Protein AF-A0A1D6H903-F1 (afdb_monomer)

Solvent-accessible surface area (backbone atoms only — not comparable to full-atom values): 55246 Å² total; per-residue (Å²): 105,81,60,30,60,73,78,36,44,65,61,42,47,53,50,53,50,48,54,50,52,51,49,49,50,50,35,60,70,56,47,46,54,25,38,54,53,48,36,77,71,33,98,50,56,51,72,50,63,71,70,52,58,58,50,54,54,52,49,51,42,50,50,53,41,28,56,75,68,73,44,83,80,56,69,61,48,76,82,79,85,82,47,70,55,97,61,16,44,46,77,50,74,51,47,50,64,65,44,71,44,46,73,53,42,29,80,47,35,39,83,40,73,41,82,44,71,41,41,42,70,55,36,53,51,49,58,76,38,42,67,63,25,54,50,41,45,37,46,66,77,62,66,38,63,72,90,41,47,76,43,58,64,68,52,48,54,61,39,45,56,34,42,50,55,45,34,78,51,28,72,45,72,42,33,30,38,33,38,35,46,30,34,56,63,42,62,59,22,48,28,51,29,67,56,51,43,50,86,19,60,43,53,70,67,60,50,66,73,36,95,71,65,46,94,85,62,65,41,67,48,78,45,57,23,35,42,32,40,33,29,36,61,46,42,51,67,55,51,52,52,52,49,56,54,48,58,73,39,75,36,79,50,99,58,100,83,53,76,40,53,41,81,77,50,55,73,70,56,45,49,53,51,51,51,52,54,48,42,57,45,15,39,71,78,64,74,38,45,56,50,76,74,45,75,45,82,43,78,45,39,34,39,31,77,53,87,52,54,63,38,52,50,53,46,54,46,50,54,55,24,51,52,25,50,49,52,23,55,53,28,50,50,50,28,53,52,23,56,75,68,67,42,65,70,53,32,50,52,26,49,54,51,28,51,48,25,47,29,48,22,51,47,31,51,56,50,51,66,24,54,66,58,25,25,70,37,88,53,24,49,61,52,29,65,63,58,49,11,31,42,24,38,50,40,32,51,52,50,50,54,52,47,58,51,39,50,30,66,33,44,54,31,36,34,55,47,55,31,37,35,29,36,33,56,62,70,55,60,52,76,50,71,43,42,31,82,84,71,54,71,50,76,47,45,45,75,38,37,56,52,31,41,51,41,45,74,75,61,48,24,68,50,38,45,44,79,75,35,84,86,81,65,39,68,48,72,44,72,34,66,59,61,39,57,44,73,50,68,72,31,33,34,41,40,26,37,31,49,91,52,87,97,49,60,46,60,72,37,40,39,32,24,35,77,91,66,49,80,70,46,78,37,77,50,64,64,82,45,99,38,53,48,39,46,61,27,53,52,49,62,57,44,62,63,30,63,75,42,60,85,46,73,68,43,14,45,44,54,31,25,53,56,54,47,55,59,47,49,43,54,74,58,60,44,72,95,46,57,73,67,61,48,49,55,35,63,25,31,35,40,66,37,88,51,28,62,73,80,52,65,87,63,85,34,39,53,54,38,22,47,53,51,47,24,73,72,77,33,63,83,73,43,64,54,61,56,43,75,30,48,24,35,50,38,45,50,58,76,95,58,60,68,35,80,24,30,41,45,52,75,44,79,70,32,44,68,69,61,32,52,50,52,48,31,74,76,44,66,59,70,97,79,75,50,71,74,72,41,46,29,55,66,59,53,48,52,55,49,48,54,48,44,37,21,63,44,38,48,11,34,41,70,69,74,41,72,67,57,45,73,93,53,77,76,57,75,66,54,62,54,53,43,50,67,70,66,54,86,80,72,81,74,56,71,71,82,73,52,75,80,77,83,79,78,92,76,87,89,90,83,82,87,86,88,86,84,91,90,84,85,82,87,88,87,86,91,85,84,85,88,88,83,89,85,92,86,90,82,88,86,87,85,88,80,90,80,90,83,88,85,85,88,83,90,84,89,84,85,87,81,92,82,89,82,90,77,89,89,78,88,84,78,86,89,73,91,76,76,78,79,58,46,68,90,82,36,49,63,63,30,48,50,54,47,48,53,52,49,49,52,52,49,48,51,52,48,48,53,52,45,45,47,42,61,65,39,101,48,73,64,58,69,54,53,58,69,64,72,78,70,78,63,95,76,53,81,77,56,55,61,59,52,51,55,57,51,51,42,62,74,75,41,73,77,47,74,77,44,81,42,80,50,98,50,86,55,33,31,38,36,35,29,35,31,94,90,43,81,42,83,42,81,41,79,52,83,86,84,83,87,79,96,68,90,69,77,74,41,93,92,49,74,70,79,95,74,94,76,90,70,89,84,86,133

InterPro domains:
  IPR012337 Ribonuclease H-like superfamily [SSF53098] (7-74)
  IPR023211 DNA polymerase, palm domain superfamily [G3DSA:3.90.1600.10] (156-520)
  IPR029703 DNA polymerase epsilon catalytic subunit [PTHR10670] (1-954)
  IPR036397 Ribonuclease H superfamily [G3DSA:3.30.420.10] (3-89)
  IPR042087 DNA polymerase family B, thumb domain [G3DSA:1.10.132.60] (524-709)
  IPR043502 DNA/RNA polymerase superfamily [SSF56672] (53-724)
  IPR055191 DNA polymerase epsilon ,catalytic subunit A, thumb domain [PF22634] (529-704)

Foldseek 3Di:
DVQCVPVPVVVVVVVVVVVVVCVVCCCVLFVPLQLVLLCVQQVDDSVCSVPDALLVSLLRNLVVLCVVVVHDFFFFDDDDLADDDPQFGFPDKFFDFFDWDFDAFFKAFQLAKDKFQFFLVLLVVCLVCLVLLLCCCCCPVVVHDPVQFDCSVVQSVLQNVLSVVCNVCVTDIFGWFWKKKFWDLQLLQLCLQLLFFLVQFDDPVRLVPDPQVDPPDLFKDKFKFKMKTKGFPDGNVSLVVLLVVQQPDFDDDPDDDDGDRLVPDDPVVNSVVSLVSQQVVSCVPPVHTIDPIDMDMDMTIGGLQPDSSLSVSLVVLVVQLVVLVVQLVVLVVQLVVCVVVVPPVSNVVSVVSNSSSVSNSVSSVSSSNCSLVNLCDRRRSSHDSNSNRRSNVVQNVLQVVLCVSCVNQFAFRIDDRRMTTTIGHPSHQAWDWTAGPVRDIDIDGSSFSSSFSVCLVPRKDQSNWDQPDPVVRDIDTGIDGDTGIDMDDRFGMKGAWAALDPPDGDTFAMWTHHPVRDTPDGTDDPLPDPWFAQLRNVLVVVLSSLCNDDSHSQRSLLSSLVSLVVSLCCLVVLNPVHDPVVSLNRQKTKDWAQDALVVCPPDQALQNLQLVLCCVQLNPVQRGDHGRIAIWAFFCPPPPDDSSLRTHGSLLVLFDPVSSQVSCCVSGVDDDDDDPSNGHPSVVVSVVSLSSCNGRRQLNCLSVVHHRSNVVRDGDPVSVVVSCVVVDPDDDDDVPNVDDDDDDDDDDDDDDDDDDDDDDDDDDDDDDDDDDDDDDDDDDDDDDDDDDDDDDDDDDDDDDDDDDDDDDDPPPDPPDPDDDPPDCVPDVPVNVVVVVVVVVVVVVSVVSSVNRVCSVPLDCVVVVVVVVPPDDDPPPVPVVVVVVVVVVQVVPFDWDFPDWADDPRPQWTWTFTDGPNDTDTDIDRHDDDDDDPDPDDADPVRHDDDDDDDDPDDD

Secondary structure (DSSP, 8-state):
-HHHHHH-HHHHHHHHHHHHHHHHHHIIIIIHHHHHHHHTTSSS-HHHHHHS-HHHHHHHHHHHHHHHTTPPPPPPP---TT-EETTEEEEEEEE----EEE---EEEETTS-EEEE--HHHHHHHHHTHHHHHHHIIIIIS---GGGBS-HHHHHHHHHHHHHHHHHS-EEEEPEEEEEEEETTHHHHHHHHTT--GGGEE-HHHHHTSTT--TT---EEEEEEEEEEEEEEEEHHHHHHHHHHHHT-EEE-SSSS-EEEGGGS-HHHHHHHHHHHHHHHHHHHHS-SB-PPEEEEEEEEEETTS--HHHHHHHHHHHHHHHHHHHHHHHHHHHHHHHHTT-HHHHHHHHHHHHHHHHHHHHHHHHHHHHHHHTTSTT-SS--HHHHHHHHHHHHHHHHHHHHHHHHHSEEEEEETTEEEEEEETTS--EEEEEBTTS-EEEEEHHHHHHHHHHHHHH-EEEEEEEEETTTTEEEEEEE----EEEEEEESEEEEPBPSSTT-B-TT-EEEE-TTS-EEEEES-GGGSSSEEHHHHHHHHHHHHHTT--SSHHHHHHHHHHHHHHHHHHHHTTTTTS-HHHHHHHH-EEEE-SS-HHHHTT---HHHHHHHHHHHHH-GGGGSSTT-EEEEEEB-PSTTS-GGGSEEEGGGTTS-HHHHHHHHHHHH---TT--HHHHB-HHHHHHHHHHHHIIIIIHHHHHTT---S-TTSPPPHHHHHHHHHHH-S-----GGGT-PPPP--------------------------------------------------------------------SSSS--------TTT-HHHHHHHHHHHHHHHHHHHHHHHHHHHTT-S-THHHHHTTTTT---S-THHHHHHHHHHHHHHHHS--EEEEEEEPSSTTEEEEEEEETTEEEEEEEE----------SPP-SSS--------PPP--

Mean predicted aligned error: 15.25 Å

Nearest PDB structures (foldseek):
  8b7e-assembly1_A  TM=9.643E-01  e=2.944E-86  Saccharomyces cerevisiae
  8b79-assembly1_A  TM=9.624E-01  e=5.002E-86  Saccharomyces cerevisiae
  8b79-assembly2_B  TM=9.614E-01  e=5.302E-85  Saccharomyces cerevisiae
  4m8o-assembly1_A  TM=9.606E-01  e=5.302E-85  Saccharomyces cerevisiae S288C
  6g0a-assembly1_A  TM=9.710E-01  e=1.052E-83  Saccharomyces cerevisiae S288C

Radius of gyration: 38.98 Å; Cα contacts (8 Å, |Δi|>4): 1258; chains: 1; bounding box: 129×89×117 Å

Sequence (955 aa):
MVRFAMEQPQTMASYSVSDAVATYYLYMTYVHPFIFSLATIIPMSPDEVLRKGSGTLCEMLLMVQAFKASVICPNKHQADLEKFYNNRLLESETYIGGHVECLETGVFRSDLPTKFQLEPLAYEQLIGNLDRDLHYVIAVEGKLDIDSVTNYDEVKDAIEQKLVALRDHPIREERPLIYHLDVAAMYPNIILTNRLQPPSIVTDVDCTACDFNRPGKNCLRKLEWVWRGETYMAKKNDYYHIKRQIESELIQSGGIASSKPFLDLSKPEHLLKLKDRLKKYCQKAHKRVVDKPITEVREAGICMRENSFYVDTVRSFRDRRYEYKGLNKTWKGKLAEAKASGNSMKIQEAQDMVVLYDSLQLAHKCILNSFYGYVMRKGARWYSMEMAGVVTYTGAKIIQNARLLVEKIGRPLELDTDGIWCVLPGSFPENFTFKTKAGKKLTISYPCVMLNADVARNNTNDQYQTLKDPVNKTYTTHSECSIEFEVDGPYKAMILPASKEEGILIKKRYAVFNEDGTLAELKGFEIKRRGELKLIKVFQAEVFDKFLHGSTLEECYSAVASVANRWLDLLDNQGIDIADSELLDFISESSTMSKSLVDYGEQKSCAVTTAKRLAEFLGDSMVKDKGLHCQYIVAREPQGTPVSERAVPVAIFETDPEIAKHYLRKWFRFSSDANIRSIVDWSYYKQRLSSAIQKIITIPAAMQKISNPVPRVLHPDWLHKKVREKDDRFRQRKLRDIFSPLAKEEGLHNLNRTGDMEDLLISNKDLRKNPSHGLDIDKENNPNGASVGSGLNISKKQQNCMTGLNVPCTSQIQNAASYETVDKGTDYQGWLDAKKRKWKYVREQKKRRRLGAAATFDDPNALLSARHANQLPVNSRNRSTFFQKQELALFRSHWQIIQLASSTVPGHFFAWVVAEGIMFKIPINVPRTFYLNSKAPVTEEFPGRRVKKILPHGL

Organism: Zea mays (NCBI:txid4577)

pLDDT: mean 80.82, std 20.5, range [21.44, 97.56]

Structure (mmCIF, N/CA/C/O backbone):
data_AF-A0A1D6H903-F1
#
_entry.id   AF-A0A1D6H903-F1
#
loop_
_atom_site.group_PDB
_atom_site.id
_atom_site.type_symbol
_atom_site.label_atom_id
_atom_site.label_alt_id
_atom_site.label_comp_id
_atom_site.label_asym_id
_atom_site.label_entity_id
_atom_site.label_seq_id
_atom_site.pdbx_PDB_ins_code
_atom_site.Cartn_x
_atom_site.Cartn_y
_atom_site.Cartn_z
_atom_site.occupancy
_atom_site.B_iso_or_equiv
_atom_site.auth_seq_id
_atom_site.auth_comp_id
_atom_site.auth_asym_id
_atom_site.auth_atom_id
_atom_site.pdbx_PDB_model_num
ATOM 1 N N . MET A 1 1 ? 34.378 -5.431 -11.554 1.00 57.25 1 MET A N 1
ATOM 2 C CA . MET A 1 1 ? 34.504 -6.880 -11.247 1.00 57.25 1 MET A CA 1
ATOM 3 C C . MET A 1 1 ? 35.614 -7.562 -12.046 1.00 57.25 1 MET A C 1
ATOM 5 O O . MET A 1 1 ? 36.686 -7.704 -11.484 1.00 57.25 1 MET A O 1
ATOM 9 N N . VAL A 1 2 ? 35.449 -7.931 -13.331 1.00 67.62 2 VAL A N 1
ATOM 10 C CA . VAL A 1 2 ? 36.489 -8.700 -14.075 1.00 67.62 2 VAL A CA 1
ATOM 11 C C . VAL A 1 2 ? 37.865 -8.008 -14.090 1.00 67.62 2 VAL A C 1
ATOM 13 O O . VAL A 1 2 ? 38.871 -8.674 -13.879 1.00 67.62 2 VAL A O 1
ATOM 16 N N . ARG A 1 3 ? 37.906 -6.674 -14.237 1.00 64.88 3 ARG A N 1
ATOM 17 C CA . ARG A 1 3 ? 39.120 -5.849 -14.071 1.00 64.88 3 ARG A CA 1
ATOM 18 C C . ARG A 1 3 ? 39.788 -6.040 -12.703 1.00 64.88 3 ARG A C 1
ATOM 20 O O . ARG A 1 3 ? 40.969 -6.357 -12.617 1.00 64.88 3 ARG A O 1
ATOM 27 N N . PHE A 1 4 ? 39.005 -5.927 -11.631 1.00 66.56 4 PHE A N 1
ATOM 28 C CA . PHE A 1 4 ? 39.496 -6.045 -10.255 1.00 66.56 4 PHE A CA 1
ATOM 29 C C . PHE A 1 4 ? 40.015 -7.451 -9.938 1.00 66.56 4 PHE A C 1
ATOM 31 O O . PHE A 1 4 ? 40.950 -7.570 -9.165 1.00 66.56 4 PHE A O 1
ATOM 38 N N . ALA A 1 5 ? 39.502 -8.512 -10.569 1.00 75.12 5 ALA A N 1
ATOM 39 C CA . ALA A 1 5 ? 40.054 -9.858 -10.386 1.00 75.12 5 ALA A CA 1
ATOM 40 C C . ALA A 1 5 ? 41.532 -9.987 -10.823 1.00 75.12 5 ALA A C 1
ATOM 42 O O . ALA A 1 5 ? 42.220 -10.882 -10.342 1.00 75.12 5 ALA A O 1
ATOM 43 N N . MET A 1 6 ? 42.014 -9.107 -11.711 1.00 69.31 6 MET A N 1
ATOM 44 C CA . MET A 1 6 ? 43.410 -9.067 -12.165 1.00 69.31 6 MET A CA 1
ATOM 45 C C . MET A 1 6 ? 44.214 -7.948 -11.486 1.00 69.31 6 MET A C 1
ATOM 47 O O . MET A 1 6 ? 45.332 -8.186 -11.043 1.00 69.31 6 MET A O 1
ATOM 51 N N . GLU A 1 7 ? 43.653 -6.740 -11.388 1.00 75.94 7 GLU A N 1
ATOM 52 C CA . GLU A 1 7 ? 44.369 -5.548 -10.897 1.00 75.94 7 GLU A CA 1
ATOM 53 C C . GLU A 1 7 ? 44.278 -5.353 -9.375 1.00 75.94 7 GLU A C 1
ATOM 55 O O . GLU A 1 7 ? 45.199 -4.827 -8.757 1.00 75.94 7 GLU A O 1
ATOM 60 N N . GLN A 1 8 ? 43.168 -5.767 -8.759 1.00 77.06 8 GLN A N 1
ATOM 61 C CA . GLN A 1 8 ? 42.886 -5.588 -7.331 1.00 77.06 8 GLN A CA 1
ATOM 62 C C . GLN A 1 8 ? 42.243 -6.855 -6.734 1.00 77.06 8 GLN A C 1
ATOM 64 O O . GLN A 1 8 ? 41.110 -6.807 -6.234 1.00 77.06 8 GLN A O 1
ATOM 69 N N . PRO A 1 9 ? 42.928 -8.017 -6.794 1.00 83.69 9 PRO A N 1
ATOM 70 C CA . PRO A 1 9 ? 42.341 -9.295 -6.398 1.00 83.69 9 PRO A CA 1
ATOM 71 C C . PRO A 1 9 ? 41.882 -9.291 -4.937 1.00 83.69 9 PRO A C 1
ATOM 73 O O . PRO A 1 9 ? 40.860 -9.896 -4.631 1.00 83.69 9 PRO A O 1
ATOM 76 N N . GLN A 1 10 ? 42.559 -8.542 -4.057 1.00 82.75 10 GLN A N 1
ATOM 77 C CA . GLN A 1 10 ? 42.140 -8.369 -2.666 1.00 82.75 10 GLN A CA 1
ATOM 78 C C . GLN A 1 10 ? 40.792 -7.638 -2.551 1.00 82.75 10 GLN A C 1
ATOM 80 O O . GLN A 1 10 ? 39.916 -8.111 -1.837 1.00 82.75 10 GLN A O 1
ATOM 85 N N . THR A 1 11 ? 40.579 -6.538 -3.282 1.00 81.25 11 THR A N 1
ATOM 86 C CA . THR A 1 11 ? 39.294 -5.812 -3.301 1.00 81.25 11 THR A CA 1
ATOM 87 C C . THR A 1 11 ? 38.172 -6.695 -3.851 1.00 81.25 11 THR A C 1
ATOM 89 O O . THR A 1 11 ? 37.077 -6.735 -3.292 1.00 81.25 11 THR A O 1
ATOM 92 N N . MET A 1 12 ? 38.449 -7.457 -4.917 1.00 85.50 12 MET A N 1
ATOM 93 C CA . MET A 1 12 ? 37.491 -8.406 -5.496 1.00 85.50 12 MET A CA 1
ATOM 94 C C . MET A 1 12 ? 37.167 -9.562 -4.531 1.00 85.50 12 MET A C 1
ATOM 96 O O . MET A 1 12 ? 36.010 -9.969 -4.434 1.00 85.50 12 MET A O 1
ATOM 100 N N . ALA A 1 13 ? 38.160 -10.068 -3.794 1.00 87.06 13 ALA A N 1
ATOM 101 C CA . ALA A 1 13 ? 37.972 -11.092 -2.770 1.00 87.06 13 ALA A CA 1
ATOM 102 C C . ALA A 1 13 ? 37.164 -10.557 -1.579 1.00 87.06 13 ALA A C 1
ATOM 104 O O . ALA A 1 13 ? 36.194 -11.197 -1.184 1.00 87.06 13 ALA A O 1
ATOM 105 N N . SER A 1 14 ? 37.481 -9.363 -1.067 1.00 89.44 14 SER A N 1
ATOM 106 C CA . SER A 1 14 ? 36.705 -8.695 -0.013 1.00 89.44 14 SER A CA 1
ATOM 107 C C . SER A 1 14 ? 35.250 -8.472 -0.431 1.00 89.44 14 SER A C 1
ATOM 109 O O . SER A 1 14 ? 34.347 -8.766 0.347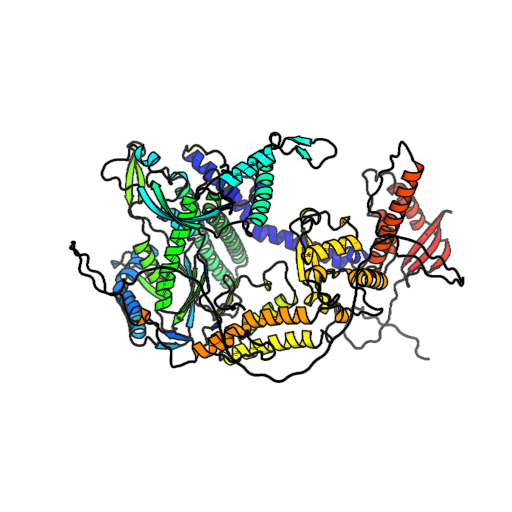 1.00 89.44 14 SER A O 1
ATOM 111 N N . TYR A 1 15 ? 35.003 -8.035 -1.672 1.00 89.25 15 TYR A N 1
ATOM 112 C CA . TYR A 1 15 ? 33.652 -7.941 -2.235 1.00 89.25 15 TYR A CA 1
ATOM 113 C C . TYR A 1 15 ? 32.955 -9.314 -2.270 1.00 89.25 15 TYR A C 1
ATOM 115 O O . TYR A 1 15 ? 31.835 -9.450 -1.788 1.00 89.25 15 TYR A O 1
ATOM 123 N N . SER A 1 16 ? 33.629 -10.355 -2.772 1.00 91.62 16 SER A N 1
ATOM 124 C CA . SER A 1 16 ? 33.060 -11.708 -2.856 1.00 91.62 16 SER A CA 1
ATOM 125 C C . SER A 1 16 ? 32.761 -12.323 -1.485 1.00 91.62 16 SER A C 1
ATOM 127 O O . SER A 1 16 ? 31.786 -13.061 -1.350 1.00 91.62 16 SER A O 1
ATOM 129 N N . VAL A 1 17 ? 33.591 -12.045 -0.475 1.00 93.81 17 VAL A N 1
ATOM 130 C CA . VAL A 1 17 ? 33.354 -12.460 0.914 1.00 93.81 17 VAL A CA 1
ATOM 131 C C . VAL A 1 17 ? 32.209 -11.649 1.515 1.00 93.81 17 VAL A C 1
ATOM 133 O O . VAL A 1 17 ? 31.359 -12.235 2.174 1.00 93.81 17 VAL A O 1
ATOM 136 N N . SER A 1 18 ? 32.127 -10.343 1.240 1.00 93.50 18 SER A N 1
ATOM 137 C CA . SER A 1 18 ? 31.009 -9.492 1.665 1.00 93.50 18 SER A CA 1
ATOM 138 C C . SER A 1 18 ? 29.669 -10.009 1.129 1.00 93.50 18 SER A C 1
ATOM 140 O O . SER A 1 18 ? 28.754 -10.235 1.916 1.00 93.50 18 SER A O 1
ATOM 142 N N . ASP A 1 19 ? 29.573 -10.317 -0.171 1.00 94.38 19 ASP A N 1
ATOM 143 C CA . ASP A 1 19 ? 28.368 -10.905 -0.778 1.00 94.38 19 ASP A CA 1
ATOM 144 C C . ASP A 1 19 ? 28.019 -12.273 -0.160 1.00 94.38 19 ASP A C 1
ATOM 146 O O . ASP A 1 19 ? 26.848 -12.551 0.112 1.00 94.38 19 ASP A O 1
ATOM 150 N N . ALA A 1 20 ? 29.014 -13.128 0.106 1.00 95.19 20 ALA A N 1
ATOM 151 C CA . ALA A 1 20 ? 28.799 -14.434 0.734 1.00 95.19 20 ALA A CA 1
ATOM 152 C C . ALA A 1 20 ? 28.312 -14.313 2.190 1.00 95.19 20 ALA A C 1
ATOM 154 O O . ALA A 1 20 ? 27.356 -14.983 2.581 1.00 95.19 20 ALA A O 1
ATOM 155 N N . VAL A 1 21 ? 28.925 -13.423 2.976 1.00 94.25 21 VAL A N 1
ATOM 156 C CA . VAL A 1 21 ? 28.561 -13.121 4.368 1.00 94.25 21 VAL A CA 1
ATOM 157 C C . VAL A 1 21 ? 27.171 -12.486 4.437 1.00 94.25 21 VAL A C 1
ATOM 159 O O . VAL A 1 21 ? 26.332 -12.934 5.219 1.00 94.25 21 VAL A O 1
ATOM 162 N N . ALA A 1 22 ? 26.885 -11.504 3.580 1.00 92.00 22 ALA A N 1
ATOM 163 C CA . ALA A 1 22 ? 25.572 -10.876 3.476 1.00 92.00 22 ALA A CA 1
ATOM 164 C C . ALA A 1 22 ? 24.493 -11.892 3.074 1.00 92.00 22 ALA A C 1
ATOM 166 O O . ALA A 1 22 ? 23.426 -11.914 3.681 1.00 92.00 22 ALA A O 1
ATOM 167 N N . THR A 1 23 ? 24.776 -12.778 2.113 1.00 94.50 23 THR A N 1
ATOM 168 C CA . THR A 1 23 ? 23.852 -13.849 1.702 1.00 94.50 23 THR A CA 1
ATOM 169 C C . THR A 1 23 ? 23.606 -14.848 2.833 1.00 94.50 23 THR A C 1
ATOM 171 O O . THR A 1 23 ? 22.457 -15.214 3.080 1.00 94.50 23 THR A O 1
ATOM 174 N N . TYR A 1 24 ? 24.657 -15.261 3.549 1.00 94.62 24 TYR A N 1
ATOM 175 C CA . TYR A 1 24 ? 24.553 -16.185 4.677 1.00 94.62 24 TYR A CA 1
ATOM 176 C C . TYR A 1 24 ? 23.712 -15.601 5.818 1.00 94.62 24 TYR A C 1
ATOM 178 O O . TYR A 1 24 ? 22.754 -16.240 6.247 1.00 94.62 24 TYR A O 1
ATOM 186 N N . TYR A 1 25 ? 23.997 -14.375 6.269 1.00 87.56 25 TYR A N 1
ATOM 187 C CA . TYR A 1 25 ? 23.221 -13.745 7.341 1.00 87.56 25 TYR A CA 1
ATOM 188 C C . TYR A 1 25 ? 21.809 -13.343 6.897 1.00 87.56 25 TYR A C 1
ATOM 190 O O . TYR A 1 25 ? 20.869 -13.504 7.669 1.00 87.56 25 TYR A O 1
ATOM 198 N N . LEU A 1 26 ? 21.602 -12.910 5.647 1.00 87.81 26 LEU A N 1
ATOM 199 C CA . LEU A 1 26 ? 20.255 -12.700 5.101 1.00 87.81 26 LEU A CA 1
ATOM 200 C C . LEU A 1 26 ? 19.435 -13.998 5.141 1.00 87.81 26 LEU A C 1
ATOM 202 O O . LEU A 1 26 ? 18.268 -13.983 5.539 1.00 87.81 26 LEU A O 1
ATOM 206 N N . TYR A 1 27 ? 20.048 -15.122 4.759 1.00 92.31 27 TYR A N 1
ATOM 207 C CA . TYR A 1 27 ? 19.410 -16.429 4.838 1.00 92.31 27 TYR A CA 1
ATOM 208 C C . TYR A 1 27 ? 19.132 -16.829 6.291 1.00 92.31 27 TYR A C 1
ATOM 210 O O . TYR A 1 27 ? 17.974 -17.050 6.628 1.00 92.31 27 TYR A O 1
ATOM 218 N N . MET A 1 28 ? 20.147 -16.875 7.157 1.00 88.06 28 MET A N 1
ATOM 219 C CA . MET A 1 28 ? 20.010 -17.365 8.534 1.00 88.06 28 MET A CA 1
ATOM 220 C C . MET A 1 28 ? 19.077 -16.503 9.393 1.00 88.06 28 MET A C 1
ATOM 222 O O . MET A 1 28 ? 18.286 -17.055 10.151 1.00 88.06 28 MET A O 1
ATOM 226 N N . THR A 1 29 ? 19.119 -15.174 9.254 1.00 80.81 29 THR A N 1
ATOM 227 C CA . THR A 1 29 ? 18.314 -14.259 10.079 1.00 80.81 29 THR A CA 1
ATOM 228 C C . THR A 1 29 ? 16.868 -14.136 9.598 1.00 80.81 29 THR A C 1
ATOM 230 O O . THR A 1 29 ? 15.970 -14.030 10.427 1.00 80.81 29 THR A O 1
ATOM 233 N N . TYR A 1 30 ? 16.616 -14.145 8.281 1.00 80.69 30 TYR A N 1
ATOM 234 C CA . TYR A 1 30 ? 15.281 -13.844 7.737 1.00 80.69 30 TYR A CA 1
ATOM 235 C C . TYR A 1 30 ? 14.631 -15.010 6.990 1.00 80.69 30 TYR A C 1
ATOM 237 O O . TYR A 1 30 ? 13.447 -15.274 7.182 1.00 80.69 30 TYR A O 1
ATOM 245 N N . VAL A 1 31 ? 15.360 -15.703 6.109 1.00 89.44 31 VAL A N 1
ATOM 246 C CA . VAL A 1 31 ? 14.757 -16.718 5.222 1.00 89.44 31 VAL A CA 1
ATOM 247 C C . VAL A 1 31 ? 14.595 -18.058 5.936 1.00 89.44 31 VAL A C 1
ATOM 249 O O . VAL A 1 31 ? 13.549 -18.690 5.824 1.00 89.44 31 VAL A O 1
ATOM 252 N N . HIS A 1 32 ? 15.611 -18.490 6.679 1.00 89.81 32 HIS A N 1
ATOM 253 C CA . HIS A 1 32 ? 15.660 -19.783 7.345 1.00 89.81 32 HIS A CA 1
ATOM 254 C C . HIS A 1 32 ? 14.530 -19.957 8.378 1.00 89.81 32 HIS A C 1
ATOM 256 O O . HIS A 1 32 ? 13.689 -20.835 8.156 1.00 89.81 32 HIS A O 1
ATOM 262 N N . PRO A 1 33 ? 14.403 -19.120 9.432 1.00 85.88 33 PRO A N 1
ATOM 263 C CA . PRO A 1 33 ? 13.324 -19.274 10.407 1.00 85.88 33 PRO A CA 1
ATOM 264 C C . PRO A 1 33 ? 11.943 -19.135 9.757 1.00 85.88 33 PRO A C 1
ATOM 266 O O . PRO A 1 33 ? 11.047 -19.916 10.067 1.00 85.88 33 PRO A O 1
ATOM 269 N N . PHE A 1 34 ? 11.767 -18.211 8.808 1.00 86.31 34 PHE A N 1
ATOM 270 C CA . PHE A 1 34 ? 10.494 -17.973 8.122 1.00 86.31 34 PHE A CA 1
ATOM 271 C C . PHE A 1 34 ? 10.036 -19.164 7.260 1.00 86.31 34 PHE A C 1
ATOM 273 O O . PHE A 1 34 ? 8.896 -19.615 7.382 1.00 86.31 34 PHE A O 1
ATOM 280 N N . ILE A 1 35 ? 10.912 -19.701 6.403 1.00 91.12 35 ILE A N 1
ATOM 281 C CA . ILE A 1 35 ? 10.563 -20.791 5.480 1.00 91.12 35 ILE A CA 1
ATOM 282 C C . ILE A 1 35 ? 10.382 -22.114 6.223 1.00 91.12 35 ILE A C 1
ATOM 284 O O . ILE A 1 35 ? 9.418 -22.827 5.941 1.00 91.12 35 ILE A O 1
ATOM 288 N N . PHE A 1 36 ? 11.244 -22.434 7.194 1.00 88.69 36 PHE A N 1
ATOM 289 C CA . PHE A 1 36 ? 11.063 -23.644 7.998 1.00 88.69 36 PHE A CA 1
ATOM 290 C C . PHE A 1 36 ? 9.808 -23.548 8.874 1.00 88.69 36 PHE A C 1
ATOM 292 O O . PHE A 1 36 ? 9.044 -24.508 8.913 1.00 88.69 36 PHE A O 1
ATOM 299 N N . SER A 1 37 ? 9.505 -22.378 9.456 1.00 84.88 37 SER A N 1
ATOM 300 C CA . SER A 1 37 ? 8.231 -22.146 10.158 1.00 84.88 37 SER A CA 1
ATOM 301 C C . SER A 1 37 ? 7.019 -22.406 9.261 1.00 84.88 37 SER A C 1
ATOM 303 O O . SER A 1 37 ? 6.103 -23.121 9.663 1.00 84.88 37 SER A O 1
ATOM 305 N N . LEU A 1 38 ? 7.014 -21.883 8.029 1.00 85.75 38 LEU A N 1
ATOM 306 C CA . LEU A 1 38 ? 5.939 -22.122 7.059 1.00 85.75 38 LEU A CA 1
ATOM 307 C C . LEU A 1 38 ? 5.822 -23.608 6.674 1.00 85.75 38 LEU A C 1
ATOM 309 O O . LEU A 1 38 ? 4.708 -24.130 6.588 1.00 85.75 38 LEU A O 1
ATOM 313 N N . ALA A 1 39 ? 6.950 -24.300 6.497 1.00 89.44 39 ALA A N 1
ATOM 314 C CA . ALA A 1 39 ? 6.991 -25.729 6.187 1.00 89.44 39 ALA A CA 1
ATOM 315 C C . ALA A 1 39 ? 6.506 -26.633 7.342 1.00 89.44 39 ALA A C 1
ATOM 317 O O . ALA A 1 39 ? 6.125 -27.770 7.087 1.00 89.44 39 ALA A O 1
ATOM 318 N N . THR A 1 40 ? 6.439 -26.150 8.594 1.00 85.69 40 THR A N 1
ATOM 319 C CA . THR A 1 40 ? 5.793 -26.917 9.685 1.00 85.69 40 THR A CA 1
ATOM 320 C C . THR A 1 40 ? 4.267 -27.020 9.536 1.00 85.69 40 THR A C 1
ATOM 322 O O . THR A 1 40 ? 3.650 -27.896 10.139 1.00 85.69 40 THR A O 1
ATOM 325 N N . ILE A 1 41 ? 3.646 -26.135 8.743 1.00 83.88 41 ILE A N 1
ATOM 326 C CA . ILE A 1 41 ? 2.181 -26.020 8.616 1.00 83.88 41 ILE A CA 1
ATOM 327 C C . ILE A 1 41 ? 1.705 -26.378 7.203 1.00 83.88 41 ILE A C 1
ATOM 329 O O . ILE A 1 41 ? 0.641 -26.973 7.031 1.00 83.88 41 ILE A O 1
ATOM 333 N N . ILE A 1 42 ? 2.478 -26.005 6.183 1.00 89.38 42 ILE A N 1
ATOM 334 C CA . ILE A 1 42 ? 2.177 -26.269 4.774 1.00 89.38 42 ILE A CA 1
ATOM 335 C C . ILE A 1 42 ? 2.761 -27.638 4.389 1.00 89.38 42 ILE A C 1
ATOM 337 O O . ILE A 1 42 ? 3.953 -27.849 4.598 1.00 89.38 42 ILE A O 1
ATOM 341 N N . PRO A 1 43 ? 1.986 -28.550 3.766 1.00 91.38 43 PRO A N 1
ATOM 342 C CA . PRO A 1 43 ? 2.437 -29.894 3.385 1.00 91.38 43 PRO A CA 1
ATOM 343 C C . PRO A 1 43 ? 3.303 -29.868 2.108 1.00 91.38 43 PRO A C 1
ATOM 345 O O . PRO A 1 43 ? 2.964 -30.478 1.095 1.00 91.38 43 PRO A O 1
ATOM 348 N N . MET A 1 44 ? 4.390 -29.099 2.117 1.00 92.69 44 MET A N 1
ATOM 349 C CA . MET A 1 44 ? 5.316 -28.940 0.993 1.00 92.69 44 MET A CA 1
ATOM 350 C C . MET A 1 44 ? 6.755 -28.869 1.501 1.00 92.69 44 MET A C 1
ATOM 352 O O . MET A 1 44 ? 7.009 -28.482 2.640 1.00 92.69 44 MET A O 1
ATOM 356 N N . SER A 1 45 ? 7.715 -29.199 0.638 1.00 94.88 45 SER A N 1
ATOM 357 C CA . SER A 1 45 ? 9.132 -29.029 0.974 1.00 94.88 45 SER A CA 1
ATOM 358 C C . SER A 1 45 ? 9.488 -27.539 1.178 1.00 94.88 45 SER A C 1
ATOM 360 O O . SER A 1 45 ? 8.905 -26.683 0.504 1.00 94.88 45 SER A O 1
ATOM 362 N N . PRO A 1 46 ? 10.475 -27.196 2.035 1.00 94.19 46 PRO A N 1
ATOM 363 C CA . PRO A 1 46 ? 10.958 -25.815 2.205 1.00 94.19 46 PRO A CA 1
ATOM 364 C C . PRO A 1 46 ? 11.323 -25.122 0.879 1.00 94.19 46 PRO A C 1
ATOM 366 O O . PRO A 1 46 ? 11.077 -23.932 0.689 1.00 94.19 46 PRO A O 1
ATOM 369 N N . ASP A 1 47 ? 11.860 -25.899 -0.063 1.00 94.06 47 ASP A N 1
ATOM 370 C CA . ASP A 1 47 ? 12.216 -25.489 -1.422 1.00 94.06 47 ASP A CA 1
ATOM 371 C C . ASP A 1 47 ? 10.999 -25.012 -2.241 1.00 94.06 47 ASP A C 1
ATOM 373 O O . ASP A 1 47 ? 11.046 -23.974 -2.909 1.00 94.06 47 ASP A O 1
ATOM 377 N N . GLU A 1 48 ? 9.871 -25.717 -2.138 1.00 93.81 48 GLU A N 1
ATOM 378 C CA . GLU A 1 48 ? 8.619 -25.300 -2.764 1.00 93.81 48 GLU A CA 1
ATOM 379 C C . GLU A 1 48 ? 7.947 -24.150 -2.012 1.00 93.81 48 GLU A C 1
ATOM 381 O O . GLU A 1 48 ? 7.480 -23.212 -2.658 1.00 93.81 48 GLU A O 1
ATOM 386 N N . VAL A 1 49 ? 7.943 -24.168 -0.676 1.00 92.75 49 VAL A N 1
ATOM 387 C CA . VAL A 1 49 ? 7.406 -23.069 0.149 1.00 92.75 49 VAL A CA 1
ATOM 388 C C . VAL A 1 49 ? 8.058 -21.730 -0.221 1.00 92.75 49 VAL A C 1
ATOM 390 O O . VAL A 1 49 ? 7.362 -20.723 -0.329 1.00 92.75 49 VAL A O 1
ATOM 393 N N . LEU A 1 50 ? 9.366 -21.724 -0.500 1.00 93.38 50 LEU A N 1
ATOM 394 C CA . LEU A 1 50 ? 10.107 -20.538 -0.938 1.00 93.38 50 LEU A CA 1
ATOM 395 C C . LEU A 1 50 ? 9.770 -20.085 -2.374 1.00 93.38 50 LEU A C 1
ATOM 397 O O . LEU A 1 50 ? 9.836 -18.890 -2.665 1.00 93.38 50 LEU A O 1
ATOM 401 N N . ARG A 1 51 ? 9.444 -21.006 -3.294 1.00 93.75 51 ARG A N 1
ATOM 402 C CA . ARG A 1 51 ? 9.263 -20.686 -4.729 1.00 93.75 51 ARG A CA 1
ATOM 403 C C . ARG A 1 51 ? 7.816 -20.533 -5.194 1.00 93.75 51 ARG A C 1
ATOM 405 O O . ARG A 1 51 ? 7.586 -19.882 -6.215 1.00 93.75 51 ARG A O 1
ATOM 412 N N . LYS A 1 52 ? 6.833 -21.144 -4.528 1.00 92.62 52 LYS A N 1
ATOM 413 C CA . LYS A 1 52 ? 5.418 -21.025 -4.926 1.00 92.62 52 LYS A CA 1
ATOM 414 C C . LYS A 1 52 ? 4.839 -19.710 -4.390 1.00 92.62 52 LYS A C 1
ATOM 416 O O . LYS A 1 52 ? 5.089 -19.317 -3.258 1.00 92.62 52 LYS A O 1
ATOM 421 N N . GLY A 1 53 ? 4.002 -19.040 -5.185 1.00 91.19 53 GLY A N 1
ATOM 422 C CA . GLY A 1 53 ? 3.279 -17.851 -4.716 1.00 91.19 53 GLY A CA 1
ATOM 423 C C . GLY A 1 53 ? 2.298 -18.189 -3.586 1.00 91.19 53 GLY A C 1
ATOM 424 O O . GLY A 1 53 ? 1.687 -19.260 -3.618 1.00 91.19 53 GLY A O 1
ATOM 425 N N . SER A 1 54 ? 2.101 -17.266 -2.638 1.00 90.12 54 SER A N 1
ATOM 426 C CA . SER A 1 54 ? 1.349 -17.481 -1.387 1.00 90.12 54 SER A CA 1
ATOM 427 C C . SER A 1 54 ? -0.056 -18.066 -1.573 1.00 90.12 54 SER A C 1
ATOM 429 O O . SER A 1 54 ? -0.439 -18.977 -0.849 1.00 90.12 54 SER A O 1
ATOM 431 N N . GLY A 1 55 ? -0.795 -17.657 -2.610 1.00 91.56 55 GLY A N 1
ATOM 432 C CA . GLY A 1 55 ? -2.102 -18.243 -2.943 1.00 91.56 55 GLY A CA 1
ATOM 433 C C . GLY A 1 55 ? -2.066 -19.733 -3.335 1.00 91.56 55 GLY A C 1
ATOM 434 O O . GLY A 1 55 ? -3.109 -20.373 -3.392 1.00 91.56 55 GLY A O 1
ATOM 435 N N . THR A 1 56 ? -0.895 -20.312 -3.613 1.00 93.38 56 THR A N 1
ATOM 436 C CA . THR A 1 56 ? -0.713 -21.772 -3.758 1.00 93.38 56 THR A CA 1
ATOM 437 C C . THR A 1 56 ? -0.495 -22.430 -2.398 1.00 93.38 56 THR A C 1
ATOM 439 O O . THR A 1 56 ? -1.005 -23.518 -2.165 1.00 93.38 56 THR A O 1
ATOM 442 N N . LEU A 1 57 ? 0.201 -21.753 -1.481 1.00 93.31 57 LEU A N 1
ATOM 443 C CA . LEU A 1 57 ? 0.380 -22.209 -0.102 1.00 93.31 57 LEU A CA 1
ATOM 444 C C . LEU A 1 57 ? -0.980 -22.258 0.622 1.00 93.31 57 LEU A C 1
ATOM 446 O O . LEU A 1 57 ? -1.311 -23.272 1.230 1.00 93.31 57 LEU A O 1
ATOM 450 N N . CYS A 1 58 ? -1.822 -21.229 0.443 1.00 93.19 58 CYS A N 1
ATOM 451 C CA . CYS A 1 58 ? -3.223 -21.233 0.886 1.00 93.19 58 CYS A CA 1
ATOM 452 C C . CYS A 1 58 ? -4.024 -22.402 0.288 1.00 93.19 58 CYS A C 1
ATOM 454 O O . CYS A 1 58 ? -4.770 -23.055 1.009 1.00 93.19 58 CYS A O 1
ATOM 456 N N . GLU A 1 59 ? -3.855 -22.703 -1.007 1.00 94.75 59 GLU A N 1
ATOM 457 C CA . GLU A 1 59 ? -4.535 -23.832 -1.662 1.00 94.75 59 GLU A CA 1
ATOM 458 C C . GLU A 1 59 ? -4.181 -25.174 -1.004 1.00 94.75 59 GLU A C 1
ATOM 460 O O . GLU A 1 59 ? -5.078 -25.971 -0.745 1.00 94.75 59 GLU A O 1
ATOM 465 N N . MET A 1 60 ? -2.900 -25.415 -0.700 1.00 94.56 60 MET A N 1
ATOM 466 C CA . MET A 1 60 ? -2.459 -26.662 -0.060 1.00 94.56 60 MET A CA 1
ATOM 467 C C . MET A 1 60 ? -2.958 -26.780 1.385 1.00 94.56 60 MET A C 1
ATOM 469 O O . MET A 1 60 ? -3.403 -27.850 1.794 1.00 94.56 60 MET A O 1
ATOM 473 N N . LEU A 1 61 ? -2.943 -25.678 2.143 1.00 93.00 61 LEU A N 1
ATOM 474 C CA . LEU A 1 61 ? -3.497 -25.629 3.501 1.00 93.00 61 LEU A CA 1
ATOM 475 C C . LEU A 1 61 ? -4.996 -25.949 3.506 1.00 93.00 61 LEU A C 1
ATOM 477 O O . LEU A 1 61 ? -5.441 -26.811 4.261 1.00 93.00 61 LEU A O 1
ATOM 481 N N . LEU A 1 62 ? -5.763 -25.311 2.620 1.00 95.00 62 LEU A N 1
ATOM 482 C CA . LEU A 1 62 ? -7.197 -25.563 2.478 1.00 95.00 62 LEU A CA 1
ATOM 483 C C . LEU A 1 62 ? -7.489 -26.992 2.000 1.00 95.00 62 LEU A C 1
ATOM 485 O O . LEU A 1 62 ? -8.471 -27.573 2.444 1.00 95.00 62 LEU A O 1
ATOM 489 N N . MET A 1 63 ? -6.632 -27.598 1.168 1.00 95.62 63 MET A N 1
ATOM 490 C CA . MET A 1 63 ? -6.755 -29.015 0.792 1.00 95.62 63 MET A CA 1
ATOM 491 C C . MET A 1 63 ? -6.564 -29.965 1.983 1.00 95.62 63 MET A C 1
ATOM 493 O O . MET A 1 63 ? -7.329 -30.918 2.110 1.00 95.62 63 MET A O 1
ATOM 497 N N . VAL A 1 64 ? -5.614 -29.699 2.889 1.00 94.81 64 VAL A N 1
ATOM 498 C CA . VAL A 1 64 ? -5.453 -30.496 4.124 1.00 94.81 64 VAL A CA 1
ATOM 499 C C . VAL A 1 64 ? -6.669 -30.359 5.036 1.00 94.81 64 VAL A C 1
ATOM 501 O O . VAL A 1 64 ? -7.121 -31.349 5.607 1.00 94.81 64 VAL A O 1
ATOM 504 N N . GLN A 1 65 ? -7.208 -29.149 5.179 1.00 94.56 65 GLN A N 1
ATOM 505 C CA . GLN A 1 65 ? -8.342 -28.901 6.072 1.00 94.56 65 GLN A CA 1
ATOM 506 C C . GLN A 1 65 ? -9.659 -29.426 5.485 1.00 94.56 65 GLN A C 1
ATOM 508 O O . GLN A 1 65 ? -10.442 -30.030 6.211 1.00 94.56 65 GLN A O 1
ATOM 513 N N . ALA A 1 66 ? -9.858 -29.320 4.167 1.00 95.69 66 ALA A N 1
ATOM 514 C CA . ALA A 1 66 ? -10.958 -29.978 3.464 1.00 95.69 66 ALA A CA 1
ATOM 515 C C . ALA A 1 66 ? -10.887 -31.507 3.615 1.00 95.69 66 ALA A C 1
ATOM 517 O O . ALA A 1 66 ? -11.887 -32.124 3.961 1.00 95.69 66 ALA A O 1
ATOM 518 N N . PHE A 1 67 ? -9.702 -32.112 3.451 1.00 95.44 67 PHE A N 1
ATOM 519 C CA . PHE A 1 67 ? -9.504 -33.550 3.669 1.00 95.44 67 PHE A CA 1
ATOM 520 C C . PHE A 1 67 ? -9.847 -33.974 5.107 1.00 95.44 67 PHE A C 1
ATOM 522 O O . PHE A 1 67 ? -10.587 -34.934 5.296 1.00 95.44 67 PHE A O 1
ATOM 529 N N . LYS A 1 68 ? -9.384 -33.228 6.121 1.00 93.94 68 LYS A N 1
ATOM 530 C CA . LYS A 1 68 ? -9.731 -33.476 7.535 1.00 93.94 68 LYS A CA 1
ATOM 531 C C . LYS A 1 68 ? -11.226 -33.322 7.828 1.00 93.94 68 LYS A C 1
ATOM 533 O O . LYS A 1 68 ? -11.752 -34.046 8.663 1.00 93.94 68 LYS A O 1
ATOM 538 N N . ALA A 1 69 ? -11.899 -32.396 7.148 1.00 93.00 69 ALA A N 1
ATOM 539 C CA . ALA A 1 69 ? -13.339 -32.172 7.255 1.00 93.00 69 ALA A CA 1
ATOM 540 C C . ALA A 1 69 ? -14.180 -33.112 6.361 1.00 93.00 69 ALA A C 1
ATOM 542 O O . ALA A 1 69 ? -15.394 -32.933 6.278 1.00 93.00 69 ALA A O 1
ATOM 543 N N . SER A 1 70 ? -13.555 -34.078 5.671 1.00 94.38 70 SER A N 1
ATOM 544 C CA . SER A 1 70 ? -14.186 -34.963 4.676 1.00 94.38 70 SER A CA 1
ATOM 545 C C . SER A 1 70 ? -14.917 -34.223 3.539 1.00 94.38 70 SER A C 1
ATOM 547 O O . SER A 1 70 ? -15.869 -34.736 2.952 1.00 94.38 70 SER A O 1
ATOM 549 N N . VAL A 1 71 ? -14.458 -33.014 3.199 1.00 95.12 71 VAL A N 1
ATOM 550 C CA . VAL A 1 71 ? -14.990 -32.175 2.117 1.00 95.12 71 VAL A CA 1
ATOM 551 C C . VAL A 1 71 ? -14.244 -32.466 0.814 1.00 95.12 71 VAL A C 1
ATOM 553 O O . VAL A 1 71 ? -13.015 -32.380 0.739 1.00 95.12 71 VAL A O 1
ATOM 556 N N . ILE A 1 72 ? -14.992 -32.766 -0.251 1.00 95.69 72 ILE A N 1
ATOM 557 C CA . ILE A 1 72 ? -14.430 -33.014 -1.584 1.00 95.69 72 ILE A CA 1
ATOM 558 C C . ILE A 1 72 ? -13.767 -31.733 -2.111 1.00 95.69 72 ILE A C 1
ATOM 560 O O . ILE A 1 72 ? -14.387 -30.675 -2.193 1.00 95.69 72 ILE A O 1
ATOM 564 N N . CYS A 1 73 ? -12.497 -31.831 -2.508 1.00 95.31 73 CYS A N 1
ATOM 565 C CA . CYS A 1 73 ? -11.764 -30.721 -3.116 1.00 95.31 73 CYS A CA 1
ATOM 566 C C . CYS A 1 73 ? -12.275 -30.444 -4.544 1.00 95.31 73 CYS A C 1
ATOM 568 O O . CYS A 1 73 ? -12.112 -31.314 -5.405 1.00 95.31 73 CYS A O 1
ATOM 570 N N . PRO A 1 74 ? -12.808 -29.244 -4.853 1.00 95.44 74 PRO A N 1
ATOM 571 C CA . PRO A 1 74 ? -13.297 -28.935 -6.194 1.00 95.44 74 PRO A CA 1
ATOM 572 C C . PRO A 1 74 ? -12.194 -28.976 -7.255 1.00 95.44 74 PRO A C 1
ATOM 574 O O . PRO A 1 74 ? -11.001 -28.801 -6.968 1.00 95.44 74 PRO A O 1
ATOM 577 N N . ASN A 1 75 ? -12.599 -29.145 -8.514 1.00 95.75 75 ASN A N 1
ATOM 578 C CA . ASN A 1 75 ? -11.716 -28.939 -9.659 1.00 95.75 75 ASN A CA 1
ATOM 579 C C . ASN A 1 75 ? -11.224 -27.483 -9.723 1.00 95.75 75 ASN A C 1
ATOM 581 O O . ASN A 1 75 ? -11.840 -26.568 -9.181 1.00 95.75 75 ASN A O 1
ATOM 585 N N . LYS A 1 76 ? -10.086 -27.256 -10.385 1.00 95.38 76 LYS A N 1
ATOM 586 C CA . LYS A 1 76 ? -9.548 -25.901 -10.565 1.00 95.38 76 LYS A CA 1
ATOM 587 C C . LYS A 1 76 ? -10.480 -25.084 -11.459 1.00 95.38 76 LYS A C 1
ATOM 589 O O . LYS A 1 76 ? -10.782 -25.514 -12.571 1.00 95.38 76 LYS A O 1
ATOM 594 N N . HIS A 1 77 ? -10.881 -23.906 -10.988 1.00 93.06 77 HIS A N 1
ATOM 595 C CA . HIS A 1 77 ? -11.768 -22.999 -11.706 1.00 93.06 77 HIS A CA 1
ATOM 596 C C . HIS A 1 77 ? -11.195 -22.625 -13.083 1.00 93.06 77 HIS A C 1
ATOM 598 O O . HIS A 1 77 ? -10.049 -22.173 -13.198 1.00 93.06 77 HIS A O 1
ATOM 604 N N . GLN A 1 78 ? -12.018 -22.792 -14.118 1.00 88.81 78 GLN A N 1
ATOM 605 C CA . GLN A 1 78 ? -11.750 -22.351 -15.485 1.00 88.81 78 GLN A CA 1
ATOM 606 C C . GLN A 1 78 ? -12.659 -21.156 -15.774 1.00 88.81 78 GLN A C 1
ATOM 608 O O . GLN A 1 78 ? -13.862 -21.242 -15.562 1.00 88.81 78 GLN A O 1
ATOM 613 N N . ALA A 1 79 ? -12.079 -20.044 -16.226 1.00 82.38 79 ALA A N 1
ATOM 614 C CA . ALA A 1 79 ? -12.835 -18.822 -16.476 1.00 82.38 79 ALA A CA 1
ATOM 615 C C . ALA A 1 79 ? -13.588 -18.894 -17.813 1.00 82.38 79 ALA A C 1
ATOM 617 O O . ALA A 1 79 ? -12.990 -19.237 -18.839 1.00 82.38 79 ALA A O 1
ATOM 618 N N . ASP A 1 80 ? -14.858 -18.488 -17.813 1.00 81.81 80 ASP A N 1
ATOM 619 C CA . ASP A 1 80 ? -15.671 -18.402 -19.026 1.00 81.81 80 ASP A CA 1
ATOM 620 C C . ASP A 1 80 ? -15.129 -17.338 -19.983 1.00 81.81 80 ASP A C 1
ATOM 622 O O . ASP A 1 80 ? -15.079 -16.142 -19.690 1.00 81.81 80 ASP A O 1
ATOM 626 N N . LEU A 1 81 ? -14.708 -17.785 -21.163 1.00 77.25 81 LEU A N 1
ATOM 627 C CA . LEU A 1 81 ? -13.991 -16.942 -22.117 1.00 77.25 81 LEU A CA 1
ATOM 628 C C . LEU A 1 81 ? -14.914 -16.045 -22.967 1.00 77.25 81 LEU A C 1
ATOM 630 O O . LEU A 1 81 ? -14.455 -15.028 -23.495 1.00 77.25 81 LEU A O 1
ATOM 634 N N . GLU A 1 82 ? -16.197 -16.408 -23.089 1.00 84.62 82 GLU A N 1
ATOM 635 C CA . GLU A 1 82 ? -17.212 -15.748 -23.930 1.00 84.62 82 GLU A CA 1
ATOM 636 C C . GLU A 1 82 ? -18.429 -15.261 -23.109 1.00 84.62 82 GLU A C 1
ATOM 638 O O . GLU A 1 82 ? -19.578 -15.449 -23.502 1.00 84.62 82 GLU A O 1
ATOM 643 N N . LYS A 1 83 ? -18.194 -14.632 -21.947 1.00 89.00 83 LYS A N 1
ATOM 644 C CA . LYS A 1 83 ? -19.265 -14.077 -21.098 1.00 89.00 83 LYS A CA 1
ATOM 645 C C . LYS A 1 83 ? -19.835 -12.773 -21.679 1.00 89.00 83 LYS A C 1
ATOM 647 O O . LYS A 1 83 ? -19.086 -11.870 -22.061 1.00 89.00 83 LYS A O 1
ATOM 652 N N . PHE A 1 84 ? -21.163 -12.653 -21.712 1.00 89.88 84 PHE A N 1
ATOM 653 C CA . PHE A 1 84 ? -21.874 -11.461 -22.190 1.00 89.88 84 PHE A CA 1
ATOM 654 C C . PHE A 1 84 ? -22.592 -10.736 -21.051 1.00 89.88 84 PHE A C 1
ATOM 656 O O . PHE A 1 84 ? -23.140 -11.367 -20.153 1.00 89.88 84 PHE A O 1
ATOM 663 N N . TYR A 1 85 ? -22.655 -9.410 -21.148 1.00 90.44 85 TYR A N 1
ATOM 664 C CA . TYR A 1 85 ? -23.454 -8.540 -20.287 1.00 90.44 85 TYR A CA 1
ATOM 665 C C . TYR A 1 85 ? -24.163 -7.499 -21.163 1.00 90.44 85 TYR A C 1
ATOM 667 O O . TYR A 1 85 ? -23.537 -6.912 -22.045 1.00 90.44 85 TYR A O 1
ATOM 675 N N . ASN A 1 86 ? -25.476 -7.317 -20.987 1.00 87.69 86 ASN A N 1
ATOM 676 C CA . ASN A 1 86 ? -26.318 -6.394 -21.769 1.00 87.69 86 ASN A CA 1
ATOM 677 C C . ASN A 1 86 ? -26.064 -6.440 -23.295 1.00 87.69 86 ASN A C 1
ATOM 679 O O . ASN A 1 86 ? -25.880 -5.417 -23.956 1.00 87.69 86 ASN A O 1
ATOM 683 N N . ASN A 1 87 ? -26.037 -7.655 -23.861 1.00 89.00 87 ASN A N 1
ATOM 684 C CA . ASN A 1 87 ? -25.761 -7.935 -25.280 1.00 89.00 87 ASN A CA 1
ATOM 685 C C . ASN A 1 87 ? -24.402 -7.424 -25.809 1.00 89.00 87 ASN A C 1
ATOM 687 O O . ASN A 1 87 ? -24.247 -7.196 -27.012 1.00 89.00 87 ASN A O 1
ATOM 691 N N . ARG A 1 88 ? -23.395 -7.303 -24.938 1.00 89.44 88 ARG A N 1
ATOM 692 C CA . ARG A 1 88 ? -21.996 -7.017 -25.292 1.00 89.44 88 ARG A CA 1
ATOM 693 C C . ARG A 1 88 ? -21.057 -8.027 -24.644 1.00 89.44 88 ARG A C 1
ATOM 695 O O . ARG A 1 88 ? -21.348 -8.546 -23.569 1.00 89.44 88 ARG A O 1
ATOM 702 N N . LEU A 1 89 ? -19.943 -8.326 -25.306 1.00 90.56 89 LEU A N 1
ATOM 703 C CA . LEU A 1 89 ? -18.922 -9.227 -24.769 1.00 90.56 89 LEU A CA 1
ATOM 704 C C . LEU A 1 89 ? -18.145 -8.521 -23.646 1.00 90.56 89 LEU A C 1
ATOM 706 O O . LEU A 1 89 ? -17.725 -7.373 -23.821 1.00 90.56 89 LEU A O 1
ATOM 710 N N . LEU A 1 90 ? -17.905 -9.213 -22.531 1.00 90.81 90 LEU A N 1
ATOM 711 C CA . LEU A 1 90 ? -17.004 -8.736 -21.481 1.00 90.81 90 LEU A CA 1
ATOM 712 C C . LEU A 1 90 ? -15.536 -8.871 -21.929 1.00 90.81 90 LEU A C 1
ATOM 714 O O . LEU A 1 90 ? -15.069 -9.924 -22.372 1.00 90.81 90 LEU A O 1
ATOM 718 N N . GLU A 1 91 ? -14.790 -7.775 -21.820 1.00 89.88 91 GLU A N 1
ATOM 719 C CA . GLU A 1 91 ? -13.329 -7.760 -21.931 1.00 89.88 91 GLU A CA 1
ATOM 720 C C . GLU A 1 91 ? -12.737 -8.428 -20.689 1.00 89.88 91 GLU A C 1
ATOM 722 O O . GLU A 1 91 ? -11.988 -9.409 -20.812 1.00 89.88 91 GLU A O 1
ATOM 727 N N . SER A 1 92 ? -13.197 -7.935 -19.535 1.00 89.88 92 SER A N 1
ATOM 728 C CA . SER A 1 92 ? -12.903 -8.369 -18.176 1.00 89.88 92 SER A CA 1
ATOM 729 C C . SER A 1 92 ? -14.076 -8.041 -17.237 1.00 89.88 92 SER A C 1
ATOM 731 O O . SER A 1 92 ? -14.901 -7.165 -17.503 1.00 89.88 92 SER A O 1
ATOM 733 N N . GLU A 1 93 ? -14.151 -8.765 -16.123 1.00 92.25 93 GLU A N 1
ATOM 734 C CA . GLU A 1 93 ? -15.045 -8.483 -14.998 1.00 92.25 93 GLU A CA 1
ATOM 735 C C . GLU A 1 93 ? -14.297 -8.673 -13.674 1.00 92.25 93 GLU A C 1
ATOM 737 O O . GLU A 1 93 ? -13.330 -9.434 -13.586 1.00 92.25 93 GLU A O 1
ATOM 742 N N . THR A 1 94 ? -14.723 -7.926 -12.663 1.00 94.44 94 THR A N 1
ATOM 743 C CA . THR A 1 94 ? -14.158 -7.874 -11.314 1.00 94.44 94 THR A CA 1
ATOM 744 C C . THR A 1 94 ? -15.212 -7.276 -10.372 1.00 94.44 94 THR A C 1
ATOM 746 O O . THR A 1 94 ? -16.348 -7.027 -10.763 1.00 94.44 94 THR A O 1
ATOM 749 N N . TYR A 1 95 ? -14.841 -7.010 -9.129 1.00 94.56 95 TYR A N 1
ATOM 750 C CA . TYR A 1 95 ? -15.574 -6.188 -8.165 1.00 94.56 95 TYR A CA 1
ATOM 751 C C . TYR A 1 95 ? -14.817 -4.873 -7.906 1.00 94.56 95 TYR A C 1
ATOM 753 O O . TYR A 1 95 ? -13.667 -4.709 -8.338 1.00 94.56 95 TYR A O 1
ATOM 761 N N . ILE A 1 96 ? -15.447 -3.924 -7.209 1.00 92.62 96 ILE A N 1
ATOM 762 C CA . ILE A 1 96 ? -14.761 -2.733 -6.687 1.00 92.62 96 ILE A CA 1
ATOM 763 C C . ILE A 1 96 ? -13.895 -3.139 -5.487 1.00 92.62 96 ILE A C 1
ATOM 765 O O . ILE A 1 96 ? -14.400 -3.632 -4.480 1.00 92.62 96 ILE A O 1
ATOM 769 N N . GLY A 1 97 ? -12.579 -2.952 -5.618 1.00 88.94 97 GLY A N 1
ATOM 770 C CA . GLY A 1 97 ? -11.602 -3.252 -4.568 1.00 88.94 97 GLY A CA 1
ATOM 771 C C . GLY A 1 97 ? -11.619 -2.256 -3.402 1.00 88.94 97 GLY A C 1
ATOM 772 O O . GLY A 1 97 ? -12.556 -1.481 -3.245 1.00 88.94 97 GLY A O 1
ATOM 773 N N . GLY A 1 98 ? -10.554 -2.270 -2.596 1.00 84.25 98 GLY A N 1
ATOM 774 C CA . GLY A 1 98 ? -10.413 -1.386 -1.436 1.00 84.25 98 GLY A CA 1
ATOM 775 C C . GLY A 1 98 ? -10.574 0.100 -1.773 1.00 84.25 98 GLY A C 1
ATOM 776 O O . GLY A 1 98 ? -10.058 0.577 -2.790 1.00 84.25 98 GLY A O 1
ATOM 777 N N . HIS A 1 99 ? -11.286 0.818 -0.904 1.00 87.50 99 HIS A N 1
ATOM 778 C CA . HIS A 1 99 ? -11.456 2.267 -0.994 1.00 87.50 99 HIS A CA 1
ATOM 779 C C . HIS A 1 99 ? -10.144 2.968 -0.634 1.00 87.50 99 HIS A C 1
ATOM 781 O O . HIS A 1 99 ? -9.425 2.528 0.259 1.00 87.50 99 HIS A O 1
ATOM 787 N N . VAL A 1 100 ? -9.795 4.027 -1.362 1.00 89.12 100 VAL A N 1
ATOM 788 C CA . VAL A 1 100 ? -8.565 4.796 -1.122 1.00 89.12 100 VAL A CA 1
ATOM 789 C C . VAL A 1 100 ? -8.839 6.245 -1.473 1.00 89.12 100 VAL A C 1
ATOM 791 O O . VAL A 1 100 ? -9.262 6.524 -2.599 1.00 89.12 100 VAL A O 1
ATOM 794 N N . GLU A 1 101 ? -8.558 7.173 -0.570 1.00 88.38 101 GLU A N 1
ATOM 795 C CA . GLU A 1 101 ? -8.753 8.611 -0.752 1.00 88.38 101 GLU A CA 1
ATOM 796 C C . GLU A 1 101 ? -7.578 9.384 -0.157 1.00 88.38 101 GLU A C 1
ATOM 798 O O . GLU A 1 101 ? -7.100 9.086 0.924 1.00 88.38 101 GLU A O 1
ATOM 803 N N . CYS A 1 102 ? -7.116 10.410 -0.863 1.00 88.69 102 CYS A N 1
ATOM 804 C CA . CYS A 1 102 ? -6.331 11.474 -0.252 1.00 88.69 102 CYS A CA 1
ATOM 805 C C . CYS A 1 102 ? -7.296 12.651 -0.122 1.00 88.69 102 CYS A C 1
ATOM 807 O O . CYS A 1 102 ? -8.056 12.907 -1.060 1.00 88.69 102 CYS A O 1
ATOM 809 N N . LEU A 1 103 ? -7.315 13.289 1.045 1.00 89.56 103 LEU A N 1
ATOM 810 C CA . LEU A 1 103 ? -8.287 14.318 1.418 1.00 89.56 103 LEU A CA 1
ATOM 811 C C . LEU A 1 103 ? -7.579 15.663 1.601 1.00 89.56 103 LEU A C 1
ATOM 813 O O . LEU A 1 103 ? -8.027 16.680 1.068 1.00 89.56 103 LEU A O 1
ATOM 817 N N . GLU A 1 104 ? -6.412 15.648 2.250 1.00 91.44 104 GLU A N 1
ATOM 818 C CA . GLU A 1 104 ? -5.559 16.820 2.426 1.00 91.44 104 GLU A CA 1
ATOM 819 C C . GLU A 1 104 ? -4.113 16.589 1.960 1.00 91.44 104 GLU A C 1
ATOM 821 O O . GLU A 1 104 ? -3.623 15.467 1.851 1.00 91.44 104 GLU A O 1
ATOM 826 N N . THR A 1 105 ? -3.419 17.691 1.669 1.00 92.69 105 THR A N 1
ATOM 827 C CA . THR A 1 105 ? -2.020 17.721 1.218 1.00 92.69 105 THR A CA 1
ATOM 828 C C . THR A 1 105 ? -1.296 18.841 1.944 1.00 92.69 105 THR A C 1
ATOM 830 O O . THR A 1 105 ? -1.838 19.947 2.023 1.00 92.69 105 THR A O 1
ATOM 833 N N . GLY A 1 106 ? -0.085 18.593 2.429 1.00 94.94 106 GLY A N 1
ATOM 834 C CA . GLY A 1 106 ? 0.607 19.531 3.305 1.00 94.94 106 GLY A CA 1
ATOM 835 C C . GLY A 1 106 ? 1.640 18.866 4.200 1.00 94.94 106 GLY A C 1
ATOM 836 O O . GLY A 1 106 ? 1.890 17.662 4.108 1.00 94.94 106 GLY A O 1
ATOM 837 N N . VAL A 1 107 ? 2.201 19.685 5.082 1.00 96.94 107 VAL A N 1
ATOM 838 C CA . VAL A 1 107 ? 3.024 19.286 6.222 1.00 96.94 107 VAL A CA 1
ATOM 839 C C . VAL A 1 107 ? 2.172 19.415 7.478 1.00 96.94 107 VAL A C 1
ATOM 841 O O . VAL A 1 107 ? 1.660 20.497 7.766 1.00 96.94 107 VAL A O 1
ATOM 844 N N . PHE A 1 108 ? 2.040 18.327 8.226 1.00 97.12 108 PHE A N 1
ATOM 845 C CA . PHE A 1 108 ? 1.407 18.294 9.541 1.00 97.12 108 PHE A CA 1
ATOM 846 C C . PHE A 1 108 ? 2.461 17.854 10.547 1.00 97.12 108 PHE A C 1
ATOM 848 O O . PHE A 1 108 ? 3.199 16.906 10.280 1.00 97.12 108 PHE A O 1
ATOM 855 N N . ARG A 1 109 ? 2.567 18.560 11.672 1.00 97.00 109 ARG A N 1
ATOM 856 C CA . ARG A 1 109 ? 3.599 18.341 12.689 1.00 97.00 109 ARG A CA 1
ATOM 857 C C . ARG A 1 109 ? 3.029 18.567 14.080 1.00 97.00 109 ARG A C 1
ATOM 859 O O . ARG A 1 109 ? 2.268 19.511 14.255 1.00 97.00 109 ARG A O 1
ATOM 866 N N . SER A 1 110 ? 3.431 17.752 15.051 1.00 96.06 110 SER A N 1
ATOM 867 C CA . SER A 1 110 ? 2.949 17.847 16.435 1.00 96.06 110 SER A CA 1
ATOM 868 C C . SER A 1 110 ? 3.402 19.119 17.163 1.00 96.06 110 SER A C 1
ATOM 870 O O . SER A 1 110 ? 2.790 19.512 18.151 1.00 96.06 110 SER A O 1
ATOM 872 N N . ASP A 1 111 ? 4.436 19.814 16.678 1.00 95.81 111 ASP A N 1
ATOM 873 C CA . ASP A 1 111 ? 4.906 21.082 17.243 1.00 95.81 111 ASP A CA 1
ATOM 874 C C . ASP A 1 111 ? 4.322 22.337 16.564 1.00 95.81 111 ASP A C 1
ATOM 876 O O . ASP A 1 111 ? 4.329 23.409 17.182 1.00 95.81 111 ASP A O 1
ATOM 880 N N . LEU A 1 112 ? 3.752 22.205 15.358 1.00 95.56 112 LEU A N 1
ATOM 881 C CA . LEU A 1 112 ? 3.150 23.304 14.592 1.00 95.56 112 LEU A CA 1
ATOM 882 C C . LEU A 1 112 ? 1.628 23.393 14.832 1.00 95.56 112 LEU A C 1
ATOM 884 O O . LEU A 1 112 ? 0.935 22.382 14.717 1.00 95.56 112 LEU A O 1
ATOM 888 N N . PRO A 1 113 ? 1.064 24.581 15.124 1.00 95.06 113 PRO A N 1
ATOM 889 C CA . PRO A 1 113 ? -0.373 24.727 15.334 1.00 95.06 113 PRO A CA 1
ATOM 890 C C . PRO A 1 113 ? -1.168 24.411 14.060 1.00 95.06 113 PRO A C 1
ATOM 892 O O . PRO A 1 113 ? -0.774 24.752 12.945 1.00 95.06 113 PRO A O 1
ATOM 895 N N . THR A 1 114 ? -2.312 23.755 14.232 1.00 94.44 114 THR A N 1
ATOM 896 C CA . THR A 1 114 ? -3.249 23.400 13.165 1.00 94.44 114 THR A CA 1
ATOM 897 C C . THR A 1 114 ? -4.638 23.929 13.506 1.00 94.44 114 THR A C 1
ATOM 899 O O . THR A 1 114 ? -5.110 23.812 14.636 1.00 94.44 114 THR A O 1
ATOM 902 N N . LYS A 1 115 ? -5.314 24.508 12.508 1.00 94.25 115 LYS A N 1
ATOM 903 C CA . LYS A 1 115 ? -6.700 24.978 12.630 1.00 94.25 115 LYS A CA 1
ATOM 904 C C . LYS A 1 115 ? -7.672 23.810 12.510 1.00 94.25 115 LYS A C 1
ATOM 906 O O . LYS A 1 115 ? -7.590 23.039 11.547 1.00 94.25 115 LYS A O 1
ATOM 911 N N . PHE A 1 116 ? -8.603 23.737 13.454 1.00 95.44 116 PHE A N 1
ATOM 912 C CA . PHE A 1 116 ? -9.688 22.766 13.520 1.00 95.44 116 PHE A CA 1
ATOM 913 C C . PHE A 1 116 ? -11.042 23.481 13.470 1.00 95.44 116 PHE A C 1
ATOM 915 O O . PHE A 1 116 ? -11.231 24.528 14.092 1.00 95.44 116 PHE A O 1
ATOM 922 N N . GLN A 1 117 ? -11.978 22.894 12.727 1.00 94.12 117 GLN A N 1
ATOM 923 C CA . GLN A 1 117 ? -13.382 23.287 12.689 1.00 94.12 117 GLN A CA 1
ATOM 924 C C . GLN A 1 117 ? -14.201 22.029 12.974 1.00 94.12 117 GLN A C 1
ATOM 926 O O . GLN A 1 117 ? -14.394 21.197 12.093 1.00 94.12 117 GLN A O 1
ATOM 931 N N . LEU A 1 118 ? -14.601 21.884 14.230 1.00 94.12 118 LEU A N 1
ATOM 932 C CA . LEU A 1 118 ? -15.248 20.702 14.784 1.00 94.12 118 LEU A CA 1
ATOM 933 C C . LEU A 1 118 ? -16.780 20.805 14.660 1.00 94.12 118 LEU A C 1
ATOM 935 O O . LEU A 1 118 ? -17.324 21.909 14.617 1.00 94.12 118 LEU A O 1
ATOM 939 N N . GLU A 1 119 ? -17.490 19.674 14.620 1.00 95.88 119 GLU A N 1
ATOM 940 C CA . GLU A 1 119 ? -18.963 19.625 14.604 1.00 95.88 119 GLU A CA 1
ATOM 941 C C . GLU A 1 119 ? -19.506 19.317 16.018 1.00 95.88 119 GLU A C 1
ATOM 943 O O . GLU A 1 119 ? -19.416 18.167 16.451 1.00 95.88 119 GLU A O 1
ATOM 948 N N . PRO A 1 120 ? -20.112 20.280 16.749 1.00 95.62 120 PRO A N 1
ATOM 949 C CA . PRO A 1 120 ? -20.568 20.063 18.130 1.00 95.62 120 PRO A CA 1
ATOM 950 C C . PRO A 1 120 ? -21.526 18.878 18.304 1.00 95.62 120 PRO A C 1
ATOM 952 O O . PRO A 1 120 ? -21.449 18.169 19.303 1.00 95.62 120 PRO A O 1
ATOM 955 N N . LEU A 1 121 ? -22.383 18.613 17.310 1.00 96.19 121 LEU A N 1
ATOM 956 C CA . LEU A 1 121 ? -23.319 17.483 17.326 1.00 96.19 121 LEU A CA 1
ATOM 957 C C . LEU A 1 121 ? -22.609 16.120 17.381 1.00 96.19 121 LEU A C 1
ATOM 959 O O . LEU A 1 121 ? -23.145 15.186 17.968 1.00 96.19 121 LEU A O 1
ATOM 963 N N . ALA A 1 122 ? -21.405 16.001 16.812 1.00 95.12 122 ALA A N 1
ATOM 964 C CA . ALA A 1 122 ? -20.615 14.775 16.899 1.00 95.12 122 ALA A CA 1
ATOM 965 C C . ALA A 1 122 ? -20.064 14.558 18.314 1.00 95.12 122 ALA A C 1
ATOM 967 O O . ALA A 1 122 ? -20.062 13.435 18.806 1.00 95.12 122 ALA A O 1
ATOM 968 N N . TYR A 1 123 ? -19.650 15.630 18.995 1.00 95.81 123 TYR A N 1
ATOM 969 C CA . TYR A 1 123 ? -19.198 15.550 20.385 1.00 95.81 123 TYR A CA 1
ATOM 970 C C . TYR A 1 123 ? -20.349 15.247 21.340 1.00 95.81 123 TYR A C 1
ATOM 972 O O . TYR A 1 123 ? -20.182 14.416 22.223 1.00 95.81 123 TYR A O 1
ATOM 980 N N . GLU A 1 124 ? -21.530 15.827 21.117 1.00 96.25 124 GLU A N 1
ATOM 981 C CA . GLU A 1 124 ? -22.741 15.478 21.870 1.00 96.25 124 GLU A CA 1
ATOM 982 C C . GLU A 1 124 ? -23.094 13.987 21.708 1.00 96.25 124 GLU A C 1
ATOM 984 O O . GLU A 1 124 ? -23.411 13.304 22.680 1.00 96.25 124 GLU A O 1
ATOM 989 N N . GLN A 1 125 ? -22.957 13.444 20.491 1.00 95.38 125 GLN A N 1
ATOM 990 C CA . GLN A 1 125 ? -23.120 12.010 20.231 1.00 95.38 125 GLN A CA 1
ATOM 991 C C . GLN A 1 125 ? -22.045 11.155 20.916 1.00 95.38 125 GLN A C 1
ATOM 993 O O . GLN A 1 125 ? -22.378 10.090 21.431 1.00 95.38 125 GLN A O 1
ATOM 998 N N . LEU A 1 126 ? -20.780 11.583 20.949 1.00 95.94 126 LEU A N 1
ATOM 999 C CA . LEU A 1 126 ? -19.713 10.865 21.661 1.00 95.94 126 LEU A CA 1
ATOM 1000 C C . LEU A 1 126 ? -19.930 10.869 23.181 1.00 95.94 126 LEU A C 1
ATOM 1002 O O . LEU A 1 126 ? -19.782 9.826 23.811 1.00 95.94 126 LEU A O 1
ATOM 1006 N N . ILE A 1 127 ? -20.349 12.000 23.758 1.00 96.88 127 ILE A N 1
ATOM 1007 C CA . ILE A 1 127 ? -20.700 12.119 25.182 1.00 96.88 127 ILE A CA 1
ATOM 1008 C C . ILE A 1 127 ? -21.881 11.191 25.509 1.00 96.88 127 ILE A C 1
ATOM 1010 O O . ILE A 1 127 ? -21.783 10.361 26.409 1.00 96.88 127 ILE A O 1
ATOM 1014 N N . GLY A 1 128 ? -22.961 11.236 24.720 1.00 96.38 128 GLY A N 1
ATOM 1015 C CA . GLY A 1 128 ? -24.129 10.367 24.913 1.00 96.38 128 GLY A CA 1
ATOM 1016 C C . GLY A 1 128 ? -23.868 8.868 24.689 1.00 96.38 128 GLY A C 1
ATOM 1017 O O . GLY A 1 128 ? -24.616 8.035 25.198 1.00 96.38 128 GLY A O 1
ATOM 1018 N N . ASN A 1 129 ? -22.814 8.501 23.951 1.00 95.81 129 ASN A N 1
ATOM 1019 C CA . ASN A 1 129 ? -22.369 7.112 23.783 1.00 95.81 129 ASN A CA 1
ATOM 1020 C C . ASN A 1 129 ? -21.276 6.697 24.790 1.00 95.81 129 ASN A C 1
ATOM 1022 O O . ASN A 1 129 ? -20.876 5.535 24.778 1.00 95.81 129 ASN A O 1
ATOM 1026 N N . LEU A 1 130 ? -20.793 7.580 25.671 1.00 95.56 130 LEU A N 1
ATOM 1027 C CA . LEU A 1 130 ? -19.583 7.316 26.456 1.00 95.56 130 LEU A CA 1
ATOM 1028 C C . LEU A 1 130 ? -19.697 6.058 27.337 1.00 95.56 130 LEU A C 1
ATOM 1030 O O . LEU A 1 130 ? -18.780 5.242 27.342 1.00 95.56 130 LEU A O 1
ATOM 1034 N N . ASP A 1 131 ? -20.837 5.823 27.996 1.00 95.12 131 ASP A N 1
ATOM 1035 C CA . ASP A 1 131 ? -21.047 4.585 28.767 1.00 95.12 131 ASP A CA 1
ATOM 1036 C C . ASP A 1 131 ? -21.090 3.327 27.887 1.00 95.12 131 ASP A C 1
ATOM 1038 O O . ASP A 1 131 ? -20.551 2.288 28.258 1.00 95.12 131 ASP A O 1
ATOM 1042 N N . ARG A 1 132 ? -21.698 3.401 26.695 1.00 94.44 132 ARG A N 1
ATOM 1043 C CA . ARG A 1 132 ? -21.712 2.294 25.717 1.00 94.44 132 ARG A CA 1
ATOM 1044 C C . ARG A 1 132 ? -20.280 1.923 25.323 1.00 94.44 132 ARG A C 1
ATOM 1046 O O . ARG A 1 132 ? -19.938 0.743 25.279 1.00 94.44 132 ARG A O 1
ATOM 1053 N N . ASP A 1 133 ? -19.462 2.936 25.066 1.00 95.31 133 ASP A N 1
ATOM 1054 C CA . ASP A 1 133 ? -18.094 2.805 24.574 1.00 95.31 133 ASP A CA 1
ATOM 1055 C C . ASP A 1 133 ? -17.155 2.265 25.661 1.00 95.31 133 ASP A C 1
ATOM 1057 O O . ASP A 1 133 ? -16.404 1.314 25.426 1.00 95.31 133 ASP A O 1
ATOM 1061 N N . LEU A 1 134 ? -17.245 2.808 26.880 1.00 95.38 134 LEU A N 1
ATOM 1062 C CA . LEU A 1 134 ? -16.439 2.362 28.016 1.00 95.38 134 LEU A CA 1
ATOM 1063 C C . LEU A 1 134 ? -16.841 0.959 28.500 1.00 95.38 134 LEU A C 1
ATOM 1065 O O . LEU A 1 134 ? -15.962 0.137 28.768 1.00 95.38 134 LEU A O 1
ATOM 1069 N N . HIS A 1 135 ? -18.136 0.624 28.538 1.00 94.38 135 HIS A N 1
ATOM 1070 C CA . HIS A 1 135 ? -18.570 -0.747 28.830 1.00 94.38 135 HIS A CA 1
ATOM 1071 C C . HIS A 1 135 ? -18.105 -1.745 27.760 1.00 94.38 135 HIS A C 1
ATOM 1073 O O . HIS A 1 135 ? -17.667 -2.842 28.113 1.00 94.38 135 HIS A O 1
ATOM 1079 N N . TYR A 1 136 ? -18.137 -1.373 26.472 1.00 93.00 136 TYR A N 1
ATOM 1080 C CA . TYR A 1 136 ? -17.651 -2.230 25.387 1.00 93.00 136 TYR A CA 1
ATOM 1081 C C . TYR A 1 136 ? -16.168 -2.592 25.566 1.00 93.00 136 TYR A C 1
ATOM 1083 O O . TYR A 1 136 ? -15.824 -3.776 25.574 1.00 93.00 136 TYR A O 1
ATOM 1091 N N . VAL A 1 137 ? -15.287 -1.606 25.787 1.00 92.62 137 VAL A N 1
ATOM 1092 C CA . VAL A 1 137 ? -13.847 -1.879 25.968 1.00 92.62 137 VAL A CA 1
ATOM 1093 C C . VAL A 1 137 ? -13.546 -2.658 27.254 1.00 92.62 137 VAL A C 1
ATOM 1095 O O . VAL A 1 137 ? -12.644 -3.493 27.259 1.00 92.62 137 VAL A O 1
ATOM 1098 N N . ILE A 1 138 ? -14.301 -2.461 28.340 1.00 92.69 138 ILE A N 1
ATOM 1099 C CA . ILE A 1 138 ? -14.108 -3.229 29.584 1.00 92.69 138 ILE A CA 1
ATOM 1100 C C . ILE A 1 138 ? -14.512 -4.700 29.382 1.00 92.69 138 ILE A C 1
ATOM 1102 O O . ILE A 1 138 ? -13.718 -5.603 29.672 1.00 92.69 138 ILE A O 1
ATOM 1106 N N . ALA A 1 139 ? -15.712 -4.941 28.844 1.00 91.50 139 ALA A N 1
ATOM 1107 C CA . ALA A 1 139 ? -16.288 -6.278 28.724 1.00 91.50 139 ALA A CA 1
ATOM 1108 C C . ALA A 1 139 ? -15.693 -7.103 27.568 1.00 91.50 139 ALA A C 1
ATOM 1110 O O . ALA A 1 139 ? -15.401 -8.287 27.747 1.00 91.50 139 ALA A O 1
ATOM 1111 N N . VAL A 1 140 ? -15.492 -6.499 26.390 1.00 87.81 140 VAL A N 1
ATOM 1112 C CA . VAL A 1 140 ? -15.098 -7.212 25.160 1.00 87.81 140 VAL A CA 1
ATOM 1113 C C . VAL A 1 140 ? -13.579 -7.245 24.989 1.00 87.81 140 VAL A C 1
ATOM 1115 O O . VAL A 1 140 ? -12.988 -8.328 24.963 1.00 87.81 140 VAL A O 1
ATOM 1118 N N . GLU A 1 141 ? -12.929 -6.079 24.929 1.00 83.00 141 GLU A N 1
ATOM 1119 C CA . GLU A 1 141 ? -11.474 -5.986 24.718 1.00 83.00 141 GLU A CA 1
ATOM 1120 C C . GLU A 1 141 ? -10.695 -6.376 25.987 1.00 83.00 141 GLU A C 1
ATOM 1122 O O . GLU A 1 141 ? -9.771 -7.194 25.955 1.00 83.00 141 GLU A O 1
ATOM 1127 N N . GLY A 1 142 ? -11.096 -5.826 27.137 1.00 83.38 142 GLY A N 1
ATOM 1128 C CA . GLY A 1 142 ? -10.475 -6.070 28.438 1.00 83.38 142 GLY A CA 1
ATOM 1129 C C . GLY A 1 142 ? -10.754 -7.457 29.017 1.00 83.38 142 GLY A C 1
ATOM 1130 O O . GLY A 1 142 ? -9.922 -7.980 29.776 1.00 83.38 142 GLY A O 1
ATOM 1131 N N . LYS A 1 143 ? -11.899 -8.050 28.644 1.00 87.81 143 LYS A N 1
ATOM 1132 C CA . LYS A 1 143 ? -12.459 -9.294 29.206 1.00 87.81 143 LYS A CA 1
ATOM 1133 C C . LYS A 1 143 ? -12.552 -9.231 30.729 1.00 87.81 143 LYS A C 1
ATOM 1135 O O . LYS A 1 143 ? -12.130 -10.149 31.436 1.00 87.81 143 LYS A O 1
ATOM 1140 N N . LEU A 1 144 ? -13.028 -8.091 31.218 1.00 87.75 144 LEU A N 1
ATOM 1141 C CA . LEU A 1 144 ? -13.230 -7.792 32.626 1.00 87.75 144 LEU A CA 1
ATOM 1142 C C . LEU A 1 144 ? -14.718 -7.637 32.907 1.00 87.75 144 LEU A C 1
ATOM 1144 O O . LEU A 1 144 ? -15.474 -7.136 32.080 1.00 87.75 144 LEU A O 1
ATOM 1148 N N . ASP A 1 145 ? -15.111 -8.035 34.108 1.00 88.19 145 ASP A N 1
ATOM 1149 C CA . ASP A 1 145 ? -16.413 -7.681 34.650 1.00 88.19 145 ASP A CA 1
ATOM 1150 C C . ASP A 1 145 ? -16.437 -6.185 35.007 1.00 88.19 145 ASP A C 1
ATOM 1152 O O . ASP A 1 145 ? -15.446 -5.661 35.532 1.00 88.19 145 ASP A O 1
ATOM 1156 N N . ILE A 1 146 ? -17.541 -5.495 34.721 1.00 87.06 146 ILE A N 1
ATOM 1157 C CA . ILE A 1 146 ? -17.660 -4.040 34.911 1.00 87.06 146 ILE A CA 1
ATOM 1158 C C . ILE A 1 146 ? -17.561 -3.713 36.406 1.00 87.06 146 ILE A C 1
ATOM 1160 O O . ILE A 1 146 ? -16.763 -2.859 36.798 1.00 87.06 146 ILE A O 1
ATOM 1164 N N . ASP A 1 147 ? -18.217 -4.513 37.249 1.00 88.94 147 ASP A N 1
ATOM 1165 C CA . ASP A 1 147 ? -18.179 -4.397 38.711 1.00 88.94 147 ASP A CA 1
ATOM 1166 C C . ASP A 1 147 ? -16.776 -4.645 39.302 1.00 88.94 147 ASP A C 1
ATOM 1168 O O . ASP A 1 147 ? -16.534 -4.394 40.487 1.00 88.94 147 ASP A O 1
ATOM 1172 N N . SER A 1 148 ? -15.815 -5.141 38.512 1.00 89.44 148 SER A N 1
ATOM 1173 C CA . SER A 1 148 ? -14.424 -5.318 38.943 1.00 89.44 148 SER A CA 1
ATOM 1174 C C . SER A 1 148 ? -13.577 -4.042 38.848 1.00 89.44 148 SER A C 1
ATOM 1176 O O . SER A 1 148 ? -12.496 -4.001 39.446 1.00 89.44 148 SER A O 1
ATOM 1178 N N . VAL A 1 149 ? -14.042 -3.011 38.134 1.00 91.06 149 VAL A N 1
ATOM 1179 C CA . VAL A 1 149 ? -13.339 -1.734 37.929 1.00 91.06 149 VAL A CA 1
ATOM 1180 C C . VAL A 1 149 ? -13.613 -0.783 39.097 1.00 91.06 149 VAL A C 1
ATOM 1182 O O . VAL A 1 149 ? -14.749 -0.624 39.526 1.00 91.06 149 VAL A O 1
ATOM 1185 N N . THR A 1 150 ? -12.570 -0.149 39.645 1.00 93.12 150 THR A N 1
ATOM 1186 C CA . THR A 1 150 ? -12.693 0.708 40.845 1.00 93.12 150 THR A CA 1
ATOM 1187 C C . THR A 1 150 ? -12.692 2.205 40.555 1.00 93.12 150 THR A C 1
ATOM 1189 O O . THR A 1 150 ? -12.948 2.986 41.461 1.00 93.12 150 THR A O 1
ATOM 1192 N N . ASN A 1 151 ? -12.329 2.616 39.339 1.00 94.88 151 ASN A N 1
ATOM 1193 C CA . ASN A 1 151 ? -12.201 4.021 38.943 1.00 94.88 151 ASN A CA 1
ATOM 1194 C C . ASN A 1 151 ? -12.921 4.315 37.618 1.00 94.88 151 ASN A C 1
ATOM 1196 O O . ASN A 1 151 ? -12.381 5.006 36.756 1.00 94.88 151 ASN A O 1
ATOM 1200 N N . TYR A 1 152 ? -14.107 3.730 37.437 1.00 94.81 152 TYR A N 1
ATOM 1201 C CA . TYR A 1 152 ? -14.904 3.916 36.227 1.00 94.81 152 TYR A CA 1
ATOM 1202 C C . TYR A 1 152 ? -15.285 5.391 36.043 1.00 94.81 152 TYR A C 1
ATOM 1204 O O . TYR A 1 152 ? -14.899 5.997 35.043 1.00 94.81 152 TYR A O 1
ATOM 1212 N N . ASP A 1 153 ? -15.923 5.982 37.057 1.00 95.06 153 ASP A N 1
ATOM 1213 C CA . ASP A 1 153 ? -16.398 7.369 37.022 1.00 95.06 153 ASP A CA 1
ATOM 1214 C C . ASP A 1 153 ? -15.239 8.372 36.876 1.00 95.06 153 ASP A C 1
ATOM 1216 O O . ASP A 1 153 ? -15.300 9.247 36.021 1.00 95.06 153 ASP A O 1
ATOM 1220 N N . GLU A 1 154 ? -14.110 8.172 37.582 1.00 95.31 154 GLU A N 1
ATOM 1221 C CA . GLU A 1 154 ? -12.896 9.006 37.425 1.00 95.31 154 GLU A CA 1
ATOM 1222 C C . GLU A 1 154 ? -12.425 9.100 35.960 1.00 95.31 154 GLU A C 1
ATOM 1224 O O . GLU A 1 154 ? -11.976 10.153 35.505 1.00 95.31 154 GLU A O 1
ATOM 1229 N N . VAL A 1 155 ? -12.465 7.980 35.228 1.00 95.44 155 VAL A N 1
ATOM 1230 C CA . VAL A 1 155 ? -12.019 7.914 33.828 1.00 95.44 155 VAL A CA 1
ATOM 1231 C C . VAL A 1 155 ? -13.083 8.477 32.892 1.00 95.44 155 VAL A C 1
ATOM 1233 O O . VAL A 1 155 ? -12.733 9.190 31.950 1.00 95.44 155 VAL A O 1
ATOM 1236 N N . LYS A 1 156 ? -14.361 8.189 33.158 1.00 96.00 156 LYS A N 1
ATOM 1237 C CA . LYS A 1 156 ? -15.497 8.727 32.409 1.00 96.00 156 LYS A CA 1
ATOM 1238 C C . LYS A 1 156 ? -15.517 10.253 32.471 1.00 96.00 156 LYS A C 1
ATOM 1240 O O . LYS A 1 156 ? -15.428 10.887 31.422 1.00 96.00 156 LYS A O 1
ATOM 1245 N N . ASP A 1 157 ? -15.512 10.830 33.671 1.00 96.75 157 ASP A N 1
ATOM 1246 C CA . ASP A 1 157 ? -15.537 12.278 33.895 1.00 96.75 157 ASP A CA 1
ATOM 1247 C C . ASP A 1 157 ? -14.346 12.973 33.215 1.00 96.75 157 ASP A C 1
ATOM 1249 O O . ASP A 1 157 ? -14.496 14.027 32.596 1.00 96.75 157 ASP A O 1
ATOM 1253 N N . ALA A 1 158 ? -13.153 12.368 33.266 1.00 96.75 158 ALA A N 1
ATOM 1254 C CA . ALA A 1 158 ? -11.953 12.911 32.630 1.00 96.75 158 ALA A CA 1
ATOM 1255 C C . ALA A 1 158 ? -12.003 12.890 31.086 1.00 96.75 158 ALA A C 1
ATOM 1257 O O . ALA A 1 158 ? -11.379 13.737 30.437 1.00 96.75 158 ALA A O 1
ATOM 1258 N N . ILE A 1 159 ? -12.727 11.939 30.485 1.00 96.81 159 ILE A N 1
ATOM 1259 C CA . ILE A 1 159 ? -13.006 11.918 29.041 1.00 96.81 159 ILE A CA 1
ATOM 1260 C C . ILE A 1 159 ? -14.103 12.937 28.711 1.00 96.81 159 ILE A C 1
ATOM 1262 O O . ILE A 1 159 ? -13.931 13.750 27.801 1.00 96.81 159 ILE A O 1
ATOM 1266 N N . GLU A 1 160 ? -15.196 12.938 29.475 1.00 96.75 160 GLU A N 1
ATOM 1267 C CA . GLU A 1 160 ? -16.353 13.810 29.273 1.00 96.75 160 GLU A CA 1
ATOM 1268 C C . GLU A 1 160 ? -15.970 15.292 29.342 1.00 96.75 160 GLU A C 1
ATOM 1270 O O . GLU A 1 160 ? -16.271 16.038 28.414 1.00 96.75 160 GLU A O 1
ATOM 1275 N N . GLN A 1 161 ? -15.201 15.713 30.353 1.00 97.12 161 GLN A N 1
ATOM 1276 C CA . GLN A 1 161 ? -14.709 17.093 30.482 1.00 97.12 161 GLN A CA 1
ATOM 1277 C C . GLN A 1 161 ? -13.930 17.564 29.243 1.00 97.12 161 GLN A C 1
ATOM 1279 O O . GLN A 1 161 ? -14.107 18.696 28.785 1.00 97.12 161 GLN A O 1
ATOM 1284 N N . LYS A 1 162 ? -13.091 16.696 28.660 1.00 96.81 162 LYS A N 1
ATOM 1285 C CA . LYS A 1 162 ? -12.357 17.001 27.422 1.00 96.81 162 LYS A CA 1
ATOM 1286 C C . LYS A 1 162 ? -13.296 17.113 26.216 1.00 96.81 162 LYS A C 1
ATOM 1288 O O . LYS A 1 162 ? -13.142 18.037 25.418 1.00 96.81 162 LYS A O 1
ATOM 1293 N N . LEU A 1 163 ? -14.269 16.209 26.083 1.00 96.88 163 LEU A N 1
ATOM 1294 C CA . LEU A 1 163 ? -15.251 16.232 24.990 1.00 96.88 163 LEU A CA 1
ATOM 1295 C C . LEU A 1 163 ? -16.186 17.446 25.073 1.00 96.88 163 LEU A C 1
ATOM 1297 O O . LEU A 1 163 ? -16.428 18.088 24.054 1.00 96.88 163 LEU A O 1
ATOM 1301 N N . VAL A 1 164 ? -16.640 17.815 26.273 1.00 97.12 164 VAL A N 1
ATOM 1302 C CA . VAL A 1 164 ? -17.417 19.035 26.544 1.00 97.12 164 VAL A CA 1
ATOM 1303 C C . VAL A 1 164 ? -16.611 20.275 26.157 1.00 97.12 164 VAL A C 1
ATOM 1305 O O . VAL A 1 164 ? -17.086 21.103 25.381 1.00 97.12 164 VAL A O 1
ATOM 1308 N N . ALA A 1 165 ? -15.345 20.363 26.578 1.00 95.81 165 ALA A N 1
ATOM 1309 C CA . ALA A 1 165 ? -14.472 21.466 26.183 1.00 95.81 165 ALA A CA 1
ATOM 1310 C C . ALA A 1 165 ? -14.279 21.556 24.655 1.00 95.81 165 ALA A C 1
ATOM 1312 O O . ALA A 1 165 ? -14.146 22.662 24.126 1.00 95.81 165 ALA A O 1
ATOM 1313 N N . LEU A 1 166 ? -14.262 20.422 23.940 1.00 95.38 166 LEU A N 1
ATOM 1314 C CA . LEU A 1 166 ? -14.197 20.345 22.471 1.00 95.38 166 LEU A CA 1
ATOM 1315 C C . LEU A 1 166 ? -15.501 20.777 21.788 1.00 95.38 166 LEU A C 1
ATOM 1317 O O . LEU A 1 166 ? -15.445 21.560 20.836 1.00 95.38 166 LEU A O 1
ATOM 1321 N N . ARG A 1 167 ? -16.652 20.336 22.308 1.00 96.00 167 ARG A N 1
ATOM 1322 C CA . ARG A 1 167 ? -17.997 20.721 21.856 1.00 96.00 167 ARG A CA 1
ATOM 1323 C C . ARG A 1 167 ? -18.237 22.225 21.975 1.00 96.00 167 ARG A C 1
ATOM 1325 O O . ARG A 1 167 ? -18.712 22.840 21.023 1.00 96.00 167 ARG A O 1
ATOM 1332 N N . ASP A 1 168 ? -17.904 22.798 23.131 1.00 95.88 168 ASP A N 1
ATOM 1333 C CA . ASP A 1 168 ? -18.258 24.176 23.491 1.00 95.88 168 ASP A CA 1
ATOM 1334 C C . ASP A 1 168 ? -17.369 25.214 22.781 1.00 95.88 168 ASP A C 1
ATOM 1336 O O . ASP A 1 168 ? -17.797 26.338 22.527 1.00 95.88 168 ASP A O 1
ATOM 1340 N N . HIS A 1 169 ? -16.147 24.826 22.390 1.00 93.81 169 HIS A N 1
ATOM 1341 C CA . HIS A 1 169 ? -15.209 25.675 21.644 1.00 93.81 169 HIS A CA 1
ATOM 1342 C C . HIS A 1 169 ? -14.762 24.987 20.332 1.00 93.81 169 HIS A C 1
ATOM 1344 O O . HIS A 1 169 ? -13.595 24.594 20.197 1.00 93.81 169 HIS A O 1
ATOM 1350 N N . PRO A 1 170 ? -15.665 24.805 19.349 1.00 91.88 170 PRO A N 1
ATOM 1351 C CA . PRO A 1 170 ? -15.436 23.925 18.199 1.00 91.88 170 PRO A CA 1
ATOM 1352 C C . PRO A 1 170 ? -14.482 24.498 17.140 1.00 91.88 170 PRO A C 1
ATOM 1354 O O . PRO A 1 170 ? -13.962 23.760 16.306 1.00 91.88 170 PRO A O 1
ATOM 1357 N N . ILE A 1 171 ? -14.237 25.810 17.148 1.00 95.12 171 ILE A N 1
ATOM 1358 C CA . ILE A 1 171 ? -13.254 26.462 16.275 1.00 95.12 171 ILE A CA 1
ATOM 1359 C C . ILE A 1 171 ? -12.029 26.775 17.128 1.00 95.12 171 ILE A C 1
ATOM 1361 O O . ILE A 1 171 ? -12.099 27.624 18.016 1.00 95.12 171 ILE A O 1
ATOM 1365 N N . ARG A 1 172 ? -10.914 26.085 16.868 1.00 92.81 172 ARG A N 1
ATOM 1366 C CA . ARG A 1 172 ? -9.669 26.226 17.641 1.00 92.81 172 ARG A CA 1
ATOM 1367 C C . ARG A 1 172 ? -8.423 26.092 16.777 1.00 92.81 172 ARG A C 1
ATOM 1369 O O . ARG A 1 172 ? -8.459 25.534 15.680 1.00 92.81 172 ARG A O 1
ATOM 1376 N N . GLU A 1 173 ? -7.313 26.591 17.299 1.00 94.69 173 GLU A N 1
ATOM 1377 C CA . GLU A 1 173 ? -5.984 26.461 16.712 1.00 94.69 173 GLU A CA 1
ATOM 1378 C C . GLU A 1 173 ? -5.026 25.979 17.801 1.00 94.69 173 GLU A C 1
ATOM 1380 O O . GLU A 1 173 ? -4.739 26.702 18.750 1.00 94.69 173 GLU A O 1
ATOM 1385 N N . GLU A 1 174 ? -4.578 24.730 17.692 1.00 95.44 174 GLU A N 1
ATOM 1386 C CA . GLU A 1 174 ? -3.675 24.105 18.661 1.00 95.44 174 GLU A CA 1
ATOM 1387 C C . GLU A 1 174 ? -2.777 23.062 17.985 1.00 95.44 174 GLU A C 1
ATOM 1389 O O . GLU A 1 174 ? -2.931 22.757 16.800 1.00 95.44 174 GLU A O 1
ATOM 1394 N N . ARG A 1 175 ? -1.800 22.534 18.724 1.00 96.00 175 ARG A N 1
ATOM 1395 C CA . ARG A 1 175 ? -0.898 21.487 18.229 1.00 96.00 175 ARG A CA 1
ATOM 1396 C C . ARG A 1 175 ? -1.674 20.187 17.955 1.00 96.00 175 ARG A C 1
ATOM 1398 O O . ARG A 1 175 ? -2.451 19.784 18.817 1.00 96.00 175 ARG A O 1
ATOM 1405 N N . PRO A 1 176 ? -1.506 19.543 16.787 1.00 96.50 176 PRO A N 1
ATOM 1406 C CA . PRO A 1 176 ? -2.241 18.339 16.423 1.00 96.50 176 PRO A CA 1
ATOM 1407 C C . PRO A 1 176 ? -1.603 17.061 16.983 1.00 96.50 176 PRO A C 1
ATOM 1409 O O . PRO A 1 176 ? -0.382 16.948 17.085 1.00 96.50 176 PRO A O 1
ATOM 1412 N N . LEU A 1 177 ? -2.436 16.048 17.210 1.00 96.69 177 LEU A N 1
ATOM 1413 C CA . LEU A 1 177 ? -2.026 14.659 17.415 1.00 96.69 177 LEU A CA 1
ATOM 1414 C C . LEU A 1 177 ? -2.156 13.917 16.084 1.00 96.69 177 LEU A C 1
ATOM 1416 O O . LEU A 1 177 ? -3.255 13.831 15.535 1.00 96.69 177 LEU A O 1
ATOM 1420 N N . ILE A 1 178 ? -1.045 13.414 15.541 1.00 97.56 178 ILE A N 1
ATOM 1421 C CA . ILE A 1 178 ? -1.028 12.680 14.267 1.00 97.56 178 ILE A CA 1
ATOM 1422 C C . ILE A 1 178 ? -1.204 11.189 14.560 1.00 97.56 178 ILE A C 1
ATOM 1424 O O . ILE A 1 178 ? -0.310 10.578 15.146 1.00 97.56 178 ILE A O 1
ATOM 1428 N N . TYR A 1 179 ? -2.314 10.603 14.116 1.00 96.50 179 TYR A N 1
ATOM 1429 C CA . TYR A 1 179 ? -2.654 9.197 14.346 1.00 96.50 179 TYR A CA 1
ATOM 1430 C C . TYR A 1 179 ? -2.906 8.430 13.049 1.00 96.50 179 TYR A C 1
ATOM 1432 O O . TYR A 1 179 ? -3.381 8.985 12.054 1.00 96.50 179 TYR A O 1
ATOM 1440 N N . HIS A 1 180 ? -2.628 7.129 13.106 1.00 96.25 180 HIS A N 1
ATOM 1441 C CA . HIS A 1 180 ? -3.063 6.135 12.137 1.00 96.25 180 HIS A CA 1
ATOM 1442 C C . HIS A 1 180 ? -4.034 5.168 12.824 1.00 96.25 180 HIS A C 1
ATOM 1444 O O . HIS A 1 180 ? -3.683 4.522 13.811 1.00 96.25 180 HIS A O 1
ATOM 1450 N N . LEU A 1 181 ? -5.267 5.109 12.325 1.00 95.25 181 LEU A N 1
ATOM 1451 C CA . LEU A 1 181 ? -6.343 4.262 12.839 1.00 95.25 181 LEU A CA 1
ATOM 1452 C C . LEU A 1 181 ? -6.566 3.136 11.822 1.00 95.25 181 LEU A C 1
ATOM 1454 O O . LEU A 1 181 ? -7.176 3.380 10.782 1.00 95.25 181 LEU A O 1
ATOM 1458 N N . ASP A 1 182 ? -6.038 1.937 12.090 1.00 94.94 182 ASP A N 1
ATOM 1459 C CA . ASP A 1 182 ? -5.973 0.797 11.152 1.00 94.94 182 ASP A CA 1
ATOM 1460 C C . ASP A 1 182 ? -6.821 -0.382 11.630 1.00 94.94 182 ASP A C 1
ATOM 1462 O O . ASP A 1 182 ? -6.751 -0.755 12.797 1.00 94.94 182 ASP A O 1
ATOM 1466 N N . VAL A 1 183 ? -7.595 -1.026 10.755 1.00 93.50 183 VAL A N 1
ATOM 1467 C CA . VAL A 1 183 ? -8.367 -2.215 11.147 1.00 93.50 183 VAL A CA 1
ATOM 1468 C C . VAL A 1 183 ? -7.473 -3.455 11.160 1.00 93.50 183 VAL A C 1
ATOM 1470 O O . VAL A 1 183 ? -7.094 -3.998 10.114 1.00 93.50 183 VAL A O 1
ATOM 1473 N N . ALA A 1 184 ? -7.218 -3.982 12.357 1.00 89.69 184 ALA A N 1
ATOM 1474 C CA . ALA A 1 184 ? -6.359 -5.133 12.584 1.00 89.69 184 ALA A CA 1
ATOM 1475 C C . ALA A 1 184 ? -6.795 -6.335 11.733 1.00 89.69 184 ALA A C 1
ATOM 1477 O O . ALA A 1 184 ? -7.818 -6.971 11.981 1.00 89.69 184 ALA A O 1
ATOM 1478 N N . ALA A 1 185 ? -5.997 -6.670 10.711 1.00 89.62 185 ALA A N 1
ATOM 1479 C CA . ALA A 1 185 ? -6.289 -7.760 9.774 1.00 89.62 185 ALA A CA 1
ATOM 1480 C C . ALA A 1 185 ? -7.713 -7.687 9.170 1.00 89.62 185 ALA A C 1
ATOM 1482 O O . ALA A 1 185 ? -8.422 -8.697 9.128 1.00 89.62 185 ALA A O 1
ATOM 1483 N N . MET A 1 186 ? -8.104 -6.499 8.689 1.00 93.25 186 MET A N 1
ATOM 1484 C CA . MET A 1 186 ? -9.441 -6.152 8.186 1.00 93.25 186 MET A CA 1
ATOM 1485 C C . MET A 1 186 ? -10.156 -7.272 7.411 1.00 93.25 186 MET A C 1
ATOM 1487 O O . MET A 1 186 ? -11.175 -7.789 7.864 1.00 93.25 186 MET A O 1
ATOM 1491 N N . TYR A 1 187 ? -9.637 -7.682 6.246 1.00 94.88 187 TYR A N 1
ATOM 1492 C CA . TYR A 1 187 ? -10.310 -8.667 5.388 1.00 94.88 187 TYR A CA 1
ATOM 1493 C C . TYR A 1 187 ? -10.480 -10.050 6.047 1.00 94.88 187 TYR A C 1
ATOM 1495 O O . TYR A 1 187 ? -11.596 -10.567 6.008 1.00 94.88 187 TYR A O 1
ATOM 1503 N N . PRO A 1 188 ? -9.455 -10.655 6.683 1.00 95.12 188 PRO A N 1
ATOM 1504 C CA . PRO A 1 188 ? -9.635 -11.824 7.543 1.00 95.12 188 PRO A CA 1
ATOM 1505 C C . PRO A 1 188 ? -10.744 -11.666 8.587 1.00 95.12 188 PRO A C 1
ATOM 1507 O O . PRO A 1 188 ? -11.580 -12.553 8.711 1.00 95.12 188 PRO A O 1
ATOM 1510 N N . ASN A 1 189 ? -10.806 -10.546 9.304 1.00 95.44 189 ASN A N 1
ATOM 1511 C CA . ASN A 1 189 ? -11.805 -10.354 10.355 1.00 95.44 189 ASN A CA 1
ATOM 1512 C C . ASN A 1 189 ? -13.225 -10.092 9.813 1.00 95.44 189 ASN A C 1
ATOM 1514 O O . ASN A 1 189 ? -14.194 -10.566 10.406 1.00 95.44 189 ASN A O 1
ATOM 1518 N N . ILE A 1 190 ? -13.366 -9.469 8.637 1.00 96.69 190 ILE A N 1
ATOM 1519 C CA . ILE A 1 190 ? -14.637 -9.395 7.891 1.00 96.69 190 ILE A CA 1
ATOM 1520 C C . ILE A 1 190 ? -15.086 -10.790 7.428 1.00 96.69 190 ILE A C 1
ATOM 1522 O O . ILE A 1 190 ? -16.267 -11.123 7.555 1.00 96.69 190 ILE A O 1
ATOM 1526 N N . ILE A 1 191 ? -14.148 -11.606 6.924 1.00 96.69 191 ILE A N 1
ATOM 1527 C CA . ILE A 1 191 ? -14.376 -13.005 6.530 1.00 96.69 191 ILE A CA 1
ATOM 1528 C C . ILE A 1 191 ? -14.885 -13.824 7.715 1.00 96.69 191 ILE A C 1
ATOM 1530 O O . ILE A 1 191 ? -15.870 -14.545 7.570 1.00 96.69 191 ILE A O 1
ATOM 1534 N N . LEU A 1 192 ? -14.242 -13.692 8.878 1.00 96.44 192 LEU A N 1
ATOM 1535 C CA . LEU A 1 192 ? -14.632 -14.402 10.091 1.00 96.44 192 LEU A CA 1
ATOM 1536 C C . LEU A 1 192 ? -16.002 -13.942 10.582 1.00 96.44 192 LEU A C 1
ATOM 1538 O O . LEU A 1 192 ? -16.902 -14.770 10.632 1.00 96.44 192 LEU A O 1
ATOM 1542 N N . THR A 1 193 ? -16.197 -12.641 10.809 1.00 96.94 193 THR A N 1
ATOM 1543 C CA . THR A 1 193 ? -17.460 -12.041 11.286 1.00 96.94 193 THR A CA 1
ATOM 1544 C C . THR A 1 193 ? -18.665 -12.446 10.429 1.00 96.94 193 THR A C 1
ATOM 1546 O O . THR A 1 193 ? -19.689 -12.903 10.936 1.00 96.94 193 THR A O 1
ATOM 1549 N N . ASN A 1 194 ? -18.546 -12.352 9.102 1.00 97.19 194 ASN A N 1
ATOM 1550 C CA . ASN A 1 194 ? -19.643 -12.656 8.177 1.00 97.19 194 ASN A CA 1
ATOM 1551 C C . ASN A 1 194 ? -19.629 -14.109 7.661 1.00 97.19 194 ASN A C 1
ATOM 1553 O O . ASN A 1 194 ? -20.364 -14.421 6.725 1.00 97.19 194 ASN A O 1
ATOM 1557 N N . ARG A 1 195 ? -18.807 -14.994 8.253 1.00 97.00 195 ARG A N 1
ATOM 1558 C CA . ARG A 1 195 ? -18.689 -16.428 7.914 1.00 97.00 195 ARG A CA 1
ATOM 1559 C C . ARG A 1 195 ? -18.485 -16.687 6.410 1.00 97.00 195 ARG A C 1
ATOM 1561 O O . ARG A 1 195 ? -19.052 -17.616 5.835 1.00 97.00 195 ARG A O 1
ATOM 1568 N N . LEU A 1 196 ? -17.695 -15.831 5.763 1.00 96.88 196 LEU A N 1
ATOM 1569 C CA . LEU A 1 196 ? -17.539 -15.799 4.311 1.00 96.88 196 LEU A CA 1
ATOM 1570 C C . LEU A 1 196 ? -16.587 -16.898 3.837 1.00 96.88 196 LEU A C 1
ATOM 1572 O O . LEU A 1 196 ? -15.423 -16.960 4.225 1.00 96.88 196 LEU A O 1
ATOM 1576 N N . GLN A 1 197 ? -17.071 -17.746 2.942 1.00 96.00 197 GLN A N 1
ATOM 1577 C CA . GLN A 1 197 ? -16.290 -18.790 2.287 1.00 96.00 197 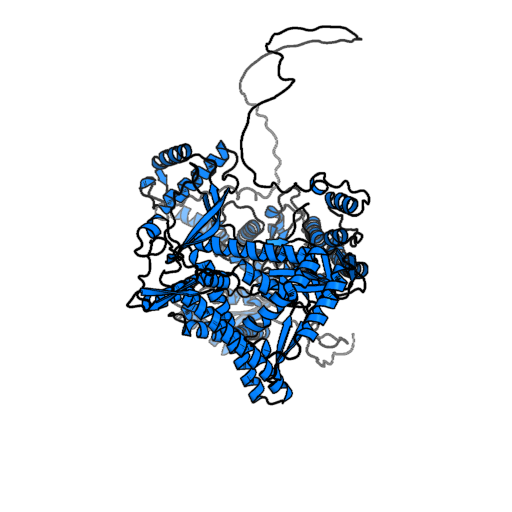GLN A CA 1
ATOM 1578 C C . GLN A 1 197 ? -16.960 -19.145 0.954 1.00 96.00 197 GLN A C 1
ATOM 1580 O O . GLN A 1 197 ? -18.187 -19.053 0.876 1.00 96.00 197 GLN A O 1
ATOM 1585 N N . PRO A 1 198 ? -16.222 -19.578 -0.086 1.00 96.12 198 PRO A N 1
ATOM 1586 C CA . PRO A 1 198 ? -16.817 -19.774 -1.409 1.00 96.12 198 PRO A CA 1
ATOM 1587 C C . PRO A 1 198 ? -17.996 -20.767 -1.440 1.00 96.12 198 PRO A C 1
ATOM 1589 O O . PRO A 1 198 ? -18.983 -20.438 -2.087 1.00 96.12 198 PRO A O 1
ATOM 1592 N N . PRO A 1 199 ? -17.990 -21.902 -0.700 1.00 95.00 199 PRO A N 1
ATOM 1593 C CA . PRO A 1 199 ? -19.155 -22.794 -0.630 1.00 95.00 199 PRO A CA 1
ATOM 1594 C C . PRO A 1 199 ? -20.381 -22.206 0.085 1.00 95.00 199 PRO A C 1
ATOM 1596 O O . PRO A 1 199 ? -21.487 -22.677 -0.135 1.00 95.00 199 PRO A O 1
ATOM 1599 N N . SER A 1 200 ? -20.212 -21.191 0.942 1.00 95.88 200 SER A N 1
ATOM 1600 C CA . SER A 1 200 ? -21.344 -20.546 1.624 1.00 95.88 200 SER A CA 1
ATOM 1601 C C . SER A 1 200 ? -22.099 -19.566 0.730 1.00 95.88 200 SER A C 1
ATOM 1603 O O . SER A 1 200 ? -23.192 -19.163 1.120 1.00 95.88 200 SER A O 1
ATOM 1605 N N . ILE A 1 201 ? -21.543 -19.156 -0.415 1.00 96.56 201 ILE A N 1
ATOM 1606 C CA . ILE A 1 201 ? -22.241 -18.293 -1.372 1.00 96.56 201 ILE A CA 1
ATOM 1607 C C . ILE A 1 201 ? -23.230 -19.164 -2.151 1.00 96.56 201 ILE A C 1
ATOM 1609 O O . ILE A 1 201 ? -22.838 -19.908 -3.046 1.00 96.56 201 ILE A O 1
ATOM 1613 N N . VAL A 1 202 ? -24.506 -19.084 -1.780 1.00 95.12 202 VAL A N 1
ATOM 1614 C CA . VAL A 1 202 ? -25.585 -19.921 -2.321 1.00 95.12 202 VAL A CA 1
ATOM 1615 C C . VAL A 1 202 ? -26.509 -19.109 -3.219 1.00 95.12 202 VAL A C 1
ATOM 1617 O O . VAL A 1 202 ? -26.802 -17.945 -2.935 1.00 95.12 202 VAL A O 1
ATOM 1620 N N . THR A 1 203 ? -27.000 -19.723 -4.294 1.00 93.44 203 THR A N 1
ATOM 1621 C CA . THR A 1 203 ? -28.085 -19.146 -5.096 1.00 93.44 203 THR A CA 1
ATOM 1622 C C . THR A 1 203 ? -29.440 -19.399 -4.432 1.00 93.44 203 THR A C 1
ATOM 1624 O O . THR A 1 203 ? -29.572 -20.254 -3.549 1.00 93.44 203 THR A O 1
ATOM 1627 N N . ASP A 1 204 ? -30.483 -18.695 -4.881 1.00 90.12 204 ASP A N 1
ATOM 1628 C CA . ASP A 1 204 ? -31.850 -18.976 -4.430 1.00 90.12 204 ASP A CA 1
ATOM 1629 C C . ASP A 1 204 ? -32.262 -20.426 -4.740 1.00 90.12 204 ASP A C 1
ATOM 1631 O O . ASP A 1 204 ? -32.942 -21.049 -3.929 1.00 90.12 204 ASP A O 1
ATOM 1635 N N . VAL A 1 205 ? -31.786 -21.006 -5.850 1.00 93.06 205 VAL A N 1
ATOM 1636 C CA . VAL A 1 205 ? -32.046 -22.411 -6.208 1.00 93.06 205 VAL A CA 1
ATOM 1637 C C . VAL A 1 205 ? -31.455 -23.349 -5.151 1.00 93.06 205 VAL A C 1
ATOM 1639 O O . VAL A 1 205 ? -32.192 -24.146 -4.569 1.00 93.06 205 VAL A O 1
ATOM 1642 N N . ASP A 1 206 ? -30.171 -23.191 -4.818 1.00 92.25 206 ASP A N 1
ATOM 1643 C CA . ASP A 1 206 ? -29.498 -24.007 -3.793 1.00 92.25 206 ASP A CA 1
ATOM 1644 C C . ASP A 1 206 ? -30.175 -23.850 -2.421 1.00 92.25 206 ASP A C 1
ATOM 1646 O O . ASP A 1 206 ? -30.387 -24.820 -1.691 1.00 92.25 206 ASP A O 1
ATOM 1650 N N . CYS A 1 207 ? -30.568 -22.619 -2.075 1.00 92.06 207 CYS A N 1
ATOM 1651 C CA . CYS A 1 207 ? -31.244 -22.337 -0.816 1.00 92.06 207 CYS A CA 1
ATOM 1652 C C . CYS A 1 207 ? -32.670 -22.909 -0.770 1.00 92.06 207 CYS A C 1
ATOM 1654 O O . CYS A 1 207 ? -33.114 -23.320 0.302 1.00 92.06 207 CYS A O 1
ATOM 1656 N N . THR A 1 208 ? -33.391 -22.966 -1.897 1.00 91.62 208 THR A N 1
ATOM 1657 C CA . THR A 1 208 ? -34.730 -23.582 -1.950 1.00 91.62 208 THR A CA 1
ATOM 1658 C C . THR A 1 208 ? -34.694 -25.101 -1.813 1.00 91.62 208 THR A C 1
ATOM 1660 O O . THR A 1 208 ? -35.579 -25.654 -1.163 1.00 91.62 208 THR A O 1
ATOM 1663 N N . ALA A 1 209 ? -33.656 -25.753 -2.347 1.00 93.75 209 ALA A N 1
ATOM 1664 C CA . ALA A 1 209 ? -33.450 -27.201 -2.276 1.00 93.75 209 ALA A CA 1
ATOM 1665 C C . ALA A 1 209 ? -32.935 -27.708 -0.909 1.00 93.75 209 ALA A C 1
ATOM 1667 O O . ALA A 1 209 ? -32.808 -28.912 -0.705 1.00 93.75 209 ALA A O 1
ATOM 1668 N N . CYS A 1 210 ? -32.612 -26.813 0.028 1.00 92.69 210 CYS A N 1
ATOM 1669 C CA . CYS A 1 210 ? -32.031 -27.166 1.321 1.00 92.69 210 CYS A CA 1
ATOM 1670 C C . CYS A 1 210 ? -33.087 -27.644 2.343 1.00 92.69 210 CYS A C 1
ATOM 1672 O O . CYS A 1 210 ? -34.056 -26.934 2.599 1.00 92.69 210 CYS A O 1
ATOM 1674 N N . ASP A 1 211 ? -32.842 -28.759 3.048 1.00 90.31 211 ASP A N 1
ATOM 1675 C CA . ASP A 1 211 ? -33.702 -29.301 4.132 1.00 90.31 211 ASP A CA 1
ATOM 1676 C C . ASP A 1 211 ? -34.044 -28.292 5.254 1.00 90.31 211 ASP A C 1
ATOM 1678 O O . ASP A 1 211 ? -35.026 -28.434 5.998 1.00 90.31 211 ASP A O 1
ATOM 1682 N N . PHE A 1 212 ? -33.192 -27.275 5.412 1.00 89.50 212 PHE A N 1
ATOM 1683 C CA . PHE A 1 212 ? -33.330 -26.199 6.391 1.00 89.50 212 PHE A CA 1
ATOM 1684 C C . PHE A 1 212 ? -34.158 -25.005 5.886 1.00 89.50 212 PHE A C 1
ATOM 1686 O O . PHE A 1 212 ? -34.370 -24.053 6.639 1.00 89.50 212 PHE A O 1
ATOM 1693 N N . ASN A 1 213 ? -34.657 -25.048 4.647 1.00 89.69 213 ASN A N 1
ATOM 1694 C CA . ASN A 1 213 ? -35.539 -24.049 4.048 1.00 89.69 213 ASN A CA 1
ATOM 1695 C C . ASN A 1 213 ? -36.970 -24.138 4.613 1.00 89.69 213 ASN A C 1
ATOM 1697 O O . ASN A 1 213 ? -37.920 -24.502 3.924 1.00 89.69 213 ASN A O 1
ATOM 1701 N N . ARG A 1 214 ? -37.116 -23.832 5.903 1.00 88.69 214 ARG A N 1
ATOM 1702 C CA . ARG A 1 214 ? -38.391 -23.855 6.633 1.00 88.69 214 ARG A CA 1
ATOM 1703 C C . ARG A 1 214 ? -38.879 -22.426 6.919 1.00 88.69 214 ARG A C 1
ATOM 1705 O O . ARG A 1 214 ? -38.054 -21.506 6.947 1.00 88.69 214 ARG A O 1
ATOM 1712 N N . PRO A 1 215 ? -40.186 -22.212 7.162 1.00 86.00 215 PRO A N 1
ATOM 1713 C CA . PRO A 1 215 ? -40.689 -20.934 7.665 1.00 86.00 215 PRO A CA 1
ATOM 1714 C C . PRO A 1 215 ? -39.904 -20.487 8.906 1.00 86.00 215 PRO A C 1
ATOM 1716 O O . PRO A 1 215 ? -39.610 -21.300 9.780 1.00 86.00 215 PRO A O 1
ATOM 1719 N N . GLY A 1 216 ? -39.518 -19.209 8.959 1.00 82.44 216 GLY A N 1
ATOM 1720 C CA . GLY A 1 216 ? -38.673 -18.675 10.034 1.00 82.44 216 GLY A CA 1
ATOM 1721 C C . GLY A 1 216 ? -37.169 -18.976 9.914 1.00 82.44 216 GLY A C 1
ATOM 1722 O O . GLY A 1 216 ? -36.443 -18.769 10.885 1.00 82.44 216 GLY A O 1
ATOM 1723 N N . LYS A 1 217 ? -36.661 -19.447 8.759 1.00 87.00 217 LYS A N 1
ATOM 1724 C CA . LYS A 1 217 ? -35.208 -19.615 8.557 1.00 87.00 217 LYS A CA 1
ATOM 1725 C C . LYS A 1 217 ? -34.458 -18.289 8.777 1.00 87.00 217 LYS A C 1
ATOM 1727 O O . LYS A 1 217 ? -34.736 -17.288 8.125 1.00 87.00 217 LYS A O 1
ATOM 1732 N N . ASN A 1 218 ? -33.456 -18.315 9.652 1.00 90.94 218 ASN A N 1
ATOM 1733 C CA . ASN A 1 218 ? -32.581 -17.181 9.982 1.00 90.94 218 ASN A CA 1
ATOM 1734 C C . ASN A 1 218 ? -31.121 -17.404 9.527 1.00 90.94 218 ASN A C 1
ATOM 1736 O O . ASN A 1 218 ? -30.216 -16.703 9.967 1.00 90.94 218 ASN A O 1
ATOM 1740 N N . CYS A 1 219 ? -30.874 -18.422 8.695 1.00 92.25 219 CYS A N 1
ATOM 1741 C CA . CYS A 1 219 ? -29.533 -18.887 8.327 1.00 92.25 219 CYS A CA 1
ATOM 1742 C C . CYS A 1 219 ? -29.014 -18.372 6.973 1.00 92.25 219 CYS A C 1
ATOM 1744 O O . CYS A 1 219 ? -27.917 -18.758 6.573 1.00 92.25 219 CYS A O 1
ATOM 1746 N N . LEU A 1 220 ? -29.793 -17.561 6.250 1.00 94.69 220 LEU A N 1
ATOM 1747 C CA . LEU A 1 220 ? -29.384 -16.937 4.989 1.00 94.69 220 LEU A CA 1
ATOM 1748 C C . LEU A 1 220 ? -29.131 -15.446 5.235 1.00 94.69 220 LEU A C 1
ATOM 1750 O O . LEU A 1 220 ? -30.072 -14.653 5.244 1.00 94.69 220 LEU A O 1
ATOM 1754 N N . ARG A 1 221 ? -27.864 -15.074 5.422 1.00 95.75 221 ARG A N 1
ATOM 1755 C CA . ARG A 1 221 ? -27.455 -13.669 5.529 1.00 95.75 221 ARG A CA 1
ATOM 1756 C C . ARG A 1 221 ? -27.330 -13.095 4.125 1.00 95.75 221 ARG A C 1
ATOM 1758 O O . ARG A 1 221 ? -26.651 -13.685 3.292 1.00 95.75 221 ARG A O 1
ATOM 1765 N N . LYS A 1 222 ? -27.963 -11.959 3.857 1.00 96.12 222 LYS A N 1
ATOM 1766 C CA . LYS A 1 222 ? -27.843 -11.236 2.584 1.00 96.12 222 LYS A CA 1
ATOM 1767 C C . LYS A 1 222 ? -26.826 -10.110 2.755 1.00 96.12 222 LYS A C 1
ATOM 1769 O O . LYS A 1 222 ? -26.938 -9.347 3.711 1.00 96.12 222 LYS A O 1
ATOM 1774 N N . LEU A 1 223 ? -25.828 -10.025 1.875 1.00 97.06 223 LEU A N 1
ATOM 1775 C CA . LEU A 1 223 ? -24.847 -8.934 1.870 1.00 97.06 223 LEU A CA 1
ATOM 1776 C C . LEU A 1 223 ? -24.651 -8.379 0.463 1.00 97.06 223 LEU A C 1
ATOM 1778 O O . LEU A 1 223 ? -24.605 -9.114 -0.522 1.00 97.06 223 LEU A O 1
ATOM 1782 N N . GLU A 1 224 ? -24.501 -7.064 0.389 1.00 97.12 224 GLU A N 1
ATOM 1783 C CA . GLU A 1 224 ? -24.234 -6.346 -0.850 1.00 97.12 224 GLU A CA 1
ATOM 1784 C C . GLU A 1 224 ? -22.756 -6.435 -1.260 1.00 97.12 224 GLU A C 1
ATOM 1786 O O . GLU A 1 224 ? -21.852 -6.548 -0.428 1.00 97.12 224 GLU A O 1
ATOM 1791 N N . TRP A 1 225 ? -22.507 -6.299 -2.557 1.00 97.06 225 TRP A N 1
ATOM 1792 C CA . TRP A 1 225 ? -21.196 -6.071 -3.155 1.00 97.06 225 TRP A CA 1
ATOM 1793 C C . TRP A 1 225 ? -21.345 -5.281 -4.455 1.00 97.06 225 TRP A C 1
ATOM 1795 O O . TRP A 1 225 ? -22.433 -5.211 -5.021 1.00 97.06 225 TRP A O 1
ATOM 1805 N N . VAL A 1 226 ? -20.260 -4.688 -4.963 1.00 96.75 226 VAL A N 1
ATOM 1806 C CA . VAL A 1 226 ? -20.310 -3.942 -6.233 1.00 96.75 226 VAL A CA 1
ATOM 1807 C C . VAL A 1 226 ? -19.500 -4.656 -7.304 1.00 96.75 226 VAL A C 1
ATOM 1809 O O . VAL A 1 226 ? -18.267 -4.683 -7.257 1.00 96.75 226 VAL A O 1
ATOM 1812 N N . TRP A 1 227 ? -20.200 -5.212 -8.290 1.00 96.69 227 TRP A N 1
ATOM 1813 C CA . TRP A 1 227 ? -19.606 -5.768 -9.501 1.00 96.69 227 TRP A CA 1
ATOM 1814 C C . TRP A 1 227 ? -19.136 -4.640 -10.424 1.00 96.69 227 TRP A C 1
ATOM 1816 O O . TRP A 1 227 ? -19.770 -3.588 -10.519 1.00 96.69 227 TRP A O 1
ATOM 1826 N N . ARG A 1 228 ? -18.027 -4.868 -11.129 1.00 95.12 228 ARG A N 1
ATOM 1827 C CA . ARG A 1 228 ? -17.459 -3.978 -12.143 1.00 95.12 228 ARG A CA 1
ATOM 1828 C C . ARG A 1 228 ? -17.136 -4.769 -13.410 1.00 95.12 228 ARG A C 1
ATOM 1830 O O . ARG A 1 228 ? -16.214 -5.584 -13.421 1.00 95.12 228 ARG A O 1
ATOM 1837 N N . GLY A 1 229 ? -17.838 -4.469 -14.498 1.00 93.50 229 GLY A N 1
ATOM 1838 C CA . GLY A 1 229 ? -17.596 -5.052 -15.818 1.00 93.50 229 GLY A CA 1
ATOM 1839 C C . GLY A 1 229 ? -17.053 -4.045 -16.824 1.00 93.50 229 GLY A C 1
ATOM 1840 O O . GLY A 1 229 ? -17.501 -2.900 -16.884 1.00 93.50 229 GLY A O 1
ATOM 1841 N N . GLU A 1 230 ? -16.127 -4.487 -17.670 1.00 93.31 230 GLU A N 1
ATOM 1842 C CA . GLU A 1 230 ? -15.632 -3.725 -18.816 1.00 93.31 230 GLU A CA 1
ATOM 1843 C C . GLU A 1 230 ? -16.049 -4.448 -20.101 1.00 93.31 230 GLU A C 1
ATOM 1845 O O . GLU A 1 230 ? -15.666 -5.592 -20.341 1.00 93.31 230 GLU A O 1
ATOM 1850 N N . THR A 1 231 ? -16.892 -3.809 -20.921 1.00 92.38 231 THR A N 1
ATOM 1851 C CA . THR A 1 231 ? -17.469 -4.418 -22.136 1.00 92.38 231 THR A CA 1
ATOM 1852 C C . THR A 1 231 ? -16.872 -3.823 -23.405 1.00 92.38 231 THR A C 1
ATOM 1854 O O . THR A 1 231 ? -16.562 -2.633 -23.471 1.00 92.38 231 THR A O 1
ATOM 1857 N N . TYR A 1 232 ? -16.736 -4.639 -24.449 1.00 91.56 232 TYR A N 1
ATOM 1858 C CA . TYR A 1 232 ? -16.415 -4.133 -25.784 1.00 91.56 232 TYR A CA 1
ATOM 1859 C C . TYR A 1 232 ? -17.545 -3.244 -26.319 1.00 91.56 232 TYR A C 1
ATOM 1861 O O . TYR A 1 232 ? -18.715 -3.472 -26.023 1.00 91.56 232 TYR A O 1
ATOM 1869 N N . MET A 1 233 ? -17.210 -2.250 -27.148 1.00 89.75 233 MET A N 1
ATOM 1870 C CA . MET A 1 233 ? -18.234 -1.396 -27.773 1.00 89.75 233 MET A CA 1
ATOM 1871 C C . MET A 1 233 ? -19.108 -2.133 -28.804 1.00 89.75 233 MET A C 1
ATOM 1873 O O . MET A 1 233 ? -20.273 -1.780 -28.976 1.00 89.75 233 MET A O 1
ATOM 1877 N N . ALA A 1 234 ? -18.557 -3.163 -29.450 1.00 89.25 234 ALA A N 1
ATOM 1878 C CA . ALA A 1 234 ? -19.262 -4.030 -30.389 1.00 89.25 234 ALA A CA 1
ATOM 1879 C C . ALA A 1 234 ? -20.435 -4.776 -29.726 1.00 89.25 234 ALA A C 1
ATOM 1881 O O . ALA A 1 234 ? -20.302 -5.333 -28.630 1.00 89.25 234 ALA A O 1
ATOM 1882 N N . LYS A 1 235 ? -21.578 -4.837 -30.415 1.00 90.75 235 LYS A N 1
ATOM 1883 C CA . LYS A 1 235 ? -22.753 -5.597 -29.973 1.00 90.75 235 LYS A CA 1
ATOM 1884 C C . LYS A 1 235 ? -22.558 -7.091 -30.251 1.00 90.75 235 LYS A C 1
ATOM 1886 O O . LYS A 1 235 ? -21.719 -7.500 -31.052 1.00 90.75 235 LYS A O 1
ATOM 1891 N N . LYS A 1 236 ? -23.401 -7.923 -29.635 1.00 90.56 236 LYS A N 1
ATOM 1892 C CA . LYS A 1 236 ? -23.452 -9.383 -29.838 1.00 90.56 236 LYS A CA 1
ATOM 1893 C C . LYS A 1 236 ? -23.509 -9.789 -31.324 1.00 90.56 236 LYS A C 1
ATOM 1895 O O . LYS A 1 236 ? -22.836 -10.739 -31.713 1.00 90.56 236 LYS A O 1
ATOM 1900 N N . ASN A 1 237 ? -24.226 -9.034 -32.160 1.00 90.75 237 ASN A N 1
ATOM 1901 C CA . ASN A 1 237 ? -24.311 -9.284 -33.605 1.00 90.75 237 ASN A CA 1
ATOM 1902 C C . ASN A 1 237 ? -22.980 -9.007 -34.328 1.00 90.75 237 ASN A C 1
ATOM 1904 O O . ASN A 1 237 ? -22.532 -9.849 -35.103 1.00 90.75 237 ASN A O 1
ATOM 1908 N N . ASP A 1 238 ? -22.323 -7.879 -34.034 1.00 89.81 238 ASP A N 1
ATOM 1909 C CA . ASP A 1 238 ? -21.008 -7.530 -34.597 1.00 89.81 238 ASP A CA 1
ATOM 1910 C C . ASP A 1 238 ? -19.962 -8.583 -34.212 1.00 89.81 238 ASP A C 1
ATOM 1912 O O . ASP A 1 238 ? -19.182 -9.045 -35.043 1.00 89.81 238 ASP A O 1
ATOM 1916 N N . TYR A 1 239 ? -19.993 -9.020 -32.949 1.00 90.12 239 TYR A N 1
ATOM 1917 C CA . TYR A 1 239 ? -19.140 -10.088 -32.444 1.00 90.12 239 TYR A CA 1
ATOM 1918 C C . TYR A 1 239 ? -19.330 -11.401 -33.223 1.00 90.12 239 TYR A C 1
ATOM 1920 O O . TYR A 1 239 ? -18.338 -11.979 -33.667 1.00 90.12 239 TYR A O 1
ATOM 1928 N N . TYR A 1 240 ? -20.569 -11.862 -33.445 1.00 90.25 240 TYR A N 1
ATOM 1929 C CA . TYR A 1 240 ? -20.804 -13.085 -34.224 1.00 90.25 240 TYR A CA 1
ATOM 1930 C C . TYR A 1 240 ? -20.448 -12.926 -35.705 1.00 90.25 240 TYR A C 1
ATOM 1932 O O . TYR A 1 240 ? -19.957 -13.879 -36.308 1.00 90.25 240 TYR A O 1
ATOM 1940 N N . HIS A 1 241 ? -20.638 -11.741 -36.291 1.00 90.25 241 HIS A N 1
ATOM 1941 C CA . HIS A 1 241 ? -20.184 -11.454 -37.651 1.00 90.25 241 HIS A CA 1
ATOM 1942 C C . HIS A 1 241 ? -18.655 -11.570 -37.762 1.00 90.25 241 HIS A C 1
ATOM 1944 O O . HIS A 1 241 ? -18.144 -12.242 -38.655 1.00 90.25 241 HIS A O 1
ATOM 1950 N N . ILE A 1 242 ? -17.916 -10.972 -36.822 1.00 88.88 242 ILE A N 1
ATOM 1951 C CA . ILE A 1 242 ? -16.450 -11.065 -36.760 1.00 88.88 242 ILE A CA 1
ATOM 1952 C C . ILE A 1 242 ? -16.004 -12.509 -36.501 1.00 88.88 242 ILE A C 1
ATOM 1954 O O . ILE A 1 242 ? -15.052 -12.966 -37.126 1.00 88.88 242 ILE A O 1
ATOM 1958 N N . LYS A 1 243 ? -16.700 -13.247 -35.627 1.00 88.00 243 LYS A N 1
ATOM 1959 C CA . LYS A 1 243 ? -16.416 -14.660 -35.348 1.00 88.00 243 LYS A CA 1
ATOM 1960 C C . LYS A 1 243 ? -16.534 -15.512 -36.618 1.00 88.00 243 LYS A C 1
ATOM 1962 O O . LYS A 1 243 ? -15.547 -16.136 -36.992 1.00 88.00 243 LYS A O 1
ATOM 1967 N N . ARG A 1 244 ? -17.650 -15.406 -37.353 1.00 87.56 244 ARG A N 1
ATOM 1968 C CA . ARG A 1 244 ? -17.843 -16.074 -38.657 1.00 87.56 244 ARG A CA 1
ATOM 1969 C C . ARG A 1 244 ? -16.802 -15.669 -39.702 1.00 87.56 244 ARG A C 1
ATOM 1971 O O . ARG A 1 244 ? -16.336 -16.514 -40.458 1.00 87.56 244 ARG A O 1
ATOM 1978 N N . GLN A 1 245 ? -16.420 -14.389 -39.744 1.00 86.06 245 GLN A N 1
ATOM 1979 C CA . GLN A 1 245 ? -15.374 -13.918 -40.653 1.00 86.06 245 GLN A CA 1
ATOM 1980 C C . GLN A 1 245 ? -14.045 -14.635 -40.375 1.00 86.06 245 GLN A C 1
ATOM 1982 O O . GLN A 1 245 ? -13.457 -15.193 -41.296 1.00 86.06 245 GLN A O 1
ATOM 1987 N N . ILE A 1 246 ? -13.595 -14.672 -39.117 1.00 83.94 246 ILE A N 1
ATOM 1988 C CA . ILE A 1 246 ? -12.328 -15.321 -38.746 1.00 83.94 246 ILE A CA 1
ATOM 1989 C C . ILE A 1 246 ? -12.411 -16.849 -38.891 1.00 83.94 246 ILE A C 1
ATOM 1991 O O . ILE A 1 246 ? -11.429 -17.467 -39.282 1.00 83.94 246 ILE A O 1
ATOM 1995 N N . GLU A 1 247 ? -13.571 -17.464 -38.647 1.00 82.75 247 GLU A N 1
ATOM 1996 C CA . GLU A 1 247 ? -13.791 -18.903 -38.873 1.00 82.75 247 GLU A CA 1
ATOM 1997 C C . GLU A 1 247 ? -13.545 -19.324 -40.334 1.00 82.75 247 GLU A C 1
ATOM 1999 O O . GLU A 1 247 ? -13.148 -20.463 -40.573 1.00 82.75 247 GLU A O 1
ATOM 2004 N N . SER A 1 248 ? -13.687 -18.398 -41.292 1.00 80.00 248 SER A N 1
ATOM 2005 C CA . SER A 1 248 ? -13.333 -18.604 -42.705 1.00 80.00 248 SER A CA 1
ATOM 2006 C C . SER A 1 248 ? -11.874 -18.266 -43.073 1.00 80.00 248 SER A C 1
ATOM 2008 O O . SER A 1 248 ? -11.443 -18.551 -44.190 1.00 80.00 248 SER A O 1
ATOM 2010 N N . GLU A 1 249 ? -11.093 -17.661 -42.168 1.00 80.94 249 GLU A N 1
ATOM 2011 C CA . GLU A 1 249 ? -9.705 -17.255 -42.433 1.00 80.94 249 GLU A CA 1
ATOM 2012 C C . GLU A 1 249 ? -8.718 -18.428 -42.235 1.00 80.94 249 GLU A C 1
ATOM 2014 O O . GLU A 1 249 ? -8.655 -19.065 -41.180 1.00 80.94 249 GLU A O 1
ATOM 2019 N N . LEU A 1 250 ? -7.879 -18.680 -43.248 1.00 73.12 250 LEU A N 1
ATOM 2020 C CA . LEU A 1 250 ? -6.726 -19.580 -43.144 1.00 73.12 250 LEU A CA 1
ATOM 2021 C C . LEU A 1 250 ? -5.564 -18.877 -42.436 1.00 73.12 250 LEU A C 1
ATOM 2023 O O . LEU A 1 250 ? -5.130 -17.795 -42.835 1.00 73.12 250 LEU A O 1
ATOM 2027 N N . ILE A 1 251 ? -5.031 -19.506 -41.391 1.00 66.06 251 ILE A N 1
ATOM 2028 C CA . ILE A 1 251 ? -4.025 -18.913 -40.519 1.00 66.06 251 ILE A CA 1
ATOM 2029 C C . ILE A 1 251 ? -2.649 -19.513 -40.784 1.00 66.06 251 ILE A C 1
ATOM 2031 O O . ILE A 1 251 ? -2.400 -20.699 -40.571 1.00 66.06 251 ILE A O 1
ATOM 2035 N N . GLN A 1 252 ? -1.711 -18.642 -41.151 1.00 61.19 252 GLN A N 1
ATOM 2036 C CA . GLN A 1 252 ? -0.289 -18.955 -41.101 1.00 61.19 252 GLN A CA 1
ATOM 2037 C C . GLN A 1 252 ? 0.162 -18.994 -39.633 1.00 61.19 252 GLN A C 1
ATOM 2039 O O . GLN A 1 252 ? 0.178 -17.970 -38.943 1.00 61.19 252 GLN A O 1
ATOM 2044 N N . SER A 1 253 ? 0.516 -20.183 -39.145 1.00 52.53 253 SER A N 1
ATOM 2045 C CA . SER A 1 253 ? 1.265 -20.326 -37.895 1.00 52.53 253 SER A CA 1
ATOM 2046 C C . SER A 1 253 ? 2.723 -19.927 -38.117 1.00 52.53 253 SER A C 1
ATOM 2048 O O . SER A 1 253 ? 3.275 -20.153 -39.190 1.00 52.53 253 SER A O 1
ATOM 2050 N N . GLY A 1 254 ? 3.359 -19.332 -37.104 1.00 51.91 254 GLY A N 1
ATOM 2051 C CA . GLY A 1 254 ? 4.750 -18.875 -37.174 1.00 51.91 254 GLY A CA 1
ATOM 2052 C C . GLY A 1 254 ? 5.752 -20.032 -37.254 1.00 51.91 254 GLY A C 1
ATOM 2053 O O . GLY A 1 254 ? 6.320 -20.428 -36.243 1.00 51.91 254 GLY A O 1
ATOM 2054 N N . GLY A 1 255 ? 5.957 -20.566 -38.457 1.00 46.44 255 GLY A N 1
ATOM 2055 C CA . GLY A 1 255 ? 6.838 -21.690 -38.766 1.00 46.44 255 GLY A CA 1
ATOM 2056 C C . GLY A 1 255 ? 6.680 -22.093 -40.236 1.00 46.44 255 GLY A C 1
ATOM 2057 O O . GLY A 1 255 ? 5.610 -21.921 -40.810 1.00 46.44 255 GLY A O 1
ATOM 2058 N N . ILE A 1 256 ? 7.747 -22.598 -40.860 1.00 51.78 256 ILE A N 1
ATOM 2059 C CA . ILE A 1 256 ? 7.905 -22.619 -42.331 1.00 51.78 256 ILE A CA 1
ATOM 2060 C C . ILE A 1 256 ? 6.849 -23.441 -43.107 1.00 51.78 256 ILE A C 1
ATOM 2062 O O . ILE A 1 256 ? 6.676 -23.188 -44.296 1.00 51.78 256 ILE A O 1
ATOM 2066 N N . ALA A 1 257 ? 6.098 -24.358 -42.481 1.00 52.47 257 ALA A N 1
ATOM 2067 C CA . ALA A 1 257 ? 5.003 -25.065 -43.158 1.00 52.47 257 ALA A CA 1
ATOM 2068 C C . ALA A 1 257 ? 3.901 -25.600 -42.215 1.00 52.47 257 ALA A C 1
ATOM 2070 O O . ALA A 1 257 ? 3.961 -26.741 -41.770 1.00 52.47 257 ALA A O 1
ATOM 2071 N N . SER A 1 258 ? 2.853 -24.804 -41.972 1.00 52.97 258 SER A N 1
ATOM 2072 C CA . SER A 1 258 ? 1.453 -25.281 -41.992 1.00 52.97 258 SER A CA 1
ATOM 2073 C C . SER A 1 258 ? 0.499 -24.084 -41.937 1.00 52.97 258 SER A C 1
ATOM 2075 O O . SER A 1 258 ? 0.457 -23.380 -40.922 1.00 52.97 258 SER A O 1
ATOM 2077 N N . SER A 1 259 ? -0.296 -23.868 -42.987 1.00 59.81 259 SER A N 1
ATOM 2078 C CA . SER A 1 259 ? -1.507 -23.055 -42.855 1.00 59.81 259 SER A CA 1
ATOM 2079 C C . SER A 1 259 ? -2.563 -23.917 -42.171 1.00 59.81 259 SER A C 1
ATOM 2081 O O . SER A 1 259 ? -2.838 -25.016 -42.652 1.00 59.81 259 SER A O 1
ATOM 2083 N N . LYS A 1 260 ? -3.112 -23.462 -41.045 1.00 66.00 260 LYS A N 1
ATOM 2084 C CA . LYS A 1 260 ? -4.190 -24.160 -40.336 1.00 66.00 260 LYS A CA 1
ATOM 2085 C C . LYS A 1 260 ? -5.492 -23.363 -40.456 1.00 66.00 260 LYS A C 1
ATOM 2087 O O . LYS A 1 260 ? -5.449 -22.138 -40.303 1.00 66.00 260 LYS A O 1
ATOM 2092 N N . PRO A 1 261 ? -6.641 -24.011 -40.708 1.00 71.50 261 PRO A N 1
ATOM 2093 C CA . PRO A 1 261 ? -7.952 -23.409 -40.480 1.00 71.50 261 PRO A CA 1
ATOM 2094 C C . PRO A 1 261 ? -8.037 -22.800 -39.078 1.00 71.50 261 PRO A C 1
ATOM 2096 O O . PRO A 1 261 ? -7.474 -23.352 -38.131 1.00 71.50 261 PRO A O 1
ATOM 2099 N N . PHE A 1 262 ? -8.768 -21.693 -38.914 1.00 69.44 262 PHE A N 1
ATOM 2100 C CA . PHE A 1 262 ? -9.005 -21.123 -37.582 1.00 69.44 262 PHE A CA 1
ATOM 2101 C C . PHE A 1 262 ? -9.613 -22.139 -36.607 1.00 69.44 262 PHE A C 1
ATOM 2103 O O . PHE A 1 262 ? -9.279 -22.101 -35.430 1.00 69.44 262 PHE A O 1
ATOM 2110 N N . LEU A 1 263 ? -10.445 -23.060 -37.109 1.00 74.31 263 LEU A N 1
ATOM 2111 C CA . LEU A 1 263 ? -11.089 -24.128 -36.338 1.00 74.31 263 LEU A CA 1
ATOM 2112 C C . LEU A 1 263 ? -10.107 -25.134 -35.704 1.00 74.31 263 LEU A C 1
ATOM 2114 O O . LEU A 1 263 ? -10.440 -25.719 -34.678 1.00 74.31 263 LEU A O 1
ATOM 2118 N N . ASP A 1 264 ? -8.909 -25.300 -36.277 1.00 75.69 264 ASP A N 1
ATOM 2119 C CA . ASP A 1 264 ? -7.892 -26.270 -35.832 1.00 75.69 264 ASP A CA 1
ATOM 2120 C C . ASP A 1 264 ? -6.922 -25.689 -34.782 1.00 75.69 264 ASP A C 1
ATOM 2122 O O . ASP A 1 264 ? -5.936 -26.331 -34.396 1.00 75.69 264 ASP A O 1
ATOM 2126 N N . LEU A 1 265 ? -7.144 -24.445 -34.350 1.00 74.56 265 LEU A N 1
ATOM 2127 C CA . LEU A 1 265 ? -6.360 -23.808 -33.296 1.00 74.56 265 LEU A CA 1
ATOM 2128 C C . LEU A 1 265 ? -6.834 -24.265 -31.907 1.00 74.56 265 LEU A C 1
ATOM 2130 O O . LEU A 1 265 ? -7.899 -24.849 -31.724 1.00 74.56 265 LEU A O 1
ATOM 2134 N N . SER A 1 266 ? -6.047 -23.983 -30.869 1.00 77.25 266 SER A N 1
ATOM 2135 C CA . SER A 1 266 ? -6.519 -24.225 -29.504 1.00 77.25 266 SER A CA 1
ATOM 2136 C C . SER A 1 266 ? -7.535 -23.152 -29.079 1.00 77.25 266 SER A C 1
ATOM 2138 O O . SER A 1 266 ? -7.367 -21.970 -29.384 1.00 77.25 266 SER A O 1
ATOM 2140 N N . LYS A 1 267 ? -8.570 -23.518 -28.304 1.00 75.62 267 LYS A N 1
ATOM 2141 C CA . LYS A 1 267 ? -9.572 -22.571 -27.753 1.00 75.62 267 LYS A CA 1
ATOM 2142 C C . LYS A 1 267 ? -8.994 -21.231 -27.221 1.00 75.62 267 LYS A C 1
ATOM 2144 O O . LYS A 1 267 ? -9.589 -20.193 -27.516 1.00 75.62 267 LYS A O 1
ATOM 2149 N N . PRO A 1 268 ? -7.865 -21.177 -26.475 1.00 75.19 268 PRO A N 1
ATOM 2150 C CA . PRO A 1 268 ? -7.274 -19.896 -26.071 1.00 75.19 268 PRO A CA 1
ATOM 2151 C C . PRO A 1 268 ? -6.678 -19.079 -27.235 1.00 75.19 268 PRO A C 1
ATOM 2153 O O . PRO A 1 268 ? -6.759 -17.851 -27.207 1.00 75.19 268 PRO A O 1
ATOM 2156 N N . GLU A 1 269 ? -6.118 -19.713 -28.269 1.00 78.06 269 GLU A N 1
ATOM 2157 C CA . GLU A 1 269 ? -5.609 -19.030 -29.470 1.00 78.06 269 GLU A CA 1
ATOM 2158 C C . GLU A 1 269 ? -6.742 -18.491 -30.352 1.00 78.06 269 GLU A C 1
ATOM 2160 O O . GLU A 1 269 ? -6.635 -17.356 -30.828 1.00 78.06 269 GLU A O 1
ATOM 2165 N N . HIS A 1 270 ? -7.846 -19.245 -30.499 1.00 77.31 270 HIS A N 1
ATOM 2166 C CA . HIS A 1 270 ? -9.083 -18.743 -31.118 1.00 77.31 270 HIS A CA 1
ATOM 2167 C C . HIS A 1 270 ? -9.484 -17.418 -30.466 1.00 77.31 270 HIS A C 1
ATOM 2169 O O . HIS A 1 270 ? -9.656 -16.399 -31.138 1.00 77.31 270 HIS A O 1
ATOM 2175 N N . LEU A 1 271 ? -9.601 -17.430 -29.133 1.00 74.94 271 LEU A N 1
ATOM 2176 C CA . LEU A 1 271 ? -10.081 -16.288 -28.370 1.00 74.94 271 LEU A CA 1
ATOM 2177 C C . LEU A 1 271 ? -9.120 -15.097 -28.433 1.00 74.94 271 LEU A C 1
ATOM 2179 O O . LEU A 1 271 ? -9.573 -13.956 -28.511 1.00 74.94 271 LEU A O 1
ATOM 2183 N N . LEU A 1 272 ? -7.805 -15.336 -28.409 1.00 80.69 272 LEU A N 1
ATOM 2184 C CA . LEU A 1 272 ? -6.806 -14.271 -28.499 1.00 80.69 272 LEU A CA 1
ATOM 2185 C C . LEU A 1 272 ? -6.918 -13.525 -29.836 1.00 80.69 272 LEU A C 1
ATOM 2187 O O . LEU A 1 272 ? -6.958 -12.294 -29.850 1.00 80.69 272 LEU A O 1
ATOM 2191 N N . LYS A 1 273 ? -7.027 -14.265 -30.948 1.00 82.00 273 LYS A N 1
ATOM 2192 C CA . LYS A 1 273 ? -7.195 -13.687 -32.290 1.00 82.00 273 LYS A CA 1
ATOM 2193 C C . LYS A 1 273 ? -8.550 -13.008 -32.461 1.00 82.00 273 LYS A C 1
ATOM 2195 O O . LYS A 1 273 ? -8.608 -11.896 -32.983 1.00 82.00 273 LYS A O 1
ATOM 2200 N N . LEU A 1 274 ? -9.619 -13.625 -31.958 1.00 84.31 274 LEU A N 1
ATOM 2201 C CA . LEU A 1 274 ? -10.961 -13.047 -31.959 1.00 84.31 274 LEU A CA 1
ATOM 2202 C C . LEU A 1 274 ? -11.001 -11.728 -31.173 1.00 84.31 274 LEU A C 1
ATOM 2204 O O . LEU A 1 274 ? -11.503 -10.731 -31.690 1.00 84.31 274 LEU A O 1
ATOM 2208 N N . LYS A 1 275 ? -10.398 -11.678 -29.975 1.00 85.56 275 LYS A N 1
ATOM 2209 C CA . LYS A 1 275 ? -10.266 -10.442 -29.186 1.00 85.56 275 LYS A CA 1
ATOM 2210 C C . LYS A 1 275 ? -9.417 -9.391 -29.913 1.00 85.56 275 LYS A C 1
ATOM 2212 O O . LYS A 1 275 ? -9.815 -8.234 -29.925 1.00 85.56 275 LYS A O 1
ATOM 2217 N N . ASP A 1 276 ? -8.306 -9.740 -30.564 1.00 86.62 276 ASP A N 1
ATOM 2218 C CA . ASP A 1 276 ? -7.502 -8.771 -31.335 1.00 86.62 276 ASP A CA 1
ATOM 2219 C C . ASP A 1 276 ? -8.258 -8.190 -32.551 1.00 86.62 276 ASP A C 1
ATOM 2221 O O . ASP A 1 276 ? -8.282 -6.971 -32.757 1.00 86.62 276 ASP A O 1
ATOM 2225 N N . ARG A 1 277 ? -8.966 -9.031 -33.317 1.00 87.81 277 ARG A N 1
ATOM 2226 C CA . ARG A 1 277 ? -9.817 -8.586 -34.436 1.00 87.81 277 ARG A CA 1
ATOM 2227 C C . ARG A 1 277 ? -10.965 -7.698 -33.948 1.00 87.81 277 ARG A C 1
ATOM 2229 O O . ARG A 1 277 ? -11.221 -6.659 -34.555 1.00 87.81 277 ARG A O 1
ATOM 2236 N N . LEU A 1 278 ? -11.598 -8.059 -32.829 1.00 88.44 278 LEU A N 1
ATOM 2237 C CA . LEU A 1 278 ? -12.650 -7.274 -32.179 1.00 88.44 278 LEU A CA 1
ATOM 2238 C C . LEU A 1 278 ? -12.123 -5.913 -31.694 1.00 88.44 278 LEU A C 1
ATOM 2240 O O . LEU A 1 278 ? -12.763 -4.894 -31.939 1.00 88.44 278 LEU A O 1
ATOM 2244 N N . LYS A 1 279 ? -10.920 -5.862 -31.098 1.00 89.25 279 LYS A N 1
ATOM 2245 C CA . LYS A 1 279 ? -10.248 -4.605 -30.711 1.00 89.25 279 LYS A CA 1
ATOM 2246 C C . LYS A 1 279 ? -10.051 -3.684 -31.920 1.00 89.25 279 LYS A C 1
ATOM 2248 O O . LYS A 1 279 ? -10.420 -2.510 -31.855 1.00 89.25 279 LYS A O 1
ATOM 2253 N N . LYS A 1 280 ? -9.553 -4.225 -33.038 1.00 89.06 280 LYS A N 1
ATOM 2254 C CA . LYS A 1 280 ? -9.372 -3.495 -34.309 1.00 89.06 280 LYS A CA 1
ATOM 2255 C C . LYS A 1 280 ? -10.700 -3.033 -34.923 1.00 89.06 280 LYS A C 1
ATOM 2257 O O . LYS A 1 280 ? -10.762 -1.928 -35.458 1.00 89.06 280 LYS A O 1
ATOM 2262 N N . TYR A 1 281 ? -11.761 -3.837 -34.831 1.00 90.94 281 TYR A N 1
ATOM 2263 C CA . TYR A 1 281 ? -13.102 -3.439 -35.269 1.00 90.94 281 TYR A CA 1
ATOM 2264 C C . TYR A 1 281 ? -13.650 -2.284 -34.424 1.00 90.94 281 TYR A C 1
ATOM 2266 O O . TYR A 1 281 ? -13.995 -1.248 -34.983 1.00 90.94 281 TYR A O 1
ATOM 2274 N N . CYS A 1 282 ? -13.646 -2.402 -33.091 1.00 89.25 282 CYS A N 1
ATOM 2275 C CA . CYS A 1 282 ? -14.128 -1.349 -32.194 1.00 89.25 282 CYS A CA 1
ATOM 2276 C C . CYS A 1 282 ? -13.380 -0.017 -32.402 1.00 89.25 282 CYS A C 1
ATOM 2278 O O . CYS A 1 282 ? -14.006 1.041 -32.431 1.00 89.25 282 CYS A O 1
ATOM 2280 N N . GLN A 1 283 ? -12.060 -0.054 -32.632 1.00 88.94 283 GLN A N 1
ATOM 2281 C CA . GLN A 1 283 ? -11.281 1.141 -32.991 1.00 88.94 283 GLN A CA 1
ATOM 2282 C C . GLN A 1 283 ? -11.775 1.806 -34.281 1.00 88.94 283 GLN A C 1
ATOM 2284 O O . GLN A 1 283 ? -11.916 3.026 -34.312 1.00 88.94 283 GLN A O 1
ATOM 2289 N N . LYS A 1 284 ? -12.064 1.026 -35.330 1.00 90.38 284 LYS A N 1
ATOM 2290 C CA . LYS A 1 284 ? -12.537 1.557 -36.619 1.00 90.38 284 LYS A CA 1
ATOM 2291 C C . LYS A 1 284 ? -13.993 2.033 -36.567 1.00 90.38 284 LYS A C 1
ATOM 2293 O O . LYS A 1 284 ? -14.282 3.125 -37.038 1.00 90.38 284 LYS A O 1
ATOM 2298 N N . ALA A 1 285 ? -14.893 1.236 -35.990 1.00 90.12 285 ALA A N 1
ATOM 2299 C CA . ALA A 1 285 ? -16.334 1.496 -35.975 1.00 90.12 285 ALA A CA 1
ATOM 2300 C C . ALA A 1 285 ? -16.772 2.492 -34.884 1.00 90.12 285 ALA A C 1
ATOM 2302 O O . ALA A 1 285 ? -17.677 3.292 -35.108 1.00 90.12 285 ALA A O 1
ATOM 2303 N N . HIS A 1 286 ? -16.137 2.468 -33.706 1.00 85.00 286 HIS A N 1
ATOM 2304 C CA . HIS A 1 286 ? -16.584 3.224 -32.526 1.00 85.00 286 HIS A CA 1
ATOM 2305 C C . HIS A 1 286 ? -15.534 4.194 -31.958 1.00 85.00 286 HIS A C 1
ATOM 2307 O O . HIS A 1 286 ? -15.794 4.849 -30.947 1.00 85.00 286 HIS A O 1
ATOM 2313 N N . LYS A 1 287 ? -14.342 4.293 -32.570 1.00 86.38 287 LYS A N 1
ATOM 2314 C CA . LYS A 1 287 ? -13.179 5.097 -32.119 1.00 86.38 287 LYS A CA 1
ATOM 2315 C C . LYS A 1 287 ? -12.607 4.718 -30.738 1.00 86.38 287 LYS A C 1
ATOM 2317 O O . LYS A 1 287 ? -11.558 5.227 -30.354 1.00 86.38 287 LYS A O 1
ATOM 2322 N N . ARG A 1 288 ? -13.252 3.814 -29.995 1.00 85.06 288 ARG A N 1
ATOM 2323 C CA . ARG A 1 288 ? -12.847 3.300 -28.677 1.00 85.06 288 ARG A CA 1
ATOM 2324 C C . ARG A 1 288 ? -13.044 1.784 -28.638 1.00 85.06 288 ARG A C 1
ATOM 2326 O O . ARG A 1 288 ? -13.945 1.252 -29.275 1.00 85.06 288 ARG A O 1
ATOM 2333 N N . VAL A 1 289 ? -12.172 1.087 -27.912 1.00 86.94 289 VAL A N 1
ATOM 2334 C CA . VAL A 1 289 ? -12.153 -0.388 -27.842 1.00 86.94 289 VAL A CA 1
ATOM 2335 C C . VAL A 1 289 ? -13.211 -0.926 -26.874 1.00 86.94 289 VAL A C 1
ATOM 2337 O O . VAL A 1 289 ? -13.998 -1.811 -27.217 1.00 86.94 289 VAL A O 1
ATOM 2340 N N . VAL A 1 290 ? -13.174 -0.383 -25.661 1.00 89.50 290 VAL A N 1
ATOM 2341 C CA . VAL A 1 290 ? -13.961 -0.762 -24.486 1.00 89.50 290 VAL A CA 1
ATOM 2342 C C . VAL A 1 290 ? -14.842 0.437 -24.137 1.00 89.50 290 VAL A C 1
ATOM 2344 O O . VAL A 1 290 ? -14.430 1.584 -24.347 1.00 89.50 290 VAL A O 1
ATOM 2347 N N . ASP A 1 291 ? -16.055 0.186 -23.655 1.00 85.44 291 ASP A N 1
ATOM 2348 C CA . ASP A 1 291 ? -16.907 1.240 -23.101 1.00 85.44 291 ASP A CA 1
ATOM 2349 C C . ASP A 1 291 ? -16.411 1.680 -21.707 1.00 85.44 291 ASP A C 1
ATOM 2351 O O . ASP A 1 291 ? -15.442 1.136 -21.173 1.00 85.44 291 ASP A O 1
ATOM 2355 N N . LYS A 1 292 ? -17.054 2.680 -21.097 1.00 85.31 292 LYS A N 1
ATOM 2356 C CA . LYS A 1 292 ? -16.783 3.018 -19.691 1.00 85.31 292 LYS A CA 1
ATOM 2357 C C . LYS A 1 292 ? -17.074 1.799 -18.790 1.00 85.31 292 LYS A C 1
ATOM 2359 O O . LYS A 1 292 ? -18.046 1.090 -19.060 1.00 85.31 292 LYS A O 1
ATOM 2364 N N . PRO A 1 293 ? -16.289 1.564 -17.718 1.00 88.88 293 PRO A N 1
ATOM 2365 C CA . PRO A 1 293 ? -16.583 0.504 -16.759 1.00 88.88 293 PRO A CA 1
ATOM 2366 C C . PRO A 1 293 ? -17.988 0.674 -16.178 1.00 88.88 293 PRO A C 1
ATOM 2368 O O . PRO A 1 293 ? -18.353 1.768 -15.747 1.00 88.88 293 PRO A O 1
ATOM 2371 N N . ILE A 1 294 ? -18.763 -0.406 -16.174 1.00 92.38 294 ILE A N 1
ATOM 2372 C CA . ILE A 1 294 ? -20.107 -0.455 -15.597 1.00 92.38 294 ILE A CA 1
ATOM 2373 C C . ILE A 1 294 ? -19.969 -0.968 -14.169 1.00 92.38 294 ILE A C 1
ATOM 2375 O O . ILE A 1 294 ? -19.323 -1.992 -13.956 1.00 92.38 294 ILE A O 1
ATOM 2379 N N . THR A 1 295 ? -20.579 -0.277 -13.209 1.00 94.06 295 THR A N 1
ATOM 2380 C CA . THR A 1 295 ? -20.627 -0.682 -11.799 1.00 94.06 295 THR A CA 1
ATOM 2381 C C . THR A 1 295 ? -22.065 -0.946 -11.381 1.00 94.06 295 THR A C 1
ATOM 2383 O O . THR A 1 295 ? -22.927 -0.102 -11.617 1.00 94.06 295 THR A O 1
ATOM 2386 N N . GLU A 1 296 ? -22.317 -2.090 -10.755 1.00 94.75 296 GLU A N 1
ATOM 2387 C CA . GLU A 1 296 ? -23.653 -2.548 -10.362 1.00 94.75 296 GLU A CA 1
ATOM 2388 C C . GLU A 1 296 ? -23.602 -3.096 -8.932 1.00 94.75 296 GLU A C 1
ATOM 2390 O O . GLU A 1 296 ? -22.758 -3.944 -8.630 1.00 94.75 296 GLU A O 1
ATOM 2395 N N . VAL A 1 297 ? -24.485 -2.610 -8.053 1.00 96.38 297 VAL A N 1
ATOM 2396 C CA . VAL A 1 297 ? -24.666 -3.196 -6.717 1.00 96.38 297 VAL A CA 1
ATOM 2397 C C . VAL A 1 297 ? -25.433 -4.504 -6.883 1.00 96.38 297 VAL A C 1
ATOM 2399 O O . VAL A 1 297 ? -26.481 -4.536 -7.522 1.00 96.38 297 VAL A O 1
ATOM 2402 N N . ARG A 1 298 ? -24.893 -5.584 -6.328 1.00 95.81 298 ARG A N 1
ATOM 2403 C CA . ARG A 1 298 ? -25.476 -6.924 -6.337 1.00 95.81 298 ARG A CA 1
ATOM 2404 C C . ARG A 1 298 ? -25.548 -7.456 -4.918 1.00 95.81 298 ARG A C 1
ATOM 2406 O O . ARG A 1 298 ? -24.774 -7.057 -4.054 1.00 95.81 298 ARG A O 1
ATOM 2413 N N . GLU A 1 299 ? -26.456 -8.389 -4.699 1.00 96.62 299 GLU A N 1
ATOM 2414 C CA . GLU A 1 299 ? -26.594 -9.098 -3.433 1.00 96.62 299 GLU A CA 1
ATOM 2415 C C . GLU A 1 299 ? -25.972 -10.497 -3.548 1.00 96.62 299 GLU A C 1
ATOM 2417 O O . GLU A 1 299 ? -25.973 -11.105 -4.621 1.00 96.62 299 GLU A O 1
ATOM 2422 N N . ALA A 1 300 ? -25.422 -11.005 -2.450 1.00 96.62 300 ALA A N 1
ATOM 2423 C CA . ALA A 1 300 ? -25.001 -12.388 -2.289 1.00 96.62 300 ALA A CA 1
ATOM 2424 C C . ALA A 1 300 ? -25.720 -12.996 -1.077 1.00 96.62 300 ALA A C 1
ATOM 2426 O O . ALA A 1 300 ? -25.803 -12.365 -0.020 1.00 96.62 300 ALA A O 1
ATOM 2427 N N . GLY A 1 301 ? -26.218 -14.226 -1.224 1.00 96.31 301 GLY A N 1
ATOM 2428 C CA . GLY A 1 301 ? -26.765 -15.020 -0.127 1.00 96.31 301 GLY A CA 1
ATOM 2429 C C . GLY A 1 301 ? -25.675 -15.876 0.513 1.00 96.31 301 GLY A C 1
ATOM 2430 O O . GLY A 1 301 ? -25.059 -16.696 -0.164 1.00 96.31 301 GLY A O 1
ATOM 2431 N N . ILE A 1 302 ? -25.429 -15.698 1.811 1.00 97.31 302 ILE A N 1
ATOM 2432 C CA . ILE A 1 302 ? -24.416 -16.434 2.572 1.00 97.31 302 ILE A CA 1
ATOM 2433 C C . ILE A 1 302 ? -25.097 -17.392 3.551 1.00 97.31 302 ILE A C 1
ATOM 2435 O O . ILE A 1 302 ? -25.779 -16.978 4.492 1.00 97.31 302 ILE A O 1
ATOM 2439 N N . CYS A 1 303 ? -24.883 -18.690 3.345 1.00 96.75 303 CYS A N 1
ATOM 2440 C CA . CYS A 1 303 ? -25.370 -19.748 4.218 1.00 96.75 303 CYS A CA 1
ATOM 2441 C C . CYS A 1 303 ? -24.546 -19.830 5.514 1.00 96.75 303 CYS A C 1
ATOM 2443 O O . CYS A 1 303 ? -23.369 -20.211 5.507 1.00 96.75 303 CYS A O 1
ATOM 2445 N N . MET A 1 304 ? -25.199 -19.549 6.644 1.00 96.25 304 MET A N 1
ATOM 2446 C CA . MET A 1 304 ? -24.622 -19.643 7.990 1.00 96.25 304 MET A CA 1
ATOM 2447 C C . MET A 1 304 ? -24.498 -21.086 8.513 1.00 96.25 304 MET A C 1
ATOM 2449 O O . MET A 1 304 ? -23.879 -21.296 9.551 1.00 96.25 304 MET A O 1
ATOM 2453 N N . ARG A 1 305 ? -25.064 -22.086 7.818 1.00 94.94 305 ARG A N 1
ATOM 2454 C CA . ARG A 1 305 ? -25.051 -23.509 8.230 1.00 94.94 305 ARG A CA 1
ATOM 2455 C C . ARG A 1 305 ? -24.050 -24.397 7.490 1.00 94.94 305 ARG A C 1
ATOM 2457 O O . ARG A 1 305 ? -23.803 -25.513 7.943 1.00 94.94 305 ARG A O 1
ATOM 2464 N N . GLU A 1 306 ? -23.474 -23.909 6.394 1.00 94.94 306 GLU A N 1
ATOM 2465 C CA . GLU A 1 306 ? -22.498 -24.634 5.567 1.00 94.94 306 GLU A CA 1
ATOM 2466 C C . GLU A 1 306 ? -21.261 -25.074 6.376 1.00 94.94 306 GLU A C 1
ATOM 2468 O O . GLU A 1 306 ? -20.901 -24.414 7.353 1.00 94.94 306 GLU A O 1
ATOM 2473 N N . ASN A 1 307 ? -20.578 -26.150 5.979 1.00 94.62 307 ASN A N 1
ATOM 2474 C CA . ASN A 1 307 ? -19.370 -26.649 6.641 1.00 94.62 307 ASN A CA 1
ATOM 2475 C C . ASN A 1 307 ? -18.286 -25.555 6.723 1.00 94.62 307 ASN A C 1
ATOM 2477 O O . ASN A 1 307 ? -17.842 -25.036 5.701 1.00 94.62 307 ASN A O 1
ATOM 2481 N N . SER A 1 308 ? -17.856 -25.195 7.934 1.00 94.75 308 SER A N 1
ATOM 2482 C CA . SER A 1 308 ? -17.005 -24.030 8.208 1.00 94.75 308 SER A CA 1
ATOM 2483 C C . SER A 1 308 ? -15.502 -24.234 7.985 1.00 94.75 308 SER A C 1
ATOM 2485 O O . SER A 1 308 ? -14.736 -23.336 8.330 1.00 94.75 308 SER A O 1
ATOM 2487 N N . PHE A 1 309 ? -15.047 -25.346 7.384 1.00 95.38 309 PHE A N 1
ATOM 2488 C CA . PHE A 1 309 ? -13.614 -25.678 7.269 1.00 95.38 309 PHE A CA 1
ATOM 2489 C C . PHE A 1 309 ? -12.731 -24.523 6.749 1.00 95.38 309 PHE A C 1
ATOM 2491 O O . PHE A 1 309 ? -11.594 -24.369 7.198 1.00 95.38 309 PHE A O 1
ATOM 2498 N N . TYR A 1 310 ? -13.230 -23.689 5.828 1.00 96.19 310 TYR A N 1
ATOM 2499 C CA . TYR A 1 310 ? -12.496 -22.533 5.306 1.00 96.19 310 TYR A CA 1
ATOM 2500 C C . TYR A 1 310 ? -12.387 -21.422 6.361 1.00 96.19 310 TYR A C 1
ATOM 2502 O O . TYR A 1 310 ? -11.286 -20.957 6.658 1.00 96.19 310 TYR A O 1
ATOM 2510 N N . VAL A 1 311 ? -13.516 -21.020 6.954 1.00 95.56 311 VAL A N 1
ATOM 2511 C CA . VAL A 1 311 ? -13.588 -19.988 8.006 1.00 95.56 311 VAL A CA 1
ATOM 2512 C C . VAL A 1 311 ? -12.774 -20.405 9.235 1.00 95.56 311 VAL A C 1
ATOM 2514 O O . VAL A 1 311 ? -11.981 -19.615 9.739 1.00 95.56 311 VAL A O 1
ATOM 2517 N N . ASP A 1 312 ? -12.870 -21.666 9.658 1.00 94.94 312 ASP A N 1
ATOM 2518 C CA . ASP A 1 312 ? -12.107 -22.206 10.789 1.00 94.94 312 ASP A CA 1
ATOM 2519 C C . ASP A 1 312 ? -10.600 -22.276 10.499 1.00 94.94 312 ASP A C 1
ATOM 2521 O O . ASP A 1 312 ? -9.783 -22.043 11.392 1.00 94.94 312 ASP A O 1
ATOM 2525 N N . THR A 1 313 ? -10.207 -22.497 9.237 1.00 94.69 313 THR A N 1
ATOM 2526 C CA . THR A 1 313 ? -8.802 -22.371 8.817 1.00 94.69 313 THR A CA 1
ATOM 2527 C C . THR A 1 313 ? -8.311 -20.930 8.969 1.00 94.69 313 THR A C 1
ATOM 2529 O O . THR A 1 313 ? -7.235 -20.711 9.527 1.00 94.69 313 THR A O 1
ATOM 2532 N N . VAL A 1 314 ? -9.091 -19.937 8.523 1.00 95.06 314 VAL A N 1
ATOM 2533 C CA . VAL A 1 314 ? -8.747 -18.509 8.679 1.00 95.06 314 VAL A CA 1
ATOM 2534 C C . VAL A 1 314 ? -8.663 -18.128 10.163 1.00 95.06 314 VAL A C 1
ATOM 2536 O O . VAL A 1 314 ? -7.702 -17.467 10.561 1.00 95.06 314 VAL A O 1
ATOM 2539 N N . ARG A 1 315 ? -9.610 -18.600 10.988 1.00 94.44 315 ARG A N 1
ATOM 2540 C CA . ARG A 1 315 ? -9.671 -18.365 12.442 1.00 94.44 315 ARG A CA 1
ATOM 2541 C C . ARG A 1 315 ? -8.419 -18.917 13.120 1.00 94.44 315 ARG A C 1
ATOM 2543 O O . ARG A 1 315 ? -7.674 -18.163 13.737 1.00 94.44 315 ARG A O 1
ATOM 2550 N N . SER A 1 316 ? -8.104 -20.191 12.879 1.00 92.44 316 SER A N 1
ATOM 2551 C CA . SER A 1 316 ? -6.908 -20.850 13.417 1.00 92.44 316 SER A CA 1
ATOM 2552 C C . SER A 1 316 ? -5.604 -20.130 13.036 1.00 92.44 316 SER A C 1
ATOM 2554 O O . SER A 1 316 ? -4.718 -19.974 13.878 1.00 92.44 316 SER A O 1
ATOM 2556 N N . PHE A 1 317 ? -5.485 -19.634 11.797 1.00 91.06 317 PHE A N 1
ATOM 2557 C CA . PHE A 1 317 ? -4.314 -18.864 11.358 1.00 91.06 317 PHE A CA 1
ATOM 2558 C C . PHE A 1 317 ? -4.225 -17.466 11.987 1.00 91.06 317 PHE A C 1
ATOM 2560 O O . PHE A 1 317 ? -3.116 -17.013 12.283 1.00 91.06 317 PHE A O 1
ATOM 2567 N N . ARG A 1 318 ? -5.356 -16.778 12.196 1.00 91.88 318 ARG A N 1
ATOM 2568 C CA . ARG A 1 318 ? -5.404 -15.488 12.905 1.00 91.88 318 ARG A CA 1
ATOM 2569 C C . ARG A 1 318 ? -5.009 -15.662 14.368 1.00 91.88 318 ARG A C 1
ATOM 2571 O O . ARG A 1 318 ? -4.122 -14.960 14.841 1.00 91.88 318 ARG A O 1
ATOM 2578 N N . ASP A 1 319 ? -5.623 -16.613 15.059 1.00 91.06 319 ASP A N 1
ATOM 2579 C CA . ASP A 1 319 ? -5.456 -16.775 16.504 1.00 91.06 319 ASP A CA 1
ATOM 2580 C C . ASP A 1 319 ? -4.017 -17.204 16.837 1.00 91.06 319 ASP A C 1
ATOM 2582 O O . ASP A 1 319 ? -3.370 -16.613 17.702 1.00 91.06 319 ASP A O 1
ATOM 2586 N N . ARG A 1 320 ? -3.439 -18.113 16.038 1.00 89.75 320 ARG A N 1
ATOM 2587 C CA . ARG A 1 320 ? -2.017 -18.480 16.124 1.00 89.75 320 ARG A CA 1
ATOM 2588 C C . ARG A 1 320 ? -1.072 -17.315 15.789 1.00 89.75 320 ARG A C 1
ATOM 2590 O O . ARG A 1 320 ? -0.015 -17.176 16.400 1.00 89.75 320 ARG A O 1
ATOM 2597 N N . ARG A 1 321 ? -1.439 -16.423 14.857 1.00 91.50 321 ARG A N 1
ATOM 2598 C CA . ARG A 1 321 ? -0.681 -15.176 14.622 1.00 91.50 321 ARG A CA 1
ATOM 2599 C C . ARG A 1 321 ? -0.698 -14.278 15.859 1.00 91.50 321 ARG A C 1
ATOM 2601 O O . ARG A 1 321 ? 0.322 -13.659 16.155 1.00 91.50 321 ARG A O 1
ATOM 2608 N N . TYR A 1 322 ? -1.835 -14.171 16.545 1.00 89.44 322 TYR A N 1
ATOM 2609 C CA . TYR A 1 322 ? -1.981 -13.337 17.740 1.00 89.44 322 TYR A CA 1
ATOM 2610 C C . TYR A 1 322 ? -1.180 -13.900 18.920 1.00 89.44 322 TYR A C 1
ATOM 2612 O O . TYR A 1 322 ? -0.498 -13.131 19.595 1.00 89.44 322 TYR A O 1
ATOM 2620 N N . GLU A 1 323 ? -1.149 -15.224 19.090 1.00 91.50 323 GLU A N 1
ATOM 2621 C CA . GLU A 1 323 ? -0.251 -15.914 20.027 1.00 91.50 323 GLU A CA 1
ATOM 2622 C C . GLU A 1 323 ? 1.219 -15.521 19.783 1.00 91.50 323 GLU A C 1
ATOM 2624 O O . GLU A 1 323 ? 1.895 -15.029 20.689 1.00 91.50 323 GLU A O 1
ATOM 2629 N N . TYR A 1 324 ? 1.702 -15.614 18.537 1.00 90.94 324 TYR A N 1
ATOM 2630 C CA . TYR A 1 324 ? 3.073 -15.215 18.195 1.00 90.94 324 TYR A CA 1
ATOM 2631 C C . TYR A 1 324 ? 3.322 -13.695 18.287 1.00 90.94 324 TYR A C 1
ATOM 2633 O O . TYR A 1 324 ? 4.412 -13.296 18.697 1.00 90.94 324 TYR A O 1
ATOM 2641 N N . LYS A 1 325 ? 2.334 -12.830 17.984 1.00 90.31 325 LYS A N 1
ATOM 2642 C CA . LYS A 1 325 ? 2.405 -11.364 18.215 1.00 90.31 325 LYS A CA 1
ATOM 2643 C C . LYS A 1 325 ? 2.569 -11.065 19.715 1.00 90.31 325 LYS A C 1
ATOM 2645 O O . LYS A 1 325 ? 3.398 -10.233 20.084 1.00 90.31 325 LYS A O 1
ATOM 2650 N N . GLY A 1 326 ? 1.833 -11.777 20.572 1.00 90.88 326 GLY A N 1
ATOM 2651 C CA . GLY A 1 326 ? 1.932 -11.690 22.030 1.00 90.88 326 GLY A CA 1
ATOM 2652 C C . GLY A 1 326 ? 3.292 -12.151 22.554 1.00 90.88 326 GLY A C 1
ATOM 2653 O O . GLY A 1 326 ? 3.977 -11.387 23.232 1.00 90.88 326 GLY A O 1
ATOM 2654 N N . LEU A 1 327 ? 3.731 -13.354 22.168 1.00 92.50 327 LEU A N 1
ATOM 2655 C CA . LEU A 1 327 ? 5.031 -13.906 22.565 1.00 92.50 327 LEU A CA 1
ATOM 2656 C C . LEU A 1 327 ? 6.195 -13.002 22.125 1.00 92.50 327 LEU A C 1
ATOM 2658 O O . LEU A 1 327 ? 7.073 -12.712 22.932 1.00 92.50 327 LEU A O 1
ATOM 2662 N N . ASN A 1 328 ? 6.170 -12.470 20.900 1.00 91.88 328 ASN A N 1
ATOM 2663 C CA . ASN A 1 328 ? 7.137 -11.479 20.411 1.00 91.88 328 ASN A CA 1
ATOM 2664 C C . ASN A 1 328 ? 7.215 -10.242 21.327 1.00 91.88 328 ASN A C 1
ATOM 2666 O O . ASN A 1 328 ? 8.310 -9.842 21.725 1.00 91.88 328 ASN A O 1
ATOM 2670 N N . LYS A 1 329 ? 6.066 -9.678 21.732 1.00 90.75 329 LYS A N 1
ATOM 2671 C CA . LYS A 1 329 ? 6.004 -8.541 22.669 1.00 90.75 329 LYS A CA 1
ATOM 2672 C C . LYS A 1 329 ? 6.604 -8.899 24.036 1.00 90.75 329 LYS A C 1
ATOM 2674 O O . LYS A 1 329 ? 7.420 -8.138 24.552 1.00 90.75 329 LYS A O 1
ATOM 2679 N N . THR A 1 330 ? 6.269 -10.066 24.591 1.00 92.31 330 THR A N 1
ATOM 2680 C CA . THR A 1 330 ? 6.839 -10.556 25.860 1.00 92.31 330 THR A CA 1
ATOM 2681 C C . THR A 1 330 ? 8.355 -10.750 25.774 1.00 92.31 330 THR A C 1
ATOM 2683 O O . THR A 1 330 ? 9.081 -10.321 26.669 1.00 92.31 330 THR A O 1
ATOM 2686 N N . TRP A 1 331 ? 8.859 -11.354 24.696 1.00 92.69 331 TRP A N 1
ATOM 2687 C CA . TRP A 1 331 ? 10.292 -11.599 24.518 1.00 92.69 331 TRP A CA 1
ATOM 2688 C C . TRP A 1 331 ? 11.089 -10.324 24.208 1.00 92.69 331 TRP A C 1
ATOM 2690 O O . TRP A 1 331 ? 12.226 -10.214 24.658 1.00 92.69 331 TRP A O 1
ATOM 2700 N N . LYS A 1 332 ? 10.489 -9.308 23.570 1.00 91.06 332 LYS A N 1
ATOM 2701 C CA . LYS A 1 332 ? 11.079 -7.957 23.477 1.00 91.06 332 LYS A CA 1
ATOM 2702 C C . LYS A 1 332 ? 11.238 -7.298 24.852 1.00 91.06 332 LYS A C 1
ATOM 2704 O O . LYS A 1 332 ? 12.277 -6.692 25.099 1.00 91.06 332 LYS A O 1
ATOM 2709 N N . GLY A 1 333 ? 10.263 -7.466 25.751 1.00 91.12 333 GLY A N 1
ATOM 2710 C CA . GLY A 1 333 ? 10.377 -7.044 27.154 1.00 91.12 333 GLY A CA 1
ATOM 2711 C C . GLY A 1 333 ? 11.538 -7.742 27.868 1.00 91.12 333 GLY A C 1
ATOM 2712 O O . GLY A 1 333 ? 12.460 -7.081 28.342 1.00 91.12 333 GLY A O 1
ATOM 2713 N N . LYS A 1 334 ? 11.573 -9.081 27.816 1.00 91.94 334 LYS A N 1
ATOM 2714 C CA . LYS A 1 334 ? 12.677 -9.887 28.370 1.00 91.94 334 LYS A CA 1
ATOM 2715 C C . LYS A 1 334 ? 14.047 -9.528 27.787 1.00 91.94 334 LYS A C 1
ATOM 2717 O O . LYS A 1 334 ? 15.039 -9.578 28.503 1.00 91.94 334 LYS A O 1
ATOM 2722 N N . LEU A 1 335 ? 14.130 -9.153 26.508 1.00 90.88 335 LEU A N 1
ATOM 2723 C CA . LEU A 1 335 ? 15.377 -8.702 25.883 1.00 90.88 335 LEU A CA 1
ATOM 2724 C C . LEU A 1 335 ? 15.842 -7.348 26.442 1.00 90.88 335 LEU A C 1
ATOM 2726 O O . LEU A 1 335 ? 17.043 -7.148 26.619 1.00 90.88 335 LEU A O 1
ATOM 2730 N N . ALA A 1 336 ? 14.922 -6.426 26.742 1.00 90.19 336 ALA A N 1
ATOM 2731 C CA . ALA A 1 336 ? 15.253 -5.166 27.409 1.00 90.19 336 ALA A CA 1
ATOM 2732 C C . ALA A 1 336 ? 15.744 -5.406 28.850 1.00 90.19 336 ALA A C 1
ATOM 2734 O O . ALA A 1 336 ? 16.788 -4.881 29.233 1.00 90.19 336 ALA A O 1
ATOM 2735 N N . GLU A 1 337 ? 15.063 -6.273 29.606 1.00 90.69 337 GLU A N 1
ATOM 2736 C CA . GLU A 1 337 ? 15.483 -6.714 30.947 1.00 90.69 337 GLU A CA 1
ATOM 2737 C C . GLU A 1 337 ? 16.858 -7.407 30.922 1.00 90.69 337 GLU A C 1
ATOM 2739 O O . GLU A 1 337 ? 17.743 -7.087 31.716 1.00 90.69 337 GLU A O 1
ATOM 2744 N N . ALA A 1 338 ? 17.084 -8.318 29.968 1.00 90.19 338 ALA A N 1
ATOM 2745 C CA . ALA A 1 338 ? 18.353 -9.021 29.802 1.00 90.19 338 ALA A CA 1
ATOM 2746 C C . ALA A 1 338 ? 19.502 -8.052 29.492 1.00 90.19 338 ALA A C 1
ATOM 2748 O O . ALA A 1 338 ? 20.561 -8.153 30.115 1.00 90.19 338 ALA A O 1
ATOM 2749 N N . LYS A 1 339 ? 19.277 -7.073 28.601 1.00 89.62 339 LYS A N 1
ATOM 2750 C CA . LYS A 1 339 ? 20.238 -5.998 28.305 1.00 89.62 339 LYS A CA 1
ATOM 2751 C C . LYS A 1 339 ? 20.544 -5.146 29.537 1.00 89.62 339 LYS A C 1
ATOM 2753 O O . LYS A 1 339 ? 21.715 -4.886 29.791 1.00 89.62 339 LYS A O 1
ATOM 2758 N N . ALA A 1 340 ? 19.533 -4.777 30.326 1.00 90.00 340 ALA A N 1
ATOM 2759 C CA . ALA A 1 340 ? 19.728 -4.047 31.581 1.00 90.00 340 ALA A CA 1
ATOM 2760 C C . ALA A 1 340 ? 20.523 -4.863 32.623 1.00 90.00 340 ALA A C 1
ATOM 2762 O O . ALA A 1 340 ? 21.326 -4.301 33.360 1.00 90.00 340 ALA A O 1
ATOM 2763 N N . SER A 1 341 ? 20.355 -6.191 32.647 1.00 86.12 341 SER A N 1
ATOM 2764 C CA . SER A 1 341 ? 21.105 -7.099 33.533 1.00 86.12 341 SER A CA 1
ATOM 2765 C C . SER A 1 341 ? 22.536 -7.429 33.074 1.00 86.12 341 SER A C 1
ATOM 2767 O O . SER A 1 341 ? 23.272 -8.084 33.810 1.00 86.12 341 SER A O 1
ATOM 2769 N N . GLY A 1 342 ? 22.928 -7.048 31.851 1.00 87.06 342 GLY A N 1
ATOM 2770 C CA . GLY A 1 342 ? 24.264 -7.298 31.291 1.00 87.06 342 GLY A CA 1
ATOM 2771 C C . GLY A 1 342 ? 24.623 -8.766 30.995 1.00 87.06 342 GLY A C 1
ATOM 2772 O O . GLY A 1 342 ? 25.764 -9.054 30.635 1.00 87.06 342 GLY A O 1
ATOM 2773 N N . ASN A 1 343 ? 23.694 -9.719 31.129 1.00 87.44 343 ASN A N 1
ATOM 2774 C CA . ASN A 1 343 ? 23.993 -11.146 30.963 1.00 87.44 343 ASN A CA 1
ATOM 2775 C C . ASN A 1 343 ? 23.996 -11.568 29.480 1.00 87.44 343 ASN A C 1
ATOM 2777 O O . ASN A 1 343 ? 22.938 -11.779 28.888 1.00 87.44 343 ASN A O 1
ATOM 2781 N N . SER A 1 344 ? 25.191 -11.754 28.907 1.00 85.25 344 SER A N 1
ATOM 2782 C CA . SER A 1 344 ? 25.396 -12.108 27.490 1.00 85.25 344 SER A CA 1
ATOM 2783 C C . SER A 1 344 ? 24.574 -13.319 27.017 1.00 85.25 344 SER A C 1
ATOM 2785 O O . SER A 1 344 ? 23.917 -13.246 25.979 1.00 85.25 344 SER A O 1
ATOM 2787 N N . MET A 1 345 ? 24.518 -14.402 27.806 1.00 86.88 345 MET A N 1
ATOM 2788 C CA . MET A 1 345 ? 23.773 -15.617 27.440 1.00 86.88 345 MET A CA 1
ATOM 2789 C C . MET A 1 345 ? 22.266 -15.354 27.340 1.00 86.88 345 MET A C 1
ATOM 2791 O O . MET A 1 345 ? 21.631 -15.752 26.365 1.00 86.88 345 MET A O 1
ATOM 2795 N N . LYS A 1 346 ? 21.698 -14.628 28.314 1.00 87.50 346 LYS A N 1
ATOM 2796 C CA . LYS A 1 346 ? 20.272 -14.255 28.304 1.00 87.50 346 LYS A CA 1
ATOM 2797 C C . LYS A 1 346 ? 19.938 -13.241 27.212 1.00 87.50 346 LYS A C 1
ATOM 2799 O O . LYS A 1 346 ? 18.829 -13.264 26.687 1.00 87.50 346 LYS A O 1
ATOM 2804 N N . ILE A 1 347 ? 20.873 -12.350 26.872 1.00 89.81 347 ILE A N 1
ATOM 2805 C CA . ILE A 1 347 ? 20.712 -11.406 25.759 1.00 89.81 347 ILE A CA 1
ATOM 2806 C C . ILE A 1 347 ? 20.619 -12.174 24.439 1.00 89.81 347 ILE A C 1
ATOM 2808 O O . ILE A 1 347 ? 19.704 -11.904 23.664 1.00 89.81 347 ILE A O 1
ATOM 2812 N N . GLN A 1 348 ? 21.509 -13.146 24.205 1.00 89.00 348 GLN A N 1
ATOM 2813 C CA . GLN A 1 348 ? 21.479 -13.965 22.993 1.00 89.00 348 GLN A CA 1
ATOM 2814 C C . GLN A 1 348 ? 20.199 -14.811 22.909 1.00 89.00 348 GLN A C 1
ATOM 2816 O O . GLN A 1 348 ? 19.485 -14.717 21.916 1.00 89.00 348 GLN A O 1
ATOM 2821 N N . GLU A 1 349 ? 19.846 -15.542 23.973 1.00 89.56 349 GLU A N 1
ATOM 2822 C CA . GLU A 1 349 ? 18.606 -16.332 24.036 1.00 89.56 349 GLU A CA 1
ATOM 2823 C C . GLU A 1 349 ? 17.367 -15.468 23.744 1.00 89.56 349 GLU A C 1
ATOM 2825 O O . GLU A 1 349 ? 16.558 -15.791 22.873 1.00 89.56 349 GLU A O 1
ATOM 2830 N N . ALA A 1 350 ? 17.223 -14.326 24.426 1.00 90.94 350 ALA A N 1
ATOM 2831 C CA . ALA A 1 350 ? 16.080 -13.446 24.216 1.00 90.94 350 ALA A CA 1
ATOM 2832 C C . ALA A 1 350 ? 16.065 -12.826 22.807 1.00 90.94 350 ALA A C 1
ATOM 2834 O 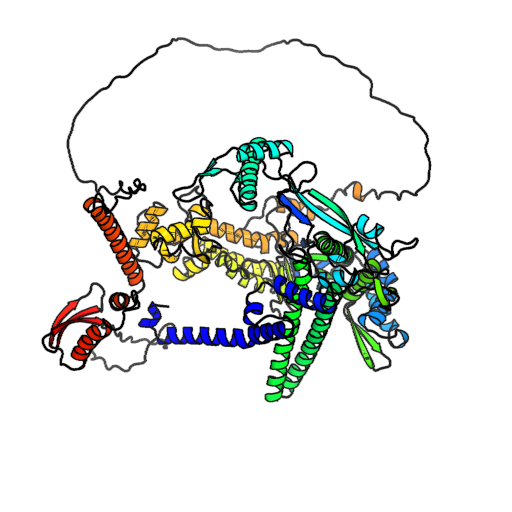O . ALA A 1 350 ? 14.989 -12.616 22.248 1.00 90.94 350 ALA A O 1
ATOM 2835 N N . GLN A 1 351 ? 17.231 -12.557 22.213 1.00 89.00 351 GLN A N 1
ATOM 2836 C CA . GLN A 1 351 ? 17.342 -12.051 20.846 1.00 89.00 351 GLN A CA 1
ATOM 2837 C C . GLN A 1 351 ? 16.918 -13.106 19.814 1.00 89.00 351 GLN A C 1
ATOM 2839 O O . GLN A 1 351 ? 16.115 -12.791 18.933 1.00 89.00 351 GLN A O 1
ATOM 2844 N N . ASP A 1 352 ? 17.373 -14.351 19.961 1.00 86.31 352 ASP A N 1
ATOM 2845 C CA . ASP A 1 352 ? 17.001 -15.464 19.081 1.00 86.31 352 ASP A CA 1
ATOM 2846 C C . ASP A 1 352 ? 15.490 -15.754 19.161 1.00 86.31 352 ASP A C 1
ATOM 2848 O O . ASP A 1 352 ? 14.820 -15.892 18.133 1.00 86.31 352 ASP A O 1
ATOM 2852 N N . MET A 1 353 ? 14.907 -15.732 20.368 1.00 89.06 353 MET A N 1
ATOM 2853 C CA . MET A 1 353 ? 13.458 -15.897 20.553 1.00 89.06 353 MET A CA 1
ATOM 2854 C C . MET A 1 353 ? 12.640 -14.736 19.962 1.00 89.06 353 MET A C 1
ATOM 2856 O O . MET A 1 353 ? 11.562 -14.971 19.410 1.00 89.06 353 MET A O 1
ATOM 2860 N N . VAL A 1 354 ? 13.135 -13.491 20.016 1.00 90.38 354 VAL A N 1
ATOM 2861 C CA . VAL A 1 354 ? 12.493 -12.352 19.330 1.00 90.38 354 VAL A CA 1
ATOM 2862 C C . VAL A 1 354 ? 12.497 -12.557 17.812 1.00 90.38 354 VAL A C 1
ATOM 2864 O O . VAL A 1 354 ? 11.451 -12.380 17.187 1.00 90.38 354 VAL A O 1
ATOM 2867 N N . VAL A 1 355 ? 13.622 -12.975 17.218 1.00 86.75 355 VAL A N 1
ATOM 2868 C CA . VAL A 1 355 ? 13.721 -13.254 15.770 1.00 86.75 355 VAL A CA 1
ATOM 2869 C C . VAL A 1 355 ? 12.792 -14.402 15.356 1.00 86.75 355 VAL A C 1
ATOM 2871 O O . VAL A 1 355 ? 12.107 -14.302 14.332 1.00 86.75 355 VAL A O 1
ATOM 2874 N N . LEU A 1 356 ? 12.705 -15.464 16.164 1.00 85.62 356 LEU A N 1
ATOM 2875 C CA . LEU A 1 356 ? 11.819 -16.602 15.917 1.00 85.62 356 LEU A CA 1
ATOM 2876 C C . LEU A 1 356 ? 10.338 -16.193 15.926 1.00 85.62 356 LEU A C 1
ATOM 2878 O O . LEU A 1 356 ? 9.625 -16.459 14.955 1.00 85.62 356 LEU A O 1
ATOM 2882 N N . TYR A 1 357 ? 9.863 -15.519 16.979 1.00 89.81 357 TYR A N 1
ATOM 2883 C CA . TYR A 1 357 ? 8.453 -15.121 17.060 1.00 89.81 357 TYR A CA 1
ATOM 2884 C C . TYR A 1 357 ? 8.080 -14.010 16.073 1.00 89.81 357 TYR A C 1
ATOM 2886 O O . TYR A 1 357 ? 6.931 -13.961 15.631 1.00 89.81 357 TYR A O 1
ATOM 2894 N N . ASP A 1 358 ? 9.020 -13.147 15.672 1.00 88.06 358 ASP A N 1
ATOM 2895 C CA . ASP A 1 358 ? 8.788 -12.201 14.575 1.00 88.06 358 ASP A CA 1
ATOM 2896 C C . ASP A 1 358 ? 8.650 -12.916 13.228 1.00 88.06 358 ASP A C 1
ATOM 2898 O O . ASP A 1 358 ? 7.679 -12.695 12.504 1.00 88.06 358 ASP A O 1
ATOM 2902 N N . SER A 1 359 ? 9.533 -13.875 12.944 1.00 86.31 359 SER A N 1
ATOM 2903 C CA . SER A 1 359 ? 9.438 -14.718 11.747 1.00 86.31 359 SER A CA 1
ATOM 2904 C C . SER A 1 359 ? 8.111 -15.487 11.695 1.00 86.31 359 SER A C 1
ATOM 2906 O O . SER A 1 359 ? 7.443 -15.498 10.659 1.00 86.31 359 SER A O 1
ATOM 2908 N N . LEU A 1 360 ? 7.683 -16.072 12.820 1.00 86.12 360 LEU A N 1
ATOM 2909 C CA . LEU A 1 360 ? 6.424 -16.813 12.943 1.00 86.12 360 LEU A CA 1
ATOM 2910 C C . LEU A 1 360 ? 5.185 -15.926 12.738 1.00 86.12 360 LEU A C 1
ATOM 2912 O O . LEU A 1 360 ? 4.295 -16.304 11.968 1.00 86.12 360 LEU A O 1
ATOM 2916 N N . GLN A 1 361 ? 5.106 -14.745 13.366 1.00 89.31 361 GLN A N 1
ATOM 2917 C CA . GLN A 1 361 ? 3.949 -13.855 13.179 1.00 89.31 361 GLN A CA 1
ATOM 2918 C C . GLN A 1 361 ? 3.900 -13.268 11.757 1.00 89.31 361 GLN A C 1
ATOM 2920 O O . GLN A 1 361 ? 2.814 -13.186 11.175 1.00 89.31 361 GLN A O 1
ATOM 2925 N N . LEU A 1 362 ? 5.054 -12.952 11.148 1.00 86.62 362 LEU A N 1
ATOM 2926 C CA . LEU A 1 362 ? 5.136 -12.476 9.761 1.00 86.62 362 LEU A CA 1
ATOM 2927 C C . LEU A 1 362 ? 4.746 -13.566 8.753 1.00 86.62 362 LEU A C 1
ATOM 2929 O O . LEU A 1 362 ? 4.026 -13.280 7.792 1.00 86.62 362 LEU A O 1
ATOM 2933 N N . ALA A 1 363 ? 5.159 -14.815 8.986 1.00 84.75 363 ALA A N 1
ATOM 2934 C CA . ALA A 1 363 ? 4.747 -15.971 8.190 1.00 84.75 363 ALA A CA 1
ATOM 2935 C C . ALA A 1 363 ? 3.219 -16.115 8.177 1.00 84.75 363 ALA A C 1
ATOM 2937 O O . ALA A 1 363 ? 2.605 -16.194 7.108 1.00 84.75 363 ALA A O 1
ATOM 2938 N N . HIS A 1 364 ? 2.589 -16.037 9.353 1.00 88.25 364 HIS A N 1
ATOM 2939 C CA . HIS A 1 364 ? 1.134 -16.077 9.453 1.00 88.25 364 HIS A CA 1
ATOM 2940 C C . HIS A 1 364 ? 0.482 -14.835 8.834 1.00 88.25 364 HIS A C 1
ATOM 2942 O O . HIS A 1 364 ? -0.498 -14.996 8.118 1.00 88.25 364 HIS A O 1
ATOM 2948 N N . LYS A 1 365 ? 1.031 -13.619 9.001 1.00 89.31 365 LYS A N 1
ATOM 2949 C CA . LYS A 1 365 ? 0.527 -12.393 8.340 1.00 89.31 365 LYS A CA 1
ATOM 2950 C C . LYS A 1 365 ? 0.488 -12.544 6.812 1.00 89.31 365 LYS A C 1
ATOM 2952 O O . LYS A 1 365 ? -0.502 -12.172 6.185 1.00 89.31 365 LYS A O 1
ATOM 2957 N N . CYS A 1 366 ? 1.532 -13.125 6.215 1.00 85.75 366 CYS A N 1
ATOM 2958 C CA . CYS A 1 366 ? 1.625 -13.344 4.769 1.00 85.75 366 CYS A CA 1
ATOM 2959 C C . CYS A 1 366 ? 0.532 -14.295 4.244 1.00 85.75 366 CYS A C 1
ATOM 2961 O O . CYS A 1 366 ? -0.157 -13.980 3.268 1.00 85.75 366 CYS A O 1
ATOM 2963 N N . ILE A 1 367 ? 0.332 -15.437 4.912 1.00 88.38 367 ILE A N 1
ATOM 2964 C CA . ILE A 1 367 ? -0.707 -16.415 4.549 1.00 88.38 367 ILE A CA 1
ATOM 2965 C C . ILE A 1 367 ? -2.111 -15.870 4.846 1.00 88.38 367 ILE A C 1
ATOM 2967 O O . ILE A 1 367 ? -3.003 -15.995 4.008 1.00 88.38 367 ILE A O 1
ATOM 2971 N N . LEU A 1 368 ? -2.296 -15.199 5.986 1.00 90.25 368 LEU A N 1
ATOM 2972 C CA . LEU A 1 368 ? -3.576 -14.645 6.424 1.00 90.25 368 LEU A CA 1
ATOM 2973 C C . LEU A 1 368 ? -4.122 -13.623 5.412 1.00 90.25 368 LEU A C 1
ATOM 2975 O O . LEU A 1 368 ? -5.252 -13.754 4.944 1.00 90.25 368 LEU A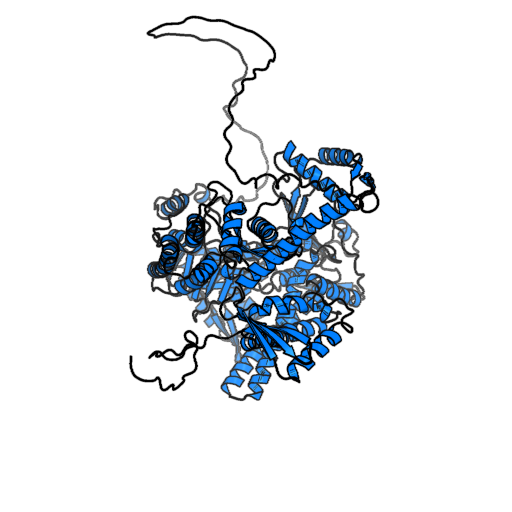 O 1
ATOM 2979 N N . ASN A 1 369 ? -3.281 -12.680 4.976 1.00 85.44 369 ASN A N 1
ATOM 2980 C CA . ASN A 1 369 ? -3.631 -11.705 3.937 1.00 85.44 369 ASN A CA 1
ATOM 2981 C C . ASN A 1 369 ? -3.850 -12.357 2.554 1.00 85.44 369 ASN A C 1
ATOM 2983 O O . ASN A 1 369 ? -4.486 -11.769 1.678 1.00 85.44 369 ASN A O 1
ATOM 2987 N N . SER A 1 370 ? -3.347 -13.578 2.347 1.00 91.00 370 SER A N 1
ATOM 2988 C CA . SER A 1 370 ? -3.471 -14.310 1.085 1.00 91.00 370 SER A CA 1
ATOM 2989 C C . SER A 1 370 ? -4.772 -15.117 0.957 1.00 91.00 370 SER A C 1
ATOM 2991 O O . SER A 1 370 ? -5.135 -15.433 -0.174 1.00 91.00 370 SER A O 1
ATOM 2993 N N . PHE A 1 371 ? -5.519 -15.402 2.037 1.00 93.19 371 PHE A N 1
ATOM 2994 C CA . PHE A 1 371 ? -6.819 -16.098 1.936 1.00 93.19 371 PHE A CA 1
ATOM 2995 C C . PHE A 1 371 ? -7.851 -15.304 1.125 1.00 93.19 371 PHE A C 1
ATOM 2997 O O . PHE A 1 371 ? -8.504 -15.862 0.248 1.00 93.19 371 PHE A O 1
ATOM 3004 N N . TYR A 1 372 ? -7.967 -13.994 1.355 1.00 91.88 372 TYR A N 1
ATOM 3005 C CA . TYR A 1 372 ? -8.830 -13.131 0.539 1.00 91.88 372 TYR A CA 1
ATOM 3006 C C . TYR A 1 372 ? -8.354 -13.085 -0.927 1.00 91.88 372 TYR A C 1
ATOM 3008 O O . TYR A 1 372 ? -9.143 -13.272 -1.848 1.00 91.88 372 TYR A O 1
ATOM 3016 N N . GLY A 1 373 ? -7.047 -12.922 -1.169 1.00 92.00 373 GLY A N 1
ATOM 3017 C CA . GLY A 1 373 ? -6.503 -12.917 -2.534 1.00 92.00 373 GLY A CA 1
ATOM 3018 C C . GLY A 1 373 ? -6.633 -14.264 -3.265 1.00 92.00 373 GLY A C 1
ATOM 3019 O O . GLY A 1 373 ? -6.651 -14.306 -4.496 1.00 92.00 373 GLY A O 1
ATOM 3020 N N . TYR A 1 374 ? -6.734 -15.371 -2.524 1.00 95.88 374 TYR A N 1
ATOM 3021 C CA . TYR A 1 374 ? -6.846 -16.718 -3.074 1.00 95.88 374 TYR A CA 1
ATOM 3022 C C . TYR A 1 374 ? -8.186 -16.969 -3.775 1.00 95.88 374 TYR A C 1
ATOM 3024 O O . TYR A 1 374 ? -8.175 -17.554 -4.858 1.00 95.88 374 TYR A O 1
ATOM 3032 N N . VAL A 1 375 ? -9.316 -16.491 -3.237 1.00 95.38 375 VAL A N 1
ATOM 3033 C CA . VAL A 1 375 ? -10.644 -16.782 -3.826 1.00 95.38 375 VAL A CA 1
ATOM 3034 C C . VAL A 1 375 ? -10.868 -16.123 -5.192 1.00 95.38 375 VAL A C 1
ATOM 3036 O O . VAL A 1 375 ? -11.779 -16.506 -5.916 1.00 95.38 375 VAL A O 1
ATOM 3039 N N . MET A 1 376 ? -9.986 -15.199 -5.589 1.00 94.12 376 MET A N 1
ATOM 3040 C CA . MET A 1 376 ? -9.944 -14.575 -6.918 1.00 94.12 376 MET A CA 1
ATOM 3041 C C . MET A 1 376 ? -8.773 -15.041 -7.796 1.00 94.12 376 MET A C 1
ATOM 3043 O O . MET A 1 376 ? -8.600 -14.572 -8.927 1.00 94.12 376 MET A O 1
ATOM 3047 N N . ARG A 1 377 ? -7.946 -15.976 -7.316 1.00 94.00 377 ARG A N 1
ATOM 3048 C CA . ARG A 1 377 ? -6.808 -16.506 -8.073 1.00 94.00 377 ARG A CA 1
ATOM 3049 C C . ARG A 1 377 ? -7.299 -17.391 -9.222 1.00 94.00 377 ARG A C 1
ATOM 3051 O O . ARG A 1 377 ? -8.043 -18.348 -9.027 1.00 94.00 377 ARG A O 1
ATOM 3058 N N . LYS A 1 378 ? -6.799 -17.128 -10.434 1.00 90.06 378 LYS A N 1
ATOM 3059 C CA . LYS A 1 378 ? -7.049 -17.973 -11.617 1.00 90.06 378 LYS A CA 1
ATOM 3060 C C . LYS A 1 378 ? -6.620 -19.419 -11.334 1.00 90.06 378 LYS A C 1
ATOM 3062 O O . LYS A 1 378 ? -5.468 -19.650 -10.965 1.00 90.06 378 LYS A O 1
ATOM 3067 N N . GLY A 1 379 ? -7.530 -20.379 -11.508 1.00 91.81 379 GLY A N 1
ATOM 3068 C CA . GLY A 1 379 ? -7.278 -21.792 -11.207 1.00 91.81 379 GLY A CA 1
ATOM 3069 C C . GLY A 1 379 ? -7.285 -22.163 -9.715 1.00 91.81 379 GLY A C 1
ATOM 3070 O O . GLY A 1 379 ? -6.777 -23.235 -9.368 1.00 91.81 379 GLY A O 1
ATOM 3071 N N . ALA A 1 380 ? -7.830 -21.309 -8.837 1.00 95.69 380 ALA A N 1
ATOM 3072 C CA . ALA A 1 380 ? -8.206 -21.694 -7.475 1.00 95.69 380 ALA A CA 1
ATOM 3073 C C . ALA A 1 380 ? -9.274 -22.805 -7.494 1.00 95.69 380 ALA A C 1
ATOM 3075 O O . ALA A 1 380 ? -10.021 -22.937 -8.462 1.00 95.69 380 ALA A O 1
ATOM 3076 N N . ARG A 1 381 ? -9.335 -23.617 -6.433 1.00 96.19 381 ARG A N 1
ATOM 3077 C CA . ARG A 1 381 ? -10.376 -24.647 -6.253 1.00 96.19 381 ARG A CA 1
ATOM 3078 C C . ARG A 1 381 ? -11.630 -24.051 -5.617 1.00 96.19 381 ARG A C 1
ATOM 3080 O O . ARG A 1 381 ? -12.732 -24.317 -6.070 1.00 96.19 381 ARG A O 1
ATOM 3087 N N . TRP A 1 382 ? -11.445 -23.193 -4.616 1.00 96.62 382 TRP A N 1
ATOM 3088 C CA . TRP A 1 382 ? -12.518 -22.422 -3.989 1.00 96.62 382 TRP A CA 1
ATOM 3089 C C . TRP A 1 382 ? -12.460 -20.985 -4.518 1.00 96.62 382 TRP A C 1
ATOM 3091 O O . TRP A 1 382 ? -11.859 -20.109 -3.902 1.00 96.62 382 TRP A O 1
ATOM 3101 N N . TYR A 1 383 ? -13.004 -20.784 -5.720 1.00 96.50 383 TYR A N 1
ATOM 3102 C CA . TYR A 1 383 ? -13.106 -19.478 -6.375 1.00 96.50 383 TYR A CA 1
ATOM 3103 C C . TYR A 1 383 ? -14.486 -18.860 -6.110 1.00 96.50 383 TYR A C 1
ATOM 3105 O O . TYR A 1 383 ? -15.487 -19.556 -6.251 1.00 96.50 383 TYR A O 1
ATOM 3113 N N . SER A 1 384 ? -14.548 -17.573 -5.759 1.00 96.38 384 SER A N 1
ATOM 3114 C CA . SER A 1 384 ? -15.790 -16.783 -5.739 1.00 96.38 384 SER A CA 1
ATOM 3115 C C . SER A 1 384 ? -15.467 -15.295 -5.874 1.00 96.38 384 SER A C 1
ATOM 3117 O O . SER A 1 384 ? -14.645 -14.752 -5.129 1.00 96.38 384 SER A O 1
ATOM 3119 N N . MET A 1 385 ? -16.136 -14.637 -6.823 1.00 95.69 385 MET A N 1
ATOM 3120 C CA . MET A 1 385 ? -16.033 -13.190 -7.033 1.00 95.69 385 MET A CA 1
ATOM 3121 C C . MET A 1 385 ? -16.924 -12.424 -6.053 1.00 95.69 385 MET A C 1
ATOM 3123 O O . MET A 1 385 ? -16.551 -11.357 -5.571 1.00 95.69 385 MET A O 1
ATOM 3127 N N . GLU A 1 386 ? -18.071 -13.011 -5.735 1.00 96.44 386 GLU A N 1
ATOM 3128 C CA . GLU A 1 386 ? -19.095 -12.532 -4.816 1.00 96.44 386 GLU A CA 1
ATOM 3129 C C . GLU A 1 386 ? -18.496 -12.379 -3.416 1.00 96.44 386 GLU A C 1
ATOM 3131 O O . GLU A 1 386 ? -18.536 -11.295 -2.842 1.00 96.44 386 GLU A O 1
ATOM 3136 N N . MET A 1 387 ? -17.837 -13.428 -2.904 1.00 96.50 387 MET A N 1
ATOM 3137 C CA . MET A 1 387 ? -17.142 -13.387 -1.617 1.00 96.50 387 MET A CA 1
ATOM 3138 C C . MET A 1 387 ? -16.107 -12.257 -1.571 1.00 96.50 387 MET A C 1
ATOM 3140 O O . MET A 1 387 ? -16.062 -11.502 -0.601 1.00 96.50 387 MET A O 1
ATOM 3144 N N . ALA A 1 388 ? -15.272 -12.133 -2.605 1.00 96.19 388 ALA A N 1
ATOM 3145 C CA . ALA A 1 388 ? -14.238 -11.105 -2.648 1.00 96.19 388 ALA A CA 1
ATOM 3146 C C . ALA A 1 388 ? -14.836 -9.688 -2.692 1.00 96.19 388 ALA A C 1
ATOM 3148 O O . ALA A 1 388 ? -14.354 -8.803 -1.985 1.00 96.19 388 ALA A O 1
ATOM 3149 N N . GLY A 1 389 ? -15.913 -9.498 -3.460 1.00 96.50 389 GLY A N 1
ATOM 3150 C CA . GLY A 1 389 ? -16.653 -8.242 -3.538 1.00 96.50 389 GLY A CA 1
ATOM 3151 C C . GLY A 1 389 ? -17.363 -7.867 -2.237 1.00 96.50 389 GLY A C 1
ATOM 3152 O O . GLY A 1 389 ? -17.331 -6.700 -1.854 1.00 96.50 389 GLY A O 1
ATOM 3153 N N . VAL A 1 390 ? -17.965 -8.830 -1.529 1.00 97.06 390 VAL A N 1
ATOM 3154 C CA . VAL A 1 390 ? -18.600 -8.598 -0.218 1.00 97.06 390 VAL A CA 1
ATOM 3155 C C . VAL A 1 390 ? -17.554 -8.170 0.811 1.00 97.06 390 VAL A C 1
ATOM 3157 O O . VAL A 1 390 ? -17.788 -7.223 1.564 1.00 97.06 390 VAL A O 1
ATOM 3160 N N . VAL A 1 391 ? -16.381 -8.820 0.823 1.00 96.25 391 VAL A N 1
ATOM 3161 C CA . VAL A 1 391 ? -15.267 -8.467 1.720 1.00 96.25 391 VAL A CA 1
ATOM 3162 C C . VAL A 1 391 ? -14.808 -7.026 1.494 1.00 96.25 391 VAL A C 1
ATOM 3164 O O . VAL A 1 391 ? -14.734 -6.260 2.457 1.00 96.25 391 VAL A O 1
ATOM 3167 N N . THR A 1 392 ? -14.533 -6.620 0.249 1.00 95.69 392 THR A N 1
ATOM 3168 C CA . THR A 1 392 ? -14.055 -5.252 -0.012 1.00 95.69 392 THR A CA 1
ATOM 3169 C C . THR A 1 392 ? -15.135 -4.197 0.134 1.00 95.69 392 THR A C 1
ATOM 3171 O O . THR A 1 392 ? -14.824 -3.103 0.594 1.00 95.69 392 THR A O 1
ATOM 3174 N N . TYR A 1 393 ? -16.390 -4.495 -0.208 1.00 96.19 393 TYR A N 1
ATOM 3175 C CA . TYR A 1 393 ? -17.479 -3.532 -0.058 1.00 96.19 393 TYR A CA 1
ATOM 3176 C C . TYR A 1 393 ? -17.847 -3.303 1.413 1.00 96.19 393 TYR A C 1
ATOM 3178 O O . TYR A 1 393 ? -18.057 -2.165 1.827 1.00 96.19 393 TYR A O 1
ATOM 3186 N N . THR A 1 394 ? -17.829 -4.362 2.229 1.00 96.00 394 THR A N 1
ATOM 3187 C CA . THR A 1 394 ? -18.005 -4.255 3.686 1.00 96.00 394 THR A CA 1
ATOM 3188 C C . THR A 1 394 ? -16.847 -3.472 4.312 1.00 96.00 394 THR A C 1
ATOM 3190 O O . THR A 1 394 ? -17.091 -2.559 5.097 1.00 96.00 394 THR A O 1
ATOM 3193 N N . GLY A 1 395 ? -15.599 -3.748 3.909 1.00 95.56 395 GLY A N 1
ATOM 3194 C CA . GLY A 1 395 ? -14.429 -2.974 4.341 1.00 95.56 395 GLY A CA 1
ATOM 3195 C C . GLY A 1 395 ? -14.515 -1.496 3.946 1.00 95.56 395 GLY A C 1
ATOM 3196 O O . GLY A 1 395 ? -14.294 -0.620 4.778 1.00 95.56 395 GLY A O 1
ATOM 3197 N N . ALA A 1 396 ? -14.933 -1.212 2.708 1.00 94.62 396 ALA A N 1
ATOM 3198 C CA . ALA A 1 396 ? -15.159 0.147 2.225 1.00 94.62 396 ALA A CA 1
ATOM 3199 C C . ALA A 1 396 ? -16.228 0.889 3.048 1.00 94.62 396 ALA A C 1
ATOM 3201 O O . ALA A 1 396 ? -16.002 2.041 3.407 1.00 94.62 396 ALA A O 1
ATOM 3202 N N . LYS A 1 397 ? -17.348 0.240 3.403 1.00 94.88 397 LYS A N 1
ATOM 3203 C CA . LYS A 1 397 ? -18.369 0.832 4.287 1.00 94.88 397 LYS A CA 1
ATOM 3204 C C . LYS A 1 397 ? -17.820 1.133 5.687 1.00 94.88 397 LYS A C 1
ATOM 3206 O O . LYS A 1 397 ? -18.035 2.232 6.185 1.00 94.88 397 LYS A O 1
ATOM 3211 N N . ILE A 1 398 ? -17.078 0.203 6.296 1.00 95.75 398 ILE A N 1
ATOM 3212 C CA . ILE A 1 398 ? -16.469 0.391 7.628 1.00 95.75 398 ILE A CA 1
ATOM 3213 C C . ILE A 1 398 ? -15.536 1.609 7.632 1.00 95.75 398 ILE A C 1
ATOM 3215 O O . ILE A 1 398 ? -15.700 2.512 8.453 1.00 95.75 398 ILE A O 1
ATOM 3219 N N . ILE A 1 399 ? -14.599 1.677 6.681 1.00 95.19 399 ILE A N 1
ATOM 3220 C CA . ILE A 1 399 ? -13.611 2.760 6.644 1.00 95.19 399 ILE A CA 1
ATOM 3221 C C . ILE A 1 399 ? -14.239 4.106 6.239 1.00 95.19 399 ILE A C 1
ATOM 3223 O O . ILE A 1 399 ? -13.815 5.152 6.722 1.00 95.19 399 ILE A O 1
ATOM 3227 N N . GLN A 1 400 ? -15.297 4.108 5.417 1.00 94.00 400 GLN A N 1
ATOM 3228 C CA . GLN A 1 400 ? -16.066 5.320 5.099 1.00 94.00 400 GLN A CA 1
ATOM 3229 C C . GLN A 1 400 ? -16.851 5.847 6.308 1.00 94.00 400 GLN A C 1
ATOM 3231 O O . GLN A 1 400 ? -16.862 7.059 6.522 1.00 94.00 400 GLN A O 1
ATOM 3236 N N . ASN A 1 401 ? -17.450 4.968 7.118 1.00 94.19 401 ASN A N 1
ATOM 3237 C CA . ASN A 1 401 ? -18.135 5.353 8.355 1.00 94.19 401 ASN A CA 1
ATOM 3238 C C . ASN A 1 401 ? -17.148 5.942 9.376 1.00 94.19 401 ASN A C 1
ATOM 3240 O O . ASN A 1 401 ? -17.387 7.028 9.901 1.00 94.19 401 ASN A O 1
ATOM 3244 N N . ALA A 1 402 ? -15.997 5.291 9.583 1.00 95.50 402 ALA A N 1
ATOM 3245 C CA . ALA A 1 402 ? -14.935 5.818 10.440 1.00 95.50 402 ALA A CA 1
ATOM 3246 C C . ALA A 1 402 ? -14.417 7.183 9.940 1.00 95.50 402 ALA A C 1
ATOM 3248 O O . ALA A 1 402 ? -14.304 8.127 10.719 1.00 95.50 402 ALA A O 1
ATOM 3249 N N . ARG A 1 403 ? -14.196 7.339 8.624 1.00 95.06 403 ARG A N 1
ATOM 3250 C CA . ARG A 1 403 ? -13.808 8.619 8.000 1.00 95.06 403 ARG A CA 1
ATOM 3251 C C . ARG A 1 403 ? -14.843 9.719 8.243 1.00 95.06 403 ARG A C 1
ATOM 3253 O O . ARG A 1 403 ? -14.455 10.851 8.508 1.00 95.06 403 ARG A O 1
ATOM 3260 N N . LEU A 1 404 ? -16.137 9.399 8.152 1.00 95.00 404 LEU A N 1
ATOM 3261 C CA . LEU A 1 404 ? -17.231 10.344 8.407 1.00 95.00 404 LEU A CA 1
ATOM 3262 C C . LEU A 1 404 ? -17.265 10.822 9.864 1.00 95.00 404 LEU A C 1
ATOM 3264 O O . LEU A 1 404 ? -17.575 11.986 10.087 1.00 95.00 404 LEU A O 1
ATOM 3268 N N . LEU A 1 405 ? -16.924 9.974 10.840 1.00 95.50 405 LEU A N 1
ATOM 3269 C CA . LEU A 1 405 ? -16.767 10.414 12.230 1.00 95.50 405 LEU A CA 1
ATOM 3270 C C . LEU A 1 405 ? -15.505 11.277 12.395 1.00 95.50 405 LEU A C 1
ATOM 3272 O O . LEU A 1 405 ? -15.586 12.389 12.912 1.00 95.50 405 LEU A O 1
ATOM 3276 N N . VAL A 1 406 ? -14.355 10.813 11.893 1.00 96.00 406 VAL A N 1
ATOM 3277 C CA . VAL A 1 406 ? -13.057 11.512 11.993 1.00 96.00 406 VAL A CA 1
ATOM 3278 C C . VAL A 1 406 ? -13.078 12.897 11.323 1.00 96.00 406 VAL A C 1
ATOM 3280 O O . VAL A 1 406 ? -12.444 13.824 11.820 1.00 96.00 406 VAL A O 1
ATOM 3283 N N . GLU A 1 407 ? -13.840 13.078 10.240 1.00 95.69 407 GLU A N 1
ATOM 3284 C CA . GLU A 1 407 ? -14.064 14.374 9.572 1.00 95.69 407 GLU A CA 1
ATOM 3285 C C . GLU A 1 407 ? -14.809 15.400 10.442 1.00 95.69 407 GLU A C 1
ATOM 3287 O O . GLU A 1 407 ? -14.652 16.601 10.235 1.00 95.69 407 GLU A O 1
ATOM 3292 N N . LYS A 1 408 ? -15.585 14.949 11.434 1.00 95.69 408 LYS A N 1
ATOM 3293 C CA . LYS A 1 408 ? -16.360 15.813 12.339 1.00 95.69 408 LYS A CA 1
ATOM 3294 C C . LYS A 1 408 ? -15.607 16.214 13.608 1.00 95.69 408 LYS A C 1
ATOM 3296 O O . LYS A 1 408 ? -15.895 17.260 14.190 1.00 95.69 408 LYS A O 1
ATOM 3301 N N . ILE A 1 409 ? -14.664 15.376 14.040 1.00 95.44 409 ILE A N 1
ATOM 3302 C CA . ILE A 1 409 ? -13.923 15.506 15.311 1.00 95.44 409 ILE A CA 1
ATOM 3303 C C . ILE A 1 409 ? -12.434 15.849 15.124 1.00 95.44 409 ILE A C 1
ATOM 3305 O O . ILE A 1 409 ? -11.670 15.935 16.084 1.00 95.44 409 ILE A O 1
ATOM 3309 N N . GLY A 1 410 ? -11.996 16.016 13.880 1.00 95.38 410 GLY A N 1
ATOM 3310 C CA . GLY A 1 410 ? -10.600 16.211 13.517 1.00 95.38 410 GLY A CA 1
ATOM 3311 C C . GLY A 1 410 ? -10.465 16.479 12.025 1.00 95.38 410 GLY A C 1
ATOM 3312 O O . GLY A 1 410 ? -11.357 17.056 11.406 1.00 95.38 410 GLY A O 1
ATOM 3313 N N . ARG A 1 411 ? -9.329 16.098 11.433 1.00 95.69 411 ARG A N 1
ATOM 3314 C CA . ARG A 1 411 ? -9.095 16.231 9.987 1.00 95.69 411 ARG A CA 1
ATOM 3315 C C . ARG A 1 411 ? -8.452 14.955 9.434 1.00 95.69 411 ARG A C 1
ATOM 3317 O O . ARG A 1 411 ? -7.277 14.704 9.715 1.00 95.69 411 ARG A O 1
ATOM 3324 N N . PRO A 1 412 ? -9.182 14.135 8.659 1.00 96.31 412 PRO A N 1
ATOM 3325 C CA . PRO A 1 412 ? -8.601 13.002 7.951 1.00 96.31 412 PRO A CA 1
ATOM 3326 C C . PRO A 1 412 ? -7.746 13.505 6.777 1.00 96.31 412 PRO A C 1
ATOM 3328 O O . PRO A 1 412 ? -8.164 14.369 6.008 1.00 96.31 412 PRO A O 1
ATOM 3331 N N . LEU A 1 413 ? -6.535 12.968 6.649 1.00 95.25 413 LEU A N 1
ATOM 3332 C CA . LEU A 1 413 ? -5.525 13.389 5.674 1.00 95.25 413 LEU A CA 1
ATOM 3333 C C . LEU A 1 413 ? -5.472 12.429 4.480 1.00 95.25 413 LEU A C 1
ATOM 3335 O O . LEU A 1 413 ? -5.531 12.849 3.319 1.00 95.25 413 LEU A O 1
ATOM 3339 N N . GLU A 1 414 ? -5.399 11.132 4.774 1.00 94.88 414 GLU A N 1
ATOM 3340 C CA . GLU A 1 414 ? -5.333 10.039 3.804 1.00 94.88 414 GLU A CA 1
ATOM 3341 C C . GLU A 1 414 ? -6.082 8.826 4.361 1.00 94.88 414 GLU A C 1
ATOM 3343 O O . GLU A 1 414 ? -6.120 8.601 5.569 1.00 94.88 414 GLU A O 1
ATOM 3348 N N . LEU A 1 415 ? -6.727 8.082 3.476 1.00 93.38 415 LEU A N 1
ATOM 3349 C CA . LEU A 1 415 ? -7.469 6.868 3.761 1.00 93.38 415 LEU A CA 1
ATOM 3350 C C . LEU A 1 415 ? -6.946 5.815 2.800 1.00 93.38 415 LEU A C 1
ATOM 3352 O O . LEU A 1 415 ? -7.121 5.941 1.582 1.00 93.38 415 LEU A O 1
ATOM 3356 N N . ASP A 1 416 ? -6.354 4.764 3.350 1.00 88.38 416 ASP A N 1
ATOM 3357 C CA . ASP A 1 416 ? -5.770 3.678 2.586 1.00 88.38 416 ASP A CA 1
ATOM 3358 C C . ASP A 1 416 ? -6.421 2.360 3.003 1.00 88.38 416 ASP A C 1
ATOM 3360 O O . ASP A 1 416 ? -6.076 1.831 4.040 1.00 88.38 416 ASP A O 1
ATOM 3364 N N . THR A 1 417 ? -7.329 1.808 2.185 1.00 86.12 417 THR A N 1
ATOM 3365 C CA . THR A 1 417 ? -7.920 0.448 2.289 1.00 86.12 417 THR A CA 1
ATOM 3366 C C . THR A 1 417 ? -8.513 0.034 3.649 1.00 86.12 417 THR A C 1
ATOM 3368 O O . THR A 1 417 ? -9.730 -0.110 3.750 1.00 86.12 417 THR A O 1
ATOM 3371 N N . ASP A 1 418 ? -7.653 -0.226 4.629 1.00 89.81 418 ASP A N 1
ATOM 3372 C CA . ASP A 1 418 ? -7.881 -0.697 5.989 1.00 89.81 418 ASP A CA 1
ATOM 3373 C C . ASP A 1 418 ? -7.642 0.370 7.081 1.00 89.81 418 ASP A C 1
ATOM 3375 O O . ASP A 1 418 ? -8.151 0.185 8.187 1.00 89.81 418 ASP A O 1
ATOM 3379 N N . GLY A 1 419 ? -6.991 1.503 6.773 1.00 93.81 419 GLY A N 1
ATOM 3380 C CA . GLY A 1 419 ? -6.646 2.540 7.756 1.00 93.81 419 GLY A CA 1
ATOM 3381 C C . GLY A 1 419 ? -6.889 3.997 7.336 1.00 93.81 419 GLY A C 1
ATOM 3382 O O . GLY A 1 419 ? -7.018 4.332 6.153 1.00 93.81 419 GLY A O 1
ATOM 3383 N N . ILE A 1 420 ? -6.966 4.883 8.336 1.00 95.88 420 ILE A N 1
ATOM 3384 C CA . ILE A 1 420 ? -7.117 6.340 8.192 1.00 95.88 420 ILE A CA 1
ATOM 3385 C C . ILE A 1 420 ? -5.949 7.043 8.886 1.00 95.88 420 ILE A C 1
ATOM 3387 O O . ILE A 1 420 ? -5.744 6.894 10.089 1.00 95.88 420 ILE A O 1
ATOM 3391 N N . TRP A 1 421 ? -5.235 7.879 8.137 1.00 97.12 421 TRP A N 1
ATOM 3392 C CA . TRP A 1 421 ? -4.331 8.891 8.674 1.00 97.12 421 TRP A CA 1
ATOM 3393 C C . TRP A 1 421 ? -5.116 10.157 8.995 1.00 97.12 421 TRP A C 1
ATOM 3395 O O . TRP A 1 421 ? -5.760 10.731 8.112 1.00 97.12 421 TRP A O 1
ATOM 3405 N N . CYS A 1 422 ? -5.042 10.636 10.232 1.00 96.81 422 CYS A N 1
ATOM 3406 C CA . CYS A 1 422 ? -5.746 11.840 10.663 1.00 96.81 422 CYS A CA 1
ATOM 3407 C C . CYS A 1 422 ? -4.934 12.684 11.643 1.00 96.81 422 CYS A C 1
ATOM 3409 O O . CYS A 1 422 ? -4.062 12.181 12.352 1.00 96.81 422 CYS A O 1
ATOM 3411 N N . VAL A 1 423 ? -5.287 13.967 11.724 1.00 96.94 423 VAL A N 1
ATOM 3412 C CA . VAL A 1 423 ? -4.934 14.812 12.866 1.00 96.94 423 VAL A CA 1
ATOM 3413 C C . VAL A 1 423 ? -6.146 15.056 13.750 1.00 96.94 423 VAL A C 1
ATOM 3415 O O . VAL A 1 423 ? -7.206 15.463 13.267 1.00 96.94 423 VAL A O 1
ATOM 3418 N N . LEU A 1 424 ? -5.970 14.826 15.047 1.00 96.75 424 LEU A N 1
ATOM 3419 C CA . LEU A 1 424 ? -6.919 15.194 16.095 1.00 96.75 424 LEU A CA 1
ATOM 3420 C C . LEU A 1 424 ? -6.398 16.430 16.855 1.00 96.75 424 LEU A C 1
ATOM 3422 O O . LEU A 1 424 ? -5.192 16.697 16.822 1.00 96.75 424 LEU A O 1
ATOM 3426 N N . PRO A 1 425 ? -7.268 17.206 17.521 1.00 96.88 425 PRO A N 1
ATOM 3427 C CA . PRO A 1 425 ? -6.838 18.326 18.358 1.00 96.88 425 PRO A CA 1
ATOM 3428 C C . PRO A 1 425 ? -5.964 17.851 19.536 1.00 96.88 425 PRO A C 1
ATOM 3430 O O . PRO A 1 425 ? -6.235 16.802 20.115 1.00 96.88 425 PRO A O 1
ATOM 3433 N N . GLY A 1 426 ? -4.940 18.616 19.929 1.00 95.25 426 GLY A N 1
ATOM 3434 C CA . GLY A 1 426 ? -4.054 18.306 21.068 1.00 95.25 426 GLY A CA 1
ATOM 3435 C C . GLY A 1 426 ? -4.762 18.133 22.415 1.00 95.25 426 GLY A C 1
ATOM 3436 O O . GLY A 1 426 ? -4.248 17.477 23.316 1.00 95.25 426 GLY A O 1
ATOM 3437 N N . SER A 1 427 ? -5.963 18.693 22.546 1.00 95.31 427 SER A N 1
ATOM 3438 C CA . SER A 1 427 ? -6.834 18.554 23.717 1.00 95.31 427 SER A CA 1
ATOM 3439 C C . SER A 1 427 ? -7.725 17.298 23.711 1.00 95.31 427 SER A C 1
ATOM 3441 O O . SER A 1 427 ? -8.432 17.055 24.693 1.00 95.31 427 SER A O 1
ATOM 3443 N N . PHE A 1 428 ? -7.700 16.483 22.647 1.00 96.50 428 PHE A N 1
ATOM 3444 C CA . PHE A 1 428 ? -8.543 15.288 22.506 1.00 96.50 428 PHE A CA 1
ATOM 3445 C C . PHE A 1 428 ? -8.286 14.245 23.624 1.00 96.50 428 PHE A C 1
ATOM 3447 O O . PHE A 1 428 ? -7.187 14.179 24.193 1.00 96.50 428 PHE A O 1
ATOM 3454 N N . PRO A 1 429 ? -9.287 13.432 24.021 1.00 95.62 429 PRO A N 1
ATOM 3455 C CA . PRO A 1 429 ? -9.048 12.310 24.925 1.00 95.62 429 PRO A CA 1
ATOM 3456 C C . PRO A 1 429 ? -8.165 11.250 24.247 1.00 95.62 429 PRO A C 1
ATOM 3458 O O . PRO A 1 429 ? -8.554 10.670 23.240 1.00 95.62 429 PRO A O 1
ATOM 3461 N N . GLU A 1 430 ? -6.982 10.985 24.803 1.00 92.69 430 GLU A N 1
ATOM 3462 C CA . GLU A 1 430 ? -6.048 9.966 24.304 1.00 92.69 430 GLU A CA 1
ATOM 3463 C C . GLU A 1 430 ? -6.130 8.684 25.150 1.00 92.69 430 GLU A C 1
ATOM 3465 O O . GLU A 1 430 ? -7.072 7.902 25.023 1.00 92.69 430 GLU A O 1
ATOM 3470 N N . ASN A 1 431 ? -5.144 8.462 26.025 1.00 95.00 431 ASN A N 1
ATOM 3471 C CA . ASN A 1 431 ? -4.943 7.208 26.736 1.00 95.00 431 ASN A CA 1
ATOM 3472 C C . ASN A 1 431 ? -5.368 7.320 28.203 1.00 95.00 431 ASN A C 1
ATOM 3474 O O . ASN A 1 431 ? -4.920 8.210 28.926 1.00 95.00 431 ASN A O 1
ATOM 3478 N N . PHE A 1 432 ? -6.181 6.369 28.656 1.00 95.12 432 PHE A N 1
ATOM 3479 C CA . PHE A 1 432 ? -6.688 6.286 30.029 1.00 95.12 432 PHE A CA 1
ATOM 3480 C C . PHE A 1 432 ? -6.407 4.899 30.606 1.00 95.12 432 PHE A C 1
ATOM 3482 O O . PHE A 1 432 ? -6.050 3.974 29.878 1.00 95.12 432 PHE A O 1
ATOM 3489 N N . THR A 1 433 ? -6.494 4.724 31.927 1.00 95.12 433 THR A N 1
ATOM 3490 C CA . THR A 1 433 ? -6.234 3.421 32.561 1.00 95.12 433 THR A CA 1
ATOM 3491 C C . THR A 1 433 ? -7.236 3.110 33.663 1.00 95.12 433 THR A C 1
ATOM 3493 O O . THR A 1 433 ? -7.267 3.767 34.706 1.00 95.12 433 THR A O 1
ATOM 3496 N N . PHE A 1 434 ? -7.994 2.038 33.449 1.00 93.75 434 PHE A N 1
ATOM 3497 C CA . PHE A 1 434 ? -8.839 1.425 34.460 1.00 93.75 434 PHE A CA 1
ATOM 3498 C C . PHE A 1 434 ? -8.008 0.552 35.406 1.00 93.75 434 PHE A C 1
ATOM 3500 O O . PHE A 1 434 ? -7.100 -0.182 34.996 1.00 93.75 434 PHE A O 1
ATOM 3507 N N . LYS A 1 435 ? -8.342 0.628 36.691 1.00 92.69 435 LYS A N 1
ATOM 3508 C CA . LYS A 1 435 ? -7.793 -0.156 37.797 1.00 92.69 435 LYS A CA 1
ATOM 3509 C C . LYS A 1 435 ? -8.852 -1.182 38.198 1.00 92.69 435 LYS A C 1
ATOM 3511 O O . LYS A 1 435 ? -10.012 -0.828 38.394 1.00 92.69 435 LYS A O 1
ATOM 3516 N N . THR A 1 436 ? -8.459 -2.445 38.330 1.00 89.88 436 THR A N 1
ATOM 3517 C CA . THR A 1 436 ? -9.353 -3.500 38.836 1.00 89.88 436 THR A CA 1
ATOM 3518 C C . THR A 1 436 ? -9.111 -3.783 40.314 1.00 89.88 436 THR A C 1
ATOM 3520 O O . THR A 1 436 ? -7.992 -3.614 40.806 1.00 89.88 436 THR A O 1
ATOM 3523 N N . LYS A 1 437 ? -10.123 -4.329 40.999 1.00 88.00 437 LYS A N 1
ATOM 3524 C CA . LYS A 1 437 ? -10.019 -4.873 42.369 1.00 88.00 437 LYS A CA 1
ATOM 3525 C C . LYS A 1 437 ? -8.885 -5.905 42.517 1.00 88.00 437 LYS A C 1
ATOM 3527 O O . LYS A 1 437 ? -8.301 -6.025 43.586 1.00 88.00 437 LYS A O 1
ATOM 3532 N N . ALA A 1 438 ? -8.533 -6.607 41.435 1.00 81.31 438 ALA A N 1
ATOM 3533 C CA . ALA A 1 438 ? -7.438 -7.580 41.377 1.00 81.31 438 ALA A CA 1
ATOM 3534 C C . ALA A 1 438 ? -6.049 -6.968 41.067 1.00 81.31 438 ALA A C 1
ATOM 3536 O O . ALA A 1 438 ? -5.095 -7.701 40.813 1.00 81.31 438 ALA A O 1
ATOM 3537 N N . GLY A 1 439 ? -5.916 -5.638 41.007 1.00 80.62 439 GLY A N 1
ATOM 3538 C CA . GLY A 1 439 ? -4.652 -4.942 40.724 1.00 80.62 439 GLY A CA 1
ATOM 3539 C C . GLY A 1 439 ? -4.203 -4.955 39.253 1.00 80.62 439 GLY A C 1
ATOM 3540 O O . GLY A 1 439 ? -3.271 -4.232 38.892 1.00 80.62 439 GLY A O 1
ATOM 3541 N N . LYS A 1 440 ? -4.878 -5.709 38.373 1.00 83.12 440 LYS A N 1
ATOM 3542 C CA . LYS A 1 440 ? -4.670 -5.650 36.917 1.00 83.12 440 LYS A CA 1
ATOM 3543 C C . LYS A 1 440 ? -5.092 -4.268 36.403 1.00 83.12 440 LYS A C 1
ATOM 3545 O O . LYS A 1 440 ? -6.155 -3.765 36.772 1.00 83.12 440 LYS A O 1
ATOM 3550 N N . LYS A 1 441 ? -4.267 -3.676 35.538 1.00 90.00 441 LYS A N 1
ATOM 3551 C CA . LYS A 1 441 ? -4.541 -2.407 34.849 1.00 90.00 441 LYS A CA 1
ATOM 3552 C C . LYS A 1 441 ? -4.979 -2.684 33.411 1.00 90.00 441 LYS A C 1
ATOM 3554 O O . LYS A 1 441 ? -4.359 -3.511 32.743 1.00 90.00 441 LYS A O 1
ATOM 3559 N N . LEU A 1 442 ? -6.013 -1.989 32.944 1.00 89.56 442 LEU A N 1
ATOM 3560 C CA . LEU A 1 442 ? -6.443 -1.972 31.544 1.00 89.56 442 LEU A CA 1
ATOM 3561 C C . LEU A 1 442 ? -6.224 -0.560 30.999 1.00 89.56 442 LEU A C 1
ATOM 3563 O O . LEU A 1 442 ? -6.930 0.366 31.390 1.00 89.56 442 LEU A O 1
ATOM 3567 N N . THR A 1 443 ? -5.231 -0.395 30.129 1.00 92.31 443 THR A N 1
ATOM 3568 C CA . THR A 1 443 ? -4.988 0.868 29.422 1.00 92.31 443 THR A CA 1
ATOM 3569 C C . THR A 1 443 ? -5.778 0.871 28.121 1.00 92.31 443 THR A C 1
ATOM 3571 O O . THR A 1 443 ? -5.662 -0.071 27.341 1.00 92.31 443 THR A O 1
ATOM 3574 N N . ILE A 1 444 ? -6.563 1.923 27.907 1.00 93.50 444 ILE A N 1
ATOM 3575 C CA . ILE A 1 444 ? -7.402 2.129 26.723 1.00 93.50 444 ILE A CA 1
ATOM 3576 C C . ILE A 1 444 ? -6.921 3.356 25.949 1.00 93.50 444 ILE A C 1
ATOM 3578 O O . ILE A 1 444 ? -6.319 4.254 26.541 1.00 93.50 444 ILE A O 1
ATOM 3582 N N . SER A 1 445 ? -7.236 3.421 24.656 1.00 95.06 445 SER A N 1
ATOM 3583 C CA . SER A 1 445 ? -7.058 4.621 23.835 1.00 95.06 445 SER A CA 1
ATOM 3584 C C . SER A 1 445 ? -8.411 5.041 23.273 1.00 95.06 445 SER A C 1
ATOM 3586 O O . SER A 1 445 ? -9.003 4.312 22.477 1.00 95.06 445 SER A O 1
ATOM 3588 N N . TYR A 1 446 ? -8.934 6.186 23.707 1.00 95.75 446 TYR A N 1
ATOM 3589 C CA . TYR A 1 446 ? -10.300 6.607 23.390 1.00 95.75 446 TYR A CA 1
ATOM 3590 C C . TYR A 1 446 ? -10.605 6.731 21.876 1.00 95.75 446 TYR A C 1
ATOM 3592 O O . TYR A 1 446 ? -11.674 6.265 21.474 1.00 95.75 446 TYR A O 1
ATOM 3600 N N . PRO A 1 447 ? -9.687 7.213 21.002 1.00 94.81 447 PRO A N 1
ATOM 3601 C CA . PRO A 1 447 ? -9.914 7.224 19.552 1.00 94.81 447 PRO A CA 1
ATOM 3602 C C . PRO A 1 447 ? -10.146 5.827 18.951 1.00 94.81 447 PRO A C 1
ATOM 3604 O O . PRO A 1 447 ? -10.827 5.688 17.940 1.00 94.81 447 PRO A O 1
ATOM 3607 N N . CYS A 1 448 ? -9.580 4.792 19.575 1.00 94.44 448 CYS A N 1
ATOM 3608 C CA . CYS A 1 448 ? -9.765 3.397 19.185 1.00 94.44 448 CYS A CA 1
ATOM 3609 C C . CYS A 1 448 ? -11.113 2.862 19.698 1.00 94.44 448 CYS A C 1
ATOM 3611 O O . CYS A 1 448 ? -11.899 2.302 18.937 1.00 94.44 448 CYS A O 1
ATOM 3613 N N . VAL A 1 449 ? -11.415 3.117 20.976 1.00 94.94 449 VAL A N 1
ATOM 3614 C CA . VAL A 1 449 ? -12.628 2.632 21.657 1.00 94.94 449 VAL A CA 1
ATOM 3615 C C . VAL A 1 449 ? -13.912 3.141 20.994 1.00 94.94 449 VAL A C 1
ATOM 3617 O O . VAL A 1 449 ? -14.806 2.338 20.726 1.00 94.94 449 VAL A O 1
ATOM 3620 N N . MET A 1 450 ? -13.995 4.439 20.669 1.00 94.56 450 MET A N 1
ATOM 3621 C CA . MET A 1 450 ? -15.189 5.017 20.026 1.00 94.56 450 MET A CA 1
ATOM 3622 C C . MET A 1 450 ? -15.490 4.356 18.666 1.00 94.56 450 MET A C 1
ATOM 3624 O O . MET A 1 450 ? -16.644 4.078 18.338 1.00 94.56 450 MET A O 1
ATOM 3628 N N . LEU A 1 451 ? -14.444 4.033 17.890 1.00 95.94 451 LEU A N 1
ATOM 3629 C CA . LEU A 1 451 ? -14.581 3.361 16.598 1.00 95.94 451 LEU A CA 1
ATOM 3630 C C . LEU A 1 451 ? -14.932 1.880 16.759 1.00 95.94 451 LEU A C 1
ATOM 3632 O O . LEU A 1 451 ? -15.774 1.379 16.018 1.00 95.94 451 LEU A O 1
ATOM 3636 N N . ASN A 1 452 ? -14.336 1.182 17.727 1.00 96.06 452 ASN A N 1
ATOM 3637 C CA . ASN A 1 452 ? -14.615 -0.234 17.970 1.00 96.06 452 ASN A CA 1
ATOM 3638 C C . ASN A 1 452 ? -16.058 -0.466 18.431 1.00 96.06 452 ASN A C 1
ATOM 3640 O O . ASN A 1 452 ? -16.715 -1.379 17.929 1.00 96.06 452 ASN A O 1
ATOM 3644 N N . ALA A 1 453 ? -16.588 0.396 19.301 1.00 94.81 453 ALA A N 1
ATOM 3645 C CA . ALA A 1 453 ? -17.982 0.333 19.731 1.00 94.81 453 ALA A CA 1
ATOM 3646 C C . ALA A 1 453 ? -18.968 0.594 18.571 1.00 94.81 453 ALA A C 1
ATOM 3648 O O . ALA A 1 453 ? -19.955 -0.134 18.421 1.00 94.81 453 ALA A O 1
ATOM 3649 N N . ASP A 1 454 ? -18.686 1.572 17.701 1.00 94.38 454 ASP A N 1
ATOM 3650 C CA . ASP A 1 454 ? -19.499 1.828 16.504 1.00 94.38 454 ASP A CA 1
ATOM 3651 C C . ASP A 1 454 ? -19.392 0.699 15.461 1.00 94.38 454 ASP A C 1
ATOM 3653 O O . ASP A 1 454 ? -20.403 0.327 14.860 1.00 94.38 454 ASP A O 1
ATOM 3657 N N . VAL A 1 455 ? -18.212 0.106 15.250 1.00 95.19 455 VAL A N 1
ATOM 3658 C CA . VAL A 1 455 ? -18.050 -1.067 14.371 1.00 95.19 455 VAL A CA 1
ATOM 3659 C C . VAL A 1 455 ? -18.812 -2.264 14.928 1.00 95.19 455 VAL A C 1
ATOM 3661 O O . VAL A 1 455 ? -19.574 -2.891 14.194 1.00 95.19 455 VAL A O 1
ATOM 3664 N N . ALA A 1 456 ? -18.687 -2.564 16.222 1.00 94.19 456 ALA A N 1
ATOM 3665 C CA . ALA A 1 456 ? -19.438 -3.645 16.849 1.00 94.19 456 ALA A CA 1
ATOM 3666 C C . ALA A 1 456 ? -20.951 -3.445 16.674 1.00 94.19 456 ALA A C 1
ATOM 3668 O O . ALA A 1 456 ? -21.643 -4.357 16.217 1.00 94.19 456 ALA A O 1
ATOM 3669 N N . ARG A 1 457 ? -21.464 -2.236 16.927 1.00 93.44 457 ARG A N 1
ATOM 3670 C CA . ARG A 1 457 ? -22.890 -1.918 16.761 1.00 93.44 457 ARG A CA 1
ATOM 3671 C C . ARG A 1 457 ? -23.392 -2.080 15.322 1.00 93.44 457 ARG A C 1
ATOM 3673 O O . ARG A 1 457 ? -24.521 -2.521 15.128 1.00 93.44 457 ARG A O 1
ATOM 3680 N N . ASN A 1 458 ? -22.585 -1.714 14.326 1.00 93.94 458 ASN A N 1
ATOM 3681 C CA . ASN A 1 458 ? -23.013 -1.661 12.924 1.00 93.94 458 ASN A CA 1
ATOM 3682 C C . ASN A 1 458 ? -22.656 -2.911 12.097 1.00 93.94 458 ASN A C 1
ATOM 3684 O O . ASN A 1 458 ? -23.222 -3.110 11.020 1.00 93.94 458 ASN A O 1
ATOM 3688 N N . ASN A 1 459 ? -21.709 -3.740 12.552 1.00 95.75 459 ASN A N 1
ATOM 3689 C CA . ASN A 1 459 ? -21.139 -4.835 11.758 1.00 95.75 459 ASN A CA 1
ATOM 3690 C C . ASN A 1 459 ? -21.197 -6.222 12.419 1.00 95.75 459 ASN A C 1
ATOM 3692 O O . ASN A 1 459 ? -20.814 -7.196 11.762 1.00 95.75 459 ASN A O 1
ATOM 3696 N N . THR A 1 460 ? -21.709 -6.341 13.650 1.00 96.19 460 THR A N 1
ATOM 3697 C CA . THR A 1 460 ? -21.955 -7.644 14.292 1.00 96.19 460 THR A CA 1
ATOM 3698 C C . THR A 1 460 ? -22.876 -8.531 13.447 1.00 96.19 460 THR A C 1
ATOM 3700 O O . THR A 1 460 ? -23.773 -8.074 12.731 1.00 96.19 460 THR A O 1
ATOM 3703 N N . ASN A 1 461 ? -22.621 -9.837 13.490 1.00 96.94 461 ASN A N 1
ATOM 3704 C CA . ASN A 1 461 ? -23.422 -10.848 12.821 1.00 96.94 461 ASN A CA 1
ATOM 3705 C C . ASN A 1 461 ? -24.206 -11.688 13.838 1.00 96.94 461 ASN A C 1
ATOM 3707 O O . ASN A 1 461 ? -23.748 -12.750 14.251 1.00 96.94 461 ASN A O 1
ATOM 3711 N N . ASP A 1 462 ? -25.419 -11.252 14.179 1.00 96.31 462 ASP A N 1
ATOM 3712 C CA . ASP A 1 462 ? -26.344 -11.970 15.080 1.00 96.31 462 ASP A CA 1
ATOM 3713 C C . ASP A 1 462 ? -26.974 -13.232 14.460 1.00 96.31 462 ASP A C 1
ATOM 3715 O O . ASP A 1 462 ? -27.761 -13.932 15.094 1.00 96.31 462 ASP A O 1
ATOM 3719 N N . GLN A 1 463 ? -26.658 -13.530 13.195 1.00 95.88 463 GLN A N 1
ATOM 3720 C CA . GLN A 1 463 ? -27.129 -14.719 12.479 1.00 95.88 463 GLN A CA 1
ATOM 3721 C C . GLN A 1 463 ? -26.087 -15.849 12.477 1.00 95.88 463 GLN A C 1
ATOM 3723 O O . GLN A 1 463 ? -26.304 -16.874 11.822 1.00 95.88 463 GLN A O 1
ATOM 3728 N N . TYR A 1 464 ? -24.955 -15.686 13.176 1.00 97.06 464 TYR A N 1
ATOM 3729 C CA . TYR A 1 464 ? -23.855 -16.643 13.128 1.00 97.06 464 TYR A CA 1
ATOM 3730 C C . TYR A 1 464 ? -24.268 -17.992 13.715 1.00 97.06 464 TYR A C 1
ATOM 3732 O O . TYR A 1 464 ? -24.643 -18.093 14.882 1.00 97.06 464 TYR A O 1
ATOM 3740 N N . GLN A 1 465 ? -24.184 -19.053 12.907 1.00 95.44 465 GLN A N 1
ATOM 3741 C CA . GLN A 1 465 ? -24.586 -20.397 13.315 1.00 95.44 465 GLN A CA 1
ATOM 3742 C C . GLN A 1 465 ? -23.408 -21.374 13.331 1.00 95.44 465 GLN A C 1
ATOM 3744 O O . GLN A 1 465 ? -22.605 -21.469 12.397 1.00 95.44 465 GLN A O 1
ATOM 3749 N N . THR A 1 466 ? -23.327 -22.125 14.427 1.00 93.81 466 THR A N 1
ATOM 3750 C CA . THR A 1 466 ? -22.358 -23.200 14.662 1.00 93.81 466 THR A CA 1
ATOM 3751 C C . THR A 1 466 ? -23.086 -24.508 14.926 1.00 93.81 466 THR A C 1
ATOM 3753 O O . THR A 1 466 ? -24.130 -24.533 15.575 1.00 93.81 466 THR A O 1
ATOM 3756 N N . LEU A 1 467 ? -22.544 -25.600 14.390 1.00 93.25 467 LEU A N 1
ATOM 3757 C CA . LEU A 1 467 ? -23.066 -26.948 14.584 1.00 93.25 467 LEU A CA 1
ATOM 3758 C C . LEU A 1 467 ? -22.684 -27.425 15.993 1.00 93.25 467 LEU A C 1
ATOM 3760 O O . LEU A 1 467 ? -21.501 -27.601 16.275 1.00 93.25 467 LEU A O 1
ATOM 3764 N N . LYS A 1 468 ? -23.673 -27.608 16.874 1.00 91.94 468 LYS A N 1
ATOM 3765 C CA . LYS A 1 468 ? -23.464 -28.068 18.258 1.00 91.94 468 LYS A CA 1
ATOM 3766 C C . LYS A 1 468 ? -23.548 -29.588 18.373 1.00 91.94 468 LYS A C 1
ATOM 3768 O O . LYS A 1 468 ? -22.760 -30.187 19.096 1.00 91.94 468 LYS A O 1
ATOM 3773 N N . ASP A 1 469 ? -24.486 -30.202 17.655 1.00 90.19 469 ASP A N 1
ATOM 3774 C CA . ASP A 1 469 ? -24.647 -31.656 17.590 1.00 90.19 469 ASP A CA 1
ATOM 3775 C C . ASP A 1 469 ? -24.555 -32.121 16.127 1.00 90.19 469 ASP A C 1
ATOM 3777 O O . ASP A 1 469 ? -25.491 -31.875 15.356 1.00 90.19 469 ASP A O 1
ATOM 3781 N N . PRO A 1 470 ? -23.454 -32.783 15.724 1.00 88.50 470 PRO A N 1
ATOM 3782 C CA . PRO A 1 470 ? -23.299 -33.325 14.376 1.00 88.50 470 PRO A CA 1
ATOM 3783 C C . PRO A 1 470 ? -24.269 -34.461 14.028 1.00 88.50 470 PRO A C 1
ATOM 3785 O O . PRO A 1 470 ? -24.568 -34.645 12.850 1.00 88.50 470 PRO A O 1
ATOM 3788 N N . VAL A 1 471 ? -24.763 -35.215 15.017 1.00 89.75 471 VAL A N 1
ATOM 3789 C CA . VAL A 1 471 ? -25.651 -36.371 14.808 1.00 89.75 471 VAL A CA 1
ATOM 3790 C C . VAL A 1 471 ? -27.071 -35.886 14.540 1.00 89.75 471 VAL A C 1
ATOM 3792 O O . VAL A 1 471 ? -27.650 -36.197 13.501 1.00 89.75 471 VAL A O 1
ATOM 3795 N N . ASN A 1 472 ? -27.604 -35.047 15.431 1.00 88.44 472 ASN A N 1
ATOM 3796 C CA . ASN A 1 472 ? -28.947 -34.473 15.291 1.00 88.44 472 ASN A CA 1
ATOM 3797 C C . ASN A 1 472 ? -28.988 -33.216 14.396 1.00 88.44 472 ASN A C 1
ATOM 3799 O O . ASN A 1 472 ? -30.044 -32.605 14.230 1.00 88.44 472 ASN A O 1
ATOM 3803 N N . LYS A 1 473 ? -27.842 -32.809 13.829 1.00 89.56 473 LYS A N 1
ATOM 3804 C CA . LYS A 1 473 ? -27.655 -31.599 13.005 1.00 89.56 473 LYS A CA 1
ATOM 3805 C C . LYS A 1 473 ? -28.209 -30.322 13.661 1.00 89.56 473 LYS A C 1
ATOM 3807 O O . LYS A 1 473 ? -28.820 -29.486 12.991 1.00 89.56 473 LYS A O 1
ATOM 3812 N N . THR A 1 474 ? -28.018 -30.163 14.975 1.00 91.12 474 THR A N 1
ATOM 3813 C CA . THR A 1 474 ? -28.526 -28.988 15.707 1.00 91.12 474 THR A CA 1
ATOM 3814 C C . THR A 1 474 ? -27.525 -27.836 15.673 1.00 91.12 474 THR A C 1
ATOM 3816 O O . THR A 1 474 ? -26.323 -28.024 15.878 1.00 91.12 474 THR A O 1
ATOM 3819 N N . TYR A 1 475 ? -28.029 -26.628 15.417 1.00 93.25 475 TYR A N 1
ATOM 3820 C CA . TYR A 1 475 ? -27.226 -25.412 15.306 1.00 93.25 475 TYR A CA 1
ATOM 3821 C C . TYR A 1 475 ? -27.568 -24.426 16.423 1.00 93.25 475 TYR A C 1
ATOM 3823 O O . TYR A 1 475 ? -28.741 -24.192 16.713 1.00 93.25 475 TYR A O 1
ATOM 3831 N N . THR A 1 476 ? -26.547 -23.798 17.000 1.00 94.56 476 THR A N 1
ATOM 3832 C CA . THR A 1 476 ? -26.683 -22.666 17.925 1.00 94.56 476 THR A CA 1
ATOM 3833 C C . THR A 1 476 ? -26.415 -21.356 17.201 1.00 94.56 476 THR A C 1
ATOM 3835 O O . THR A 1 476 ? -25.410 -21.240 16.500 1.00 94.56 476 THR A O 1
ATOM 3838 N N . THR A 1 477 ? -27.299 -20.372 17.387 1.00 95.38 477 THR A N 1
ATOM 3839 C CA . THR A 1 477 ? -27.101 -19.001 16.889 1.00 95.38 477 THR A CA 1
ATOM 3840 C C . THR A 1 477 ? -26.437 -18.159 17.977 1.00 95.38 477 THR A C 1
ATOM 3842 O O . THR A 1 477 ? -26.808 -18.286 19.142 1.00 95.38 477 THR A O 1
ATOM 3845 N N . HIS A 1 478 ? -25.465 -17.329 17.610 1.00 95.31 478 HIS A N 1
ATOM 3846 C CA . HIS A 1 478 ? -24.828 -16.338 18.481 1.00 95.31 478 HIS A CA 1
ATOM 3847 C C . HIS A 1 478 ? -24.385 -15.123 17.658 1.00 95.31 478 HIS A C 1
ATOM 3849 O O . HIS A 1 478 ? -24.372 -15.170 16.428 1.00 95.31 478 HIS A O 1
ATOM 3855 N N . SER A 1 479 ? -24.020 -14.047 18.348 1.00 95.06 479 SER A N 1
ATOM 3856 C CA . SER A 1 479 ? -23.434 -12.853 17.746 1.00 95.06 479 SER A CA 1
ATOM 3857 C C . SER A 1 479 ? -21.918 -13.016 17.624 1.00 95.06 479 SER A C 1
ATOM 3859 O O . SER A 1 479 ? -21.247 -13.300 18.613 1.00 95.06 479 SER A O 1
ATOM 3861 N N . GLU A 1 480 ? -21.378 -12.830 16.420 1.00 94.69 480 GLU A N 1
ATOM 3862 C CA . GLU A 1 480 ? -19.932 -12.786 16.153 1.00 94.69 480 GLU A CA 1
ATOM 3863 C C . GLU A 1 480 ? -19.576 -11.398 15.603 1.00 94.69 480 GLU A C 1
ATOM 3865 O O . GLU A 1 480 ? -20.187 -10.929 14.638 1.00 94.69 480 GLU A O 1
ATOM 3870 N N . CYS A 1 481 ? -18.560 -10.760 16.182 1.00 93.88 481 CYS A N 1
ATOM 3871 C CA . CYS A 1 481 ? -17.822 -9.656 15.578 1.00 93.88 481 CYS A CA 1
ATOM 3872 C C . CYS A 1 481 ? -16.362 -9.765 16.009 1.00 93.88 481 CYS A C 1
ATOM 3874 O O . CYS A 1 481 ? -16.076 -10.016 17.177 1.00 93.88 481 CYS A O 1
ATOM 3876 N N . SER A 1 482 ? -15.436 -9.597 15.071 1.00 91.56 482 SER A N 1
ATOM 3877 C CA . SER A 1 482 ? -14.000 -9.598 15.371 1.00 91.56 482 SER A CA 1
ATOM 3878 C C . SER A 1 482 ? -13.245 -8.501 14.625 1.00 91.56 482 SER A C 1
ATOM 3880 O O . SER A 1 482 ? -12.069 -8.667 14.306 1.00 91.56 482 SER A O 1
ATOM 3882 N N . ILE A 1 483 ? -13.952 -7.438 14.239 1.00 95.06 483 ILE A N 1
ATOM 3883 C CA . ILE A 1 483 ? -13.419 -6.308 13.481 1.00 95.06 483 ILE A CA 1
ATOM 3884 C C . ILE A 1 483 ? -13.099 -5.208 14.489 1.00 95.06 483 ILE A C 1
ATOM 3886 O O . ILE A 1 483 ? -14.005 -4.605 15.051 1.00 95.06 483 ILE A O 1
ATOM 3890 N N . GLU A 1 484 ? -11.811 -4.971 14.704 1.00 93.06 484 GLU A N 1
ATOM 3891 C CA . GLU A 1 484 ? -11.292 -4.018 15.684 1.00 93.06 484 GLU A CA 1
ATOM 3892 C C . GLU A 1 484 ? -10.247 -3.135 14.993 1.00 93.06 484 GLU A C 1
ATOM 3894 O O . GLU A 1 484 ? -9.411 -3.623 14.223 1.00 93.06 484 GLU A O 1
ATOM 3899 N N . PHE A 1 485 ? -10.304 -1.835 15.256 1.00 95.06 485 PHE A N 1
ATOM 3900 C CA . PHE A 1 485 ? -9.211 -0.911 15.008 1.00 95.06 485 PHE A CA 1
ATOM 3901 C C . PHE A 1 485 ? -8.072 -1.162 16.012 1.00 95.06 485 PHE A C 1
ATOM 3903 O O . PHE A 1 485 ? -8.291 -1.519 17.169 1.00 95.06 485 PHE A O 1
ATOM 3910 N N . GLU A 1 486 ? -6.844 -0.958 15.548 1.00 91.81 486 GLU A N 1
ATOM 3911 C CA . GLU A 1 486 ? -5.652 -0.670 16.339 1.00 91.81 486 GLU A CA 1
ATOM 3912 C C . GLU A 1 486 ? -5.267 0.801 16.060 1.00 91.81 486 GLU A C 1
ATOM 3914 O O . GLU A 1 486 ? -5.503 1.326 14.966 1.00 91.81 486 GLU A O 1
ATOM 3919 N N . VAL A 1 487 ? -4.684 1.484 17.049 1.00 92.38 487 VAL A N 1
ATOM 3920 C CA . VAL A 1 487 ? -4.171 2.855 16.904 1.00 92.38 487 VAL A CA 1
ATOM 3921 C C . VAL A 1 487 ? -2.646 2.856 16.959 1.00 92.38 487 VAL A C 1
ATOM 3923 O O . VAL A 1 487 ? -2.051 2.378 17.924 1.00 92.38 487 VAL A O 1
ATOM 3926 N N . ASP A 1 488 ? -2.028 3.430 15.930 1.00 91.00 488 ASP A N 1
ATOM 3927 C CA . ASP A 1 488 ? -0.592 3.680 15.843 1.00 91.00 488 ASP A CA 1
ATOM 3928 C C . ASP A 1 488 ? -0.326 5.197 15.927 1.00 91.00 488 ASP A C 1
ATOM 3930 O O . ASP A 1 488 ? -0.933 5.999 15.208 1.00 91.00 488 ASP A O 1
ATOM 3934 N N . GLY A 1 489 ? 0.590 5.597 16.813 1.00 88.06 489 GLY A N 1
ATOM 3935 C CA . GLY A 1 489 ? 0.951 6.994 17.083 1.00 88.06 489 GLY A CA 1
ATOM 3936 C C . GLY A 1 489 ? 0.987 7.329 18.587 1.00 88.06 489 GLY A C 1
ATOM 3937 O O . GLY A 1 489 ? 0.918 6.415 19.414 1.00 88.06 489 GLY A O 1
ATOM 3938 N N . PRO A 1 490 ? 1.074 8.620 18.962 1.00 93.88 490 PRO A N 1
ATOM 3939 C CA . PRO A 1 490 ? 1.132 9.777 18.068 1.00 93.88 490 PRO A CA 1
ATOM 3940 C C . PRO A 1 490 ? 2.458 9.871 17.292 1.00 93.88 490 PRO A C 1
ATOM 3942 O O . PRO A 1 490 ? 3.500 9.386 17.729 1.00 93.88 490 PRO A O 1
ATOM 3945 N N . TYR A 1 491 ? 2.417 10.496 16.114 1.00 97.12 491 TYR A N 1
ATOM 3946 C CA . TYR A 1 491 ? 3.587 10.750 15.267 1.00 97.12 491 TYR A CA 1
ATOM 3947 C C . TYR A 1 491 ? 4.031 12.218 15.307 1.00 97.12 491 TYR A C 1
ATOM 3949 O O . TYR A 1 491 ? 3.233 13.128 15.532 1.00 97.12 491 TYR A O 1
ATOM 3957 N N . LYS A 1 492 ? 5.313 12.461 15.006 1.00 96.69 492 LYS A N 1
ATOM 3958 C CA . LYS A 1 492 ? 5.908 13.807 14.976 1.00 96.69 492 LYS A CA 1
ATOM 3959 C C . LYS A 1 492 ? 5.500 14.612 13.759 1.00 96.69 492 LYS A C 1
ATOM 3961 O O . LYS A 1 492 ? 5.234 15.805 13.870 1.00 96.69 492 LYS A O 1
ATOM 3966 N N . ALA A 1 493 ? 5.537 13.981 12.589 1.00 97.19 493 ALA A N 1
ATOM 3967 C CA . ALA A 1 493 ? 5.305 14.653 11.320 1.00 97.19 493 ALA A CA 1
ATOM 3968 C C . ALA A 1 493 ? 4.695 13.712 10.283 1.00 97.19 493 ALA A C 1
ATOM 3970 O O . ALA A 1 493 ? 5.084 12.546 10.195 1.00 97.19 493 ALA A O 1
ATOM 3971 N N . MET A 1 494 ? 3.812 14.254 9.446 1.00 97.50 494 MET A N 1
ATOM 3972 C CA . MET A 1 494 ? 3.305 13.618 8.236 1.00 97.50 494 MET A CA 1
ATOM 3973 C C . MET A 1 494 ? 3.338 14.612 7.069 1.00 97.50 494 MET A C 1
ATOM 3975 O O . MET A 1 494 ? 2.873 15.746 7.188 1.00 97.50 494 MET A O 1
ATOM 3979 N N . ILE A 1 495 ? 3.893 14.184 5.933 1.00 97.06 495 ILE A N 1
ATOM 3980 C CA . ILE A 1 495 ? 4.023 14.993 4.716 1.00 97.06 495 ILE A CA 1
ATOM 3981 C C . ILE A 1 495 ? 3.295 14.296 3.564 1.00 97.06 495 ILE A C 1
ATOM 3983 O O . ILE A 1 495 ? 3.641 13.169 3.194 1.00 97.06 495 ILE A O 1
ATOM 3987 N N . LEU A 1 496 ? 2.316 14.989 2.973 1.00 96.06 496 LEU A N 1
ATOM 3988 C CA . LEU A 1 496 ? 1.475 14.497 1.877 1.00 96.06 496 LEU A CA 1
ATOM 3989 C C . LEU A 1 496 ? 1.636 15.373 0.616 1.00 96.06 496 LEU A C 1
ATOM 3991 O O . LEU A 1 496 ? 1.383 16.581 0.678 1.00 96.06 496 LEU A O 1
ATOM 3995 N N . PRO A 1 497 ? 2.021 14.802 -0.543 1.00 94.94 497 PRO A N 1
ATOM 3996 C CA . PRO A 1 497 ? 2.237 15.540 -1.779 1.00 94.94 497 PRO A CA 1
ATOM 3997 C C . PRO A 1 497 ? 0.926 15.801 -2.536 1.00 94.94 497 PRO A C 1
ATOM 3999 O O . PRO A 1 497 ? 0.012 14.977 -2.554 1.00 94.94 497 PRO A O 1
ATOM 4002 N N . ALA A 1 498 ? 0.871 16.910 -3.267 1.00 92.38 498 ALA A N 1
ATOM 4003 C CA . ALA A 1 498 ? -0.262 17.280 -4.111 1.00 92.38 498 ALA A CA 1
ATOM 4004 C C . ALA A 1 498 ? -0.068 16.884 -5.586 1.00 92.38 498 ALA A C 1
ATOM 4006 O O . ALA A 1 498 ? 1.055 16.696 -6.061 1.00 92.38 498 ALA A O 1
ATOM 4007 N N . SER A 1 499 ? -1.171 16.778 -6.336 1.00 91.31 499 SER A N 1
ATOM 4008 C CA . SER A 1 499 ? -1.125 16.608 -7.795 1.00 91.31 499 SER A CA 1
ATOM 4009 C C . SER A 1 499 ? -0.799 17.918 -8.511 1.00 91.31 499 SER A C 1
ATOM 4011 O O . SER A 1 499 ? -1.021 19.007 -7.989 1.00 91.31 499 SER A O 1
ATOM 4013 N N . LYS A 1 500 ? -0.320 17.800 -9.753 1.00 90.31 500 LYS A N 1
ATOM 4014 C CA . LYS A 1 500 ? -0.208 18.925 -10.693 1.00 90.31 500 LYS A CA 1
ATOM 4015 C C . LYS A 1 500 ? -1.531 19.254 -11.393 1.00 90.31 500 LYS A C 1
ATOM 4017 O O . LYS A 1 500 ? -1.650 20.333 -11.967 1.00 90.31 500 LYS A O 1
ATOM 4022 N N . GLU A 1 501 ? -2.487 18.331 -11.370 1.00 87.88 501 GLU A N 1
ATOM 4023 C CA . GLU A 1 501 ? -3.795 18.447 -12.022 1.00 87.88 501 GLU A CA 1
ATOM 4024 C C . GLU A 1 501 ? -4.867 18.854 -11.003 1.00 87.88 501 GLU A C 1
ATOM 4026 O O . GLU A 1 501 ? -4.898 18.334 -9.885 1.00 87.88 501 GLU A O 1
ATOM 4031 N N . GLU A 1 502 ? -5.741 19.788 -11.383 1.00 83.50 502 GLU A N 1
ATOM 4032 C CA . GLU A 1 502 ? -6.804 20.296 -10.513 1.00 83.50 502 GLU A CA 1
ATOM 4033 C C . GLU A 1 502 ? -7.798 19.188 -10.134 1.00 83.50 502 GLU A C 1
ATOM 4035 O O . GLU A 1 502 ? -8.186 18.364 -10.958 1.00 83.50 502 GLU A O 1
ATOM 4040 N N . GLY A 1 503 ? -8.215 19.158 -8.865 1.00 75.00 503 GLY A N 1
ATOM 4041 C CA . GLY A 1 503 ? -9.195 18.189 -8.358 1.00 75.00 503 GLY A CA 1
ATOM 4042 C C . GLY A 1 503 ? -8.680 16.750 -8.212 1.00 75.00 503 GLY A C 1
ATOM 4043 O O . GLY A 1 503 ? -9.385 15.918 -7.648 1.00 75.00 503 GLY A O 1
ATOM 4044 N N . ILE A 1 504 ? -7.456 16.451 -8.655 1.00 83.38 504 ILE A N 1
ATOM 4045 C CA . ILE A 1 504 ? -6.817 15.145 -8.475 1.00 83.38 504 ILE A CA 1
ATOM 4046 C C . ILE A 1 504 ? -5.900 15.198 -7.251 1.00 83.38 504 ILE A C 1
ATOM 4048 O O . ILE A 1 504 ? -5.116 16.128 -7.082 1.00 83.38 504 ILE A O 1
ATOM 4052 N N . LEU A 1 505 ? -5.965 14.172 -6.403 1.00 83.81 505 LEU A N 1
ATOM 4053 C CA . LEU A 1 505 ? -5.106 14.018 -5.228 1.00 83.81 505 LEU A CA 1
ATOM 4054 C C . LEU A 1 505 ? -4.283 12.728 -5.341 1.00 83.81 505 LEU A C 1
ATOM 4056 O O . LEU A 1 505 ? -4.737 11.735 -5.919 1.00 83.81 505 LEU A O 1
ATOM 4060 N N . ILE A 1 506 ? -3.038 12.752 -4.852 1.00 85.94 506 ILE A N 1
ATOM 4061 C CA . ILE A 1 506 ? -2.099 11.637 -5.029 1.00 85.94 506 ILE A CA 1
ATOM 4062 C C . ILE A 1 506 ? -2.262 10.635 -3.884 1.00 85.94 506 ILE A C 1
ATOM 4064 O O . ILE A 1 506 ? -1.704 10.797 -2.807 1.00 85.94 506 ILE A O 1
ATOM 4068 N N . LYS A 1 507 ? -2.987 9.555 -4.168 1.00 89.44 507 LYS A N 1
ATOM 4069 C CA . LYS A 1 507 ? -3.204 8.420 -3.259 1.00 89.44 507 LYS A CA 1
ATOM 4070 C C . LYS A 1 507 ? -1.915 7.615 -3.022 1.00 89.44 507 LYS A C 1
ATOM 4072 O O . LYS A 1 507 ? -1.081 7.517 -3.933 1.00 89.44 507 LYS A O 1
ATOM 4077 N N . LYS A 1 508 ? -1.779 6.981 -1.849 1.00 89.44 508 LYS A N 1
ATOM 4078 C CA . LYS A 1 508 ? -0.669 6.078 -1.476 1.00 89.44 508 LYS A CA 1
ATOM 4079 C C . LYS A 1 508 ? 0.731 6.702 -1.571 1.00 89.44 508 LYS A C 1
ATOM 4081 O O . LYS A 1 508 ? 1.702 6.026 -1.936 1.00 89.44 508 LYS A O 1
ATOM 4086 N N . ARG A 1 509 ? 0.854 8.004 -1.290 1.00 93.06 509 ARG A N 1
ATOM 4087 C CA . ARG A 1 509 ? 2.145 8.699 -1.170 1.00 93.06 509 ARG A CA 1
ATOM 4088 C C . ARG A 1 509 ? 2.158 9.586 0.059 1.00 93.06 509 ARG A C 1
ATOM 4090 O O . ARG A 1 509 ? 1.465 10.591 0.088 1.00 93.06 509 ARG A O 1
ATOM 4097 N N . TYR A 1 510 ? 2.987 9.236 1.028 1.00 94.75 510 TYR A N 1
ATOM 4098 C CA . TYR A 1 510 ? 3.178 10.007 2.248 1.00 94.75 510 TYR A CA 1
ATOM 4099 C C . TYR A 1 510 ? 4.502 9.611 2.917 1.00 94.75 510 TYR A C 1
ATOM 4101 O O . TYR A 1 510 ? 5.058 8.538 2.637 1.00 94.75 510 TYR A O 1
ATOM 4109 N N . ALA A 1 511 ? 5.027 10.508 3.748 1.00 96.31 511 ALA A N 1
ATOM 4110 C CA . ALA A 1 511 ? 6.187 10.292 4.608 1.00 96.31 511 ALA A CA 1
ATOM 4111 C C . ALA A 1 511 ? 5.784 10.595 6.055 1.00 96.31 511 ALA A C 1
ATOM 4113 O O . ALA A 1 511 ? 5.174 11.636 6.295 1.00 96.31 511 ALA A O 1
ATOM 4114 N N . VAL A 1 512 ? 6.102 9.697 6.988 1.00 96.75 512 VAL A N 1
ATOM 4115 C CA . VAL A 1 512 ? 5.722 9.783 8.408 1.00 96.75 512 VAL A CA 1
ATOM 4116 C C . VAL A 1 512 ? 6.963 9.613 9.277 1.00 96.75 512 VAL A C 1
ATOM 4118 O O . VAL A 1 512 ? 7.803 8.753 8.999 1.00 96.75 512 VAL A O 1
ATOM 4121 N N . PHE A 1 513 ? 7.063 10.414 10.336 1.00 96.62 513 PHE A N 1
ATOM 4122 C CA . PHE A 1 513 ? 8.191 10.433 11.266 1.00 96.62 513 PHE A CA 1
ATOM 4123 C C . PHE A 1 513 ? 7.755 10.167 12.709 1.00 96.62 513 PHE A C 1
ATOM 4125 O O . PHE A 1 513 ? 6.756 10.711 13.181 1.00 96.62 513 PHE A O 1
ATOM 4132 N N . ASN A 1 514 ? 8.550 9.363 13.413 1.00 94.62 514 ASN A N 1
ATOM 4133 C CA . ASN A 1 514 ? 8.433 9.111 14.849 1.00 94.62 514 ASN A CA 1
ATOM 4134 C C . ASN A 1 514 ? 8.852 10.350 15.668 1.00 94.62 514 ASN A C 1
ATOM 4136 O O . ASN A 1 514 ? 9.503 11.261 15.148 1.00 94.62 514 ASN A O 1
ATOM 4140 N N . GLU A 1 515 ? 8.525 10.378 16.964 1.00 91.00 515 GLU A N 1
ATOM 4141 C CA . GLU A 1 515 ? 8.900 11.467 17.889 1.00 91.00 515 GLU A CA 1
ATOM 4142 C C . GLU A 1 515 ? 10.415 11.722 17.972 1.00 91.00 515 GLU A C 1
ATOM 4144 O O . GLU A 1 515 ? 10.860 12.877 17.989 1.00 91.00 515 GLU A O 1
ATOM 4149 N N . ASP A 1 516 ? 11.218 10.656 17.899 1.00 90.75 516 ASP A N 1
ATOM 4150 C CA . ASP A 1 516 ? 12.685 10.713 17.847 1.00 90.75 516 ASP A CA 1
ATOM 4151 C C . ASP A 1 516 ? 13.242 11.317 16.537 1.00 90.75 516 ASP A C 1
ATOM 4153 O O . ASP A 1 516 ? 14.439 11.570 16.427 1.00 90.75 516 ASP A O 1
ATOM 4157 N N . GLY A 1 517 ? 12.382 11.598 15.551 1.00 90.00 517 GLY A N 1
ATOM 4158 C CA . GLY A 1 517 ? 12.756 12.103 14.230 1.00 90.00 517 GLY A CA 1
ATOM 4159 C C . GLY A 1 517 ? 13.161 11.018 13.230 1.00 90.00 517 GLY A C 1
ATOM 4160 O O . GLY A 1 517 ? 13.510 11.348 12.097 1.00 90.00 517 GLY A O 1
ATOM 4161 N N . THR A 1 518 ? 13.096 9.734 13.590 1.00 92.88 518 THR A N 1
ATOM 4162 C CA . THR A 1 518 ? 13.332 8.644 12.636 1.00 92.88 518 THR A CA 1
ATOM 4163 C C . THR A 1 518 ? 12.169 8.504 11.654 1.00 92.88 518 THR A C 1
ATOM 4165 O O . THR A 1 518 ? 11.003 8.747 11.973 1.00 92.88 518 THR A O 1
ATOM 4168 N N . LEU A 1 519 ? 12.488 8.107 10.421 1.00 92.75 519 LEU A N 1
ATOM 4169 C CA . LEU A 1 519 ? 11.500 7.864 9.373 1.00 92.75 519 LEU A CA 1
ATOM 4170 C C . LEU A 1 519 ? 10.720 6.576 9.682 1.00 92.75 519 LEU A C 1
ATOM 4172 O O . LEU A 1 519 ? 11.228 5.475 9.464 1.00 92.75 519 LEU A O 1
ATOM 4176 N N . ALA A 1 520 ? 9.483 6.728 10.151 1.00 92.06 520 ALA A N 1
ATOM 4177 C CA . ALA A 1 520 ? 8.589 5.632 10.506 1.00 92.06 520 ALA A CA 1
ATOM 4178 C C . ALA A 1 520 ? 8.092 4.891 9.259 1.00 92.06 520 ALA A C 1
ATOM 4180 O O . ALA A 1 520 ? 8.231 3.674 9.135 1.00 92.06 520 ALA A O 1
ATOM 4181 N N . GLU A 1 521 ? 7.542 5.639 8.297 1.00 90.94 521 GLU A N 1
ATOM 4182 C CA . GLU A 1 521 ? 6.977 5.070 7.081 1.00 90.94 521 GLU A CA 1
ATOM 4183 C C . GLU A 1 521 ? 7.161 5.991 5.865 1.00 90.94 521 GLU A C 1
ATOM 4185 O O . GLU A 1 521 ? 7.108 7.215 5.958 1.00 90.94 521 GLU A O 1
ATOM 4190 N N . LEU A 1 522 ? 7.390 5.390 4.691 1.00 93.19 522 LEU A N 1
ATOM 4191 C CA . LEU A 1 522 ? 7.559 6.107 3.427 1.00 93.19 522 LEU A CA 1
ATOM 4192 C C . LEU A 1 522 ? 6.949 5.312 2.269 1.00 93.19 522 LEU A C 1
ATOM 4194 O O . LEU A 1 522 ? 7.496 4.281 1.859 1.00 93.19 522 LEU A O 1
ATOM 4198 N N . LYS A 1 523 ? 5.826 5.796 1.728 1.00 91.25 523 LYS A N 1
ATOM 4199 C CA . LYS A 1 523 ? 5.029 5.098 0.704 1.00 91.25 523 LYS A CA 1
ATOM 4200 C C . LYS A 1 523 ? 5.076 5.786 -0.659 1.00 91.25 523 LYS A C 1
ATOM 4202 O O . LYS A 1 523 ? 5.120 7.006 -0.769 1.00 91.25 523 LYS A O 1
ATOM 4207 N N . GLY A 1 524 ? 5.078 4.975 -1.720 1.00 88.44 524 GLY A N 1
ATOM 4208 C CA . GLY A 1 524 ? 4.839 5.366 -3.120 1.00 88.44 524 GLY A CA 1
ATOM 4209 C C . GLY A 1 524 ? 5.859 6.286 -3.820 1.00 88.44 524 GLY A C 1
ATOM 4210 O O . GLY A 1 524 ? 5.860 6.329 -5.059 1.00 88.44 524 GLY A O 1
ATOM 4211 N N . PHE A 1 525 ? 6.731 6.973 -3.078 1.00 92.44 525 PHE A N 1
ATOM 4212 C CA . PHE A 1 525 ? 7.790 7.850 -3.589 1.00 92.44 525 PHE A CA 1
ATOM 4213 C C . PHE A 1 525 ? 8.893 7.117 -4.367 1.00 92.44 525 PHE A C 1
ATOM 4215 O O . PHE A 1 525 ? 9.169 5.932 -4.171 1.00 92.44 525 PHE A O 1
ATOM 4222 N N . GLU A 1 526 ? 9.526 7.858 -5.272 1.00 91.38 526 GLU A N 1
ATOM 4223 C CA . GLU A 1 526 ? 10.522 7.401 -6.237 1.00 91.38 526 GLU A CA 1
ATOM 4224 C C . GLU A 1 526 ? 11.785 6.822 -5.564 1.00 91.38 526 GLU A C 1
ATOM 4226 O O . GLU A 1 526 ? 12.321 5.819 -6.038 1.00 91.38 526 GLU A O 1
ATOM 4231 N N . ILE A 1 527 ? 12.200 7.354 -4.409 1.00 90.50 527 ILE A N 1
ATOM 4232 C CA . ILE A 1 527 ? 13.302 6.838 -3.571 1.00 90.50 527 ILE A CA 1
ATOM 4233 C C . ILE A 1 527 ? 13.192 5.338 -3.226 1.00 90.50 527 ILE A C 1
ATOM 4235 O O . ILE A 1 527 ? 14.201 4.635 -3.270 1.00 90.50 527 ILE A O 1
ATOM 4239 N N . LYS A 1 528 ? 11.989 4.804 -2.962 1.00 87.31 528 LYS A N 1
ATOM 4240 C CA . LYS A 1 528 ? 11.776 3.371 -2.649 1.00 87.31 528 LYS A CA 1
ATOM 4241 C C . LYS A 1 528 ? 11.679 2.472 -3.895 1.00 87.31 528 LYS A C 1
ATOM 4243 O O . LYS A 1 528 ? 11.587 1.252 -3.761 1.00 87.31 528 LYS A O 1
ATOM 4248 N N . ARG A 1 529 ? 11.670 3.027 -5.114 1.00 85.50 529 ARG A N 1
ATOM 4249 C CA . ARG A 1 529 ? 11.481 2.259 -6.361 1.00 85.50 529 ARG A CA 1
ATOM 4250 C C . ARG A 1 529 ? 12.805 1.702 -6.887 1.00 85.50 529 ARG A C 1
ATOM 4252 O O . ARG A 1 529 ? 13.845 2.343 -6.788 1.00 85.50 529 ARG A O 1
ATOM 4259 N N . ARG A 1 530 ? 12.771 0.529 -7.530 1.00 76.69 530 ARG A N 1
ATOM 4260 C CA . ARG A 1 530 ? 13.966 -0.125 -8.119 1.00 76.69 530 ARG A CA 1
ATOM 4261 C C . ARG A 1 530 ? 14.483 0.518 -9.424 1.00 76.69 530 ARG A C 1
ATOM 4263 O O . ARG A 1 530 ? 15.504 0.076 -9.930 1.00 76.69 530 ARG A O 1
ATOM 4270 N N . GLY A 1 531 ? 13.793 1.530 -9.956 1.00 82.25 531 GLY A N 1
ATOM 4271 C CA . GLY A 1 531 ? 14.178 2.304 -11.148 1.00 82.25 531 GLY A CA 1
ATOM 4272 C C . GLY A 1 531 ? 14.117 3.812 -10.882 1.00 82.25 531 GLY A C 1
ATOM 4273 O O . GLY A 1 531 ? 14.394 4.222 -9.758 1.00 82.25 531 GLY A O 1
ATOM 4274 N N . GLU A 1 532 ? 13.658 4.606 -11.853 1.00 88.50 532 GLU A N 1
ATOM 4275 C CA . GLU A 1 532 ? 13.526 6.081 -11.798 1.00 88.50 532 GLU A CA 1
ATOM 4276 C C . GLU A 1 532 ? 14.872 6.837 -11.907 1.00 88.50 532 GLU A C 1
ATOM 4278 O O . GLU A 1 532 ? 15.956 6.245 -11.932 1.00 88.50 532 GLU A O 1
ATOM 4283 N N . LEU A 1 533 ? 14.773 8.167 -12.010 1.00 92.75 533 LEU A N 1
ATOM 4284 C CA . LEU A 1 533 ? 15.876 9.130 -12.085 1.00 92.75 533 LEU A CA 1
ATOM 4285 C C . LEU A 1 533 ? 16.568 9.303 -10.720 1.00 92.75 533 LEU A C 1
ATOM 4287 O O . LEU A 1 533 ? 15.920 9.696 -9.745 1.00 92.75 533 LEU A O 1
ATOM 4291 N N . LYS A 1 534 ? 17.884 9.055 -10.656 1.00 91.31 534 LYS A N 1
ATOM 4292 C CA . LYS A 1 534 ? 18.681 9.110 -9.416 1.00 91.31 534 LYS A CA 1
ATOM 4293 C C . LYS A 1 534 ? 18.622 10.484 -8.735 1.00 91.31 534 LYS A C 1
ATOM 4295 O O . LYS A 1 534 ? 18.389 10.516 -7.529 1.00 91.31 534 LYS A O 1
ATOM 4300 N N . LEU A 1 535 ? 18.712 11.583 -9.490 1.00 93.88 535 LEU A N 1
ATOM 4301 C CA . LEU A 1 535 ? 18.558 12.967 -9.010 1.00 93.88 535 LEU A CA 1
ATOM 4302 C C . LEU A 1 535 ? 17.342 13.136 -8.082 1.00 93.88 535 LEU A C 1
ATOM 4304 O O . LEU A 1 535 ? 17.459 13.653 -6.976 1.00 93.88 535 LEU A O 1
ATOM 4308 N N . ILE A 1 536 ? 16.173 12.637 -8.503 1.00 94.94 536 ILE A N 1
ATOM 4309 C CA . ILE A 1 536 ? 14.919 12.764 -7.743 1.00 94.94 536 ILE A CA 1
ATOM 4310 C C . ILE A 1 536 ? 14.958 11.932 -6.460 1.00 94.94 536 ILE A C 1
ATOM 4312 O O . ILE A 1 536 ? 14.377 12.338 -5.459 1.00 94.94 536 ILE A O 1
ATOM 4316 N N . LYS A 1 537 ? 15.650 10.787 -6.463 1.00 93.75 537 LYS A N 1
ATOM 4317 C CA . LYS A 1 537 ? 15.805 9.941 -5.272 1.00 93.75 537 LYS A CA 1
ATOM 4318 C C . LYS A 1 537 ? 16.682 10.599 -4.212 1.00 93.75 537 LYS A C 1
ATOM 4320 O O . LYS A 1 537 ? 16.345 10.513 -3.038 1.00 93.75 537 LYS A O 1
ATOM 4325 N N . VAL A 1 538 ? 17.784 11.231 -4.624 1.00 93.19 538 VAL A N 1
ATOM 4326 C CA . VAL A 1 538 ? 18.700 11.929 -3.706 1.00 93.19 538 VAL A CA 1
ATOM 4327 C C . VAL A 1 538 ? 18.039 13.203 -3.179 1.00 93.19 538 VAL A C 1
ATOM 4329 O O . VAL A 1 538 ? 17.955 13.373 -1.967 1.00 93.19 538 VAL A O 1
ATOM 4332 N N . PHE A 1 539 ? 17.421 14.002 -4.058 1.00 95.50 539 PHE A N 1
ATOM 4333 C CA . PHE A 1 539 ? 16.574 15.130 -3.656 1.00 95.50 539 PHE A CA 1
ATOM 4334 C C . PHE A 1 539 ? 15.490 14.711 -2.647 1.00 95.50 539 PHE A C 1
ATOM 4336 O O . PHE A 1 539 ? 15.320 15.370 -1.628 1.00 95.50 539 PHE A O 1
ATOM 4343 N N . GLN A 1 540 ? 14.788 13.593 -2.878 1.00 94.75 540 GLN A N 1
ATOM 4344 C CA . GLN A 1 540 ? 13.797 13.074 -1.928 1.00 94.75 540 GLN A CA 1
ATOM 4345 C C . GLN A 1 540 ? 14.413 12.662 -0.586 1.00 94.75 540 GLN A C 1
ATOM 4347 O O . GLN A 1 540 ? 13.837 12.970 0.453 1.00 94.75 540 GLN A O 1
ATOM 4352 N N . ALA A 1 541 ? 15.565 11.987 -0.589 1.00 92.69 541 ALA A N 1
ATOM 4353 C CA . ALA A 1 541 ? 16.237 11.569 0.641 1.00 92.69 541 ALA A CA 1
ATOM 4354 C C . ALA A 1 541 ? 16.591 12.770 1.533 1.00 92.69 541 ALA A C 1
ATOM 4356 O O . ALA A 1 541 ? 16.346 12.736 2.735 1.00 92.69 541 ALA A O 1
ATOM 4357 N N . GLU A 1 542 ? 17.110 13.841 0.933 1.00 94.00 542 GLU A N 1
ATOM 4358 C CA . GLU A 1 542 ? 17.488 15.060 1.650 1.00 94.00 542 GLU A CA 1
ATOM 4359 C C . GLU A 1 542 ? 16.283 15.920 2.049 1.00 94.00 542 GLU A C 1
ATOM 4361 O O . GLU A 1 542 ? 16.250 16.463 3.151 1.00 94.00 542 GLU A O 1
ATOM 4366 N N . VAL A 1 543 ? 15.281 16.063 1.171 1.00 95.44 543 VAL A N 1
ATOM 4367 C CA . VAL A 1 543 ? 14.149 16.966 1.426 1.00 95.44 543 VAL A CA 1
ATOM 4368 C C . VAL A 1 543 ? 13.256 16.463 2.559 1.00 95.44 543 VAL A C 1
ATOM 4370 O O . VAL A 1 543 ? 12.735 17.280 3.314 1.00 95.44 543 VAL A O 1
ATOM 4373 N N . PHE A 1 544 ? 13.100 15.140 2.715 1.00 94.75 544 PHE A N 1
ATOM 4374 C CA . PHE A 1 544 ? 12.249 14.574 3.764 1.00 94.75 544 PHE A CA 1
ATOM 4375 C C . PHE A 1 544 ? 12.792 14.835 5.173 1.00 94.75 544 PHE A C 1
ATOM 4377 O O . PHE A 1 544 ? 12.010 15.221 6.036 1.00 94.75 544 PHE A O 1
ATOM 4384 N N . ASP A 1 545 ? 14.109 14.729 5.384 1.00 90.56 545 ASP A N 1
ATOM 4385 C CA . ASP A 1 545 ? 14.763 15.157 6.633 1.00 90.56 545 ASP A CA 1
ATOM 4386 C C . ASP A 1 545 ? 14.501 16.644 6.923 1.00 90.56 545 ASP A C 1
ATOM 4388 O O . ASP A 1 545 ? 14.213 17.033 8.056 1.00 90.56 545 ASP A O 1
ATOM 4392 N N . LYS A 1 546 ? 14.535 17.497 5.886 1.00 94.94 546 LYS A N 1
ATOM 4393 C CA . LYS A 1 546 ? 14.410 18.946 6.084 1.00 94.94 546 LYS A CA 1
ATOM 4394 C C . LYS A 1 546 ? 13.029 19.454 6.485 1.00 94.94 546 LYS A C 1
ATOM 4396 O O . LYS A 1 546 ? 12.966 20.537 7.062 1.00 94.94 546 LYS A O 1
ATOM 4401 N N . PHE A 1 547 ? 11.967 18.667 6.318 1.00 95.75 547 PHE A N 1
ATOM 4402 C CA . PHE A 1 547 ? 10.644 19.004 6.862 1.00 95.75 547 PHE A CA 1
ATOM 4403 C C . PHE A 1 547 ? 10.577 18.986 8.403 1.00 95.75 547 PHE A C 1
ATOM 4405 O O . PHE A 1 547 ? 9.602 19.480 8.973 1.00 95.75 547 PHE A O 1
ATOM 4412 N N . LEU A 1 548 ? 11.591 18.448 9.095 1.00 95.06 548 LEU A N 1
ATOM 4413 C CA . LEU A 1 548 ? 11.666 18.449 10.561 1.00 95.06 548 LEU A CA 1
ATOM 4414 C C . LEU A 1 548 ? 12.287 19.729 11.161 1.00 95.06 548 LEU A C 1
ATOM 4416 O O . LEU A 1 548 ? 12.261 19.880 12.380 1.00 95.06 548 LEU A O 1
ATOM 4420 N N . HIS A 1 549 ? 12.823 20.650 10.347 1.00 95.12 549 HIS A N 1
ATOM 4421 C CA . HIS A 1 549 ? 13.388 21.930 10.822 1.00 95.12 549 HIS A CA 1
ATOM 4422 C C . HIS A 1 549 ? 12.368 23.075 10.764 1.00 95.12 549 HIS A C 1
ATOM 4424 O O . HIS A 1 549 ? 11.314 22.956 10.141 1.00 95.12 549 HIS A O 1
ATOM 4430 N N . GLY A 1 550 ? 12.697 24.200 11.403 1.00 93.62 550 GLY A N 1
ATOM 4431 C CA . GLY A 1 550 ? 11.819 25.367 11.526 1.00 93.62 550 GLY A CA 1
ATOM 4432 C C . GLY A 1 550 ? 10.838 25.249 12.695 1.00 93.62 550 GLY A C 1
ATOM 4433 O O . GLY A 1 550 ? 10.386 24.154 13.026 1.00 93.62 550 GLY A O 1
ATOM 4434 N N . SER A 1 551 ? 10.539 26.386 13.320 1.00 93.81 551 SER A N 1
ATOM 4435 C CA . SER A 1 551 ? 9.588 26.547 14.429 1.00 93.81 551 SER A CA 1
ATOM 4436 C C . SER A 1 551 ? 8.190 26.977 13.965 1.00 93.81 551 SER A C 1
ATOM 4438 O O . SER A 1 551 ? 7.211 26.799 14.688 1.00 93.81 551 SER A O 1
ATOM 4440 N N . THR A 1 552 ? 8.094 27.496 12.739 1.00 95.50 552 THR A N 1
ATOM 4441 C CA . THR A 1 552 ? 6.851 27.849 12.041 1.00 95.50 552 THR A CA 1
ATOM 4442 C C . THR A 1 552 ? 6.707 27.050 10.742 1.00 95.50 552 THR A C 1
ATOM 4444 O O . THR A 1 552 ? 7.660 26.425 10.258 1.00 95.50 552 THR A O 1
ATOM 4447 N N . LEU A 1 553 ? 5.509 27.060 10.148 1.00 94.69 553 LEU A N 1
ATOM 4448 C CA . LEU A 1 553 ? 5.262 26.379 8.874 1.00 94.69 553 LEU A CA 1
ATOM 4449 C C . LEU A 1 553 ? 6.018 27.071 7.723 1.00 94.69 553 LEU A C 1
ATOM 4451 O O . LEU A 1 553 ? 6.554 26.405 6.838 1.00 94.69 553 LEU A O 1
ATOM 4455 N N . GLU A 1 554 ? 6.126 28.396 7.783 1.00 95.19 554 GLU A N 1
ATOM 4456 C CA . GLU A 1 554 ? 6.914 29.250 6.897 1.00 95.19 554 GLU A CA 1
ATOM 4457 C C . GLU A 1 554 ? 8.409 28.897 6.952 1.00 95.19 554 GLU A C 1
ATOM 4459 O O . GLU A 1 554 ? 9.035 28.689 5.911 1.00 95.19 554 GLU A O 1
ATOM 4464 N N . GLU A 1 555 ? 8.985 28.775 8.154 1.00 96.31 555 GLU A N 1
ATOM 4465 C CA . GLU A 1 555 ? 10.388 28.379 8.345 1.00 96.31 555 GLU A CA 1
ATOM 4466 C C . GLU A 1 555 ? 10.660 26.957 7.843 1.00 96.31 555 GLU A C 1
ATOM 4468 O O . GLU A 1 555 ? 11.680 26.720 7.193 1.00 96.31 555 GLU A O 1
ATOM 4473 N N . CYS A 1 556 ? 9.737 26.024 8.089 1.00 96.88 556 CYS A N 1
ATOM 4474 C CA . CYS A 1 556 ? 9.812 24.654 7.582 1.00 96.88 556 CYS A CA 1
ATOM 4475 C C . CYS A 1 556 ? 9.865 24.627 6.043 1.00 96.88 556 CYS A C 1
ATOM 4477 O O . CYS A 1 556 ? 10.786 24.052 5.453 1.00 96.88 556 CYS A O 1
ATOM 4479 N N . TYR A 1 557 ? 8.938 25.323 5.372 1.00 97.31 557 TYR A N 1
ATOM 4480 C CA . TYR A 1 557 ? 8.951 25.430 3.910 1.00 97.31 557 TYR A CA 1
ATOM 4481 C C . TYR A 1 557 ? 10.173 26.193 3.374 1.00 97.31 557 TYR A C 1
ATOM 4483 O O . TYR A 1 557 ? 10.661 25.851 2.297 1.00 97.31 557 TYR A O 1
ATOM 4491 N N . SER A 1 558 ? 10.710 27.167 4.116 1.00 96.44 558 SER A N 1
ATOM 4492 C CA . SER A 1 558 ? 11.947 27.884 3.769 1.00 96.44 558 SER A CA 1
ATOM 4493 C C . SER A 1 558 ? 13.187 26.975 3.829 1.00 96.44 558 SER A C 1
ATOM 4495 O O . SER A 1 558 ? 13.966 26.913 2.872 1.00 96.44 558 SER A O 1
ATOM 4497 N N . ALA A 1 559 ? 13.336 26.178 4.893 1.00 96.62 559 ALA A N 1
ATOM 4498 C CA . ALA A 1 559 ? 14.420 25.200 5.029 1.00 96.62 559 ALA A CA 1
ATOM 4499 C C . ALA A 1 559 ? 14.396 24.153 3.899 1.00 96.62 559 ALA A C 1
ATOM 4501 O O . ALA A 1 559 ? 15.426 23.828 3.302 1.00 96.62 559 ALA A O 1
ATOM 4502 N N . VAL A 1 560 ? 13.201 23.678 3.548 1.00 96.69 560 VAL A N 1
ATOM 4503 C CA . VAL A 1 560 ? 12.959 22.761 2.425 1.00 96.69 560 VAL A CA 1
ATOM 4504 C C . VAL A 1 560 ? 13.216 23.425 1.062 1.00 96.69 560 VAL A C 1
ATOM 4506 O O . VAL A 1 560 ? 13.788 22.806 0.160 1.00 96.69 560 VAL A O 1
ATOM 4509 N N . ALA A 1 561 ? 12.862 24.701 0.903 1.00 96.12 561 ALA A N 1
ATOM 4510 C CA . ALA A 1 561 ? 13.136 25.467 -0.309 1.00 96.12 561 ALA A CA 1
ATOM 4511 C C . ALA A 1 561 ? 14.627 25.745 -0.532 1.00 96.12 561 ALA A C 1
ATOM 4513 O O . ALA A 1 561 ? 15.062 25.787 -1.682 1.00 96.12 561 ALA A O 1
ATOM 4514 N N . SER A 1 562 ? 15.430 25.877 0.528 1.00 96.56 562 SER A N 1
ATOM 4515 C CA . SER A 1 562 ? 16.893 25.968 0.418 1.00 96.56 562 SER A CA 1
ATOM 4516 C C . SER A 1 562 ? 17.483 24.736 -0.289 1.00 96.56 562 SER A C 1
ATOM 4518 O O . SER A 1 562 ? 18.236 24.869 -1.257 1.00 96.56 562 SER A O 1
ATOM 4520 N N . VAL A 1 563 ? 17.040 23.527 0.089 1.00 96.50 563 VAL A N 1
ATOM 4521 C CA . VAL A 1 563 ? 17.416 22.277 -0.603 1.00 96.50 563 VAL A CA 1
ATOM 4522 C C . VAL A 1 563 ? 16.967 22.298 -2.064 1.00 96.50 563 VAL A C 1
ATOM 4524 O O . VAL A 1 563 ? 17.756 21.996 -2.957 1.00 96.50 563 VAL A O 1
ATOM 4527 N N . ALA A 1 564 ? 15.714 22.682 -2.325 1.00 96.56 564 ALA A N 1
ATOM 4528 C CA . ALA A 1 564 ? 15.177 22.743 -3.682 1.00 96.56 564 ALA A CA 1
ATOM 4529 C C . ALA A 1 564 ? 15.947 23.724 -4.583 1.00 96.56 564 ALA A C 1
ATOM 4531 O O . ALA A 1 564 ? 16.225 23.394 -5.735 1.00 96.56 564 ALA A O 1
ATOM 4532 N N . ASN A 1 565 ? 16.333 24.893 -4.062 1.00 96.12 565 ASN A N 1
ATOM 4533 C CA . ASN A 1 565 ? 17.148 25.867 -4.785 1.00 96.12 565 ASN A CA 1
ATOM 4534 C C . ASN A 1 565 ? 18.544 25.318 -5.093 1.00 96.12 565 ASN A C 1
ATOM 4536 O O . ASN A 1 565 ? 18.916 25.331 -6.261 1.00 96.12 565 ASN A O 1
ATOM 4540 N N . ARG A 1 566 ? 19.249 24.713 -4.124 1.00 95.00 566 ARG A N 1
ATOM 4541 C CA . ARG A 1 566 ? 20.571 24.101 -4.366 1.00 95.00 566 ARG A CA 1
ATOM 4542 C C . ARG A 1 566 ? 20.540 23.036 -5.473 1.00 95.00 566 ARG A C 1
ATOM 4544 O O . ARG A 1 566 ? 21.442 22.982 -6.306 1.00 95.00 566 ARG A O 1
ATOM 4551 N N . TRP A 1 567 ? 19.498 22.202 -5.523 1.00 95.25 567 TRP A N 1
ATOM 4552 C CA . TRP A 1 567 ? 19.336 21.219 -6.605 1.00 95.25 567 TRP A CA 1
ATOM 4553 C C . TRP A 1 567 ? 18.937 21.845 -7.951 1.00 95.25 567 TRP A C 1
ATOM 4555 O O . TRP A 1 567 ? 19.263 21.284 -8.997 1.00 95.25 567 TRP A O 1
ATOM 4565 N N . LEU A 1 568 ? 18.260 22.998 -7.954 1.00 95.38 568 LEU A N 1
ATOM 4566 C CA . LEU A 1 568 ? 18.021 23.778 -9.173 1.00 95.38 568 LEU A CA 1
ATOM 4567 C C . LEU A 1 568 ? 19.300 24.475 -9.659 1.00 95.38 568 LEU A C 1
ATOM 4569 O O . LEU A 1 568 ? 19.520 24.516 -10.865 1.00 95.38 568 LEU A O 1
ATOM 4573 N N . ASP A 1 569 ? 20.158 24.956 -8.756 1.00 94.25 569 ASP A N 1
ATOM 4574 C CA . ASP A 1 569 ? 21.450 25.578 -9.082 1.00 94.25 569 ASP A CA 1
ATOM 4575 C C . ASP A 1 569 ? 22.392 24.586 -9.765 1.00 94.25 569 ASP A C 1
ATOM 4577 O O . ASP A 1 569 ? 22.988 24.912 -10.786 1.00 94.25 569 ASP A O 1
ATOM 4581 N N . LEU A 1 570 ? 22.435 23.337 -9.290 1.00 92.31 570 LEU A N 1
ATOM 4582 C CA . LEU A 1 570 ? 23.164 22.245 -9.942 1.00 92.31 570 LEU A CA 1
ATOM 4583 C C . LEU A 1 570 ? 22.741 22.059 -11.410 1.00 92.31 570 LEU A C 1
ATOM 4585 O O . LEU A 1 570 ? 23.594 21.869 -12.278 1.00 92.31 570 LEU A O 1
ATOM 4589 N N . LEU A 1 571 ? 21.437 22.121 -11.705 1.00 93.25 571 LEU A N 1
ATOM 4590 C CA . LEU A 1 571 ? 20.921 21.974 -13.071 1.00 93.25 571 LEU A CA 1
ATOM 4591 C C . LEU A 1 571 ? 21.108 23.238 -13.921 1.00 93.25 571 LEU A C 1
ATOM 4593 O O . LEU A 1 571 ? 21.387 23.122 -15.114 1.00 93.25 571 LEU A O 1
ATOM 4597 N N . ASP A 1 572 ? 20.965 24.423 -13.327 1.00 92.06 572 ASP A N 1
ATOM 4598 C CA . ASP A 1 572 ? 21.118 25.707 -14.020 1.00 92.06 572 ASP A CA 1
ATOM 4599 C C . ASP A 1 572 ? 22.591 25.990 -14.363 1.00 92.06 572 ASP A C 1
ATOM 4601 O O . ASP A 1 572 ? 22.884 26.426 -15.478 1.00 92.06 572 ASP A O 1
ATOM 4605 N N . ASN A 1 573 ? 23.520 25.605 -13.482 1.00 92.44 573 ASN A N 1
ATOM 4606 C CA . ASN A 1 573 ? 24.969 25.616 -13.715 1.00 92.44 573 ASN A CA 1
ATOM 4607 C C . ASN A 1 573 ? 25.464 24.397 -14.524 1.00 92.44 573 ASN A C 1
ATOM 4609 O O . ASN A 1 573 ? 26.670 24.211 -14.683 1.00 92.44 573 ASN A O 1
ATOM 4613 N N . GLN A 1 574 ? 24.561 23.539 -15.019 1.00 91.25 574 GLN A N 1
ATOM 4614 C CA . GLN A 1 574 ? 24.875 22.353 -15.834 1.00 91.25 574 GLN A CA 1
ATOM 4615 C C . GLN A 1 574 ? 25.902 21.395 -15.189 1.00 91.25 574 GLN A C 1
ATOM 4617 O O . GLN A 1 574 ? 26.692 20.748 -15.882 1.00 91.25 574 GLN A O 1
ATOM 4622 N N . GLY A 1 575 ? 25.912 21.304 -13.855 1.00 87.75 575 GLY A N 1
ATOM 4623 C CA . GLY A 1 575 ? 26.847 20.470 -13.096 1.00 87.75 575 GLY A CA 1
ATOM 4624 C C . GLY A 1 575 ? 28.319 20.790 -13.373 1.00 87.75 575 GLY A C 1
ATOM 4625 O O . GLY A 1 575 ? 29.114 19.866 -13.550 1.00 87.75 575 GLY A O 1
ATOM 4626 N N . ILE A 1 576 ? 28.682 22.072 -13.501 1.00 88.69 576 ILE A N 1
ATOM 4627 C CA . ILE A 1 576 ? 30.073 22.493 -13.741 1.00 88.69 576 ILE A CA 1
ATOM 4628 C C . ILE A 1 576 ? 31.005 22.150 -12.566 1.00 88.69 576 ILE A C 1
ATOM 4630 O O . ILE A 1 576 ? 32.131 21.722 -12.795 1.00 88.69 576 ILE A O 1
ATOM 4634 N N . ASP A 1 577 ? 30.502 22.240 -11.332 1.00 85.44 577 ASP A N 1
ATOM 4635 C CA . ASP A 1 577 ? 31.253 21.990 -10.091 1.00 85.44 577 ASP A CA 1
ATOM 4636 C C . ASP A 1 577 ? 31.330 20.498 -9.696 1.00 85.44 577 ASP A C 1
ATOM 4638 O O . ASP A 1 577 ? 31.795 20.162 -8.610 1.00 85.44 577 ASP A O 1
ATOM 4642 N N . ILE A 1 578 ? 30.837 19.593 -10.552 1.00 88.31 578 ILE A N 1
ATOM 4643 C CA . ILE A 1 578 ? 30.691 18.152 -10.280 1.00 88.31 578 ILE A CA 1
ATOM 4644 C C . ILE A 1 578 ? 31.458 17.349 -11.332 1.00 88.31 578 ILE A C 1
ATOM 4646 O O . ILE A 1 578 ? 31.407 17.665 -12.521 1.00 88.31 578 ILE A O 1
ATOM 4650 N N . ALA A 1 579 ? 32.142 16.282 -10.910 1.00 88.81 579 ALA A N 1
ATOM 4651 C CA . ALA A 1 579 ? 32.872 15.394 -11.811 1.00 88.81 579 ALA A CA 1
ATOM 4652 C C . ALA A 1 579 ? 31.933 14.648 -12.780 1.00 88.81 579 ALA A C 1
ATOM 4654 O O . ALA A 1 579 ? 30.826 14.254 -12.421 1.00 88.81 579 ALA A O 1
ATOM 4655 N N . ASP A 1 580 ? 32.387 14.399 -14.011 1.00 86.69 580 ASP A N 1
ATOM 4656 C CA . ASP A 1 580 ? 31.549 13.834 -15.082 1.00 86.69 580 ASP A CA 1
ATOM 4657 C C . ASP A 1 580 ? 30.941 12.459 -14.739 1.00 86.69 580 ASP A C 1
ATOM 4659 O O . ASP A 1 580 ? 29.819 12.168 -15.152 1.00 86.69 580 ASP A O 1
ATOM 4663 N N . SER A 1 581 ? 31.643 11.635 -13.955 1.00 85.75 581 SER A N 1
ATOM 4664 C CA . SER A 1 581 ? 31.146 10.349 -13.445 1.00 85.75 581 SER A CA 1
ATOM 4665 C C . SER A 1 581 ? 29.984 10.519 -12.461 1.00 85.75 581 SER A C 1
ATOM 4667 O O . SER A 1 581 ? 28.934 9.903 -12.627 1.00 85.75 581 SER A O 1
ATOM 4669 N N . GLU A 1 582 ? 30.142 11.395 -11.470 1.00 87.81 582 GLU A N 1
ATOM 4670 C CA . GLU A 1 582 ? 29.114 11.698 -10.469 1.00 87.81 582 GLU A CA 1
ATOM 4671 C C . GLU A 1 582 ? 27.898 12.394 -11.107 1.00 87.81 582 GLU A C 1
ATOM 4673 O O . GLU A 1 582 ? 26.744 12.075 -10.803 1.00 87.81 582 GLU A O 1
ATOM 4678 N N . LEU A 1 583 ? 28.142 13.289 -12.070 1.00 89.62 583 LEU A N 1
ATOM 4679 C CA . LEU A 1 583 ? 27.090 13.922 -12.856 1.00 89.62 583 LEU A CA 1
ATOM 4680 C C . LEU A 1 583 ? 26.269 12.883 -13.635 1.00 89.62 583 LEU A C 1
ATOM 4682 O O . LEU A 1 583 ? 25.037 12.933 -13.588 1.00 89.62 583 LEU A O 1
ATOM 4686 N N . LEU A 1 584 ? 26.929 11.943 -14.329 1.00 89.50 584 LEU A N 1
ATOM 4687 C CA . LEU A 1 584 ? 26.262 10.845 -15.038 1.00 89.50 584 LEU A CA 1
ATOM 4688 C C . LEU A 1 584 ? 25.404 10.003 -14.089 1.00 89.50 584 LEU A C 1
ATOM 4690 O O . LEU A 1 584 ? 24.259 9.698 -14.431 1.00 89.50 584 LEU A O 1
ATOM 4694 N N . ASP A 1 585 ? 25.904 9.686 -12.894 1.00 88.56 585 ASP A N 1
ATOM 4695 C CA . ASP A 1 585 ? 25.139 8.952 -11.887 1.00 88.56 585 ASP A CA 1
ATOM 4696 C C . ASP A 1 585 ? 23.868 9.705 -11.477 1.00 88.56 585 ASP A C 1
ATOM 4698 O O . ASP A 1 585 ? 22.781 9.116 -11.527 1.00 88.56 585 ASP A O 1
ATOM 4702 N N . PHE A 1 586 ? 23.951 11.002 -11.151 1.00 90.12 586 PHE A N 1
ATOM 4703 C CA . PHE A 1 586 ? 22.776 11.803 -10.781 1.00 90.12 586 PHE A CA 1
ATOM 4704 C C . PHE A 1 586 ? 21.738 11.908 -11.908 1.00 90.12 586 PHE A C 1
ATOM 4706 O O . PHE A 1 586 ? 20.544 11.714 -11.655 1.00 90.12 586 PHE A O 1
ATOM 4713 N N . ILE A 1 587 ? 22.154 12.199 -13.144 1.00 92.88 587 ILE A N 1
ATOM 4714 C CA . ILE A 1 587 ? 21.220 12.394 -14.271 1.00 92.88 587 ILE A CA 1
ATOM 4715 C C . ILE A 1 587 ? 20.771 11.078 -14.927 1.00 92.88 587 ILE A C 1
ATOM 4717 O O . ILE A 1 587 ? 19.903 11.090 -15.807 1.00 92.88 587 ILE A O 1
ATOM 4721 N N . SER A 1 588 ? 21.319 9.933 -14.511 1.00 92.19 588 SER A N 1
ATOM 4722 C CA . SER A 1 588 ? 20.895 8.636 -15.031 1.00 92.19 588 SER A CA 1
ATOM 4723 C C . SER A 1 588 ? 19.492 8.239 -14.551 1.00 92.19 588 SER A C 1
ATOM 4725 O O . SER A 1 588 ? 19.126 8.332 -13.373 1.00 92.19 588 SER A O 1
ATOM 4727 N N . GLU A 1 589 ? 18.682 7.766 -15.497 1.00 92.56 589 GLU A N 1
ATOM 4728 C CA . GLU A 1 589 ? 17.398 7.121 -15.248 1.00 92.56 589 GLU A CA 1
ATOM 4729 C C . GLU A 1 589 ? 17.549 5.613 -15.473 1.00 92.56 589 GLU A C 1
ATOM 4731 O O . GLU A 1 589 ? 18.115 5.158 -16.471 1.00 92.56 589 GLU A O 1
ATOM 4736 N N . SER A 1 590 ? 17.062 4.829 -14.511 1.00 88.25 590 SER A N 1
ATOM 4737 C CA . SER A 1 590 ? 17.214 3.373 -14.488 1.00 88.25 590 SER A CA 1
ATOM 4738 C C . SER A 1 590 ? 15.869 2.673 -14.699 1.00 88.25 590 SER A C 1
ATOM 4740 O O . SER A 1 590 ? 14.856 3.014 -14.082 1.00 88.25 590 SER A O 1
ATOM 4742 N N . SER A 1 591 ? 15.834 1.685 -15.595 1.00 87.56 591 SER A N 1
ATOM 4743 C CA . SER A 1 591 ? 14.625 0.915 -15.907 1.00 87.56 591 SER A CA 1
ATOM 4744 C C . SER A 1 591 ? 14.964 -0.536 -16.242 1.00 87.56 591 SER A C 1
ATOM 4746 O O . SER A 1 591 ? 15.808 -0.798 -17.093 1.00 87.56 591 SER A O 1
ATOM 4748 N N . THR A 1 592 ? 14.291 -1.491 -15.601 1.00 87.56 592 THR A N 1
ATOM 4749 C CA . THR A 1 592 ? 14.478 -2.926 -15.869 1.00 87.56 592 THR A CA 1
ATOM 4750 C C . THR A 1 592 ? 13.366 -3.443 -16.780 1.00 87.56 592 THR A C 1
ATOM 4752 O O . THR A 1 592 ? 12.185 -3.332 -16.450 1.00 87.56 592 THR A O 1
ATOM 4755 N N . MET A 1 593 ? 13.730 -4.039 -17.917 1.00 85.44 593 MET A N 1
ATOM 4756 C CA . MET A 1 593 ? 12.773 -4.616 -18.868 1.00 85.44 593 MET A CA 1
ATOM 4757 C C . MET A 1 593 ? 12.230 -5.959 -18.363 1.00 85.44 593 MET A C 1
ATOM 4759 O O . MET A 1 593 ? 12.992 -6.888 -18.108 1.00 85.44 593 MET A O 1
ATOM 4763 N N . SER A 1 594 ? 10.905 -6.102 -18.256 1.00 84.00 594 SER A N 1
ATOM 4764 C CA . SER A 1 594 ? 10.270 -7.327 -17.732 1.00 84.00 594 SER A CA 1
ATOM 4765 C C . SER A 1 594 ? 10.158 -8.466 -18.755 1.00 84.00 594 SER A C 1
ATOM 4767 O O . SER A 1 594 ? 9.897 -9.612 -18.387 1.00 84.00 594 SER A O 1
ATOM 4769 N N . LYS A 1 595 ? 10.367 -8.167 -20.040 1.00 85.88 595 LYS A N 1
ATOM 4770 C CA . LYS A 1 595 ? 10.364 -9.120 -21.160 1.00 85.88 595 LYS A CA 1
ATOM 4771 C C . LYS A 1 595 ? 11.618 -8.940 -22.027 1.00 85.88 595 LYS A C 1
ATOM 4773 O O . LYS A 1 595 ? 12.374 -7.995 -21.810 1.00 85.88 595 LYS A O 1
ATOM 4778 N N . SER A 1 596 ? 11.841 -9.835 -22.991 1.00 85.94 596 SER A N 1
ATOM 4779 C CA . SER A 1 596 ? 12.954 -9.703 -23.942 1.00 85.94 596 SER A CA 1
ATOM 4780 C C . SER A 1 596 ? 12.674 -8.566 -24.926 1.00 85.94 596 SER A C 1
ATOM 4782 O O . SER A 1 596 ? 11.516 -8.195 -25.124 1.00 85.94 596 SER A O 1
ATOM 4784 N N . LEU A 1 597 ? 13.701 -8.026 -25.588 1.00 85.00 597 LEU A N 1
ATOM 4785 C CA . LEU A 1 597 ? 13.507 -6.940 -26.558 1.00 85.00 597 LEU A CA 1
ATOM 4786 C C . LEU A 1 597 ? 12.559 -7.333 -27.711 1.00 85.00 597 LEU A C 1
ATOM 4788 O O . LEU A 1 597 ? 11.810 -6.492 -28.205 1.00 85.00 597 LEU A O 1
ATOM 4792 N N . VAL A 1 598 ? 12.551 -8.614 -28.095 1.00 83.25 598 VAL A N 1
ATOM 4793 C CA . VAL A 1 598 ? 11.665 -9.161 -29.137 1.00 83.25 598 VAL A CA 1
ATOM 4794 C C . VAL A 1 598 ? 10.197 -9.121 -28.694 1.00 83.25 598 VAL A C 1
ATOM 4796 O O . VAL A 1 598 ? 9.339 -8.708 -29.469 1.00 83.25 598 VAL A O 1
ATOM 4799 N N . ASP A 1 599 ? 9.912 -9.452 -27.429 1.00 82.25 599 ASP A N 1
ATOM 4800 C CA . ASP A 1 599 ? 8.550 -9.470 -26.864 1.00 82.25 599 ASP A CA 1
ATOM 4801 C C . ASP A 1 599 ? 7.886 -8.075 -26.795 1.00 82.25 599 ASP A C 1
ATOM 4803 O O . ASP A 1 599 ? 6.668 -7.980 -26.617 1.00 82.25 599 ASP A O 1
ATOM 4807 N N . TYR A 1 600 ? 8.669 -6.989 -26.876 1.00 79.88 600 TYR A N 1
ATOM 4808 C CA . TYR A 1 600 ? 8.167 -5.605 -26.901 1.00 79.88 600 TYR A CA 1
ATOM 4809 C C . TYR A 1 600 ? 7.825 -5.106 -28.318 1.00 79.88 600 TYR A C 1
ATOM 4811 O O . TYR A 1 600 ? 7.059 -4.148 -28.451 1.00 79.88 600 TYR A O 1
ATOM 4819 N N . GLY A 1 601 ? 8.367 -5.730 -29.370 1.00 78.75 601 GLY A N 1
ATOM 4820 C CA . GLY A 1 601 ? 8.095 -5.388 -30.770 1.00 78.75 601 GLY A CA 1
ATOM 4821 C C . GLY A 1 601 ? 8.284 -3.899 -31.108 1.00 78.75 601 GLY A C 1
ATOM 4822 O O . GLY A 1 601 ? 9.377 -3.334 -30.989 1.00 78.75 601 GLY A O 1
ATOM 4823 N N . GLU A 1 602 ? 7.200 -3.261 -31.555 1.00 78.69 602 GLU A N 1
ATOM 4824 C CA . GLU A 1 602 ? 7.172 -1.857 -31.992 1.00 78.69 602 GLU A CA 1
ATOM 4825 C C . GLU A 1 602 ? 6.934 -0.841 -30.859 1.00 78.69 602 GLU A C 1
ATOM 4827 O O . GLU A 1 602 ? 6.919 0.365 -31.113 1.00 78.69 602 GLU A O 1
ATOM 4832 N N . GLN A 1 603 ? 6.765 -1.279 -29.604 1.00 82.56 603 GLN A N 1
ATOM 4833 C CA . GLN A 1 603 ? 6.503 -0.357 -28.493 1.00 82.56 603 GLN A CA 1
ATOM 4834 C C . GLN A 1 603 ? 7.652 0.648 -28.309 1.00 82.56 603 GLN A C 1
ATOM 4836 O O . GLN A 1 603 ? 8.805 0.272 -28.094 1.00 82.56 603 GLN A O 1
ATOM 4841 N N . LYS A 1 604 ? 7.331 1.946 -28.359 1.00 86.94 604 LYS A N 1
ATOM 4842 C CA . LYS A 1 604 ? 8.292 3.036 -28.148 1.00 86.94 604 LYS A CA 1
ATOM 4843 C C . LYS A 1 604 ? 8.371 3.403 -26.665 1.00 86.94 604 LYS A C 1
ATOM 4845 O O . LYS A 1 604 ? 7.407 3.902 -26.093 1.00 86.94 604 LYS A O 1
ATOM 4850 N N . SER A 1 605 ? 9.532 3.202 -26.049 1.00 90.25 605 SER A N 1
ATOM 4851 C CA . SER A 1 605 ? 9.848 3.669 -24.693 1.00 90.25 605 SER A CA 1
ATOM 4852 C C . SER A 1 605 ? 11.350 3.915 -24.561 1.00 90.25 605 SER A C 1
ATOM 4854 O O . SER A 1 605 ? 12.130 3.345 -25.325 1.00 90.25 605 SER A O 1
ATOM 4856 N N . CYS A 1 606 ? 11.769 4.727 -23.585 1.00 90.50 606 CYS A N 1
ATOM 4857 C CA . CYS A 1 606 ? 13.190 4.995 -23.348 1.00 90.50 606 CYS A CA 1
ATOM 4858 C C . CYS A 1 606 ? 13.980 3.694 -23.129 1.00 90.50 606 CYS A C 1
ATOM 4860 O O . CYS A 1 606 ? 15.016 3.501 -23.750 1.00 90.50 606 CYS A O 1
ATOM 4862 N N . ALA A 1 607 ? 13.448 2.756 -22.333 1.00 90.00 607 ALA A N 1
ATOM 4863 C CA . ALA A 1 607 ? 14.079 1.457 -22.093 1.00 90.00 607 ALA A CA 1
ATOM 4864 C C . ALA A 1 607 ? 14.228 0.620 -23.379 1.00 90.00 607 ALA A C 1
ATOM 4866 O O . ALA A 1 607 ? 15.297 0.071 -23.625 1.00 90.00 607 ALA A O 1
ATOM 4867 N N . VAL A 1 608 ? 13.202 0.570 -24.242 1.00 90.56 608 VAL A N 1
ATOM 4868 C CA . VAL A 1 608 ? 13.279 -0.160 -25.524 1.00 90.56 608 VAL A CA 1
ATOM 4869 C C . VAL A 1 608 ? 14.298 0.481 -26.471 1.00 90.56 608 VAL A C 1
ATOM 4871 O O . VAL A 1 608 ? 15.055 -0.236 -27.123 1.00 90.56 608 VAL A O 1
ATOM 4874 N N . THR A 1 609 ? 14.367 1.813 -26.536 1.00 91.38 609 THR A N 1
ATOM 4875 C CA . THR A 1 609 ? 15.372 2.522 -27.345 1.00 91.38 609 THR A CA 1
ATOM 4876 C C . THR A 1 609 ? 16.784 2.305 -26.806 1.00 91.38 609 THR A C 1
ATOM 4878 O O . THR A 1 609 ? 17.684 1.992 -27.582 1.00 91.38 609 THR A O 1
ATOM 4881 N N . THR A 1 610 ? 16.980 2.387 -25.488 1.00 92.25 610 THR A N 1
ATOM 4882 C CA . THR A 1 610 ? 18.255 2.089 -24.821 1.00 92.25 610 THR A CA 1
ATOM 4883 C C . THR A 1 610 ? 18.693 0.652 -25.090 1.00 92.25 610 THR A C 1
ATOM 4885 O O . THR A 1 610 ? 19.835 0.436 -25.479 1.00 92.25 610 THR A O 1
ATOM 4888 N N . ALA A 1 611 ? 17.789 -0.327 -24.997 1.00 90.62 611 ALA A N 1
ATOM 4889 C CA . ALA A 1 611 ? 18.075 -1.717 -25.343 1.00 90.62 611 ALA A CA 1
ATOM 4890 C C . ALA A 1 611 ? 18.450 -1.893 -26.825 1.00 90.62 611 ALA A C 1
ATOM 4892 O O . ALA A 1 611 ? 19.441 -2.554 -27.124 1.00 90.62 611 ALA A O 1
ATOM 4893 N N . LYS A 1 612 ? 17.726 -1.256 -27.760 1.00 90.31 612 LYS A N 1
ATOM 4894 C CA . LYS A 1 612 ? 18.084 -1.252 -29.193 1.00 90.31 612 LYS A CA 1
ATOM 4895 C C . LYS A 1 612 ? 19.478 -0.651 -29.415 1.00 90.31 612 LYS A C 1
ATOM 4897 O O . LYS A 1 612 ? 20.298 -1.262 -30.091 1.00 90.31 612 LYS A O 1
ATOM 4902 N N . ARG A 1 613 ? 19.789 0.488 -28.786 1.00 90.88 613 ARG A N 1
ATOM 4903 C CA . ARG A 1 613 ? 21.112 1.134 -28.857 1.00 90.88 613 ARG A CA 1
ATOM 4904 C C . ARG A 1 613 ? 22.222 0.270 -28.243 1.00 90.88 613 ARG A C 1
ATOM 4906 O O . ARG A 1 613 ? 23.274 0.138 -28.860 1.00 90.88 613 ARG A O 1
ATOM 4913 N N . LEU A 1 614 ? 21.981 -0.391 -27.107 1.00 88.75 614 LEU A N 1
ATOM 4914 C CA . LEU A 1 614 ? 22.908 -1.366 -26.511 1.00 88.75 614 LEU A CA 1
ATOM 4915 C C . LEU A 1 614 ? 23.124 -2.590 -27.417 1.00 88.75 614 LEU A C 1
ATOM 4917 O O . LEU A 1 614 ? 24.252 -3.067 -27.521 1.00 88.75 614 LEU A O 1
ATOM 4921 N N . ALA A 1 615 ? 22.090 -3.076 -28.111 1.00 87.56 615 ALA A N 1
ATOM 4922 C CA . ALA A 1 615 ? 22.221 -4.154 -29.093 1.00 87.56 615 ALA A CA 1
ATOM 4923 C C . ALA A 1 615 ? 23.064 -3.734 -30.307 1.00 87.56 615 ALA A C 1
ATOM 4925 O O . ALA A 1 615 ? 23.922 -4.497 -30.736 1.00 87.56 615 ALA A O 1
ATOM 4926 N N . GLU A 1 616 ? 22.893 -2.515 -30.827 1.00 85.38 616 GLU A N 1
ATOM 4927 C CA . GLU A 1 616 ? 23.735 -1.999 -31.917 1.00 85.38 616 GLU A CA 1
ATOM 4928 C C . GLU A 1 616 ? 25.206 -1.830 -31.505 1.00 85.38 616 GLU A C 1
ATOM 4930 O O . GLU A 1 616 ? 26.109 -2.149 -32.278 1.00 85.38 616 GLU A O 1
ATOM 4935 N N . PHE A 1 617 ? 25.432 -1.305 -30.299 1.00 81.81 617 PHE A N 1
ATOM 4936 C CA . PHE A 1 617 ? 26.743 -0.919 -29.778 1.00 81.81 617 PHE A CA 1
ATOM 4937 C C . PHE A 1 617 ? 27.547 -2.113 -29.243 1.00 81.81 617 PHE A C 1
ATOM 4939 O O . PHE A 1 617 ? 28.681 -2.338 -29.670 1.00 81.81 617 PHE A O 1
ATOM 4946 N N . LEU A 1 618 ? 26.954 -2.907 -28.344 1.00 80.19 618 LEU A N 1
ATOM 4947 C CA . LEU A 1 618 ? 27.594 -4.069 -27.719 1.00 80.19 618 LEU A CA 1
ATOM 4948 C C . LEU A 1 618 ? 27.295 -5.380 -28.458 1.00 80.19 618 LEU A C 1
ATOM 4950 O O . LEU A 1 618 ? 28.041 -6.347 -28.296 1.00 80.19 618 LEU A O 1
ATOM 4954 N N . GLY A 1 619 ? 26.255 -5.443 -29.292 1.00 78.56 619 GLY A N 1
ATOM 4955 C CA . GLY A 1 619 ? 25.842 -6.615 -30.075 1.00 78.56 619 GLY A CA 1
ATOM 4956 C C . GLY A 1 619 ? 24.672 -7.398 -29.461 1.00 78.56 619 GLY A C 1
ATOM 4957 O O . GLY A 1 619 ? 24.583 -7.551 -28.242 1.00 78.56 619 GLY A O 1
ATOM 4958 N N . ASP A 1 620 ? 23.841 -7.994 -30.325 1.00 78.38 620 ASP A N 1
ATOM 4959 C CA . ASP A 1 620 ? 22.554 -8.662 -30.026 1.00 78.38 620 ASP A CA 1
ATOM 4960 C C . ASP A 1 620 ? 22.545 -9.679 -28.873 1.00 78.38 620 ASP A C 1
ATOM 4962 O O . ASP A 1 620 ? 21.483 -10.022 -28.360 1.00 78.38 620 ASP A O 1
ATOM 4966 N N . SER A 1 621 ? 23.701 -10.204 -28.451 1.00 76.38 621 SER A N 1
ATOM 4967 C CA . SER A 1 621 ? 23.775 -11.125 -27.310 1.00 76.38 621 SER A CA 1
ATOM 4968 C C . SER A 1 621 ? 23.333 -10.492 -25.988 1.00 76.38 621 SER A C 1
ATOM 4970 O O . SER A 1 621 ? 22.909 -11.231 -25.113 1.00 76.38 621 SER A O 1
ATOM 4972 N N . MET A 1 622 ? 23.417 -9.164 -25.842 1.00 74.12 622 MET A N 1
ATOM 4973 C CA . MET A 1 622 ? 23.051 -8.457 -24.603 1.00 74.12 622 MET A CA 1
ATOM 4974 C C . MET A 1 622 ? 21.537 -8.354 -24.362 1.00 74.12 622 MET A C 1
ATOM 4976 O O . MET A 1 622 ? 21.122 -8.091 -23.241 1.00 74.12 622 MET A O 1
ATOM 4980 N N . VAL A 1 623 ? 20.708 -8.523 -25.400 1.00 78.81 623 VAL A N 1
ATOM 4981 C CA . VAL A 1 623 ? 19.263 -8.204 -25.360 1.00 78.81 623 VAL A CA 1
ATOM 4982 C C . VAL A 1 623 ? 18.347 -9.421 -25.532 1.00 78.81 623 VAL A C 1
ATOM 4984 O O . VAL A 1 623 ? 17.138 -9.272 -25.725 1.00 78.81 623 VAL A O 1
ATOM 4987 N N . LYS A 1 624 ? 18.924 -10.628 -25.496 1.00 77.00 624 LYS A N 1
ATOM 4988 C CA . LYS A 1 624 ? 18.183 -11.891 -25.637 1.00 77.00 624 LYS A CA 1
ATOM 4989 C C . LYS A 1 624 ? 17.379 -12.233 -24.391 1.00 77.00 624 LYS A C 1
ATOM 4991 O O . LYS A 1 624 ? 16.241 -12.685 -24.501 1.00 77.00 624 LYS A O 1
ATOM 4996 N N . ASP A 1 625 ? 17.979 -12.011 -23.229 1.00 79.19 625 ASP A N 1
ATOM 4997 C CA . ASP A 1 625 ? 17.421 -12.434 -21.954 1.00 79.19 625 ASP A CA 1
ATOM 4998 C C . ASP A 1 625 ? 16.447 -11.392 -21.386 1.00 79.19 625 ASP A C 1
ATOM 5000 O O . ASP A 1 625 ? 16.478 -10.203 -21.716 1.00 79.19 625 ASP A O 1
ATOM 5004 N N . LYS A 1 626 ? 15.532 -11.859 -20.535 1.00 83.75 626 LYS A N 1
ATOM 5005 C CA . LYS A 1 626 ? 14.574 -11.006 -19.817 1.00 83.75 626 LYS A CA 1
ATOM 5006 C C . LYS A 1 626 ? 15.269 -10.377 -18.607 1.00 83.75 626 LYS A C 1
ATOM 5008 O O . LYS A 1 626 ? 16.170 -10.984 -18.038 1.00 83.75 626 LYS A O 1
ATOM 5013 N N . GLY A 1 627 ? 14.825 -9.197 -18.175 1.00 82.62 627 GLY A N 1
ATOM 5014 C CA . GLY A 1 627 ? 15.414 -8.515 -17.016 1.00 82.62 627 GLY A CA 1
ATOM 5015 C C . GLY A 1 627 ? 16.572 -7.570 -17.345 1.00 82.62 627 GLY A C 1
ATOM 5016 O O . GLY A 1 627 ? 17.271 -7.156 -16.424 1.00 82.62 627 GLY A O 1
ATOM 5017 N N . LEU A 1 628 ? 16.779 -7.205 -18.618 1.00 85.62 628 LEU A N 1
ATOM 5018 C CA . LEU A 1 628 ? 17.815 -6.245 -19.011 1.00 85.62 628 LEU A CA 1
ATOM 5019 C C . LEU A 1 628 ? 17.671 -4.927 -18.237 1.00 85.62 628 LEU A C 1
ATOM 5021 O O . LEU A 1 628 ? 16.628 -4.266 -18.296 1.00 85.62 628 LEU A O 1
ATOM 5025 N N . HIS A 1 629 ? 18.742 -4.531 -17.551 1.00 86.31 629 HIS A N 1
ATOM 5026 C CA . HIS A 1 629 ? 18.841 -3.236 -16.894 1.00 86.31 629 HIS A CA 1
ATOM 5027 C C . HIS A 1 629 ? 19.258 -2.168 -17.911 1.00 86.31 629 HIS A C 1
ATOM 5029 O O . HIS A 1 629 ? 20.351 -2.214 -18.471 1.00 86.31 629 HIS A O 1
ATOM 5035 N N . CYS A 1 630 ? 18.369 -1.214 -18.168 1.00 88.75 630 CYS A N 1
ATOM 5036 C CA . CYS A 1 630 ? 18.596 -0.089 -19.063 1.00 88.75 630 CYS A CA 1
ATOM 5037 C C . CYS A 1 630 ? 18.839 1.172 -18.229 1.00 88.75 630 CYS A C 1
ATOM 5039 O O . CYS A 1 630 ? 17.885 1.776 -17.735 1.00 88.75 630 CYS A O 1
ATOM 5041 N N . GLN A 1 631 ? 20.105 1.570 -18.101 1.00 92.44 631 GLN A N 1
ATOM 5042 C CA . GLN A 1 631 ? 20.510 2.858 -17.537 1.00 92.44 631 GLN A CA 1
ATOM 5043 C C . GLN A 1 631 ? 20.797 3.835 -18.683 1.00 92.44 631 GLN A C 1
ATOM 5045 O O . GLN A 1 631 ? 21.561 3.519 -19.603 1.00 92.44 631 GLN A O 1
ATOM 5050 N N . TYR A 1 632 ? 20.147 4.997 -18.669 1.00 93.25 632 TYR A N 1
ATOM 5051 C CA . TYR A 1 632 ? 20.231 5.964 -19.762 1.00 93.25 632 TYR A CA 1
ATOM 5052 C C . TYR A 1 632 ? 20.133 7.415 -19.292 1.00 93.25 632 TYR A C 1
ATOM 5054 O O . TYR A 1 632 ? 19.622 7.702 -18.211 1.00 93.25 632 TYR A O 1
ATOM 5062 N N . ILE A 1 633 ? 20.581 8.326 -20.154 1.00 94.62 633 ILE A N 1
ATOM 5063 C CA . ILE A 1 633 ? 20.334 9.769 -20.059 1.00 94.62 633 ILE A CA 1
ATOM 5064 C C . ILE A 1 633 ? 19.468 10.235 -21.233 1.00 94.62 633 ILE A C 1
ATOM 5066 O O . ILE A 1 633 ? 19.350 9.529 -22.235 1.00 94.62 633 ILE A O 1
ATOM 5070 N N . VAL A 1 634 ? 18.863 11.417 -21.145 1.00 93.75 634 VAL A N 1
ATOM 5071 C CA . VAL A 1 634 ? 18.102 12.018 -22.254 1.00 93.75 634 VAL A CA 1
ATOM 5072 C C . VAL A 1 634 ? 18.955 13.076 -22.952 1.00 93.75 634 VAL A C 1
ATOM 5074 O O . VAL A 1 634 ? 19.365 14.054 -22.328 1.00 93.75 634 VAL A O 1
ATOM 5077 N N . ALA A 1 635 ? 19.219 12.880 -24.247 1.00 92.12 635 ALA A N 1
ATOM 5078 C CA . ALA A 1 635 ? 19.935 13.847 -25.076 1.00 92.12 635 ALA A CA 1
ATOM 5079 C C . ALA A 1 635 ? 19.021 14.985 -25.554 1.00 92.12 635 ALA A C 1
ATOM 5081 O O . ALA A 1 635 ? 17.841 14.759 -25.816 1.00 92.12 635 ALA A O 1
ATOM 5082 N N . ARG A 1 636 ? 19.560 16.195 -25.725 1.00 89.75 636 ARG A N 1
ATOM 5083 C CA . ARG A 1 636 ? 18.852 17.367 -26.267 1.00 89.75 636 ARG A CA 1
ATOM 5084 C C . ARG A 1 636 ? 18.443 17.174 -27.728 1.00 89.75 636 ARG A C 1
ATOM 5086 O O . ARG A 1 636 ? 17.307 17.466 -28.09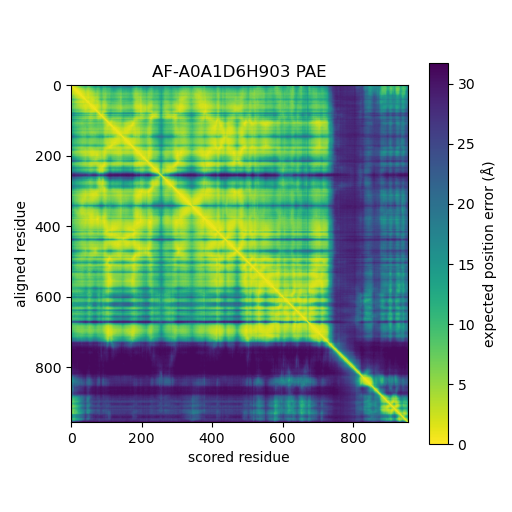2 1.00 89.75 636 ARG A O 1
ATOM 5093 N N . GLU A 1 637 ? 19.362 16.673 -28.548 1.00 84.81 637 GLU A N 1
ATOM 5094 C CA . GLU A 1 637 ? 19.139 16.456 -29.979 1.00 84.81 637 GLU A CA 1
ATOM 5095 C C . GLU A 1 637 ? 18.625 15.039 -30.294 1.00 84.81 637 GLU A C 1
ATOM 5097 O O . GLU A 1 637 ? 18.905 14.103 -29.541 1.00 84.81 637 GLU A O 1
ATOM 5102 N N . PRO A 1 638 ? 17.919 14.841 -31.427 1.00 85.56 638 PRO A N 1
ATOM 5103 C CA . PRO A 1 638 ? 17.365 15.879 -32.300 1.00 85.56 638 PRO A CA 1
ATOM 5104 C C . PRO A 1 638 ? 16.147 16.575 -31.670 1.00 85.56 638 PRO A C 1
ATOM 5106 O O . PRO A 1 638 ? 15.199 15.913 -31.227 1.00 85.56 638 PRO A O 1
ATOM 5109 N N . GLN A 1 639 ? 16.155 17.909 -31.656 1.00 81.12 639 GLN A N 1
ATOM 5110 C CA . GLN A 1 639 ? 15.038 18.719 -31.157 1.00 81.12 639 GLN A CA 1
ATOM 5111 C C . GLN A 1 639 ? 13.708 18.372 -31.855 1.00 81.12 639 GLN A C 1
ATOM 5113 O O . GLN A 1 639 ? 13.667 17.958 -33.013 1.00 81.12 639 GLN A O 1
ATOM 5118 N N . GLY A 1 640 ? 12.600 18.503 -31.120 1.00 81.19 640 GLY A N 1
ATOM 5119 C CA . GLY A 1 640 ? 11.254 18.148 -31.591 1.00 81.19 640 GLY A CA 1
ATOM 5120 C C . GLY A 1 640 ? 10.918 16.649 -31.569 1.00 81.19 640 GLY A C 1
ATOM 5121 O O . GLY A 1 640 ? 9.747 16.301 -31.705 1.00 81.19 640 GLY A O 1
ATOM 5122 N N . THR A 1 641 ? 11.886 15.749 -31.347 1.00 87.69 641 THR A N 1
ATOM 5123 C CA . THR A 1 641 ? 11.597 14.304 -31.247 1.00 87.69 641 THR A CA 1
ATOM 5124 C C . THR A 1 641 ? 11.150 13.863 -29.843 1.00 87.69 641 THR A C 1
ATOM 5126 O O . THR A 1 641 ? 11.564 14.456 -28.833 1.00 87.69 641 THR A O 1
ATOM 5129 N N . PRO A 1 642 ? 10.311 12.808 -29.736 1.00 90.06 642 PRO A N 1
ATOM 5130 C CA . PRO A 1 642 ? 9.856 12.284 -28.451 1.00 90.06 642 PRO A CA 1
ATOM 5131 C C . PRO A 1 642 ? 11.014 11.850 -27.545 1.00 90.06 642 PRO A C 1
ATOM 5133 O O . PRO A 1 642 ? 11.982 11.244 -28.001 1.00 90.06 642 PRO A O 1
ATOM 5136 N N . VAL A 1 643 ? 10.872 12.066 -26.232 1.00 90.88 643 VAL A N 1
ATOM 5137 C CA . VAL A 1 643 ? 11.875 11.689 -25.208 1.00 90.88 643 VAL A CA 1
ATOM 5138 C C . VAL A 1 643 ? 12.318 10.222 -25.334 1.00 90.88 643 VAL A C 1
ATOM 5140 O O . VAL A 1 643 ? 13.495 9.909 -25.166 1.00 90.88 643 VAL A O 1
ATOM 5143 N N . SER A 1 644 ? 11.400 9.323 -25.708 1.00 90.62 644 SER A N 1
ATOM 5144 C CA . SER A 1 644 ? 11.680 7.898 -25.918 1.00 90.62 644 SER A CA 1
ATOM 5145 C C . SER A 1 644 ? 12.710 7.612 -27.012 1.00 90.62 644 SER A C 1
ATOM 5147 O O . SER A 1 644 ? 13.374 6.583 -26.942 1.00 90.62 644 SER A O 1
ATOM 5149 N N . GLU A 1 645 ? 12.885 8.495 -27.995 1.00 88.94 645 GLU A N 1
ATOM 5150 C CA . GLU A 1 645 ? 13.859 8.345 -29.087 1.00 88.94 645 GLU A CA 1
ATOM 5151 C C . GLU A 1 645 ? 15.204 9.025 -28.757 1.00 88.94 645 GLU A C 1
ATOM 5153 O O . GLU A 1 645 ? 16.237 8.702 -29.354 1.00 88.94 645 GLU A O 1
ATOM 5158 N N . ARG A 1 646 ? 15.235 9.876 -27.721 1.00 90.94 646 ARG A N 1
ATOM 5159 C CA . ARG A 1 646 ? 16.413 10.632 -27.254 1.00 90.94 646 ARG A CA 1
ATOM 5160 C C . ARG A 1 646 ? 17.214 9.960 -26.123 1.00 90.94 646 ARG A C 1
ATOM 5162 O O . ARG A 1 646 ? 18.194 10.522 -25.646 1.00 90.94 646 ARG A O 1
ATOM 5169 N N . ALA A 1 647 ? 16.846 8.743 -25.715 1.00 93.31 647 ALA A N 1
ATOM 5170 C CA . ALA A 1 647 ? 17.505 8.003 -24.629 1.00 93.31 647 ALA A CA 1
ATOM 5171 C C . ALA A 1 647 ? 18.887 7.419 -25.020 1.00 93.31 647 ALA A C 1
ATOM 5173 O O . ALA A 1 647 ? 18.971 6.532 -25.875 1.00 93.31 647 ALA A O 1
ATOM 5174 N N . VAL A 1 648 ? 19.972 7.892 -24.398 1.00 92.12 648 VAL A N 1
ATOM 5175 C CA . VAL A 1 648 ? 21.362 7.440 -24.616 1.00 92.12 648 VAL A CA 1
ATOM 5176 C C . VAL A 1 648 ? 21.779 6.450 -23.523 1.00 92.12 648 VAL A C 1
ATOM 5178 O O . VAL A 1 648 ? 21.694 6.818 -22.354 1.00 92.12 648 VAL A O 1
ATOM 5181 N N . PRO A 1 649 ? 22.265 5.234 -23.839 1.00 92.31 649 PRO A N 1
ATOM 5182 C CA . PRO A 1 649 ? 22.799 4.326 -22.821 1.00 92.31 649 PRO A CA 1
ATOM 5183 C C . PRO A 1 649 ? 24.039 4.919 -22.134 1.00 92.31 649 PRO A C 1
ATOM 5185 O O . PRO A 1 649 ? 24.955 5.342 -22.834 1.00 92.31 649 PRO A O 1
ATOM 5188 N N . VAL A 1 650 ? 24.110 4.898 -20.795 1.00 90.62 650 VAL A N 1
ATOM 5189 C CA . VAL A 1 650 ? 25.256 5.471 -20.042 1.00 90.62 650 VAL A CA 1
ATOM 5190 C C . VAL A 1 650 ? 26.584 4.806 -20.420 1.00 90.62 650 VAL A C 1
ATOM 5192 O O . VAL A 1 650 ? 27.579 5.497 -20.620 1.00 90.62 650 VAL A O 1
ATOM 5195 N N . ALA A 1 651 ? 26.566 3.493 -20.666 1.00 87.44 651 ALA A N 1
ATOM 5196 C CA . ALA A 1 651 ? 27.726 2.692 -21.068 1.00 87.44 651 ALA A CA 1
ATOM 5197 C C . ALA A 1 651 ? 28.457 3.168 -22.346 1.00 87.44 651 ALA A C 1
ATOM 5199 O O . ALA A 1 651 ? 29.519 2.640 -22.660 1.00 87.44 651 ALA A O 1
ATOM 5200 N N . ILE A 1 652 ? 27.920 4.130 -23.115 1.00 87.88 652 ILE A N 1
ATOM 5201 C CA . ILE A 1 652 ? 28.672 4.734 -24.229 1.00 87.88 652 ILE A CA 1
ATOM 5202 C C . ILE A 1 652 ? 29.793 5.661 -23.734 1.00 87.88 652 ILE A C 1
ATOM 5204 O O . ILE A 1 652 ? 30.845 5.726 -24.366 1.00 87.88 652 ILE A O 1
ATOM 5208 N N . PHE A 1 653 ? 29.590 6.343 -22.601 1.00 85.38 653 PHE A N 1
ATOM 5209 C CA . PHE A 1 653 ? 30.542 7.301 -22.024 1.00 85.38 653 PHE A CA 1
ATOM 5210 C C . PHE A 1 653 ? 31.707 6.618 -21.291 1.00 85.38 653 PHE A C 1
ATOM 5212 O O . PHE A 1 653 ? 32.738 7.240 -21.070 1.00 85.38 653 PHE A O 1
ATOM 5219 N N . GLU A 1 654 ? 31.568 5.327 -20.984 1.00 82.56 654 GLU A N 1
ATOM 5220 C CA . GLU A 1 654 ? 32.597 4.475 -20.369 1.00 82.56 654 GLU A CA 1
ATOM 5221 C C . GLU A 1 654 ? 33.550 3.828 -21.399 1.00 82.56 654 GLU A C 1
ATOM 5223 O O . GLU A 1 654 ? 34.382 2.998 -21.037 1.00 82.56 654 GLU A O 1
ATOM 5228 N N . THR A 1 655 ? 33.422 4.150 -22.694 1.00 80.06 655 THR A N 1
ATOM 5229 C CA . THR A 1 655 ? 34.214 3.523 -23.773 1.00 80.06 655 THR A CA 1
ATOM 5230 C C . THR A 1 655 ? 35.067 4.506 -24.564 1.00 80.06 655 THR A C 1
ATOM 5232 O O . THR A 1 655 ? 34.873 5.715 -24.469 1.00 80.06 655 THR A O 1
ATOM 5235 N N . ASP A 1 656 ? 36.006 3.966 -25.358 1.00 79.06 656 ASP A N 1
ATOM 5236 C CA . ASP A 1 656 ? 36.924 4.719 -26.225 1.00 79.06 656 ASP A CA 1
ATOM 5237 C C . ASP A 1 656 ? 36.250 5.954 -26.858 1.00 79.06 656 ASP A C 1
ATOM 5239 O O . ASP A 1 656 ? 35.249 5.795 -27.576 1.00 79.06 656 ASP A O 1
ATOM 5243 N N . PRO A 1 657 ? 36.810 7.170 -26.691 1.00 78.06 657 PRO A N 1
ATOM 5244 C CA . PRO A 1 657 ? 36.205 8.403 -27.193 1.00 78.06 657 PRO A CA 1
ATOM 5245 C C . PRO A 1 657 ? 35.870 8.376 -28.690 1.00 78.06 657 PRO A C 1
ATOM 5247 O O . PRO A 1 657 ? 34.880 8.970 -29.110 1.00 78.06 657 PRO A O 1
ATOM 5250 N N . GLU A 1 658 ? 36.642 7.658 -29.511 1.00 80.25 658 GLU A N 1
ATOM 5251 C CA . GLU A 1 658 ? 36.351 7.482 -30.941 1.00 80.25 658 GLU A CA 1
ATOM 5252 C C . GLU A 1 658 ? 35.096 6.632 -31.197 1.00 80.25 658 GLU A C 1
ATOM 5254 O O . GLU A 1 658 ? 34.287 6.957 -32.072 1.00 80.25 658 GLU A O 1
ATOM 5259 N N . ILE A 1 659 ? 34.900 5.563 -30.417 1.00 79.94 659 ILE A N 1
ATOM 5260 C CA . ILE A 1 659 ? 33.726 4.684 -30.504 1.00 79.94 659 ILE A CA 1
ATOM 5261 C C . ILE A 1 659 ? 32.488 5.441 -30.014 1.00 79.94 659 ILE A C 1
ATOM 5263 O O . ILE A 1 659 ? 31.455 5.427 -30.691 1.00 79.94 659 ILE A O 1
ATOM 5267 N N . ALA A 1 660 ? 32.614 6.163 -28.897 1.00 81.75 660 ALA A N 1
ATOM 5268 C CA . ALA A 1 660 ? 31.567 7.035 -28.382 1.00 81.75 660 ALA A CA 1
ATOM 5269 C C . ALA A 1 660 ? 31.166 8.096 -29.423 1.00 81.75 660 ALA A C 1
ATOM 5271 O O . ALA A 1 660 ? 29.997 8.164 -29.813 1.00 81.75 660 ALA A O 1
ATOM 5272 N N . LYS A 1 661 ? 32.134 8.851 -29.974 1.00 82.38 661 LYS A N 1
ATOM 5273 C CA . LYS A 1 661 ? 31.894 9.840 -31.043 1.00 82.38 661 LYS A CA 1
ATOM 5274 C C . LYS A 1 661 ? 31.226 9.209 -32.275 1.00 82.38 661 LYS A C 1
ATOM 5276 O O . LYS A 1 661 ? 30.324 9.825 -32.842 1.00 82.38 661 LYS A O 1
ATOM 5281 N N . HIS A 1 662 ? 31.594 7.990 -32.682 1.00 84.25 662 HIS A N 1
ATOM 5282 C CA . HIS A 1 662 ? 30.962 7.303 -33.818 1.00 84.25 662 HIS A CA 1
ATOM 5283 C C . HIS A 1 662 ? 29.466 7.020 -33.590 1.00 84.25 662 HIS A C 1
ATOM 5285 O O . HIS A 1 662 ? 28.637 7.398 -34.424 1.00 84.25 662 HIS A O 1
ATOM 5291 N N . TYR A 1 663 ? 29.096 6.388 -32.471 1.00 85.31 663 TYR A N 1
ATOM 5292 C CA . TYR A 1 663 ? 27.691 6.052 -32.201 1.00 85.31 663 TYR A CA 1
ATOM 5293 C C . TYR A 1 663 ? 26.845 7.280 -31.842 1.00 85.31 663 TYR A C 1
ATOM 5295 O O . TYR A 1 663 ? 25.708 7.377 -32.301 1.00 85.31 663 TYR A O 1
ATOM 5303 N N . LEU A 1 664 ? 27.397 8.263 -31.123 1.00 85.25 664 LEU A N 1
ATOM 5304 C CA . LEU A 1 664 ? 26.708 9.529 -30.848 1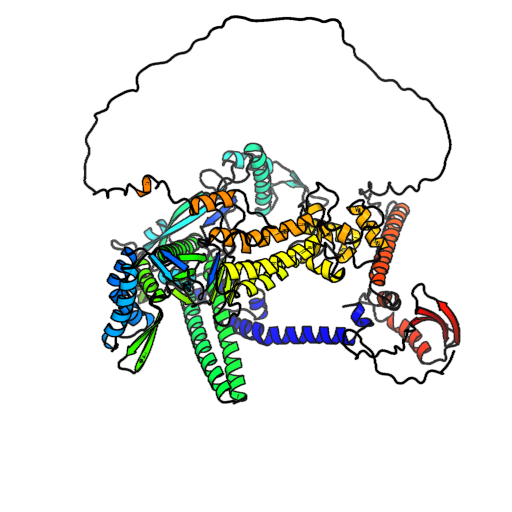.00 85.25 664 LEU A CA 1
ATOM 5305 C C . LEU A 1 664 ? 26.406 10.298 -32.147 1.00 85.25 664 LEU A C 1
ATOM 5307 O O . LEU A 1 664 ? 25.282 10.769 -32.329 1.00 85.25 664 LEU A O 1
ATOM 5311 N N . ARG A 1 665 ? 27.341 10.340 -33.110 1.00 83.88 665 ARG A N 1
ATOM 5312 C CA . ARG A 1 665 ? 27.076 10.877 -34.460 1.00 83.88 665 ARG A CA 1
ATOM 5313 C C . ARG A 1 665 ? 26.014 10.068 -35.208 1.00 83.88 665 ARG A C 1
ATOM 5315 O O . ARG A 1 665 ? 25.130 10.666 -35.816 1.00 83.88 665 ARG A O 1
ATOM 5322 N N . LYS A 1 666 ? 26.054 8.730 -35.139 1.00 85.69 666 LYS A N 1
ATOM 5323 C CA . LYS A 1 666 ? 25.050 7.851 -35.771 1.00 85.69 666 LYS A CA 1
ATOM 5324 C C . LYS A 1 666 ? 23.637 8.107 -35.229 1.00 85.69 666 LYS A C 1
ATOM 5326 O O . LYS A 1 666 ? 22.687 8.128 -36.007 1.00 85.69 666 LYS A O 1
ATOM 5331 N N . TRP A 1 667 ? 23.492 8.274 -33.915 1.00 86.12 667 TRP A N 1
ATOM 5332 C CA . TRP A 1 667 ? 22.190 8.420 -33.260 1.00 86.12 667 TRP A CA 1
ATOM 5333 C C . TRP A 1 667 ? 21.636 9.850 -33.284 1.00 86.12 667 TRP A C 1
ATOM 5335 O O . TRP A 1 667 ? 20.416 9.997 -33.318 1.00 86.12 667 TRP A O 1
ATOM 5345 N N . PHE A 1 668 ? 22.498 10.876 -33.270 1.00 79.31 668 PHE A N 1
ATOM 5346 C CA . PHE A 1 668 ? 22.096 12.267 -33.001 1.00 79.31 668 PHE A CA 1
ATOM 5347 C C . PHE A 1 668 ? 22.692 13.322 -33.949 1.00 79.31 668 PHE A C 1
ATOM 5349 O O . PHE A 1 668 ? 22.345 14.492 -33.841 1.00 79.31 668 PHE A O 1
ATOM 5356 N N . ARG A 1 669 ? 23.562 12.936 -34.897 1.00 69.69 669 ARG A N 1
ATOM 5357 C CA . ARG A 1 669 ? 24.187 13.829 -35.900 1.00 69.69 669 ARG A CA 1
ATOM 5358 C C . ARG A 1 669 ? 24.975 15.029 -35.326 1.00 69.69 669 ARG A C 1
ATOM 5360 O O . ARG A 1 669 ? 25.101 16.050 -35.995 1.00 69.69 669 ARG A O 1
ATOM 5367 N N . PHE A 1 670 ? 25.538 14.902 -34.121 1.00 66.50 670 PHE A N 1
ATOM 5368 C CA . PHE A 1 670 ? 26.358 15.948 -33.488 1.00 66.50 670 PHE A CA 1
ATOM 5369 C C . PHE A 1 670 ? 27.613 16.339 -34.298 1.00 66.50 670 PHE A C 1
ATOM 5371 O O . PHE A 1 670 ? 28.230 15.500 -34.961 1.00 66.50 670 PHE A O 1
ATOM 5378 N N . SER A 1 671 ? 28.031 17.604 -34.167 1.00 57.25 671 SER A N 1
ATOM 5379 C CA . SER A 1 671 ? 29.339 18.105 -34.613 1.00 57.25 671 SER A CA 1
ATOM 5380 C C . SER A 1 671 ? 30.484 17.625 -33.695 1.00 57.25 671 SER A C 1
ATOM 5382 O O . SER A 1 671 ? 30.283 16.830 -32.776 1.00 57.25 671 SER A O 1
ATOM 5384 N N . SER A 1 672 ? 31.726 18.004 -34.010 1.00 53.94 672 SER A N 1
ATOM 5385 C CA . SER A 1 672 ? 32.925 17.220 -33.668 1.00 53.94 672 SER A CA 1
ATOM 5386 C C . SER A 1 672 ? 33.253 17.020 -32.181 1.00 53.94 672 SER A C 1
ATOM 5388 O O . SER A 1 672 ? 33.864 15.991 -31.859 1.00 53.94 672 SER A O 1
ATOM 5390 N N . ASP A 1 673 ? 32.835 17.938 -31.303 1.00 58.34 673 ASP A N 1
ATOM 5391 C CA . ASP A 1 673 ? 33.377 18.098 -29.941 1.00 58.34 673 ASP A CA 1
ATOM 5392 C C . ASP A 1 673 ? 32.297 18.181 -28.849 1.00 58.34 673 ASP A C 1
ATOM 5394 O O . ASP A 1 673 ? 32.329 19.019 -27.950 1.00 58.34 673 ASP A O 1
ATOM 5398 N N . ALA A 1 674 ? 31.322 17.274 -28.918 1.00 60.59 674 ALA A N 1
ATOM 5399 C CA . ALA A 1 674 ? 30.273 17.154 -27.911 1.00 60.59 674 ALA A CA 1
ATOM 5400 C C . ALA A 1 674 ? 30.795 16.561 -26.579 1.00 60.59 674 ALA A C 1
ATOM 5402 O O . ALA A 1 674 ? 31.048 15.360 -26.480 1.00 60.59 674 ALA A O 1
ATOM 5403 N N . ASN A 1 675 ? 30.911 17.401 -25.545 1.00 76.69 675 ASN A N 1
ATOM 5404 C CA . ASN A 1 675 ? 31.061 16.995 -24.137 1.00 76.69 675 ASN A CA 1
ATOM 5405 C C . ASN A 1 675 ? 29.702 16.476 -23.595 1.00 76.69 675 ASN A C 1
ATOM 5407 O O . ASN A 1 675 ? 28.654 16.909 -24.080 1.00 76.69 675 ASN A O 1
ATOM 5411 N N . ILE A 1 676 ? 29.688 15.604 -22.578 1.00 83.94 676 ILE A N 1
ATOM 5412 C CA . ILE A 1 676 ? 28.480 15.097 -21.890 1.00 83.94 676 ILE A CA 1
ATOM 5413 C C . ILE A 1 676 ? 27.487 16.233 -21.595 1.00 83.94 676 ILE A C 1
ATOM 5415 O O . ILE A 1 676 ? 26.324 16.145 -21.991 1.00 83.94 676 ILE A O 1
ATOM 5419 N N . ARG A 1 677 ? 27.953 17.350 -21.015 1.00 88.56 677 ARG A N 1
ATOM 5420 C CA . ARG A 1 677 ? 27.103 18.516 -20.684 1.00 88.56 677 ARG A CA 1
ATOM 5421 C C . ARG A 1 677 ? 26.419 19.153 -21.901 1.00 88.56 677 ARG A C 1
ATOM 5423 O O . ARG A 1 677 ? 25.336 19.706 -21.761 1.00 88.56 677 ARG A O 1
ATOM 5430 N N . SER A 1 678 ? 26.999 19.041 -23.099 1.00 86.62 678 SER A N 1
ATOM 5431 C CA . SER A 1 678 ? 26.386 19.532 -24.348 1.00 86.62 678 SER A CA 1
ATOM 5432 C C . SER A 1 678 ? 25.360 18.564 -24.952 1.00 86.62 678 SER A C 1
ATOM 5434 O O . SER A 1 678 ? 24.484 18.982 -25.709 1.00 86.62 678 SER A O 1
ATOM 5436 N N . ILE A 1 679 ? 25.456 17.274 -24.613 1.00 88.06 679 ILE A N 1
ATOM 5437 C CA . ILE A 1 679 ? 24.548 16.223 -25.088 1.00 88.06 679 ILE A CA 1
ATOM 5438 C C . ILE A 1 679 ? 23.261 16.223 -24.258 1.00 88.06 679 ILE A C 1
ATOM 5440 O O . ILE A 1 679 ? 22.187 16.027 -24.820 1.00 88.06 679 ILE A O 1
ATOM 5444 N N . VAL A 1 680 ? 23.363 16.434 -22.944 1.00 91.38 680 VAL A N 1
ATOM 5445 C CA . VAL A 1 680 ? 22.266 16.357 -21.961 1.00 91.38 680 VAL A CA 1
ATOM 5446 C C . VAL A 1 680 ? 21.150 17.379 -22.222 1.00 91.38 680 VAL A C 1
ATOM 5448 O O . VAL A 1 680 ? 21.394 18.568 -22.416 1.00 91.38 680 VAL A O 1
ATOM 5451 N N . ASP A 1 681 ? 19.891 16.930 -22.163 1.00 93.44 681 ASP A N 1
ATOM 5452 C CA . ASP A 1 681 ? 18.720 17.815 -22.147 1.00 93.44 681 ASP A CA 1
ATOM 5453 C C . ASP A 1 681 ? 18.449 18.365 -20.737 1.00 93.44 681 ASP A C 1
ATOM 5455 O O . ASP A 1 681 ? 17.567 17.891 -20.015 1.00 93.44 681 ASP A O 1
ATOM 5459 N N . TRP A 1 682 ? 19.195 19.396 -20.338 1.00 93.62 682 TRP A N 1
ATOM 5460 C CA . TRP A 1 682 ? 19.006 20.073 -19.047 1.00 93.62 682 TRP A CA 1
ATOM 5461 C C . TRP A 1 682 ? 17.572 20.567 -18.823 1.00 93.62 682 TRP A C 1
ATOM 5463 O O . TRP A 1 682 ? 17.096 20.562 -17.688 1.00 93.62 682 TRP A O 1
ATOM 5473 N N . SER A 1 683 ? 16.850 20.930 -19.890 1.00 93.06 683 SER A N 1
ATOM 5474 C CA . SER A 1 683 ? 15.464 21.398 -19.790 1.00 93.06 683 SER A CA 1
ATOM 5475 C C . SER A 1 683 ? 14.514 20.281 -19.345 1.00 93.06 683 SER A C 1
ATOM 5477 O O . SER A 1 683 ? 13.683 20.499 -18.462 1.00 93.06 683 SER A O 1
ATOM 5479 N N . TYR A 1 684 ? 14.703 19.058 -19.855 1.00 93.88 684 TYR A N 1
ATOM 5480 C CA . TYR A 1 684 ? 13.971 17.867 -19.418 1.00 93.88 684 TYR A CA 1
ATOM 5481 C C . TYR A 1 684 ? 14.237 17.548 -17.941 1.00 93.88 684 TYR A C 1
ATOM 5483 O O . TYR A 1 684 ? 13.294 17.339 -17.172 1.00 93.88 684 TYR A O 1
ATOM 5491 N N . TYR A 1 685 ? 15.504 17.557 -17.513 1.00 95.00 685 TYR A N 1
ATOM 5492 C CA . TYR A 1 685 ? 15.862 17.284 -16.117 1.00 95.00 685 TYR A CA 1
ATOM 5493 C C . TYR A 1 685 ? 15.338 18.363 -15.163 1.00 95.00 685 TYR A C 1
ATOM 5495 O O . TYR A 1 685 ? 14.746 18.026 -14.133 1.00 95.00 685 TYR A O 1
ATOM 5503 N N . LYS A 1 686 ? 15.435 19.644 -15.545 1.00 94.94 686 LYS A N 1
ATOM 5504 C CA . LYS A 1 686 ? 14.836 20.762 -14.804 1.00 94.94 686 LYS A CA 1
ATOM 5505 C C . LYS A 1 686 ? 13.319 20.609 -14.713 1.00 94.94 686 LYS A C 1
ATOM 5507 O O . LYS A 1 686 ? 12.770 20.710 -13.623 1.00 94.94 686 LYS A O 1
ATOM 5512 N N . GLN A 1 687 ? 12.626 20.259 -15.798 1.00 94.12 687 GLN A N 1
ATOM 5513 C CA . GLN A 1 687 ? 11.177 20.024 -15.777 1.00 94.12 687 GLN A CA 1
ATOM 5514 C C . GLN A 1 687 ? 10.777 18.828 -14.887 1.00 94.12 687 GLN A C 1
ATOM 5516 O O . GLN A 1 687 ? 9.758 18.903 -14.188 1.00 94.12 687 GLN A O 1
ATOM 5521 N N . ARG A 1 688 ? 11.565 17.739 -14.872 1.00 95.00 688 ARG A N 1
ATOM 5522 C CA . ARG A 1 688 ? 11.366 16.585 -13.970 1.00 95.00 688 ARG A CA 1
ATOM 5523 C C . ARG A 1 688 ? 11.543 16.996 -12.502 1.00 95.00 688 ARG A C 1
ATOM 5525 O O . ARG A 1 688 ? 10.668 16.671 -11.697 1.00 95.00 688 ARG A O 1
ATOM 5532 N N . LEU A 1 689 ? 12.603 17.739 -12.163 1.00 95.69 689 LEU A N 1
ATOM 5533 C CA . LEU A 1 689 ? 12.857 18.229 -10.801 1.00 95.69 689 LEU A CA 1
ATOM 5534 C C . LEU A 1 689 ? 11.805 19.255 -10.356 1.00 95.69 689 LEU A C 1
ATOM 5536 O O . LEU A 1 689 ? 11.175 19.059 -9.320 1.00 95.69 689 LEU A O 1
ATOM 5540 N N . SER A 1 690 ? 11.510 20.271 -11.171 1.00 95.81 690 SER A N 1
ATOM 5541 C CA . SER A 1 690 ? 10.434 21.241 -10.922 1.00 95.81 690 SER A CA 1
ATOM 5542 C C . SER A 1 690 ? 9.079 20.560 -10.718 1.00 95.81 690 SER A C 1
ATOM 5544 O O . SER A 1 690 ? 8.300 20.977 -9.869 1.00 95.81 690 SER A O 1
ATOM 5546 N N . SER A 1 691 ? 8.798 19.463 -11.431 1.00 94.50 691 SER A N 1
ATOM 5547 C CA . SER A 1 691 ? 7.577 18.677 -11.211 1.00 94.50 691 SER A CA 1
ATOM 5548 C C . SER A 1 691 ? 7.587 17.894 -9.891 1.00 94.50 691 SER A C 1
ATOM 5550 O O . SER A 1 691 ? 6.516 17.618 -9.358 1.00 94.50 691 SER A O 1
ATOM 5552 N N . ALA A 1 692 ? 8.749 17.523 -9.346 1.00 95.38 692 ALA A N 1
ATOM 5553 C CA . ALA A 1 692 ? 8.855 16.960 -7.998 1.00 95.38 692 ALA A CA 1
ATOM 5554 C C . ALA A 1 692 ? 8.694 18.050 -6.923 1.00 95.38 692 ALA A C 1
ATOM 5556 O O . ALA A 1 692 ? 7.896 17.867 -6.007 1.00 95.38 692 ALA A O 1
ATOM 5557 N N . ILE A 1 693 ? 9.360 19.198 -7.097 1.00 96.75 693 ILE A N 1
ATOM 5558 C CA . ILE A 1 693 ? 9.246 20.393 -6.243 1.00 96.75 693 ILE A CA 1
ATOM 5559 C C . ILE A 1 693 ? 7.790 20.880 -6.168 1.00 96.75 693 ILE A C 1
ATOM 5561 O O . ILE A 1 693 ? 7.288 21.119 -5.076 1.00 96.75 693 ILE A O 1
ATOM 5565 N N . GLN A 1 694 ? 7.071 20.938 -7.295 1.00 95.00 694 GLN A N 1
ATOM 5566 C CA . GLN A 1 694 ? 5.643 21.279 -7.323 1.00 95.00 694 GLN A CA 1
ATOM 5567 C C . GLN A 1 694 ? 4.806 20.333 -6.454 1.00 95.00 694 GLN A C 1
ATOM 5569 O O . GLN A 1 694 ? 4.056 20.787 -5.596 1.00 95.00 694 GLN A O 1
ATOM 5574 N N . LYS A 1 695 ? 4.953 19.016 -6.648 1.00 94.75 695 LYS A N 1
ATOM 5575 C CA . LYS A 1 695 ? 4.160 18.012 -5.922 1.00 94.75 695 LYS A CA 1
ATOM 5576 C C . LYS A 1 695 ? 4.465 17.975 -4.420 1.00 94.75 695 LYS A C 1
ATOM 5578 O O . LYS A 1 695 ? 3.554 17.736 -3.640 1.00 94.75 695 LYS A O 1
ATOM 5583 N N . ILE A 1 696 ? 5.729 18.141 -4.025 1.00 95.94 696 ILE A N 1
ATOM 5584 C CA . ILE A 1 696 ? 6.190 17.928 -2.639 1.00 95.94 696 ILE A CA 1
ATOM 5585 C C . ILE A 1 696 ? 6.210 19.230 -1.825 1.00 95.94 696 ILE A C 1
ATOM 5587 O O . ILE A 1 696 ? 5.981 19.185 -0.624 1.00 95.94 696 ILE A O 1
ATOM 5591 N N . ILE A 1 697 ? 6.476 20.375 -2.462 1.00 96.38 697 ILE A N 1
ATOM 5592 C CA . ILE A 1 697 ? 6.761 21.643 -1.776 1.00 96.38 697 ILE A CA 1
ATOM 5593 C C . ILE A 1 697 ? 5.721 22.706 -2.137 1.00 96.38 697 ILE A C 1
ATOM 5595 O O . ILE A 1 697 ? 4.936 23.104 -1.285 1.00 96.38 697 ILE A O 1
ATOM 5599 N N . THR A 1 698 ? 5.691 23.180 -3.388 1.00 95.06 698 THR A N 1
ATOM 5600 C CA . THR A 1 698 ? 5.041 24.473 -3.683 1.00 95.06 698 THR A CA 1
ATOM 5601 C C . THR A 1 698 ? 3.514 24.393 -3.777 1.00 95.06 698 THR A C 1
ATOM 5603 O O . THR A 1 698 ? 2.828 25.286 -3.282 1.00 95.06 698 THR A O 1
ATOM 5606 N N . ILE A 1 699 ? 2.953 23.301 -4.317 1.00 94.00 699 ILE A N 1
ATOM 5607 C CA . ILE A 1 699 ? 1.494 23.095 -4.331 1.00 94.00 699 ILE A CA 1
ATOM 5608 C C . ILE A 1 699 ? 0.954 22.813 -2.908 1.00 94.00 699 ILE A C 1
ATOM 5610 O O . ILE A 1 699 ? -0.037 23.449 -2.537 1.00 94.00 699 ILE A O 1
ATOM 5614 N N . PRO A 1 700 ? 1.582 21.947 -2.078 1.00 94.38 700 PRO A N 1
ATOM 5615 C CA . PRO A 1 700 ? 1.224 21.805 -0.663 1.00 94.38 700 PRO A CA 1
ATOM 5616 C C . PRO A 1 700 ? 1.320 23.116 0.136 1.00 94.38 700 PRO A C 1
ATOM 5618 O O . PRO A 1 700 ? 0.350 23.475 0.803 1.00 94.38 700 PRO A O 1
ATOM 5621 N N . ALA A 1 701 ? 2.411 23.882 -0.012 1.00 94.56 701 ALA A N 1
ATOM 5622 C CA . ALA A 1 701 ? 2.592 25.187 0.635 1.00 94.56 701 ALA A CA 1
ATOM 5623 C C . ALA A 1 701 ? 1.425 26.142 0.328 1.00 94.56 701 ALA A C 1
ATOM 5625 O O . ALA A 1 701 ? 0.760 26.637 1.240 1.00 94.56 701 ALA A O 1
ATOM 5626 N N . ALA A 1 702 ? 1.091 26.307 -0.955 1.00 91.75 702 ALA A N 1
ATOM 5627 C CA . ALA A 1 702 ? -0.034 27.132 -1.389 1.00 91.75 702 ALA A CA 1
ATOM 5628 C C . ALA A 1 702 ? -1.392 26.628 -0.865 1.00 91.75 702 ALA A C 1
ATOM 5630 O O . ALA A 1 702 ? -2.271 27.422 -0.527 1.00 91.75 702 ALA A O 1
ATOM 5631 N N . MET A 1 703 ? -1.590 25.307 -0.765 1.00 88.75 703 MET A N 1
ATOM 5632 C CA . MET A 1 703 ? -2.813 24.735 -0.186 1.00 88.75 703 MET A CA 1
ATOM 5633 C C . MET A 1 703 ? -2.947 24.979 1.321 1.00 88.75 703 MET A C 1
ATOM 5635 O O . MET A 1 703 ? -4.088 25.059 1.793 1.00 88.75 703 MET A O 1
ATOM 5639 N N . GLN A 1 704 ? -1.825 25.158 2.026 1.00 91.50 704 GLN A N 1
ATOM 5640 C CA . GLN A 1 704 ? -1.731 25.556 3.436 1.00 91.50 704 GLN A CA 1
ATOM 5641 C C . GLN A 1 704 ? -1.595 27.081 3.645 1.00 91.50 704 GLN A C 1
ATOM 5643 O O . GLN A 1 704 ? -1.339 27.513 4.762 1.00 91.50 704 GLN A O 1
ATOM 5648 N N . LYS A 1 705 ? -1.832 27.899 2.605 1.00 89.69 705 LYS A N 1
ATOM 5649 C CA . LYS A 1 705 ? -1.774 29.380 2.623 1.00 89.69 705 LYS A CA 1
ATOM 5650 C C . LYS A 1 705 ? -0.377 29.998 2.815 1.00 89.69 705 LYS A C 1
ATOM 5652 O O . LYS A 1 705 ? -0.270 31.181 3.122 1.00 89.69 705 LYS A O 1
ATOM 5657 N N . ILE A 1 706 ? 0.681 29.238 2.550 1.00 92.25 706 ILE A N 1
ATOM 5658 C CA . ILE A 1 706 ? 2.058 29.744 2.493 1.00 92.25 706 ILE A CA 1
ATOM 5659 C C . ILE A 1 706 ? 2.335 30.280 1.077 1.00 92.25 706 ILE A C 1
ATOM 5661 O O . ILE A 1 706 ? 1.887 29.704 0.079 1.00 92.25 706 ILE A O 1
ATOM 5665 N N . SER A 1 707 ? 3.062 31.397 0.971 1.00 91.25 707 SER A N 1
ATOM 5666 C CA . SER A 1 707 ? 3.527 31.938 -0.316 1.00 91.25 707 SER A CA 1
ATOM 5667 C C . SER A 1 707 ? 4.475 30.951 -1.015 1.00 91.25 707 SER A C 1
ATOM 5669 O O . SER A 1 707 ? 5.022 30.064 -0.369 1.00 91.25 707 SER A O 1
ATOM 5671 N N . ASN A 1 708 ? 4.668 31.053 -2.339 1.00 94.62 708 ASN A N 1
ATOM 5672 C CA . ASN A 1 708 ? 5.522 30.098 -3.063 1.00 94.62 708 ASN A CA 1
ATOM 5673 C C . ASN A 1 708 ? 6.967 30.143 -2.519 1.00 94.62 708 ASN A C 1
ATOM 5675 O O . ASN A 1 708 ? 7.666 31.124 -2.790 1.00 94.62 708 ASN A O 1
ATOM 5679 N N . PRO A 1 709 ? 7.451 29.097 -1.819 1.00 94.56 709 PRO A N 1
ATOM 5680 C CA . PRO A 1 709 ? 8.756 29.147 -1.172 1.00 94.56 709 PRO A CA 1
ATOM 5681 C C . PRO A 1 709 ? 9.902 28.915 -2.173 1.00 94.56 709 PRO A C 1
ATOM 5683 O O . PRO A 1 709 ? 11.059 29.178 -1.862 1.00 94.56 709 PRO A O 1
ATOM 5686 N N . VAL A 1 710 ? 9.601 28.472 -3.405 1.00 96.00 710 VAL A N 1
ATOM 5687 C CA . VAL A 1 710 ? 10.574 28.321 -4.502 1.00 96.00 710 VAL A CA 1
ATOM 5688 C C . VAL A 1 710 ? 10.093 29.120 -5.728 1.00 96.00 710 VAL A C 1
ATOM 5690 O O . VAL A 1 710 ? 9.590 28.529 -6.687 1.00 96.00 710 VAL A O 1
ATOM 5693 N N . PRO A 1 711 ? 10.256 30.462 -5.759 1.00 93.44 711 PRO A N 1
ATOM 5694 C CA . PRO A 1 711 ? 9.725 31.317 -6.833 1.00 93.44 711 PRO A CA 1
ATOM 5695 C C . PRO A 1 711 ? 10.203 30.954 -8.248 1.00 93.44 711 PRO A C 1
ATOM 5697 O O . PRO A 1 711 ? 9.480 31.168 -9.219 1.00 93.44 711 PRO A O 1
ATOM 5700 N N . ARG A 1 712 ? 11.390 30.336 -8.370 1.00 93.00 712 ARG A N 1
ATOM 5701 C CA . ARG A 1 712 ? 11.945 29.792 -9.630 1.00 93.00 712 ARG A CA 1
ATOM 5702 C C . ARG A 1 712 ? 11.077 28.698 -10.262 1.00 93.00 712 ARG A C 1
ATOM 5704 O O . ARG A 1 712 ? 11.232 28.401 -11.445 1.00 93.00 712 ARG A O 1
ATOM 5711 N N . VAL A 1 713 ? 10.190 28.078 -9.484 1.00 93.12 713 VAL A N 1
ATOM 5712 C CA . VAL A 1 713 ? 9.248 27.053 -9.930 1.00 93.12 713 VAL A CA 1
ATOM 5713 C C . VAL A 1 713 ? 7.835 27.613 -9.809 1.00 93.12 713 VAL A C 1
ATOM 5715 O O . VAL A 1 713 ? 7.227 27.606 -8.738 1.00 93.12 713 VAL A O 1
ATOM 5718 N N . LEU A 1 714 ? 7.311 28.102 -10.933 1.00 90.94 714 LEU A N 1
ATOM 5719 C CA . LEU A 1 714 ? 5.965 28.666 -11.009 1.00 90.94 714 LEU A CA 1
ATOM 5720 C C . LEU A 1 714 ? 4.887 27.624 -10.674 1.00 90.94 714 LEU A C 1
ATOM 5722 O O . LEU A 1 714 ? 5.050 26.416 -10.892 1.00 90.94 714 LEU A O 1
ATOM 5726 N N . HIS A 1 715 ? 3.769 28.106 -10.142 1.00 89.88 715 HIS A N 1
ATOM 5727 C CA . HIS A 1 715 ? 2.581 27.301 -9.886 1.00 89.88 715 HIS A CA 1
ATOM 5728 C C . HIS A 1 715 ? 1.807 27.018 -11.188 1.00 89.88 715 HIS A C 1
ATOM 5730 O O . HIS A 1 715 ? 1.895 27.803 -12.129 1.00 89.88 715 HIS A O 1
ATOM 5736 N N . PRO A 1 716 ? 1.021 25.927 -11.258 1.00 88.50 716 PRO A N 1
ATOM 5737 C CA . PRO A 1 716 ? 0.006 25.764 -12.298 1.00 88.50 716 PRO A CA 1
ATOM 5738 C C . PRO A 1 716 ? -1.071 26.859 -12.211 1.00 88.50 716 PRO A C 1
ATOM 5740 O O . PRO A 1 716 ? -1.474 27.233 -11.109 1.00 88.50 716 PRO A O 1
ATOM 5743 N N . ASP A 1 717 ? -1.606 27.310 -13.348 1.00 84.75 717 ASP A N 1
ATOM 5744 C CA . ASP A 1 717 ? -2.551 28.443 -13.410 1.00 84.75 717 ASP A CA 1
ATOM 5745 C C . ASP A 1 717 ? -3.803 28.254 -12.532 1.00 84.75 717 ASP A C 1
ATOM 5747 O O . ASP A 1 717 ? -4.257 29.184 -11.856 1.00 84.75 717 ASP A O 1
ATOM 5751 N N . TRP A 1 718 ? -4.329 27.024 -12.476 1.00 87.25 718 TRP A N 1
ATOM 5752 C CA . TRP A 1 718 ? -5.491 26.665 -11.653 1.00 87.25 718 TRP A CA 1
ATOM 5753 C C . TRP A 1 718 ? -5.258 26.898 -10.154 1.00 87.25 718 TRP A C 1
ATOM 5755 O O . TRP A 1 718 ? -6.184 27.248 -9.419 1.00 87.25 718 TRP A O 1
ATOM 5765 N N . LEU A 1 719 ? -4.016 26.762 -9.681 1.00 86.06 719 LEU A N 1
ATOM 5766 C CA . LEU A 1 719 ? -3.688 26.892 -8.265 1.00 86.06 719 LEU A CA 1
ATOM 5767 C C . LEU A 1 719 ? -3.876 28.334 -7.786 1.00 86.06 719 LEU A C 1
ATOM 5769 O O . LEU A 1 719 ? -4.417 28.550 -6.704 1.00 86.06 719 LEU A O 1
ATOM 5773 N N . HIS A 1 720 ? -3.523 29.323 -8.611 1.00 79.81 720 HIS A N 1
ATOM 5774 C CA . HIS A 1 720 ? -3.768 30.734 -8.302 1.00 79.81 720 HIS A CA 1
ATOM 5775 C C . HIS A 1 720 ? -5.264 31.054 -8.186 1.00 79.81 720 HIS A C 1
ATOM 5777 O O . HIS A 1 720 ? -5.654 31.841 -7.325 1.00 79.81 720 HIS A O 1
ATOM 5783 N N . LYS A 1 721 ? -6.114 30.426 -9.011 1.00 80.12 721 LYS A N 1
ATOM 5784 C CA . LYS A 1 721 ? -7.575 30.540 -8.889 1.00 80.12 721 LYS A CA 1
ATOM 5785 C C . LYS A 1 721 ? -8.055 29.953 -7.558 1.00 80.12 721 LYS A C 1
ATOM 5787 O O . LYS A 1 721 ? -8.720 30.651 -6.800 1.00 80.12 721 LYS A O 1
ATOM 5792 N N . LYS A 1 722 ? -7.636 28.726 -7.234 1.00 78.38 722 LYS A N 1
ATOM 5793 C CA . LYS A 1 722 ? -8.052 28.008 -6.019 1.00 78.38 722 LYS A CA 1
ATOM 5794 C C . LYS A 1 722 ? -7.565 28.654 -4.714 1.00 78.38 722 LYS A C 1
ATOM 5796 O O . LYS A 1 722 ? -8.262 28.578 -3.706 1.00 78.38 722 LYS A O 1
ATOM 5801 N N . VAL A 1 723 ? -6.388 29.288 -4.711 1.00 77.62 723 VAL A N 1
ATOM 5802 C CA . VAL A 1 723 ? -5.908 30.083 -3.563 1.00 77.62 723 VAL A CA 1
ATOM 5803 C C . VAL A 1 723 ? -6.793 31.316 -3.374 1.00 77.62 723 VAL A C 1
ATOM 5805 O O . VAL A 1 723 ? -7.331 31.496 -2.286 1.00 77.62 723 VAL A O 1
ATOM 5808 N N . ARG A 1 724 ? -7.085 32.079 -4.441 1.00 75.81 724 ARG A N 1
ATOM 5809 C CA . ARG A 1 724 ? -8.035 33.207 -4.363 1.00 75.81 724 ARG A CA 1
ATOM 5810 C C . ARG A 1 724 ? -9.417 32.770 -3.859 1.00 75.81 724 ARG A C 1
ATOM 5812 O O . ARG A 1 724 ? -9.944 33.400 -2.957 1.00 75.81 724 ARG A O 1
ATOM 5819 N N . GLU A 1 725 ? -9.959 31.646 -4.330 1.00 76.19 725 GLU A N 1
ATOM 5820 C CA . GLU A 1 725 ? -11.226 31.062 -3.833 1.00 76.19 725 GLU A CA 1
ATOM 5821 C C . GLU A 1 725 ? -11.172 30.584 -2.359 1.00 76.19 725 GLU A C 1
ATOM 5823 O O . GLU A 1 725 ? -12.210 30.412 -1.708 1.00 76.19 725 GLU A O 1
ATOM 5828 N N . LYS A 1 726 ? -9.975 30.323 -1.812 1.00 69.44 726 LYS A N 1
ATOM 5829 C CA . LYS A 1 726 ? -9.736 29.989 -0.393 1.00 69.44 726 LYS A CA 1
ATOM 5830 C C . LYS A 1 726 ? -9.534 31.219 0.500 1.00 69.44 726 LYS A C 1
ATOM 5832 O O . LYS A 1 726 ? -9.674 31.083 1.720 1.00 69.44 726 LYS A O 1
ATOM 5837 N N . ASP A 1 727 ? -9.196 32.364 -0.081 1.00 68.19 727 ASP A N 1
ATOM 5838 C CA . ASP A 1 727 ? -8.962 33.631 0.622 1.00 68.19 727 ASP A CA 1
ATOM 5839 C C . ASP A 1 727 ? -10.112 34.637 0.449 1.00 68.19 727 ASP A C 1
ATOM 5841 O O . ASP A 1 727 ? -10.233 35.573 1.240 1.00 68.19 727 ASP A O 1
ATOM 5845 N N . ASP A 1 728 ? -10.994 34.413 -0.529 1.00 68.38 728 ASP A N 1
ATOM 5846 C CA . ASP A 1 728 ? -12.230 35.169 -0.707 1.00 68.38 728 ASP A CA 1
ATOM 5847 C C . ASP A 1 728 ? -13.158 35.012 0.509 1.00 68.38 728 ASP A C 1
ATOM 5849 O O . ASP A 1 728 ? -13.590 33.910 0.873 1.00 68.38 728 ASP A O 1
ATOM 5853 N N . ARG A 1 729 ? -13.465 36.151 1.138 1.00 59.50 729 ARG A N 1
ATOM 5854 C CA . ARG A 1 729 ? -14.337 36.253 2.313 1.00 59.50 729 ARG A CA 1
ATOM 5855 C C . ARG A 1 729 ? -15.822 36.135 1.947 1.00 59.50 729 ARG A C 1
ATOM 5857 O O . ARG A 1 729 ? -16.623 35.810 2.818 1.00 59.50 729 ARG A O 1
ATOM 5864 N N . PHE A 1 730 ? -16.196 36.366 0.687 1.00 56.00 730 PHE A N 1
ATOM 5865 C CA . PHE A 1 730 ? -17.584 36.471 0.228 1.00 56.00 730 PHE A CA 1
ATOM 5866 C C . PHE A 1 730 ? -18.021 35.253 -0.593 1.00 56.00 730 PHE A C 1
ATOM 5868 O O . PHE A 1 730 ? -18.462 35.349 -1.737 1.00 56.00 730 PHE A O 1
ATOM 5875 N N . ARG A 1 731 ? -17.950 34.066 0.017 1.00 54.00 731 ARG A N 1
ATOM 5876 C CA . ARG A 1 731 ? -18.450 32.836 -0.611 1.00 54.00 731 ARG A CA 1
ATOM 5877 C C . ARG A 1 731 ? -19.974 32.836 -0.724 1.00 54.00 731 ARG A C 1
ATOM 5879 O O . ARG A 1 731 ? -20.678 32.731 0.281 1.00 54.00 731 ARG A O 1
ATOM 5886 N N . GLN A 1 732 ? -20.480 32.818 -1.955 1.00 50.78 732 GLN A N 1
ATOM 5887 C CA . GLN A 1 732 ? -21.865 32.450 -2.235 1.00 50.78 732 GLN A CA 1
ATOM 5888 C C . GLN A 1 732 ? -22.079 30.977 -1.831 1.00 50.78 732 GLN A C 1
ATOM 5890 O O . GLN A 1 732 ? -21.537 30.066 -2.460 1.00 50.78 732 GLN A O 1
ATOM 5895 N N . ARG A 1 733 ? -22.841 30.733 -0.753 1.00 50.19 733 ARG A N 1
ATOM 5896 C CA . ARG A 1 733 ? -23.255 29.375 -0.346 1.00 50.19 733 ARG A CA 1
ATOM 5897 C C . ARG A 1 733 ? -24.048 28.740 -1.492 1.00 50.19 733 ARG A C 1
ATOM 5899 O O . ARG A 1 733 ? -24.836 29.436 -2.137 1.00 50.19 733 ARG A O 1
ATOM 5906 N N . LYS A 1 734 ? -23.882 27.439 -1.766 1.00 54.00 734 LYS A N 1
ATOM 5907 C CA . LYS A 1 734 ? -24.737 26.792 -2.778 1.00 54.00 734 LYS A CA 1
ATOM 5908 C C . LYS A 1 734 ? -26.165 26.798 -2.236 1.00 54.00 734 LYS A C 1
ATOM 5910 O O . LYS A 1 734 ? -26.351 26.541 -1.053 1.00 54.00 734 LYS A O 1
ATOM 5915 N N . LEU A 1 735 ? -27.178 26.996 -3.088 1.00 48.50 735 LEU A N 1
ATOM 5916 C CA . LEU A 1 735 ? -28.588 26.934 -2.652 1.00 48.50 735 LEU A CA 1
ATOM 5917 C C . LEU A 1 735 ? -28.907 25.647 -1.863 1.00 48.50 735 LEU A C 1
ATOM 5919 O O . LEU A 1 735 ? -29.670 25.672 -0.908 1.00 48.50 735 LEU A O 1
ATOM 5923 N N . ARG A 1 736 ? -28.268 24.532 -2.235 1.00 55.91 736 ARG A N 1
ATOM 5924 C CA . ARG A 1 736 ? -28.395 23.216 -1.581 1.00 55.91 736 ARG A CA 1
ATOM 5925 C C . ARG A 1 736 ? -27.959 23.221 -0.110 1.00 55.91 736 ARG A C 1
ATOM 5927 O O . ARG A 1 736 ? -28.484 22.444 0.668 1.00 55.91 736 ARG A O 1
ATOM 5934 N N . ASP A 1 737 ? -27.023 24.098 0.250 1.00 58.22 737 ASP A N 1
ATOM 5935 C CA . ASP A 1 737 ? -26.484 24.243 1.607 1.00 58.22 737 ASP A CA 1
ATOM 5936 C C . ASP A 1 737 ? -27.349 25.210 2.454 1.00 58.22 737 ASP A C 1
ATOM 5938 O O . ASP A 1 737 ? -27.093 25.405 3.640 1.00 58.22 737 ASP A O 1
ATOM 5942 N N . ILE A 1 738 ? -28.344 25.858 1.831 1.00 61.84 738 ILE A N 1
ATOM 5943 C CA . ILE A 1 738 ? -29.332 26.751 2.462 1.00 61.84 738 ILE A CA 1
ATOM 5944 C C . ILE A 1 738 ? -30.659 26.004 2.690 1.00 61.84 738 ILE A C 1
ATOM 5946 O O . ILE A 1 738 ? -31.355 26.274 3.664 1.00 61.84 738 ILE A O 1
ATOM 5950 N N . PHE A 1 739 ? -30.995 25.051 1.815 1.00 59.03 739 PHE A N 1
ATOM 5951 C CA . PHE A 1 739 ? -32.233 24.273 1.871 1.00 59.03 739 PHE A CA 1
ATOM 5952 C C . PHE A 1 739 ? -31.971 22.807 2.233 1.00 59.03 739 PHE A C 1
ATOM 5954 O O . PHE A 1 739 ? -31.754 21.965 1.358 1.00 59.03 739 PHE A O 1
ATOM 5961 N N . SER A 1 740 ? -32.063 22.490 3.525 1.00 49.03 740 SER A N 1
ATOM 5962 C CA . SER A 1 740 ? -32.215 21.108 3.991 1.00 49.03 740 SER A CA 1
ATOM 5963 C C . SER A 1 740 ? -33.519 20.515 3.434 1.00 49.03 740 SER A C 1
ATOM 5965 O O . SER A 1 740 ? -34.558 21.174 3.531 1.00 49.03 740 SER A O 1
ATOM 5967 N N . PRO A 1 741 ? -33.526 19.288 2.880 1.00 47.47 741 PRO A N 1
ATOM 5968 C CA . PRO A 1 741 ? -34.771 18.619 2.523 1.00 47.47 741 PRO A CA 1
ATOM 5969 C C . PRO A 1 741 ? -35.631 18.423 3.775 1.00 47.47 741 PRO A C 1
ATOM 5971 O O . PRO A 1 741 ? -35.150 17.873 4.766 1.00 47.47 741 PRO A O 1
ATOM 5974 N N . LEU A 1 742 ? -36.899 18.842 3.729 1.00 35.22 742 LEU A N 1
ATOM 5975 C CA . LEU A 1 742 ? -37.859 18.470 4.766 1.00 35.22 742 LEU A CA 1
ATOM 5976 C C . LEU A 1 742 ? -37.971 16.939 4.790 1.00 35.22 742 LEU A C 1
ATOM 5978 O O . LEU A 1 742 ? -38.105 16.317 3.730 1.00 35.22 742 LEU A O 1
ATOM 5982 N N . ALA A 1 743 ? -37.920 16.335 5.978 1.00 40.56 743 ALA A N 1
ATOM 5983 C CA . ALA A 1 743 ? -38.192 14.912 6.119 1.00 40.56 743 ALA A CA 1
ATOM 5984 C C . ALA A 1 743 ? -39.613 14.635 5.606 1.00 40.56 743 ALA A C 1
ATOM 5986 O O . ALA A 1 743 ? -40.574 15.245 6.073 1.00 40.56 743 ALA A O 1
ATOM 5987 N N . LYS A 1 744 ? -39.747 13.748 4.615 1.00 34.03 744 LYS A N 1
ATOM 5988 C CA . LYS A 1 744 ? -41.063 13.281 4.179 1.00 34.03 744 LYS A CA 1
ATOM 5989 C C . LYS A 1 744 ? -41.586 12.302 5.219 1.00 34.03 744 LYS A C 1
ATOM 5991 O O . LYS A 1 744 ? -41.075 11.190 5.306 1.00 34.03 744 LYS A O 1
ATOM 5996 N N . GLU A 1 745 ? -42.609 12.708 5.958 1.00 30.45 745 GLU A N 1
ATOM 5997 C CA . GLU A 1 745 ? -43.462 11.759 6.668 1.00 30.45 745 GLU A CA 1
ATOM 5998 C C . GLU A 1 745 ? -44.171 10.850 5.650 1.00 30.45 745 GLU A C 1
ATOM 6000 O O . GLU A 1 745 ? -44.625 11.298 4.591 1.00 30.45 745 GLU A O 1
ATOM 6005 N N . GLU A 1 746 ? -44.238 9.555 5.950 1.00 35.53 746 GLU A N 1
ATOM 6006 C CA . GLU A 1 746 ? -44.918 8.570 5.111 1.00 35.53 746 GLU A CA 1
ATOM 6007 C C . GLU A 1 746 ? -46.424 8.573 5.430 1.00 35.53 746 GLU A C 1
ATOM 6009 O O . GLU A 1 746 ? -46.845 8.097 6.481 1.00 35.53 746 GLU A O 1
ATOM 6014 N N . GLY A 1 747 ? -47.246 9.123 4.523 1.00 30.75 747 GLY A N 1
ATOM 6015 C CA . GLY A 1 747 ? -48.671 9.392 4.781 1.00 30.75 747 GLY A CA 1
ATOM 6016 C C . GLY A 1 747 ? -49.577 9.414 3.540 1.00 30.75 747 GLY A C 1
ATOM 6017 O O . GLY A 1 747 ? -50.052 10.463 3.134 1.00 30.75 747 GLY A O 1
ATOM 6018 N N . LEU A 1 748 ? -49.788 8.233 2.951 1.00 29.97 748 LEU A N 1
ATOM 6019 C CA . LEU A 1 748 ? -50.959 7.738 2.194 1.00 29.97 748 LEU A CA 1
ATOM 6020 C C . LEU A 1 748 ? -51.864 8.660 1.301 1.00 29.97 748 LEU A C 1
ATOM 6022 O O . LEU A 1 748 ? -52.567 9.547 1.766 1.00 29.97 748 LEU A O 1
ATOM 6026 N N . HIS A 1 749 ? -52.044 8.185 0.054 1.00 31.09 749 HIS A N 1
ATOM 6027 C CA . HIS A 1 749 ? -53.196 8.308 -0.878 1.00 31.09 749 HIS A CA 1
ATOM 6028 C C . HIS A 1 749 ? -53.371 9.459 -1.905 1.00 31.09 749 HIS A C 1
ATOM 6030 O O . HIS A 1 749 ? -53.052 10.624 -1.714 1.00 31.09 749 HIS A O 1
ATOM 6036 N N . ASN A 1 750 ? -53.914 9.028 -3.057 1.00 35.50 750 ASN A N 1
ATOM 6037 C CA . ASN A 1 750 ? -54.114 9.726 -4.333 1.00 35.50 750 ASN A CA 1
ATOM 6038 C C . ASN A 1 750 ? -55.239 10.774 -4.312 1.00 35.50 750 ASN A C 1
ATOM 6040 O O . ASN A 1 750 ? -56.288 10.496 -3.737 1.00 35.50 750 ASN A O 1
ATOM 6044 N N . LEU A 1 751 ? -55.130 11.814 -5.158 1.00 28.30 751 LEU A N 1
ATOM 6045 C CA . LEU A 1 751 ? -56.198 12.206 -6.103 1.00 28.30 751 LEU A CA 1
ATOM 6046 C C . LEU A 1 751 ? -55.699 13.163 -7.213 1.00 28.30 751 LEU A C 1
ATOM 6048 O O . LEU A 1 751 ? -54.539 13.563 -7.235 1.00 28.30 751 LEU A O 1
ATOM 6052 N N . ASN A 1 752 ? -56.559 13.414 -8.205 1.00 29.22 752 ASN A N 1
ATOM 6053 C CA . ASN A 1 752 ? -56.215 13.927 -9.539 1.00 29.22 752 ASN A CA 1
ATOM 6054 C C . ASN A 1 752 ? -56.079 15.459 -9.667 1.00 29.22 752 ASN A C 1
ATOM 6056 O O . ASN A 1 752 ? -56.779 16.206 -9.000 1.00 29.22 752 ASN A O 1
ATOM 6060 N N . ARG A 1 753 ? -55.297 15.860 -10.686 1.00 28.45 753 ARG A N 1
ATOM 6061 C CA . ARG A 1 753 ? -55.459 17.031 -11.584 1.00 28.45 753 ARG A CA 1
ATOM 6062 C C . ARG A 1 753 ? -56.062 18.337 -11.024 1.00 28.45 753 ARG A C 1
ATOM 6064 O O . ARG A 1 753 ? -57.279 18.468 -10.950 1.00 28.45 753 ARG A O 1
ATOM 6071 N N . THR A 1 754 ? -55.240 19.382 -11.052 1.00 29.83 754 THR A N 1
ATOM 6072 C CA . THR A 1 754 ? -55.509 20.617 -11.822 1.00 29.83 754 THR A CA 1
ATOM 6073 C C . THR A 1 754 ? -54.199 21.081 -12.469 1.00 29.83 754 THR A C 1
ATOM 6075 O O . THR A 1 754 ? -53.121 20.703 -12.013 1.00 29.83 754 THR A O 1
ATOM 6078 N N . GLY A 1 755 ? -54.271 21.833 -13.567 1.00 28.14 755 GLY A N 1
ATOM 6079 C CA . GLY A 1 755 ? -53.096 22.364 -14.261 1.00 28.14 755 GLY A CA 1
ATOM 6080 C C . GLY A 1 755 ? -53.434 23.642 -15.021 1.00 28.14 755 GLY A C 1
ATOM 6081 O O . GLY A 1 755 ? -54.595 23.848 -15.359 1.00 28.14 755 GLY A O 1
ATOM 6082 N N . ASP A 1 756 ? -52.413 24.467 -15.245 1.00 27.84 756 ASP A N 1
ATOM 6083 C CA . ASP A 1 756 ? -52.383 25.691 -16.061 1.00 27.84 756 ASP A CA 1
ATOM 6084 C C . ASP A 1 756 ? -50.907 26.145 -16.133 1.00 27.84 756 ASP A C 1
ATOM 6086 O O . ASP A 1 756 ? -50.138 25.801 -15.233 1.00 27.84 756 ASP A O 1
ATOM 6090 N N . MET A 1 757 ? -50.402 26.894 -17.116 1.00 27.20 757 MET A N 1
ATOM 6091 C CA . MET A 1 757 ? -50.870 27.250 -18.466 1.00 27.20 757 MET A CA 1
ATOM 6092 C C . MET A 1 757 ? -49.588 27.437 -19.333 1.00 27.20 757 MET A C 1
ATOM 6094 O O . MET A 1 757 ? -48.485 27.310 -18.807 1.00 27.20 757 MET A O 1
ATOM 6098 N N . GLU A 1 758 ? -49.707 27.759 -20.627 1.00 32.56 758 GLU A N 1
ATOM 6099 C CA . GLU A 1 758 ? -48.598 27.923 -21.602 1.00 32.56 758 GLU A CA 1
ATOM 6100 C C . GLU A 1 758 ? -47.955 26.638 -22.157 1.00 32.56 758 GLU A C 1
ATOM 6102 O O . GLU A 1 758 ? -46.751 26.419 -22.066 1.00 32.56 758 GLU A O 1
ATOM 6107 N N . ASP A 1 759 ? -48.758 25.838 -22.868 1.00 28.75 759 ASP A N 1
ATOM 6108 C CA . ASP A 1 759 ? -48.238 25.022 -23.977 1.00 28.75 759 ASP A CA 1
ATOM 6109 C C . ASP A 1 759 ? -49.300 24.910 -25.092 1.00 28.75 759 ASP A C 1
ATOM 6111 O O . ASP A 1 759 ? -50.016 23.916 -25.220 1.00 28.75 759 ASP A O 1
ATOM 6115 N N . LEU A 1 760 ? -49.498 26.003 -25.847 1.00 26.42 760 LEU A N 1
ATOM 6116 C CA . LEU A 1 760 ? -50.439 26.049 -26.975 1.00 26.42 760 LEU A CA 1
ATOM 6117 C C . LEU A 1 760 ? -50.140 27.209 -27.948 1.00 26.42 760 LEU A C 1
ATOM 6119 O O . LEU A 1 760 ? -50.732 28.278 -27.853 1.00 26.42 760 LEU A O 1
ATOM 6123 N N . LEU A 1 761 ? -49.273 26.979 -28.941 1.00 26.38 761 LEU A N 1
ATOM 6124 C CA . LEU A 1 761 ? -49.427 27.540 -30.295 1.00 26.38 761 LEU A CA 1
ATOM 6125 C C . LEU A 1 761 ? -48.671 26.679 -31.325 1.00 26.38 761 LEU A C 1
ATOM 6127 O O . LEU A 1 761 ? -47.649 26.064 -31.028 1.00 26.38 761 LEU A O 1
ATOM 6131 N N . ILE A 1 762 ? -49.235 26.566 -32.531 1.00 29.72 762 ILE A N 1
ATOM 6132 C CA . ILE A 1 762 ? -49.063 25.400 -33.413 1.00 29.72 762 ILE A CA 1
ATOM 6133 C C . ILE A 1 762 ? -48.376 25.758 -34.746 1.00 29.72 762 ILE A C 1
ATOM 6135 O O . ILE A 1 762 ? -48.909 26.539 -35.519 1.00 29.72 762 ILE A O 1
ATOM 6139 N N . SER A 1 763 ? -47.275 25.047 -35.030 1.00 26.88 763 SER A N 1
ATOM 6140 C CA . SER A 1 763 ? -46.840 24.463 -36.322 1.00 26.88 763 SER A CA 1
ATOM 6141 C C . SER A 1 763 ? -46.633 25.285 -37.623 1.00 26.88 763 SER A C 1
ATOM 6143 O O . SER A 1 763 ? -47.330 26.235 -37.952 1.00 26.88 763 SER A O 1
ATOM 6145 N N . ASN A 1 764 ? -45.767 24.681 -38.453 1.00 27.05 764 ASN A N 1
ATOM 6146 C CA . ASN A 1 764 ? -45.618 24.736 -39.917 1.00 27.05 764 ASN A CA 1
ATOM 6147 C C . ASN A 1 764 ? -44.639 25.721 -40.594 1.00 27.05 764 ASN A C 1
ATOM 6149 O O . ASN A 1 764 ? -44.334 26.815 -40.136 1.00 27.05 764 ASN A O 1
ATOM 6153 N N . LYS A 1 765 ? -44.092 25.209 -41.708 1.00 33.81 765 LYS A N 1
ATOM 6154 C CA . LYS A 1 765 ? -43.052 25.775 -42.586 1.00 33.81 765 LYS A CA 1
ATOM 6155 C C . LYS A 1 765 ? -43.656 26.773 -43.583 1.00 33.81 765 LYS A C 1
ATOM 6157 O O . LYS A 1 765 ? -44.755 26.501 -44.048 1.00 33.81 765 LYS A O 1
ATOM 6162 N N . ASP A 1 766 ? -42.879 27.760 -44.057 1.00 26.08 766 ASP A N 1
ATOM 6163 C CA . ASP A 1 766 ? -42.424 27.757 -45.467 1.00 26.08 766 ASP A CA 1
ATOM 6164 C C . ASP A 1 766 ? -41.369 28.827 -45.848 1.00 26.08 766 ASP A C 1
ATOM 6166 O O . ASP A 1 766 ? -41.009 29.706 -45.067 1.00 26.08 766 ASP A O 1
ATOM 6170 N N . LEU A 1 767 ? -40.824 28.690 -47.066 1.00 27.55 767 LEU A N 1
ATOM 6171 C CA . LEU A 1 767 ? -39.774 29.513 -47.689 1.00 27.55 767 LEU A CA 1
ATOM 6172 C C . LEU A 1 767 ? -40.175 30.981 -48.019 1.00 27.55 767 LEU A C 1
ATOM 6174 O O . LEU A 1 767 ? -41.241 31.177 -48.597 1.00 27.55 767 LEU A O 1
ATOM 6178 N N . ARG A 1 768 ? -39.224 31.947 -47.931 1.00 23.59 768 ARG A N 1
ATOM 6179 C CA . ARG A 1 768 ? -38.675 32.797 -49.051 1.00 23.59 768 ARG A CA 1
ATOM 6180 C C . ARG A 1 768 ? -38.150 34.211 -48.664 1.00 23.59 768 ARG A C 1
ATOM 6182 O O . ARG A 1 768 ? -38.894 35.026 -48.149 1.00 23.59 768 ARG A O 1
ATOM 6189 N N . LYS A 1 769 ? -36.950 34.516 -49.199 1.00 22.69 769 LYS A N 1
ATOM 6190 C CA . LYS A 1 769 ? -36.459 35.778 -49.836 1.00 22.69 769 LYS A CA 1
ATOM 6191 C C . LYS A 1 769 ? -36.141 37.081 -49.043 1.00 22.69 769 LYS A C 1
ATOM 6193 O O . LYS A 1 769 ? -36.953 37.631 -48.319 1.00 22.69 769 LYS A O 1
ATOM 6198 N N . ASN A 1 770 ? -34.953 37.603 -49.396 1.00 21.44 770 ASN A N 1
ATOM 6199 C CA . ASN A 1 770 ? -34.371 38.972 -49.350 1.00 21.44 770 ASN A CA 1
ATOM 6200 C C . ASN A 1 770 ? -35.260 40.055 -50.066 1.00 21.44 770 ASN A C 1
ATOM 6202 O O . ASN A 1 770 ? -36.277 39.630 -50.622 1.00 21.44 770 ASN A O 1
ATOM 6206 N N . PRO A 1 771 ? -34.883 41.368 -50.237 1.00 45.81 771 PRO A N 1
ATOM 6207 C CA . PRO A 1 771 ? -33.579 42.042 -49.986 1.00 45.81 771 PRO A CA 1
ATOM 6208 C C . PRO A 1 771 ? -33.555 43.537 -49.518 1.00 45.81 771 PRO A C 1
ATOM 6210 O O . PRO A 1 771 ? -34.589 44.183 -49.375 1.00 45.81 771 PRO A O 1
ATOM 6213 N N . SER A 1 772 ? -32.313 44.082 -49.486 1.00 27.83 772 SER A N 1
ATOM 6214 C CA . SER A 1 772 ? -31.868 45.479 -49.784 1.00 27.83 772 SER A CA 1
ATOM 6215 C C . SER A 1 772 ? -31.570 46.432 -48.592 1.00 27.83 772 SER A C 1
ATOM 6217 O O . SER A 1 772 ? -32.001 46.140 -47.484 1.00 27.83 772 SER A O 1
ATOM 6219 N N . HIS A 1 773 ? -30.784 47.528 -48.715 1.00 29.78 773 HIS A N 1
ATOM 6220 C CA . HIS A 1 773 ? -30.075 48.114 -49.883 1.00 29.78 773 HIS A CA 1
ATOM 6221 C C . HIS A 1 773 ? -28.816 48.951 -49.501 1.00 29.78 773 HIS A C 1
ATOM 6223 O O . HIS A 1 773 ? -28.846 49.641 -48.487 1.00 29.78 773 HIS A O 1
ATOM 6229 N N . GLY A 1 774 ? -27.791 48.994 -50.378 1.00 26.45 774 GLY A N 1
ATOM 6230 C CA . GLY A 1 774 ? -26.709 50.013 -50.420 1.00 26.45 774 GLY A CA 1
ATOM 6231 C C . GLY A 1 774 ? -25.614 49.905 -49.342 1.00 26.45 774 GLY A C 1
ATOM 6232 O O . GLY A 1 774 ? -25.743 49.093 -48.430 1.00 26.45 774 GLY A O 1
ATOM 6233 N N . LEU A 1 775 ? -24.506 50.665 -49.366 1.00 28.06 775 LEU A N 1
ATOM 6234 C CA . LEU A 1 775 ? -23.801 51.475 -50.400 1.00 28.06 775 LEU A CA 1
ATOM 6235 C C . LEU A 1 775 ? -22.287 51.282 -50.097 1.00 28.06 775 LEU A C 1
ATOM 6237 O O . LEU A 1 775 ? -21.944 51.188 -48.919 1.00 28.06 775 LEU A O 1
ATOM 6241 N N . ASP A 1 776 ? -21.329 51.041 -50.999 1.00 27.47 776 ASP A N 1
ATOM 6242 C CA . ASP A 1 776 ? -20.902 51.580 -52.317 1.00 27.47 776 ASP A CA 1
ATOM 6243 C C . ASP A 1 776 ? -19.715 52.567 -52.240 1.00 27.47 776 ASP A C 1
ATOM 6245 O O . ASP A 1 776 ? -19.820 53.630 -51.631 1.00 27.47 776 ASP A O 1
ATOM 6249 N N . ILE A 1 777 ? -18.592 52.189 -52.884 1.00 27.00 777 ILE A N 1
ATOM 6250 C CA . ILE A 1 777 ? -17.843 52.942 -53.924 1.00 27.00 777 ILE A CA 1
ATOM 6251 C C . ILE A 1 777 ? -16.696 52.065 -54.504 1.00 27.00 777 ILE A C 1
ATOM 6253 O O . ILE A 1 777 ? -16.108 51.235 -53.810 1.00 27.00 777 ILE A O 1
ATOM 6257 N N . ASP A 1 778 ? -16.421 52.237 -55.803 1.00 28.31 778 ASP A N 1
ATOM 6258 C CA . ASP A 1 778 ? -15.735 51.310 -56.728 1.00 28.31 778 ASP A CA 1
ATOM 6259 C C . ASP A 1 778 ? -14.187 51.371 -56.825 1.00 28.31 778 ASP A C 1
ATOM 6261 O O . ASP A 1 778 ? -13.585 52.416 -56.572 1.00 28.31 778 ASP A O 1
ATOM 6265 N N . LYS A 1 779 ? -13.551 50.307 -57.375 1.00 26.98 779 LYS A N 1
ATOM 6266 C CA . LYS A 1 779 ? -13.054 50.279 -58.789 1.00 26.98 779 LYS A CA 1
ATOM 6267 C C . LYS A 1 779 ? -12.290 49.005 -59.229 1.00 26.98 779 LYS A C 1
ATOM 6269 O O . LYS A 1 779 ? -11.313 48.611 -58.607 1.00 26.98 779 LYS A O 1
ATOM 6274 N N . GLU A 1 780 ? -12.758 48.426 -60.347 1.00 26.84 780 GLU A N 1
ATOM 6275 C CA . GLU A 1 780 ? -12.035 47.960 -61.566 1.00 26.84 780 GLU A CA 1
ATOM 6276 C C . GLU A 1 780 ? -10.535 47.547 -61.470 1.00 26.84 780 GLU A C 1
ATOM 6278 O O . GLU A 1 780 ? -9.715 48.294 -60.955 1.00 26.84 780 GLU A O 1
ATOM 6283 N N . ASN A 1 781 ? -10.029 46.452 -62.069 1.00 27.42 781 ASN A N 1
ATOM 6284 C CA . ASN A 1 781 ? -10.241 45.998 -63.457 1.00 27.42 781 ASN A CA 1
ATOM 6285 C C . ASN A 1 781 ? -9.660 44.577 -63.735 1.00 27.42 781 ASN A C 1
ATOM 6287 O O . ASN A 1 781 ? -8.769 44.108 -63.030 1.00 27.42 781 ASN A O 1
ATOM 6291 N N . ASN A 1 782 ? -10.116 43.936 -64.819 1.00 25.73 782 ASN A N 1
ATOM 6292 C CA . ASN A 1 782 ? -9.540 42.723 -65.464 1.00 25.73 782 ASN A CA 1
ATOM 6293 C C . ASN A 1 782 ? -8.777 43.168 -66.764 1.00 25.73 782 ASN A C 1
ATOM 6295 O O . ASN A 1 782 ? -8.827 44.377 -67.008 1.00 25.73 782 ASN A O 1
ATOM 6299 N N . PRO A 1 783 ? -8.113 42.338 -67.634 1.00 39.34 783 PRO A N 1
ATOM 6300 C CA . PRO A 1 783 ? -8.572 41.011 -68.106 1.00 39.34 783 PRO A CA 1
ATOM 6301 C C . PRO A 1 783 ? -7.511 39.965 -68.604 1.00 39.34 783 PRO A C 1
ATOM 6303 O O . PRO A 1 783 ? -6.323 40.242 -68.713 1.00 39.34 783 PRO A O 1
ATOM 6306 N N . ASN A 1 784 ? -8.022 38.804 -69.064 1.00 26.48 784 ASN A N 1
ATOM 6307 C CA . ASN A 1 784 ? -7.451 37.824 -70.030 1.00 26.48 784 ASN A CA 1
ATOM 6308 C C . ASN A 1 784 ? -6.198 36.986 -69.637 1.00 26.48 784 ASN A C 1
ATOM 6310 O O . ASN A 1 784 ? -5.216 37.509 -69.134 1.00 26.48 784 ASN A O 1
ATOM 6314 N N . GLY A 1 785 ? -6.113 35.676 -69.935 1.00 25.67 785 GLY A N 1
ATOM 6315 C CA . GLY A 1 785 ? -7.113 34.738 -70.480 1.00 25.67 785 GLY A CA 1
ATOM 6316 C C . GLY A 1 785 ? -6.518 33.380 -70.936 1.00 25.67 785 GLY A C 1
ATOM 6317 O O . GLY A 1 785 ? -5.342 33.326 -71.269 1.00 25.67 785 GLY A O 1
ATOM 6318 N N . ALA A 1 786 ? -7.367 32.334 -71.008 1.00 27.11 786 ALA A N 1
ATOM 6319 C CA . ALA A 1 786 ? -7.205 31.043 -71.731 1.00 27.11 786 ALA A CA 1
ATOM 6320 C C . ALA A 1 786 ? -6.002 30.099 -71.399 1.00 27.11 786 ALA A C 1
ATOM 6322 O O . ALA A 1 786 ? -4.997 30.519 -70.848 1.00 27.11 786 ALA A O 1
ATOM 6323 N N . SER A 1 787 ? -5.970 28.804 -71.768 1.00 25.27 787 SER A N 1
ATOM 6324 C CA . SER A 1 787 ? -6.964 27.700 -71.715 1.00 25.27 787 SER A CA 1
ATOM 6325 C C . SER A 1 787 ? -6.292 26.365 -72.131 1.00 25.27 787 SER A C 1
ATOM 6327 O O . SER A 1 787 ? -5.626 26.368 -73.156 1.00 25.27 787 SER A O 1
ATOM 6329 N N . VAL A 1 788 ? -6.565 25.244 -71.434 1.00 26.73 788 VAL A N 1
ATOM 6330 C CA . VAL A 1 788 ? -6.543 23.826 -71.922 1.00 26.73 788 VAL A CA 1
ATOM 6331 C C . VAL A 1 788 ? -5.267 23.253 -72.601 1.00 26.73 788 VAL A C 1
ATOM 6333 O O . VAL A 1 788 ? -4.822 23.756 -73.622 1.00 26.73 788 VAL A O 1
ATOM 6336 N N . GLY A 1 789 ? -4.807 22.052 -72.186 1.00 24.91 789 GLY A N 1
ATOM 6337 C CA . GLY A 1 789 ? -4.141 21.127 -73.137 1.00 24.91 789 GLY A CA 1
ATOM 6338 C C . GLY A 1 789 ? -3.080 20.131 -72.629 1.00 24.91 789 GLY A C 1
ATOM 6339 O O . GLY A 1 789 ? -1.924 20.482 -72.469 1.00 24.91 789 GLY A O 1
ATOM 6340 N N . SER A 1 790 ? -3.495 18.868 -72.468 1.00 24.20 790 SER A N 1
ATOM 6341 C CA . SER A 1 790 ? -2.795 17.583 -72.727 1.00 24.20 790 SER A CA 1
ATOM 6342 C C . SER A 1 790 ? -1.272 17.502 -73.031 1.00 24.20 790 SER A C 1
ATOM 6344 O O . SER A 1 790 ? -0.778 18.157 -73.940 1.00 24.20 790 SER A O 1
ATOM 6346 N N . GLY A 1 791 ? -0.612 16.465 -72.480 1.00 22.45 791 GLY A N 1
ATOM 6347 C CA . GLY A 1 791 ? 0.138 15.515 -73.332 1.00 22.45 791 GLY A CA 1
ATOM 6348 C C . GLY A 1 791 ? 1.678 15.410 -73.249 1.00 22.45 791 GLY A C 1
ATOM 6349 O O . GLY A 1 791 ? 2.400 16.290 -73.688 1.00 22.45 791 GLY A O 1
ATOM 6350 N N . LEU A 1 792 ? 2.128 14.195 -72.891 1.00 23.70 792 LEU A N 1
ATOM 6351 C CA . LEU A 1 792 ? 3.335 13.476 -73.363 1.00 23.70 792 LEU A CA 1
ATOM 6352 C C . LEU A 1 792 ? 4.781 13.869 -72.972 1.00 23.70 792 LEU A C 1
ATOM 6354 O O . LEU A 1 792 ? 5.184 15.011 -72.792 1.00 23.70 792 LEU A O 1
ATOM 6358 N N . ASN A 1 793 ? 5.577 12.793 -72.907 1.00 24.02 793 ASN A N 1
ATOM 6359 C CA . ASN A 1 793 ? 7.032 12.728 -72.761 1.00 24.02 793 ASN A CA 1
ATOM 6360 C C . ASN A 1 793 ? 7.785 13.450 -73.896 1.00 24.02 793 ASN A C 1
ATOM 6362 O O . ASN A 1 793 ? 7.359 13.353 -75.043 1.00 24.02 793 ASN A O 1
ATOM 6366 N N . ILE A 1 794 ? 9.003 13.949 -73.626 1.00 24.62 794 ILE A N 1
ATOM 6367 C CA . ILE A 1 794 ? 10.258 13.384 -74.184 1.00 24.62 794 ILE A CA 1
ATOM 6368 C C . ILE A 1 794 ? 11.515 14.073 -73.615 1.00 24.62 794 ILE A C 1
ATOM 6370 O O . ILE A 1 794 ? 11.529 15.237 -73.229 1.00 24.62 794 ILE A O 1
ATOM 6374 N N . SER A 1 795 ? 12.579 13.277 -73.562 1.00 23.36 795 SER A N 1
ATOM 6375 C CA . SER A 1 795 ? 13.957 13.549 -73.150 1.00 23.36 795 SER A CA 1
ATOM 6376 C C . SER A 1 795 ? 14.607 14.843 -73.669 1.00 23.36 795 SER A C 1
ATOM 6378 O O . SER A 1 795 ? 14.475 15.190 -74.840 1.00 23.36 795 SER A O 1
ATOM 6380 N N . LYS A 1 796 ? 15.527 15.407 -72.868 1.00 25.44 796 LYS A N 1
ATOM 6381 C CA . LYS A 1 796 ? 16.725 16.096 -73.384 1.00 25.44 796 LYS A CA 1
ATOM 6382 C C . LYS A 1 796 ? 18.000 15.605 -72.690 1.00 25.44 796 LYS A C 1
ATOM 6384 O O . LYS A 1 796 ? 18.095 15.605 -71.467 1.00 25.44 796 LYS A O 1
ATOM 6389 N N . LYS A 1 797 ? 18.978 15.192 -73.504 1.00 23.81 797 LYS A N 1
ATOM 6390 C CA . LYS A 1 797 ? 20.393 15.015 -73.135 1.00 23.81 797 LYS A CA 1
ATOM 6391 C C . LYS A 1 797 ? 21.134 16.340 -73.345 1.00 23.81 797 LYS A C 1
ATOM 6393 O O . LYS A 1 797 ? 20.944 16.947 -74.391 1.00 23.81 797 LYS A O 1
ATOM 6398 N N . GLN A 1 798 ? 22.036 16.682 -72.428 1.00 25.84 798 GLN A N 1
ATOM 6399 C CA . GLN A 1 798 ? 23.285 17.454 -72.606 1.00 25.84 798 GLN A CA 1
ATOM 6400 C C . GLN A 1 798 ? 24.015 17.320 -71.249 1.00 25.84 798 GLN A C 1
ATOM 6402 O O . GLN A 1 798 ? 23.410 17.636 -70.234 1.00 25.84 798 GLN A O 1
ATOM 6407 N N . GLN A 1 799 ? 25.141 16.624 -71.055 1.00 23.64 799 GLN A N 1
ATOM 6408 C CA . GLN A 1 799 ? 26.440 16.521 -71.744 1.00 23.64 799 GLN A CA 1
ATOM 6409 C C . GLN A 1 799 ? 27.449 17.600 -71.283 1.00 23.64 799 GLN A C 1
ATOM 6411 O O . GLN A 1 799 ? 27.152 18.787 -71.323 1.00 23.64 799 GLN A O 1
ATOM 6416 N N . ASN A 1 800 ? 28.648 17.126 -70.902 1.00 22.61 800 ASN A N 1
ATOM 6417 C CA . ASN A 1 800 ? 29.837 17.827 -70.370 1.00 22.61 800 ASN A CA 1
ATOM 6418 C C . ASN A 1 800 ? 29.748 18.309 -68.897 1.00 22.61 800 ASN A C 1
ATOM 6420 O O . ASN A 1 800 ? 28.679 18.671 -68.427 1.00 22.61 800 ASN A O 1
ATOM 6424 N N . CYS A 1 801 ? 30.825 18.301 -68.094 1.00 22.67 801 CYS A N 1
ATOM 6425 C CA . CYS A 1 801 ? 32.238 17.973 -68.365 1.00 22.67 801 CYS A CA 1
ATOM 6426 C C . CYS A 1 801 ? 32.873 17.149 -67.217 1.00 22.67 801 CYS A C 1
ATOM 6428 O O . CYS A 1 801 ? 32.343 17.116 -66.108 1.00 22.67 801 CYS A O 1
ATOM 6430 N N . MET A 1 802 ? 34.013 16.494 -67.471 1.00 24.42 802 MET A N 1
ATOM 6431 C CA . MET A 1 802 ? 34.791 15.789 -66.443 1.00 24.42 802 MET A CA 1
ATOM 6432 C C . MET A 1 802 ? 35.723 16.726 -65.667 1.00 24.42 802 MET A C 1
ATOM 6434 O O . MET A 1 802 ? 36.555 17.392 -66.274 1.00 24.42 802 MET A O 1
ATOM 6438 N N . THR A 1 803 ? 35.717 16.607 -64.341 1.00 27.17 803 THR A N 1
ATOM 6439 C CA . THR A 1 803 ? 36.910 16.738 -63.484 1.00 27.17 803 THR A CA 1
ATOM 6440 C C . THR A 1 803 ? 36.676 15.914 -62.219 1.00 27.17 803 THR A C 1
ATOM 6442 O O . THR A 1 803 ? 35.693 16.110 -61.510 1.00 27.17 803 THR A O 1
ATOM 6445 N N . GLY A 1 804 ? 37.540 14.933 -61.954 1.00 24.62 804 GLY A N 1
AT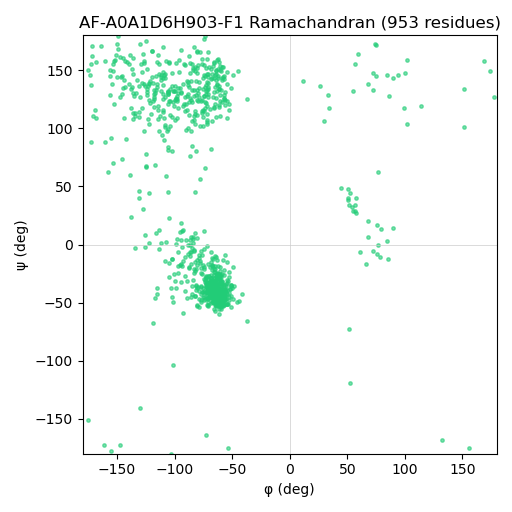OM 6446 C CA . GLY A 1 804 ? 37.414 14.067 -60.779 1.00 24.62 804 GLY A CA 1
ATOM 6447 C C . GLY A 1 804 ? 38.278 14.543 -59.616 1.00 24.62 804 GLY A C 1
ATOM 6448 O O . GLY A 1 804 ? 39.364 15.059 -59.855 1.00 24.62 804 GLY A O 1
ATOM 6449 N N . LEU A 1 805 ? 37.827 14.299 -58.378 1.00 27.27 805 LEU A N 1
ATOM 6450 C CA . LEU A 1 805 ? 38.683 14.019 -57.212 1.00 27.27 805 LEU A CA 1
ATOM 6451 C C . LEU A 1 805 ? 37.853 13.505 -56.012 1.00 27.27 805 LEU A C 1
ATOM 6453 O O . LEU A 1 805 ? 37.098 14.238 -55.387 1.00 27.27 805 LEU A O 1
ATOM 6457 N N . ASN A 1 806 ? 38.017 12.210 -55.727 1.00 27.33 806 ASN A N 1
ATOM 6458 C CA . ASN A 1 806 ? 37.826 11.481 -54.461 1.00 27.33 806 ASN A CA 1
ATOM 6459 C C . ASN A 1 806 ? 36.781 11.958 -53.422 1.00 27.33 806 ASN A C 1
ATOM 6461 O O . ASN A 1 806 ? 37.060 12.799 -52.571 1.00 27.33 806 ASN A O 1
ATOM 6465 N N . VAL A 1 807 ? 35.664 11.219 -53.337 1.00 26.67 807 VAL A N 1
ATOM 6466 C CA . VAL A 1 807 ? 34.772 11.162 -52.159 1.00 26.67 807 VAL A CA 1
ATOM 6467 C C . VAL A 1 807 ? 34.741 9.720 -51.612 1.00 26.67 807 VAL A C 1
ATOM 6469 O O . VAL A 1 807 ? 34.446 8.802 -52.381 1.00 26.67 807 VAL A O 1
ATOM 6472 N N . PRO A 1 808 ? 35.004 9.462 -50.312 1.00 28.86 808 PRO A N 1
ATOM 6473 C CA . PRO A 1 808 ? 34.948 8.107 -49.753 1.00 28.86 808 PRO A CA 1
ATOM 6474 C C . PRO A 1 808 ? 33.509 7.577 -49.621 1.00 28.86 808 PRO A C 1
ATOM 6476 O O . PRO A 1 808 ? 32.765 7.952 -48.712 1.00 28.86 808 PRO A O 1
ATOM 6479 N N . CYS A 1 809 ? 33.111 6.654 -50.501 1.00 24.70 809 CYS A N 1
ATOM 6480 C CA . CYS A 1 809 ? 31.786 6.033 -50.453 1.00 24.70 809 CYS A CA 1
ATOM 6481 C C . CYS A 1 809 ? 31.623 5.134 -49.209 1.00 24.70 809 CYS A C 1
ATOM 6483 O O . CYS A 1 809 ? 32.172 4.035 -49.135 1.00 24.70 809 CYS A O 1
ATOM 6485 N N . THR A 1 810 ? 30.844 5.595 -48.227 1.00 29.22 810 THR A N 1
ATOM 6486 C CA . THR A 1 810 ? 30.475 4.836 -47.009 1.00 29.22 810 THR A CA 1
ATOM 6487 C C . THR A 1 810 ? 28.957 4.760 -46.778 1.00 29.22 810 THR A C 1
ATOM 6489 O O . THR A 1 810 ? 28.498 4.235 -45.765 1.00 29.22 810 THR A O 1
ATOM 6492 N N . SER A 1 811 ? 28.156 5.221 -47.743 1.00 30.00 811 SER A N 1
ATOM 6493 C CA . SER A 1 811 ? 26.705 5.436 -47.639 1.00 30.00 811 SER A CA 1
ATOM 6494 C C . SER A 1 811 ? 25.834 4.380 -48.352 1.00 30.00 811 SER A C 1
ATOM 6496 O O . SER A 1 811 ? 24.675 4.646 -48.651 1.00 30.00 811 SER A O 1
ATOM 6498 N N . GLN A 1 812 ? 26.347 3.164 -48.597 1.00 27.23 812 GLN A N 1
ATOM 6499 C CA . GLN A 1 812 ? 25.632 2.093 -49.329 1.00 27.23 812 GLN A CA 1
ATOM 6500 C C . GLN A 1 812 ? 25.565 0.724 -48.606 1.00 27.23 812 GLN A C 1
ATOM 6502 O O . GLN A 1 812 ? 25.526 -0.318 -49.250 1.00 27.23 812 GLN A O 1
ATOM 6507 N N . ILE A 1 813 ? 25.536 0.687 -47.265 1.00 33.81 813 ILE A N 1
ATOM 6508 C CA . ILE A 1 813 ? 25.471 -0.586 -46.495 1.00 33.81 813 ILE A CA 1
ATOM 6509 C C . ILE A 1 813 ? 24.150 -0.771 -45.706 1.00 33.81 813 ILE A C 1
ATOM 6511 O O . ILE A 1 813 ? 23.922 -1.830 -45.131 1.00 33.81 813 ILE A O 1
ATOM 6515 N N . GLN A 1 814 ? 23.230 0.204 -45.692 1.00 29.36 814 GLN A N 1
ATOM 6516 C CA . GLN A 1 814 ? 22.016 0.117 -44.850 1.00 29.36 814 GLN A CA 1
ATOM 6517 C C . GLN A 1 814 ? 20.767 -0.513 -45.500 1.00 29.36 814 GLN A C 1
ATOM 6519 O O . GLN A 1 814 ? 19.852 -0.868 -44.765 1.00 29.36 814 GLN A O 1
ATOM 6524 N N . ASN A 1 815 ? 20.743 -0.757 -46.817 1.00 31.14 815 ASN A N 1
ATOM 6525 C CA . ASN A 1 815 ? 19.587 -1.352 -47.513 1.00 31.14 815 ASN A CA 1
ATOM 6526 C C . ASN A 1 815 ? 19.914 -2.717 -48.150 1.00 31.14 815 ASN A C 1
ATOM 6528 O O . ASN A 1 815 ? 19.943 -2.846 -49.368 1.00 31.14 815 ASN A O 1
ATOM 6532 N N . ALA A 1 816 ? 20.160 -3.738 -47.319 1.00 28.97 816 ALA A N 1
ATOM 6533 C CA . ALA A 1 816 ? 20.235 -5.145 -47.743 1.00 28.97 816 ALA A CA 1
ATOM 6534 C C . ALA A 1 816 ? 19.990 -6.109 -46.559 1.00 28.97 816 ALA A C 1
ATOM 6536 O O . ALA A 1 816 ? 20.865 -6.878 -46.163 1.00 28.97 816 ALA A O 1
ATOM 6537 N N . ALA A 1 817 ? 18.797 -6.049 -45.958 1.00 32.03 817 ALA A N 1
ATOM 6538 C CA . ALA A 1 817 ? 18.375 -6.956 -44.878 1.00 32.03 817 ALA A CA 1
ATOM 6539 C C . ALA A 1 817 ? 17.570 -8.179 -45.377 1.00 32.03 817 ALA A C 1
ATOM 6541 O O . ALA A 1 817 ? 16.900 -8.846 -44.592 1.00 32.03 817 ALA A O 1
ATOM 6542 N N . SER A 1 818 ? 17.660 -8.501 -46.668 1.00 35.72 818 SER A N 1
ATOM 6543 C CA . SER A 1 818 ? 17.138 -9.723 -47.287 1.00 35.72 818 SER A CA 1
ATOM 6544 C C . SER A 1 818 ? 18.303 -10.660 -47.612 1.00 35.72 818 SER A C 1
ATOM 6546 O O . SER A 1 818 ? 18.840 -10.651 -48.718 1.00 35.72 818 SER A O 1
ATOM 6548 N N . TYR A 1 819 ? 18.740 -11.445 -46.624 1.00 43.94 819 TYR A N 1
ATOM 6549 C CA . TYR A 1 819 ? 19.762 -12.466 -46.850 1.00 43.94 819 TYR A CA 1
ATOM 6550 C C . TYR A 1 819 ? 19.150 -13.662 -47.580 1.00 43.94 819 TYR A C 1
ATOM 6552 O O . TYR A 1 819 ? 18.529 -14.523 -46.952 1.00 43.94 819 TYR A O 1
ATOM 6560 N N . GLU A 1 820 ? 19.387 -13.748 -48.889 1.00 43.66 820 GLU A N 1
ATOM 6561 C CA . GLU A 1 820 ? 19.277 -15.015 -49.607 1.00 43.66 820 GLU A CA 1
ATOM 6562 C C . GLU A 1 820 ? 20.128 -16.059 -48.881 1.00 43.66 820 GLU A C 1
ATOM 6564 O O . GLU A 1 820 ? 21.330 -15.885 -48.645 1.00 43.66 820 GLU A O 1
ATOM 6569 N N . THR A 1 821 ? 19.479 -17.137 -48.450 1.00 47.47 821 THR A N 1
ATOM 6570 C CA . THR A 1 821 ? 20.154 -18.209 -47.723 1.00 47.47 821 THR A CA 1
ATOM 6571 C C . THR A 1 821 ? 20.728 -19.169 -48.752 1.00 47.47 821 THR A C 1
ATOM 6573 O O . THR A 1 821 ? 20.157 -20.225 -48.993 1.00 47.47 821 THR A O 1
ATOM 6576 N N . VAL A 1 822 ? 21.835 -18.759 -49.384 1.00 60.09 822 VAL A N 1
ATOM 6577 C CA . VAL A 1 822 ? 22.577 -19.587 -50.346 1.00 60.09 822 VAL A CA 1
ATOM 6578 C C . VAL A 1 822 ? 22.878 -20.929 -49.686 1.00 60.09 822 VAL A C 1
ATOM 6580 O O . VAL A 1 822 ? 23.560 -20.973 -48.654 1.00 60.09 822 VAL A O 1
ATOM 6583 N N . ASP A 1 823 ? 22.317 -22.006 -50.230 1.00 59.31 823 ASP A N 1
ATOM 6584 C CA . ASP A 1 823 ? 22.503 -23.333 -49.668 1.00 59.31 823 ASP A CA 1
ATOM 6585 C C . ASP A 1 823 ? 23.928 -23.827 -49.949 1.00 59.31 823 ASP A C 1
ATOM 6587 O O . ASP A 1 823 ? 24.484 -23.671 -51.037 1.00 59.31 823 ASP A O 1
ATOM 6591 N N . LYS A 1 824 ? 24.528 -24.440 -48.928 1.00 61.66 824 LYS A N 1
ATOM 6592 C CA . LYS A 1 824 ? 25.892 -24.969 -48.968 1.00 61.66 824 LYS A CA 1
ATOM 6593 C C . LYS A 1 824 ? 26.023 -26.091 -50.010 1.00 61.66 824 LYS A C 1
ATOM 6595 O O . LYS A 1 824 ? 27.133 -26.332 -50.479 1.00 61.66 824 LYS A O 1
ATOM 6600 N N . GLY A 1 825 ? 24.925 -26.787 -50.324 1.00 63.75 825 GLY A N 1
ATOM 6601 C CA . GLY A 1 825 ? 24.882 -27.843 -51.335 1.00 63.75 825 GLY A CA 1
ATOM 6602 C C . GLY A 1 825 ? 24.913 -27.341 -52.782 1.00 63.75 825 GLY A C 1
ATOM 6603 O O . GLY A 1 825 ? 25.449 -28.042 -53.634 1.00 63.75 825 GLY A O 1
ATOM 6604 N N . THR A 1 826 ? 24.382 -26.146 -53.064 1.00 69.06 826 THR A N 1
ATOM 6605 C CA . THR A 1 826 ? 24.234 -25.616 -54.434 1.00 69.06 826 THR A CA 1
ATOM 6606 C C . THR A 1 826 ? 25.270 -24.560 -54.809 1.00 69.06 826 THR A C 1
ATOM 6608 O O . THR A 1 826 ? 25.755 -24.582 -55.936 1.00 69.06 826 THR A O 1
ATOM 6611 N N . ASP A 1 827 ? 25.666 -23.676 -53.889 1.00 74.56 827 ASP A N 1
ATOM 6612 C CA . ASP A 1 827 ? 26.787 -22.752 -54.103 1.00 74.56 827 ASP A CA 1
ATOM 6613 C C . ASP A 1 827 ? 27.606 -22.562 -52.819 1.00 74.56 827 ASP A C 1
ATOM 6615 O O . ASP A 1 827 ? 27.385 -21.671 -51.990 1.00 74.56 827 ASP A O 1
ATOM 6619 N N . TYR A 1 828 ? 28.624 -23.412 -52.679 1.00 74.19 828 TYR A N 1
ATOM 6620 C CA . TYR A 1 828 ? 29.589 -23.313 -51.592 1.00 74.19 828 TYR A CA 1
ATOM 6621 C C . TYR A 1 828 ? 30.365 -21.989 -51.607 1.00 74.19 828 TYR A C 1
ATOM 6623 O O . TYR A 1 828 ? 30.754 -21.519 -50.539 1.00 74.19 828 TYR A O 1
ATOM 6631 N N . GLN A 1 829 ? 30.590 -21.369 -52.768 1.00 77.38 829 GLN A N 1
ATOM 6632 C CA . GLN A 1 829 ? 31.466 -20.207 -52.894 1.00 77.38 829 GLN A CA 1
ATOM 6633 C C . GLN A 1 829 ? 30.737 -18.910 -52.517 1.00 77.38 829 GLN A C 1
ATOM 6635 O O . GLN A 1 829 ? 31.257 -18.140 -51.704 1.00 77.38 829 GLN A O 1
ATOM 6640 N N . GLY A 1 830 ? 29.502 -18.713 -52.984 1.00 75.69 830 GLY A N 1
ATOM 6641 C CA . GLY A 1 830 ? 28.613 -17.646 -52.520 1.00 75.69 830 GLY A CA 1
ATOM 6642 C C . GLY A 1 830 ? 28.265 -17.789 -51.038 1.00 75.69 830 GLY A C 1
ATOM 6643 O O . GLY A 1 830 ? 28.352 -16.807 -50.289 1.00 75.69 830 GLY A O 1
ATOM 6644 N N . TRP A 1 831 ? 28.000 -19.016 -50.561 1.00 82.62 831 TRP A N 1
ATOM 6645 C CA . TRP A 1 831 ? 27.869 -19.295 -49.125 1.00 82.62 831 TRP A CA 1
ATOM 6646 C C . TRP A 1 831 ? 29.140 -18.902 -48.367 1.00 82.62 831 TRP A C 1
ATOM 6648 O O . TRP A 1 831 ? 29.066 -18.184 -47.367 1.00 82.62 831 TRP A O 1
ATOM 6658 N N . LEU A 1 832 ? 30.316 -19.324 -48.838 1.00 74.88 832 LEU A N 1
ATOM 6659 C CA . LEU A 1 832 ? 31.593 -19.060 -48.184 1.00 74.88 832 LEU A CA 1
ATOM 6660 C C . LEU A 1 832 ? 31.915 -17.566 -48.159 1.00 74.88 832 LEU A C 1
ATOM 6662 O O . LEU A 1 832 ? 32.428 -17.088 -47.152 1.00 74.88 832 LEU A O 1
ATOM 6666 N N . ASP A 1 833 ? 31.584 -16.806 -49.197 1.00 79.56 833 ASP A N 1
ATOM 6667 C CA . ASP A 1 833 ? 31.824 -15.365 -49.240 1.00 79.56 833 ASP A CA 1
ATOM 6668 C C . ASP A 1 833 ? 30.809 -14.575 -48.401 1.00 79.56 833 ASP A C 1
ATOM 6670 O O . ASP A 1 833 ? 31.191 -13.632 -47.699 1.00 79.56 833 ASP A O 1
ATOM 6674 N N . ALA A 1 834 ? 29.541 -14.995 -48.346 1.00 74.56 834 ALA A N 1
ATOM 6675 C CA . ALA A 1 834 ? 28.579 -14.490 -47.365 1.00 74.56 834 ALA A CA 1
ATOM 6676 C C . ALA A 1 834 ? 29.037 -14.793 -45.923 1.00 74.56 834 ALA A C 1
ATOM 6678 O O . ALA A 1 834 ? 29.019 -13.910 -45.055 1.00 74.56 834 ALA A O 1
ATOM 6679 N N . LYS A 1 835 ? 29.540 -16.009 -45.658 1.00 75.62 835 LYS A N 1
ATOM 6680 C CA . LYS A 1 835 ? 30.129 -16.383 -44.362 1.00 75.62 835 LYS A CA 1
ATOM 6681 C C . LYS A 1 835 ? 31.416 -15.619 -44.072 1.00 75.62 835 LYS A C 1
ATOM 6683 O O . LYS A 1 835 ? 31.545 -15.149 -42.952 1.00 75.62 835 LYS A O 1
ATOM 6688 N N . LYS A 1 836 ? 32.327 -15.405 -45.027 1.00 77.50 836 LYS A N 1
ATOM 6689 C CA . LYS A 1 836 ? 33.547 -14.592 -44.849 1.00 77.50 836 LYS A CA 1
ATOM 6690 C C . LYS A 1 836 ? 33.200 -13.141 -44.540 1.00 77.50 836 LYS A C 1
ATOM 6692 O O . LYS A 1 836 ? 33.798 -12.591 -43.622 1.00 77.50 836 LYS A O 1
ATOM 6697 N N . ARG A 1 837 ? 32.218 -12.529 -45.219 1.00 75.88 837 ARG A N 1
ATOM 6698 C CA . ARG A 1 837 ? 31.721 -11.179 -44.878 1.00 75.88 837 ARG A CA 1
ATOM 6699 C C . ARG A 1 837 ? 31.141 -11.152 -43.461 1.00 75.88 837 ARG A C 1
ATOM 6701 O O . ARG A 1 837 ? 31.565 -10.328 -42.652 1.00 75.88 837 ARG A O 1
ATOM 6708 N N . LYS A 1 838 ? 30.278 -12.113 -43.106 1.00 70.75 838 LYS A N 1
ATOM 6709 C CA . LYS A 1 838 ? 29.721 -12.247 -41.746 1.00 70.75 838 LYS A CA 1
ATOM 6710 C C . LYS A 1 838 ? 30.797 -12.511 -40.689 1.00 70.75 838 LYS A C 1
ATOM 6712 O O . LYS A 1 838 ? 30.744 -11.930 -39.614 1.00 70.75 838 LYS A O 1
ATOM 6717 N N . TRP A 1 839 ? 31.793 -13.345 -40.969 1.00 73.56 839 TRP A N 1
ATOM 6718 C CA . TRP A 1 839 ? 32.911 -13.639 -40.072 1.00 73.56 839 TRP A CA 1
ATOM 6719 C C . TRP A 1 839 ? 33.889 -12.478 -39.976 1.00 73.56 839 TRP A C 1
ATOM 6721 O O . TRP A 1 839 ? 34.430 -12.279 -38.898 1.00 73.56 839 TRP A O 1
ATOM 6731 N N . LYS A 1 840 ? 34.101 -11.695 -41.040 1.00 72.12 840 LYS A N 1
ATOM 6732 C CA . LYS A 1 840 ? 34.865 -10.443 -41.000 1.00 72.12 840 LYS A CA 1
ATOM 6733 C C . LYS A 1 840 ? 34.141 -9.449 -40.098 1.00 72.12 840 LYS A C 1
ATOM 6735 O O . LYS A 1 840 ? 34.731 -9.035 -39.111 1.00 72.12 840 LYS A O 1
ATOM 6740 N N . TYR A 1 841 ? 32.849 -9.205 -40.327 1.00 66.75 841 TYR A N 1
ATOM 6741 C CA . TYR A 1 841 ? 32.016 -8.356 -39.471 1.00 66.75 841 TYR A CA 1
ATOM 6742 C C . TYR A 1 841 ? 31.990 -8.834 -38.008 1.00 66.75 841 TYR A C 1
ATOM 6744 O O . TYR A 1 841 ? 32.243 -8.049 -37.105 1.00 66.75 841 TYR A O 1
ATOM 6752 N N . VAL A 1 842 ? 31.783 -10.129 -37.742 1.00 61.00 842 VAL A N 1
ATOM 6753 C CA . VAL A 1 842 ? 31.788 -10.699 -36.379 1.00 61.00 842 VAL A CA 1
ATOM 6754 C C . VAL A 1 842 ? 33.186 -10.688 -35.749 1.00 61.00 842 VAL A C 1
ATOM 6756 O O . VAL A 1 842 ? 33.305 -10.486 -34.544 1.00 61.00 842 VAL A O 1
ATOM 6759 N N . ARG A 1 843 ? 34.260 -10.888 -36.520 1.00 59.25 843 ARG A N 1
ATOM 6760 C CA . ARG A 1 843 ? 35.652 -10.769 -36.049 1.00 59.25 843 ARG A CA 1
ATOM 6761 C C . ARG A 1 843 ? 35.982 -9.320 -35.724 1.00 59.25 843 ARG A C 1
ATOM 6763 O O . ARG A 1 843 ? 36.674 -9.077 -34.744 1.00 59.25 843 ARG A O 1
ATOM 6770 N N . GLU A 1 844 ? 35.465 -8.379 -36.502 1.00 62.38 844 GLU A N 1
ATOM 6771 C CA . GLU A 1 844 ? 35.628 -6.951 -36.283 1.00 62.38 844 GLU A CA 1
ATOM 6772 C C . GLU A 1 844 ? 34.788 -6.478 -35.095 1.00 62.38 844 GLU A C 1
ATOM 6774 O O . GLU A 1 844 ? 35.327 -5.803 -34.235 1.00 62.38 844 GLU A O 1
ATOM 6779 N N . GLN A 1 845 ? 33.550 -6.951 -34.930 1.00 54.97 845 GLN A N 1
ATOM 6780 C CA . GLN A 1 845 ? 32.756 -6.766 -33.711 1.00 54.97 845 GLN A CA 1
ATOM 6781 C C . GLN A 1 845 ? 33.427 -7.405 -32.484 1.00 54.97 845 GLN A C 1
ATOM 6783 O O . GLN A 1 845 ? 33.472 -6.800 -31.420 1.00 54.97 845 GLN A O 1
ATOM 6788 N N . LYS A 1 846 ? 34.050 -8.586 -32.608 1.00 53.16 846 LYS A N 1
ATOM 6789 C CA . LYS A 1 846 ? 34.879 -9.171 -31.535 1.00 53.16 846 LYS A CA 1
ATOM 6790 C C . LYS A 1 846 ? 36.167 -8.376 -31.284 1.00 53.16 846 LYS A C 1
ATOM 6792 O O . LYS A 1 846 ? 36.617 -8.339 -30.144 1.00 53.16 846 LYS A O 1
ATOM 6797 N N . LYS A 1 847 ? 36.758 -7.737 -32.301 1.00 52.69 847 LYS A N 1
ATOM 6798 C CA . LYS A 1 847 ? 37.899 -6.815 -32.156 1.00 52.69 847 LYS A CA 1
ATOM 6799 C C . LYS A 1 847 ? 37.458 -5.521 -31.462 1.00 52.69 847 LYS A C 1
ATOM 6801 O O . LYS A 1 847 ? 38.137 -5.101 -30.543 1.00 52.69 847 LYS A O 1
ATOM 6806 N N . ARG A 1 848 ? 36.298 -4.963 -31.819 1.00 53.50 848 ARG A N 1
ATOM 6807 C CA . ARG A 1 848 ? 35.666 -3.790 -31.191 1.00 53.50 848 ARG A CA 1
ATOM 6808 C C . ARG A 1 848 ? 35.274 -4.071 -29.741 1.00 53.50 848 ARG A C 1
ATOM 6810 O O . ARG A 1 848 ? 35.639 -3.293 -28.882 1.00 53.50 848 ARG A O 1
ATOM 6817 N N . ARG A 1 849 ? 34.674 -5.230 -29.433 1.00 51.31 849 ARG A N 1
ATOM 6818 C CA . ARG A 1 849 ? 34.460 -5.694 -28.045 1.00 51.31 849 ARG A CA 1
ATOM 6819 C C . ARG A 1 849 ? 35.770 -5.854 -27.272 1.00 51.31 849 ARG A C 1
ATOM 6821 O O . ARG A 1 849 ? 35.798 -5.564 -26.090 1.00 51.31 849 ARG A O 1
ATOM 6828 N N . ARG A 1 850 ? 36.847 -6.320 -27.915 1.00 48.44 850 ARG A N 1
ATOM 6829 C CA . ARG A 1 850 ? 38.182 -6.410 -27.295 1.00 48.44 850 ARG A CA 1
ATOM 6830 C C . ARG A 1 850 ? 38.832 -5.045 -27.077 1.00 48.44 850 ARG A C 1
ATOM 6832 O O . ARG A 1 850 ? 39.553 -4.919 -26.104 1.00 48.44 850 ARG A O 1
ATOM 6839 N N . LEU A 1 851 ? 38.584 -4.070 -27.951 1.00 44.03 851 LEU A N 1
ATOM 6840 C CA . LEU A 1 851 ? 39.083 -2.699 -27.825 1.00 44.03 851 LEU A CA 1
ATOM 6841 C C . LEU A 1 851 ? 38.276 -1.911 -26.789 1.00 44.03 851 LEU A C 1
ATOM 6843 O O . LEU A 1 851 ? 38.867 -1.447 -25.836 1.00 44.03 851 LEU A O 1
ATOM 6847 N N . GLY A 1 852 ? 36.942 -1.914 -26.854 1.00 40.84 852 GLY A N 1
ATOM 6848 C CA . GLY A 1 852 ? 36.092 -1.312 -25.820 1.00 40.84 852 GLY A CA 1
ATOM 6849 C C . GLY A 1 852 ? 36.234 -1.979 -24.446 1.00 40.84 852 GLY A C 1
ATOM 6850 O O . GLY A 1 852 ? 36.132 -1.304 -23.433 1.00 40.84 852 GLY A O 1
ATOM 6851 N N . ALA A 1 853 ? 36.551 -3.281 -24.390 1.00 40.19 853 ALA A N 1
ATOM 6852 C CA . ALA A 1 853 ? 37.026 -3.894 -23.152 1.00 40.19 853 ALA A CA 1
ATOM 6853 C C . ALA A 1 853 ? 38.414 -3.356 -22.770 1.00 40.19 853 ALA A C 1
ATOM 6855 O O . ALA A 1 853 ? 38.584 -2.932 -21.636 1.00 40.19 853 ALA A O 1
ATOM 6856 N N . ALA A 1 854 ? 39.391 -3.324 -23.684 1.00 37.56 854 ALA A N 1
ATOM 6857 C CA . ALA A 1 854 ? 40.728 -2.783 -23.415 1.00 37.56 854 ALA A CA 1
ATOM 6858 C C . ALA A 1 854 ? 40.737 -1.291 -23.022 1.00 37.56 854 ALA A C 1
ATOM 6860 O O . ALA A 1 854 ? 41.596 -0.897 -22.252 1.00 37.56 854 ALA A O 1
ATOM 6861 N N . ALA A 1 855 ? 39.756 -0.484 -23.429 1.00 40.16 855 ALA A N 1
ATOM 6862 C CA . ALA A 1 855 ? 39.552 0.878 -22.927 1.00 40.16 855 ALA A CA 1
ATOM 6863 C C . ALA A 1 855 ? 39.240 0.905 -21.417 1.00 40.16 855 ALA A C 1
ATOM 6865 O O . ALA A 1 855 ? 39.537 1.873 -20.727 1.00 40.16 855 ALA A O 1
ATOM 6866 N N . THR A 1 856 ? 38.690 -0.193 -20.888 1.00 38.38 856 THR A N 1
ATOM 6867 C CA . THR A 1 856 ? 38.525 -0.444 -19.449 1.00 38.38 856 THR A CA 1
ATOM 6868 C C . THR A 1 856 ? 39.658 -1.282 -18.829 1.00 38.38 856 THR A C 1
ATOM 6870 O O . THR A 1 856 ? 39.514 -1.681 -17.678 1.00 38.38 856 THR A O 1
ATOM 6873 N N . PHE A 1 857 ? 40.779 -1.539 -19.522 1.00 40.44 857 PHE A N 1
ATOM 6874 C CA . PHE A 1 857 ? 41.964 -2.243 -18.990 1.00 40.44 857 PHE A CA 1
ATOM 6875 C C . PHE A 1 857 ? 43.277 -1.550 -19.400 1.00 40.44 857 PHE A C 1
ATOM 6877 O O . PHE A 1 857 ? 43.718 -1.677 -20.542 1.00 40.44 857 PHE A O 1
ATOM 6884 N N . ASP A 1 858 ? 44.010 -0.976 -18.446 1.00 39.00 858 ASP A N 1
ATOM 6885 C CA . ASP A 1 858 ? 45.359 -0.423 -18.686 1.00 39.00 858 ASP A CA 1
ATOM 6886 C C . ASP A 1 858 ? 46.459 -1.510 -18.855 1.00 39.00 858 ASP A C 1
ATOM 6888 O O . ASP A 1 858 ? 47.659 -1.220 -18.862 1.00 39.00 858 ASP A O 1
ATOM 6892 N N . ASP A 1 859 ? 46.071 -2.786 -19.009 1.00 41.00 859 ASP A N 1
ATOM 6893 C CA . ASP A 1 859 ? 46.973 -3.939 -19.132 1.00 41.00 859 ASP A CA 1
ATOM 6894 C C . ASP A 1 859 ? 46.576 -4.920 -20.278 1.00 41.00 859 ASP A C 1
ATOM 6896 O O . ASP A 1 859 ? 45.596 -5.670 -20.170 1.00 41.00 859 ASP A O 1
ATOM 6900 N N . PRO A 1 860 ? 47.371 -5.001 -21.370 1.00 40.47 860 PRO A N 1
ATOM 6901 C CA . PRO A 1 860 ? 47.270 -5.998 -22.440 1.00 40.47 860 PRO A CA 1
ATOM 6902 C C . PRO A 1 860 ? 47.305 -7.477 -22.025 1.00 40.47 860 PRO A C 1
ATOM 6904 O O . PRO A 1 860 ? 46.913 -8.320 -22.838 1.00 40.47 860 PRO A O 1
ATOM 6907 N N . ASN A 1 861 ? 47.713 -7.846 -20.808 1.00 40.31 861 ASN A N 1
ATOM 6908 C CA . ASN A 1 861 ? 47.592 -9.226 -20.321 1.00 40.31 861 ASN A CA 1
ATOM 6909 C C . ASN A 1 861 ? 46.127 -9.691 -20.270 1.00 40.31 861 ASN A C 1
ATOM 6911 O O . ASN A 1 861 ? 45.846 -10.866 -20.533 1.00 40.31 861 ASN A O 1
ATOM 6915 N N . ALA A 1 862 ? 45.170 -8.770 -20.094 1.00 39.69 862 ALA A N 1
ATOM 6916 C CA . ALA A 1 862 ? 43.744 -9.067 -20.228 1.00 39.69 862 ALA A CA 1
ATOM 6917 C C . ALA A 1 862 ? 43.382 -9.605 -21.634 1.00 39.69 862 ALA A C 1
ATOM 6919 O O . ALA A 1 862 ? 42.542 -10.501 -21.768 1.00 39.69 862 ALA A O 1
ATOM 6920 N N . LEU A 1 863 ? 44.058 -9.142 -22.697 1.00 37.59 863 LEU A N 1
ATOM 6921 C CA . LEU A 1 863 ? 43.843 -9.609 -24.078 1.00 37.59 863 LEU A CA 1
ATOM 6922 C C . LEU A 1 863 ? 44.419 -11.007 -24.353 1.00 37.59 863 LEU A C 1
ATOM 6924 O O . LEU A 1 863 ? 43.975 -11.667 -25.303 1.00 37.59 863 LEU A O 1
ATOM 6928 N N . LEU A 1 864 ? 45.377 -11.470 -23.544 1.00 37.41 864 LEU A N 1
ATOM 6929 C CA . LEU A 1 864 ? 45.950 -12.814 -23.636 1.00 37.41 864 LEU A CA 1
ATOM 6930 C C . LEU A 1 864 ? 45.154 -13.818 -22.790 1.00 37.41 864 LEU A C 1
ATOM 6932 O O . LEU A 1 864 ? 44.726 -14.837 -23.334 1.00 37.41 864 LEU A O 1
ATOM 6936 N N . SER A 1 865 ? 44.804 -13.495 -21.541 1.00 37.97 865 SER A N 1
ATOM 6937 C CA . SER A 1 865 ? 43.948 -14.363 -20.708 1.00 37.97 865 SER A CA 1
ATOM 6938 C C . SER A 1 865 ? 42.520 -14.513 -21.256 1.00 37.97 865 SER A C 1
ATOM 6940 O O . SER A 1 865 ? 41.934 -15.598 -21.186 1.00 37.97 865 SER A O 1
ATOM 6942 N N . ALA A 1 866 ? 41.982 -13.500 -21.948 1.00 35.19 866 ALA A N 1
ATOM 6943 C CA . ALA A 1 866 ? 40.714 -13.617 -22.678 1.00 35.19 866 ALA A CA 1
ATOM 6944 C C . ALA A 1 866 ? 40.746 -14.620 -23.858 1.00 35.19 866 ALA A C 1
ATOM 6946 O O . ALA A 1 866 ? 39.690 -14.938 -24.415 1.00 35.19 866 ALA A O 1
ATOM 6947 N N . ARG A 1 867 ? 41.922 -15.140 -24.256 1.00 38.72 867 ARG A N 1
ATOM 6948 C CA . ARG A 1 867 ? 42.037 -16.283 -25.187 1.00 38.72 867 ARG A CA 1
ATOM 6949 C C . ARG A 1 867 ? 41.889 -17.644 -24.496 1.00 38.72 867 ARG A C 1
ATOM 6951 O O . ARG A 1 867 ? 41.557 -18.600 -25.190 1.00 38.72 867 ARG A O 1
ATOM 6958 N N . HIS A 1 868 ? 42.108 -17.729 -23.182 1.00 37.09 868 HIS A N 1
ATOM 6959 C CA . HIS A 1 868 ? 42.025 -18.977 -22.412 1.00 37.09 868 HIS A CA 1
ATOM 6960 C C . HIS A 1 868 ? 40.686 -19.148 -21.678 1.00 37.09 868 HIS A C 1
ATOM 6962 O O . HIS A 1 868 ? 40.151 -20.251 -21.661 1.00 37.09 868 HIS A O 1
ATOM 6968 N N . ALA A 1 869 ? 40.094 -18.074 -21.142 1.00 38.56 869 ALA A N 1
ATOM 6969 C CA . ALA A 1 869 ? 38.859 -18.181 -20.352 1.00 38.56 869 ALA A CA 1
ATOM 6970 C C . ALA A 1 869 ? 37.586 -18.466 -21.183 1.00 38.56 869 ALA A C 1
ATOM 6972 O O . ALA A 1 869 ? 36.674 -19.142 -20.718 1.00 38.56 869 ALA A O 1
ATOM 6973 N N . ASN A 1 870 ? 37.507 -17.968 -22.424 1.00 37.22 870 ASN A N 1
ATOM 6974 C CA . ASN A 1 870 ? 36.266 -17.946 -23.214 1.00 37.22 870 ASN A CA 1
ATOM 6975 C C . ASN A 1 870 ? 36.209 -18.987 -24.350 1.00 37.22 870 ASN A C 1
ATOM 6977 O O . ASN A 1 870 ? 35.801 -18.665 -25.468 1.00 37.22 870 ASN A O 1
ATOM 6981 N N . GLN A 1 871 ? 36.609 -20.232 -24.061 1.00 37.16 871 GLN A N 1
ATOM 6982 C CA . GLN A 1 871 ? 36.116 -21.452 -24.726 1.00 37.16 871 GLN A CA 1
ATOM 6983 C C . GLN A 1 871 ? 36.656 -22.714 -24.026 1.00 37.16 871 GLN A C 1
ATOM 6985 O O . GLN A 1 871 ? 37.668 -23.281 -24.437 1.00 37.16 871 GLN A O 1
ATOM 6990 N N . LEU A 1 872 ? 35.929 -23.194 -23.013 1.00 34.00 872 LEU A N 1
ATOM 6991 C CA . LEU A 1 872 ? 36.053 -24.561 -22.498 1.00 34.00 872 LEU A CA 1
ATOM 6992 C C . LEU A 1 872 ? 34.838 -25.398 -22.941 1.00 34.00 872 LEU A C 1
ATOM 6994 O O . LEU A 1 872 ? 33.890 -25.561 -22.174 1.00 34.00 872 LEU A O 1
ATOM 6998 N N . PRO A 1 873 ? 34.822 -25.935 -24.177 1.00 34.62 873 PRO A N 1
ATOM 6999 C CA . PRO A 1 873 ? 34.063 -27.150 -24.441 1.00 34.62 873 PRO A CA 1
ATOM 7000 C C . PRO A 1 873 ? 34.700 -28.318 -23.665 1.00 34.62 873 PRO A C 1
ATOM 7002 O O . PRO A 1 873 ? 35.889 -28.293 -23.347 1.00 34.62 873 PRO A O 1
ATOM 7005 N N . VAL A 1 874 ? 33.917 -29.365 -23.402 1.00 39.31 874 VAL A N 1
ATOM 7006 C CA . VAL A 1 874 ? 34.210 -30.457 -22.445 1.00 39.31 874 VAL A CA 1
ATOM 7007 C C . VAL A 1 874 ? 35.525 -31.240 -22.703 1.00 39.31 874 VAL A C 1
ATOM 7009 O O . VAL A 1 874 ? 36.039 -31.896 -21.800 1.00 39.31 874 VAL A O 1
ATOM 7012 N N . ASN A 1 875 ? 36.170 -31.093 -23.866 1.00 36.53 875 ASN A N 1
ATOM 7013 C CA . ASN A 1 875 ? 37.454 -31.732 -24.216 1.00 36.53 875 ASN A CA 1
ATOM 7014 C C . ASN A 1 875 ? 38.712 -30.993 -23.689 1.00 36.53 875 ASN A C 1
ATOM 7016 O O . ASN A 1 875 ? 39.695 -30.820 -24.412 1.00 36.53 875 ASN A O 1
ATOM 7020 N N . SER A 1 876 ? 38.714 -30.556 -22.425 1.00 38.72 876 SER A N 1
ATOM 7021 C CA . SER A 1 876 ? 39.811 -29.749 -21.844 1.00 38.72 876 SER A CA 1
ATOM 7022 C C . SER A 1 876 ? 41.150 -30.503 -21.664 1.00 38.72 876 SER A C 1
ATOM 7024 O O . SER A 1 876 ? 42.221 -29.902 -21.760 1.00 38.72 876 SER A O 1
ATOM 7026 N N . ARG A 1 877 ? 41.122 -31.833 -21.463 1.00 42.88 877 ARG A N 1
ATOM 7027 C CA . ARG A 1 877 ? 42.298 -32.626 -21.029 1.00 42.88 877 ARG A CA 1
ATOM 7028 C C . ARG A 1 877 ? 43.504 -32.636 -21.985 1.00 42.88 877 ARG A C 1
ATOM 7030 O O . ARG A 1 877 ? 44.621 -32.811 -21.512 1.00 42.88 877 ARG A O 1
ATOM 7037 N N . ASN A 1 878 ? 43.313 -32.423 -23.290 1.00 46.81 878 ASN A N 1
ATOM 7038 C CA . ASN A 1 878 ? 44.398 -32.559 -24.280 1.00 46.81 878 ASN A CA 1
ATOM 7039 C C . ASN A 1 878 ? 45.080 -31.234 -24.672 1.00 46.81 878 ASN A C 1
ATOM 7041 O O . ASN A 1 878 ? 46.057 -31.262 -25.416 1.00 46.81 878 ASN A O 1
ATOM 7045 N N . ARG A 1 879 ? 44.584 -30.072 -24.216 1.00 43.31 879 ARG A N 1
ATOM 7046 C CA . ARG A 1 879 ? 45.208 -28.763 -24.517 1.00 43.31 879 ARG A CA 1
ATOM 7047 C C . ARG A 1 879 ? 45.975 -28.167 -23.339 1.00 43.31 879 ARG A C 1
ATOM 7049 O O . ARG A 1 879 ? 46.944 -27.455 -23.580 1.00 43.31 879 ARG A O 1
ATOM 7056 N N . SER A 1 880 ? 45.594 -28.472 -22.097 1.00 51.94 880 SER A N 1
ATOM 7057 C CA . SER A 1 880 ? 46.324 -28.027 -20.899 1.00 51.94 880 SER A CA 1
ATOM 7058 C C . SER A 1 880 ? 47.763 -28.549 -20.870 1.00 51.94 880 SER A C 1
ATOM 7060 O O . SER A 1 880 ? 48.681 -27.789 -20.586 1.00 51.94 880 SER A O 1
ATOM 7062 N N . THR A 1 881 ? 47.979 -29.806 -21.260 1.00 55.19 881 THR A N 1
ATOM 7063 C CA . THR A 1 881 ? 49.298 -30.459 -21.299 1.00 55.19 881 THR A CA 1
ATOM 7064 C C . THR A 1 881 ? 50.279 -29.828 -22.292 1.00 55.19 881 THR A C 1
ATOM 7066 O O . THR A 1 881 ? 51.484 -29.860 -22.049 1.00 55.19 881 THR A O 1
ATOM 7069 N N . PHE A 1 882 ? 49.799 -29.223 -23.386 1.00 56.22 882 PHE A N 1
ATOM 7070 C CA . PHE A 1 882 ? 50.654 -28.499 -24.335 1.00 56.22 882 PHE A CA 1
ATOM 7071 C C . PHE A 1 882 ? 51.168 -27.182 -23.736 1.00 56.22 882 PHE A C 1
ATOM 7073 O O . PHE A 1 882 ? 52.369 -26.920 -23.770 1.00 56.22 882 PHE A O 1
ATOM 7080 N N . PHE A 1 883 ? 50.279 -26.391 -23.124 1.00 58.75 883 PHE A N 1
ATOM 7081 C CA . PHE A 1 883 ? 50.663 -25.137 -22.468 1.00 58.75 883 PHE A CA 1
ATOM 7082 C C . PHE A 1 883 ? 51.498 -25.380 -21.200 1.00 58.75 883 PHE A C 1
ATOM 7084 O O . PHE A 1 883 ? 52.520 -24.727 -21.035 1.00 58.75 883 PHE A O 1
ATOM 7091 N N . GLN A 1 884 ? 51.172 -26.388 -20.381 1.00 58.66 884 GLN A N 1
ATOM 7092 C CA . GLN A 1 884 ? 51.976 -26.749 -19.203 1.00 58.66 884 GLN A CA 1
ATOM 7093 C C . GLN A 1 884 ? 53.413 -27.153 -19.559 1.00 58.66 884 GLN A C 1
ATOM 7095 O O . GLN A 1 884 ? 54.342 -26.770 -18.853 1.00 58.66 884 GLN A O 1
ATOM 7100 N N . LYS A 1 885 ? 53.635 -27.897 -20.655 1.00 61.25 885 LYS A N 1
ATOM 7101 C CA . LYS A 1 885 ? 55.001 -28.217 -21.112 1.00 61.25 885 LYS A CA 1
ATOM 7102 C C . LYS A 1 885 ? 55.780 -26.963 -21.527 1.00 61.25 885 LYS A C 1
ATOM 7104 O O . LYS A 1 885 ? 56.968 -26.876 -21.242 1.00 61.25 885 LYS A O 1
ATOM 7109 N N . GLN A 1 886 ? 55.113 -25.999 -22.163 1.00 63.72 886 GLN A N 1
ATOM 7110 C CA . GLN A 1 886 ? 55.717 -24.726 -22.566 1.00 63.72 886 GLN A CA 1
ATOM 7111 C C . GLN A 1 886 ? 56.014 -23.805 -21.370 1.00 63.72 886 GLN A C 1
ATOM 7113 O O . GLN A 1 886 ? 57.079 -23.199 -21.321 1.00 63.72 886 GLN A O 1
ATOM 7118 N N . GLU A 1 887 ? 55.125 -23.745 -20.376 1.00 65.25 887 GLU A N 1
ATOM 7119 C CA . GLU A 1 887 ? 55.352 -23.004 -19.128 1.00 65.25 887 GLU A CA 1
ATOM 7120 C C . GLU A 1 887 ? 56.497 -23.613 -18.303 1.00 65.25 887 GLU A C 1
ATOM 7122 O O . GLU A 1 887 ? 57.355 -22.884 -17.811 1.00 65.25 887 GLU A O 1
ATOM 7127 N N . LEU A 1 888 ? 56.577 -24.945 -18.194 1.00 64.94 888 LEU A N 1
ATOM 7128 C CA . LEU A 1 888 ? 57.648 -25.618 -17.447 1.00 64.94 888 LEU A CA 1
ATOM 7129 C C . LEU A 1 888 ? 59.051 -25.331 -18.008 1.00 64.94 888 LEU A C 1
ATOM 7131 O O . LEU A 1 888 ? 59.975 -25.153 -17.215 1.00 64.94 888 LEU A O 1
ATOM 7135 N N . ALA A 1 889 ? 59.209 -25.240 -19.333 1.00 66.06 889 ALA A N 1
ATOM 7136 C CA . ALA A 1 889 ? 60.476 -24.853 -19.963 1.00 66.06 889 ALA A CA 1
ATOM 7137 C C . ALA A 1 889 ? 60.874 -23.404 -19.612 1.00 66.06 889 ALA A C 1
ATOM 7139 O O . ALA A 1 889 ? 62.039 -23.124 -19.332 1.00 66.06 889 ALA A O 1
ATOM 7140 N N . LEU A 1 890 ? 59.899 -22.487 -19.542 1.00 70.44 890 LEU A N 1
ATOM 7141 C CA . LEU A 1 890 ? 60.129 -21.097 -19.128 1.00 70.44 890 LEU A CA 1
ATOM 7142 C C . LEU A 1 890 ? 60.505 -20.955 -17.645 1.00 70.44 890 LEU A C 1
ATOM 7144 O O . LEU A 1 890 ? 61.254 -20.043 -17.308 1.00 70.44 890 LEU A O 1
ATOM 7148 N N . PHE A 1 891 ? 60.016 -21.830 -16.761 1.00 69.81 891 PHE A N 1
ATOM 7149 C CA . PHE A 1 891 ? 60.362 -21.793 -15.332 1.00 69.81 891 PHE A CA 1
ATOM 7150 C C . PHE A 1 891 ? 61.682 -22.496 -14.981 1.00 69.81 891 PHE A C 1
ATOM 7152 O O . PHE A 1 891 ? 62.266 -22.186 -13.945 1.00 69.81 891 PHE A O 1
ATOM 7159 N N . ARG A 1 892 ? 62.138 -23.462 -15.790 1.00 72.25 892 ARG A N 1
ATOM 7160 C CA . ARG A 1 892 ? 63.321 -24.290 -15.481 1.00 72.25 892 ARG A CA 1
ATOM 7161 C C . ARG A 1 892 ? 64.615 -23.820 -16.136 1.00 72.25 892 ARG A C 1
ATOM 7163 O O . ARG A 1 892 ? 65.685 -24.134 -15.621 1.00 72.25 892 ARG A O 1
ATOM 7170 N N . SER A 1 893 ? 64.525 -23.091 -17.244 1.00 72.44 893 SER A N 1
ATOM 7171 C CA . SER A 1 893 ? 65.684 -22.727 -18.057 1.00 72.44 893 SER A CA 1
ATOM 7172 C C . SER A 1 893 ? 65.986 -21.230 -18.053 1.00 72.44 893 SER A C 1
ATOM 7174 O O . SER A 1 893 ? 65.120 -20.388 -17.829 1.00 72.44 893 SER A O 1
ATOM 7176 N N . HIS A 1 894 ? 67.252 -20.897 -18.310 1.00 75.44 894 HIS A N 1
ATOM 7177 C CA . HIS A 1 894 ? 67.729 -19.517 -18.358 1.00 75.44 894 HIS A CA 1
ATOM 7178 C C . HIS A 1 894 ? 67.191 -18.804 -19.606 1.00 75.44 894 HIS A C 1
ATOM 7180 O O . HIS A 1 894 ? 67.206 -19.358 -20.704 1.00 75.44 894 HIS A O 1
ATOM 7186 N N . TRP A 1 895 ? 66.724 -17.567 -19.437 1.00 83.50 895 TRP A N 1
ATOM 7187 C CA . TRP A 1 895 ? 66.090 -16.790 -20.502 1.00 83.50 895 TRP A CA 1
ATOM 7188 C C . TRP A 1 895 ? 67.134 -16.095 -21.382 1.00 83.50 895 TRP A C 1
ATOM 7190 O O . TRP A 1 895 ? 67.763 -15.125 -20.961 1.00 83.50 895 TRP A O 1
ATOM 7200 N N . GLN A 1 896 ? 67.275 -16.535 -22.632 1.00 83.00 896 GLN A N 1
ATOM 7201 C CA . GLN A 1 896 ? 68.045 -15.808 -23.642 1.00 83.00 896 GLN A CA 1
ATOM 7202 C C . GLN A 1 896 ? 67.143 -14.763 -24.309 1.00 83.00 896 GLN A C 1
ATOM 7204 O O . GLN A 1 896 ? 66.348 -15.087 -25.191 1.00 83.00 896 GLN A O 1
ATOM 7209 N N . ILE A 1 897 ? 67.225 -13.507 -23.863 1.00 84.38 897 ILE A N 1
ATOM 7210 C CA . ILE A 1 897 ? 66.424 -12.405 -24.415 1.00 84.38 897 ILE A CA 1
ATOM 7211 C C . ILE A 1 897 ? 67.018 -11.975 -25.762 1.00 84.38 897 ILE A C 1
ATOM 7213 O O . ILE A 1 897 ? 68.121 -11.443 -25.813 1.00 84.38 897 ILE A O 1
ATOM 7217 N N . ILE A 1 898 ? 66.265 -12.174 -26.846 1.00 85.12 898 ILE A N 1
ATOM 7218 C CA . ILE A 1 898 ? 66.639 -11.751 -28.204 1.00 85.12 898 ILE A CA 1
ATOM 7219 C C . ILE A 1 898 ? 66.224 -10.299 -28.450 1.00 85.12 898 ILE A C 1
ATOM 7221 O O . ILE A 1 898 ? 66.987 -9.511 -29.003 1.00 85.12 898 ILE A O 1
ATOM 7225 N N . GLN A 1 899 ? 64.997 -9.936 -28.068 1.00 84.69 899 GLN A N 1
ATOM 7226 C CA . GLN A 1 899 ? 64.446 -8.610 -28.340 1.00 84.69 899 GLN A CA 1
ATOM 7227 C C . GLN A 1 899 ? 63.375 -8.232 -27.316 1.00 84.69 899 GLN A C 1
ATOM 7229 O O . GLN A 1 899 ? 62.489 -9.030 -27.014 1.00 84.69 899 GLN A O 1
ATOM 7234 N N . LEU A 1 900 ? 63.406 -6.979 -26.860 1.00 85.50 900 LEU A N 1
ATOM 7235 C CA . LEU A 1 900 ? 62.294 -6.320 -26.176 1.00 85.50 900 LEU A CA 1
ATOM 7236 C C . LEU A 1 900 ? 61.603 -5.379 -27.171 1.00 85.50 900 LEU A C 1
ATOM 7238 O O . LEU A 1 900 ? 62.173 -4.369 -27.574 1.00 85.50 900 LEU A O 1
ATOM 7242 N N . ALA A 1 901 ? 60.387 -5.720 -27.592 1.00 84.94 901 ALA A N 1
ATOM 7243 C CA . ALA A 1 901 ? 59.571 -4.887 -28.474 1.00 84.94 901 ALA A CA 1
ATOM 7244 C C . ALA A 1 901 ? 58.524 -4.116 -27.657 1.00 84.94 901 ALA A C 1
ATOM 7246 O O . ALA A 1 901 ? 57.827 -4.710 -26.836 1.00 84.94 901 ALA A O 1
ATOM 7247 N N . SER A 1 902 ? 58.376 -2.811 -27.883 1.00 78.00 902 SER A N 1
ATOM 7248 C CA . SER A 1 902 ? 57.321 -2.015 -27.247 1.00 78.00 902 SER A CA 1
ATOM 7249 C C . SER A 1 902 ? 55.926 -2.416 -27.745 1.00 78.00 902 SER A C 1
ATOM 7251 O O . SER A 1 902 ? 55.722 -2.758 -28.912 1.00 78.00 902 SER A O 1
ATOM 7253 N N . SER A 1 903 ? 54.949 -2.388 -26.840 1.00 77.31 903 SER A N 1
ATOM 7254 C CA . SER A 1 903 ? 53.526 -2.481 -27.172 1.00 77.31 903 SER A CA 1
ATOM 7255 C C . SER A 1 903 ? 52.968 -1.110 -27.578 1.00 77.31 903 SER A C 1
ATOM 7257 O O . SER A 1 903 ? 53.594 -0.076 -27.359 1.00 77.31 903 SER A O 1
ATOM 7259 N N . THR A 1 904 ? 51.743 -1.085 -28.108 1.00 75.00 904 THR A N 1
ATOM 7260 C CA . THR A 1 904 ? 50.969 0.158 -28.281 1.00 75.00 904 THR A CA 1
ATOM 7261 C C . THR A 1 904 ? 50.523 0.769 -26.949 1.00 75.00 904 THR A C 1
ATOM 7263 O O . THR A 1 904 ? 50.108 1.922 -26.927 1.00 75.00 904 THR A O 1
ATOM 7266 N N . VAL A 1 905 ? 50.580 0.007 -25.849 1.00 68.56 905 VAL A N 1
ATOM 7267 C CA . VAL A 1 905 ? 50.257 0.480 -24.494 1.00 68.56 905 VAL A CA 1
ATOM 7268 C C . VAL A 1 905 ? 51.560 0.758 -23.728 1.00 68.56 905 VAL A C 1
ATOM 7270 O O . VAL A 1 905 ? 52.379 -0.157 -23.598 1.00 68.56 905 VAL A O 1
ATOM 7273 N N . PRO A 1 906 ? 51.782 1.983 -23.212 1.00 73.25 906 PRO A N 1
ATOM 7274 C CA . PRO A 1 906 ? 52.971 2.313 -22.426 1.00 73.25 906 PRO A CA 1
ATOM 7275 C C . PRO A 1 906 ? 53.134 1.417 -21.190 1.00 73.25 906 PRO A C 1
ATOM 7277 O O . PRO A 1 906 ? 52.160 1.081 -20.530 1.00 73.25 906 PRO A O 1
ATOM 7280 N N . GLY A 1 907 ? 54.376 1.050 -20.861 1.00 73.19 907 GLY A N 1
ATOM 7281 C CA . GLY A 1 907 ? 54.681 0.121 -19.760 1.00 73.19 907 GLY A CA 1
ATOM 7282 C C . GLY A 1 907 ? 54.626 -1.359 -20.154 1.00 73.19 907 GLY A C 1
ATOM 7283 O O . GLY A 1 907 ? 55.162 -2.193 -19.430 1.00 73.19 907 GLY A O 1
ATOM 7284 N N . HIS A 1 908 ? 54.076 -1.687 -21.327 1.00 79.62 908 HIS A N 1
ATOM 7285 C CA . HIS A 1 908 ? 53.993 -3.062 -21.818 1.00 79.62 908 HIS A CA 1
ATOM 7286 C C . HIS A 1 908 ? 54.983 -3.340 -22.936 1.00 79.62 908 HIS A C 1
ATOM 7288 O O . HIS A 1 908 ? 55.067 -2.612 -23.928 1.00 79.62 908 HIS A O 1
ATOM 7294 N N . PHE A 1 909 ? 55.691 -4.451 -22.793 1.00 85.69 909 PHE A N 1
ATOM 7295 C CA . PHE A 1 909 ? 56.700 -4.921 -23.728 1.00 85.69 909 PHE A CA 1
ATOM 7296 C C . PHE A 1 909 ? 56.435 -6.382 -24.088 1.00 85.69 909 PHE A C 1
ATOM 7298 O O . PHE A 1 909 ? 55.824 -7.132 -23.330 1.00 85.69 909 PHE A O 1
ATOM 7305 N N . PHE A 1 910 ? 56.915 -6.808 -25.248 1.00 86.50 910 PHE A N 1
ATOM 7306 C CA . PHE A 1 910 ? 57.006 -8.213 -25.614 1.00 86.50 910 PHE A CA 1
ATOM 7307 C C . PHE A 1 910 ? 58.474 -8.613 -25.646 1.00 86.50 910 PHE A C 1
ATOM 7309 O O . PHE A 1 910 ? 59.226 -8.132 -26.494 1.00 86.50 910 PHE A O 1
ATOM 7316 N N . ALA A 1 911 ? 58.863 -9.501 -24.737 1.00 86.94 911 ALA A N 1
ATOM 7317 C CA . ALA A 1 911 ? 60.154 -10.159 -24.780 1.00 86.94 911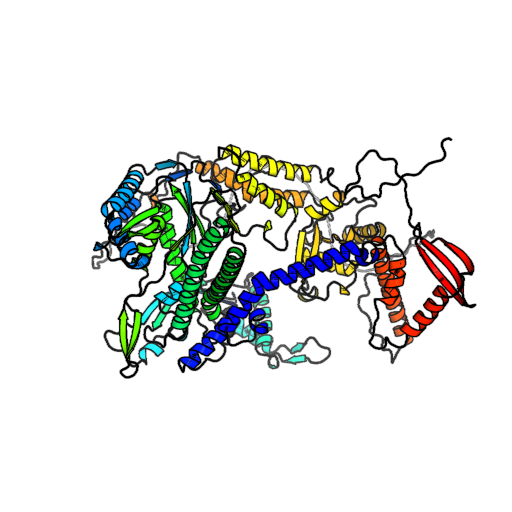 ALA A CA 1
ATOM 7318 C C . ALA A 1 911 ? 60.076 -11.377 -25.700 1.00 86.94 911 ALA A C 1
ATOM 7320 O O . ALA A 1 911 ? 59.267 -12.285 -25.492 1.00 86.94 911 ALA A O 1
ATOM 7321 N N . TRP A 1 912 ? 60.933 -11.398 -26.711 1.00 87.56 912 TRP A N 1
ATOM 7322 C CA . TRP A 1 912 ? 61.249 -12.602 -27.462 1.00 87.56 912 TRP A CA 1
ATOM 7323 C C . TRP A 1 912 ? 62.397 -13.301 -26.745 1.00 87.56 912 TRP A C 1
ATOM 7325 O O . TRP A 1 912 ? 63.501 -12.763 -26.668 1.00 87.56 912 TRP A O 1
ATOM 7335 N N . VAL A 1 913 ? 62.104 -14.462 -26.167 1.00 86.25 913 VAL A N 1
ATOM 7336 C CA . VAL A 1 913 ? 63.008 -15.206 -25.283 1.00 86.25 913 VAL A CA 1
ATOM 7337 C C . VAL A 1 913 ? 63.201 -16.605 -25.836 1.00 86.25 913 VAL A C 1
ATOM 7339 O O . VAL A 1 913 ? 62.218 -17.259 -26.170 1.00 86.25 913 VAL A O 1
ATOM 7342 N N . VAL A 1 914 ? 64.436 -17.092 -25.902 1.00 83.00 914 VAL A N 1
ATOM 7343 C CA . VAL A 1 914 ? 64.710 -18.514 -26.129 1.00 83.00 914 VAL A CA 1
ATOM 7344 C C . VAL A 1 914 ? 64.956 -19.210 -24.794 1.00 83.00 914 VAL A C 1
ATOM 7346 O O . VAL A 1 914 ? 65.743 -18.739 -23.972 1.00 83.00 914 VAL A O 1
ATOM 7349 N N . ALA A 1 915 ? 64.269 -20.333 -24.595 1.00 78.50 915 ALA A N 1
ATOM 7350 C CA . ALA A 1 915 ? 64.495 -21.283 -23.511 1.00 78.50 915 ALA A CA 1
ATOM 7351 C C . ALA A 1 915 ? 64.404 -22.703 -24.095 1.00 78.50 915 ALA A C 1
ATOM 7353 O O . ALA A 1 915 ? 63.514 -22.985 -24.896 1.00 78.50 915 ALA A O 1
ATOM 7354 N N . GLU A 1 916 ? 65.353 -23.580 -23.754 1.00 75.12 916 GLU A N 1
ATOM 7355 C CA . GLU A 1 916 ? 65.426 -24.972 -24.257 1.00 75.12 916 GLU A CA 1
ATOM 7356 C C . GLU A 1 916 ? 65.354 -25.088 -25.799 1.00 75.12 916 GLU A C 1
ATOM 7358 O O . GLU A 1 916 ? 64.779 -26.023 -26.350 1.00 75.12 916 GLU A O 1
ATOM 7363 N N . GLY A 1 917 ? 65.920 -24.108 -26.518 1.00 73.94 917 GLY A N 1
ATOM 7364 C CA . GLY A 1 917 ? 65.909 -24.049 -27.988 1.00 73.94 917 GLY A CA 1
ATOM 7365 C C . GLY A 1 917 ? 64.578 -23.610 -28.618 1.00 73.94 917 GLY A C 1
ATOM 7366 O O . GLY A 1 917 ? 64.492 -23.495 -29.839 1.00 73.94 917 GLY A O 1
ATOM 7367 N N . ILE A 1 918 ? 63.550 -23.321 -27.816 1.00 77.69 918 ILE A N 1
ATOM 7368 C CA . ILE A 1 918 ? 62.239 -22.849 -28.277 1.00 77.69 918 ILE A CA 1
ATOM 7369 C C . ILE A 1 918 ? 62.144 -21.334 -28.069 1.00 77.69 918 ILE A C 1
ATOM 7371 O O . ILE A 1 918 ? 62.450 -20.825 -26.992 1.00 77.69 918 ILE A O 1
ATOM 7375 N N . MET A 1 919 ? 61.694 -20.607 -29.096 1.00 80.88 919 MET A N 1
ATOM 7376 C CA . MET A 1 919 ? 61.437 -19.167 -29.007 1.00 80.88 919 MET A CA 1
ATOM 7377 C C . MET A 1 919 ? 60.014 -18.891 -28.503 1.00 80.88 919 MET A C 1
ATOM 7379 O O . MET A 1 919 ? 59.024 -19.283 -29.122 1.00 80.88 919 MET A O 1
ATOM 7383 N N . PHE A 1 920 ? 59.922 -18.152 -27.405 1.00 79.81 920 PHE A N 1
ATOM 7384 C CA . PHE A 1 920 ? 58.696 -17.717 -26.753 1.00 79.81 920 PHE A CA 1
ATOM 7385 C C . PHE A 1 920 ? 58.480 -16.214 -26.936 1.00 79.81 920 PHE A C 1
ATOM 7387 O O . PHE A 1 920 ? 59.426 -15.426 -26.927 1.00 79.81 920 PHE A O 1
ATOM 7394 N N . LYS A 1 921 ? 57.211 -15.808 -27.049 1.00 83.69 921 LYS A N 1
ATOM 7395 C CA . LYS A 1 921 ? 56.792 -14.403 -26.993 1.00 83.69 921 LYS A CA 1
ATOM 7396 C C . LYS A 1 921 ? 56.114 -1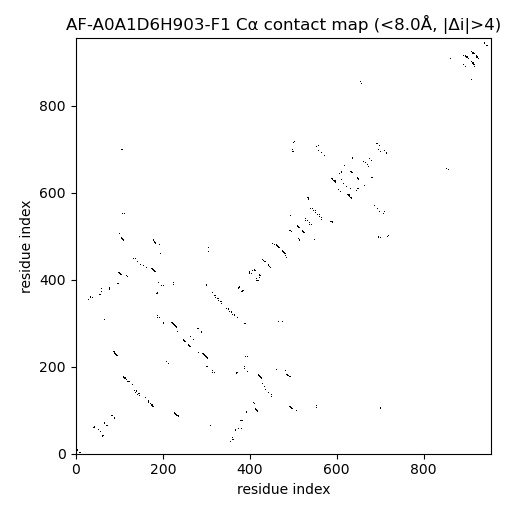4.134 -25.654 1.00 83.69 921 LYS A C 1
ATOM 7398 O O . LYS A 1 921 ? 54.933 -14.441 -25.494 1.00 83.69 921 LYS A O 1
ATOM 7403 N N . ILE A 1 922 ? 56.851 -13.551 -24.717 1.00 83.06 922 ILE A N 1
ATOM 7404 C CA . ILE A 1 922 ? 56.399 -13.297 -23.347 1.00 83.06 922 ILE A CA 1
ATOM 7405 C C . ILE A 1 922 ? 55.932 -11.835 -23.230 1.00 83.06 922 ILE A C 1
ATOM 7407 O O . ILE A 1 922 ? 56.694 -10.932 -23.584 1.00 83.06 922 ILE A O 1
ATOM 7411 N N . PRO A 1 923 ? 54.701 -11.555 -22.766 1.00 81.19 923 PRO A N 1
ATOM 7412 C CA . PRO A 1 923 ? 54.309 -10.205 -22.372 1.00 81.19 923 PRO A CA 1
ATOM 7413 C C . PRO A 1 923 ? 54.992 -9.828 -21.047 1.00 81.19 923 PRO A C 1
ATOM 7415 O O . PRO A 1 923 ? 54.949 -10.587 -20.082 1.00 81.19 923 PRO A O 1
ATOM 7418 N N . ILE A 1 924 ? 55.598 -8.646 -20.984 1.00 82.50 924 ILE A N 1
ATOM 7419 C CA . ILE A 1 924 ? 56.165 -8.069 -19.761 1.00 82.50 924 ILE A CA 1
ATOM 7420 C C . ILE A 1 924 ? 55.424 -6.765 -19.465 1.00 82.50 924 ILE A C 1
ATOM 7422 O O . ILE A 1 924 ? 55.483 -5.824 -20.259 1.00 82.50 924 ILE A O 1
ATOM 7426 N N . ASN A 1 925 ? 54.757 -6.710 -18.311 1.00 80.00 925 ASN A N 1
ATOM 7427 C CA . ASN A 1 925 ? 54.234 -5.474 -17.731 1.00 80.00 925 ASN A CA 1
ATOM 7428 C C . ASN A 1 925 ? 55.302 -4.890 -16.790 1.00 80.00 925 ASN A C 1
ATOM 7430 O O . ASN A 1 925 ? 55.725 -5.558 -15.845 1.00 80.00 925 ASN A O 1
ATOM 7434 N N . VAL A 1 926 ? 55.746 -3.661 -17.057 1.00 82.69 926 VAL A N 1
ATOM 7435 C CA . VAL A 1 926 ? 56.699 -2.916 -16.227 1.00 82.69 926 VAL A CA 1
ATOM 7436 C C . VAL A 1 926 ? 55.954 -1.774 -15.521 1.00 82.69 926 VAL A C 1
ATOM 7438 O O . VAL A 1 926 ? 55.676 -0.747 -16.152 1.00 82.69 926 VAL A O 1
ATOM 7441 N N . PRO A 1 927 ? 55.635 -1.903 -14.218 1.00 77.94 927 PRO A N 1
ATOM 7442 C CA . PRO A 1 927 ? 54.924 -0.863 -13.483 1.00 77.94 927 PRO A CA 1
ATOM 7443 C C . PRO A 1 927 ? 55.791 0.390 -13.304 1.00 77.94 927 PRO A C 1
ATOM 7445 O O . PRO A 1 927 ? 56.994 0.315 -13.047 1.00 77.94 927 PRO A O 1
ATOM 7448 N N . ARG A 1 928 ? 55.166 1.569 -13.397 1.00 79.56 928 ARG A N 1
ATOM 7449 C CA . ARG A 1 928 ? 55.829 2.863 -13.171 1.00 79.56 928 ARG A CA 1
ATOM 7450 C C . ARG A 1 928 ? 55.740 3.263 -11.699 1.00 79.56 928 ARG A C 1
ATOM 7452 O O . ARG A 1 928 ? 54.731 3.805 -11.258 1.00 79.56 928 ARG A O 1
ATOM 7459 N N . THR A 1 929 ? 56.808 3.020 -10.945 1.00 78.94 929 THR A N 1
ATOM 7460 C CA . THR A 1 929 ? 56.904 3.422 -9.533 1.00 78.94 929 THR A CA 1
ATOM 7461 C C . THR A 1 929 ? 57.393 4.864 -9.410 1.00 78.94 929 THR A C 1
ATOM 7463 O O . THR A 1 929 ? 58.579 5.137 -9.601 1.00 78.94 929 THR A O 1
ATOM 7466 N N . PHE A 1 930 ? 56.496 5.783 -9.056 1.00 80.00 930 PHE A N 1
ATOM 7467 C CA . PHE A 1 930 ? 56.838 7.178 -8.768 1.00 80.00 930 PHE A CA 1
ATOM 7468 C C . PHE A 1 930 ? 57.193 7.372 -7.288 1.00 80.00 930 PHE A C 1
ATOM 7470 O O . PHE A 1 930 ? 56.547 6.813 -6.403 1.00 80.00 930 PHE A O 1
ATOM 7477 N N . TYR A 1 931 ? 58.203 8.200 -7.016 1.00 81.31 931 TYR A N 1
ATOM 7478 C CA . TYR A 1 931 ? 58.575 8.627 -5.667 1.00 81.31 931 TYR A CA 1
ATOM 7479 C C . TYR A 1 931 ? 58.194 10.101 -5.505 1.00 81.31 931 TYR A C 1
ATOM 7481 O O . TYR A 1 931 ? 58.809 10.969 -6.118 1.00 81.31 931 TYR A O 1
ATOM 7489 N N . LEU A 1 932 ? 57.162 10.377 -4.707 1.00 79.56 932 LEU A N 1
ATOM 7490 C CA . LEU A 1 932 ? 56.605 11.718 -4.522 1.00 79.56 932 LEU A CA 1
ATOM 7491 C C . LEU A 1 932 ? 57.034 12.290 -3.167 1.00 79.56 932 LEU A C 1
ATOM 7493 O O . LEU A 1 932 ? 56.768 11.694 -2.123 1.00 79.56 932 LEU A O 1
ATOM 7497 N N . ASN A 1 933 ? 57.672 13.462 -3.176 1.00 80.69 933 ASN A N 1
ATOM 7498 C CA . ASN A 1 933 ? 57.975 14.212 -1.958 1.00 80.69 933 ASN A CA 1
ATOM 7499 C C . ASN A 1 933 ? 56.760 15.070 -1.568 1.00 80.69 933 ASN A C 1
ATOM 7501 O O . ASN A 1 933 ? 56.664 16.232 -1.957 1.00 80.69 933 ASN A O 1
ATOM 7505 N N . SER A 1 934 ? 55.810 14.475 -0.843 1.00 74.25 934 SER A N 1
ATOM 7506 C CA . SER A 1 934 ? 54.602 15.155 -0.362 1.00 74.25 934 SER A CA 1
ATOM 7507 C C . SER A 1 934 ? 54.628 15.342 1.156 1.00 74.25 934 SER A C 1
ATOM 7509 O O . SER A 1 934 ? 55.083 14.466 1.892 1.00 74.25 934 SER A O 1
ATOM 7511 N N . LYS A 1 935 ? 54.098 16.480 1.621 1.00 71.81 935 LYS A N 1
ATOM 7512 C CA . LYS A 1 935 ? 53.815 16.741 3.044 1.00 71.81 935 LYS A CA 1
ATOM 7513 C C . LYS A 1 935 ? 52.428 16.241 3.476 1.00 71.81 935 LYS A C 1
ATOM 7515 O O . LYS A 1 935 ? 52.144 16.248 4.670 1.00 71.81 935 LYS A O 1
ATOM 7520 N N . ALA A 1 936 ? 51.575 15.832 2.535 1.00 71.31 936 ALA A N 1
ATOM 7521 C CA . ALA A 1 936 ? 50.255 15.289 2.842 1.00 71.31 936 ALA A CA 1
ATOM 7522 C C . ALA A 1 936 ? 50.368 13.889 3.487 1.00 71.31 936 ALA A C 1
ATOM 7524 O O . ALA A 1 936 ? 51.260 13.118 3.114 1.00 71.31 936 ALA A O 1
ATOM 7525 N N . PRO A 1 937 ? 49.485 13.538 4.441 1.00 70.88 937 PRO A N 1
ATOM 7526 C CA . PRO A 1 937 ? 49.405 12.180 4.966 1.00 70.88 937 PRO A CA 1
ATOM 7527 C C . PRO A 1 937 ? 48.936 11.198 3.882 1.00 70.88 937 PRO A C 1
ATOM 7529 O O . PRO A 1 937 ? 48.251 11.577 2.935 1.00 70.88 937 PRO A O 1
ATOM 7532 N N . VAL A 1 938 ? 49.281 9.920 4.044 1.00 69.38 938 VAL A N 1
ATOM 7533 C CA . VAL A 1 938 ? 48.714 8.841 3.221 1.00 69.38 938 VAL A CA 1
ATOM 7534 C C . VAL A 1 938 ? 47.268 8.615 3.660 1.00 69.38 938 VAL A C 1
ATOM 7536 O O . VAL A 1 938 ? 47.026 8.309 4.827 1.00 69.38 938 VAL A O 1
ATOM 7539 N N . THR A 1 939 ? 46.329 8.747 2.728 1.00 67.56 939 THR A N 1
ATOM 7540 C CA . THR A 1 939 ? 44.885 8.515 2.911 1.00 67.56 939 THR A CA 1
ATOM 7541 C C . THR A 1 939 ? 44.388 7.497 1.879 1.00 67.56 939 THR A C 1
ATOM 7543 O O . THR A 1 939 ? 45.148 7.093 0.999 1.00 67.56 939 THR A O 1
ATOM 7546 N N . GLU A 1 940 ? 43.121 7.073 1.949 1.00 57.88 940 GLU A N 1
ATOM 7547 C CA . GLU A 1 940 ? 42.532 6.216 0.901 1.00 57.88 940 GLU A CA 1
ATOM 7548 C C . GLU A 1 940 ? 42.470 6.919 -0.468 1.00 57.88 940 GLU A C 1
ATOM 7550 O O . GLU A 1 940 ? 42.622 6.269 -1.499 1.00 57.88 940 GLU A O 1
ATOM 7555 N N . GLU A 1 941 ? 42.331 8.249 -0.478 1.00 54.50 941 GLU A N 1
ATOM 7556 C CA . GLU A 1 941 ? 42.362 9.092 -1.684 1.00 54.50 941 GLU A CA 1
ATOM 7557 C C . GLU A 1 941 ? 43.787 9.323 -2.220 1.00 54.50 941 GLU A C 1
ATOM 7559 O O . GLU A 1 941 ? 43.973 9.569 -3.411 1.00 54.50 941 GLU A O 1
ATOM 7564 N N . PHE A 1 942 ? 44.807 9.215 -1.360 1.00 64.19 942 PHE A N 1
ATOM 7565 C CA . PHE A 1 942 ? 46.221 9.331 -1.729 1.00 64.19 942 PHE A CA 1
ATOM 7566 C C . PHE A 1 942 ? 47.023 8.090 -1.282 1.00 64.19 942 PHE A C 1
ATOM 7568 O O . PHE A 1 942 ? 47.879 8.176 -0.390 1.00 64.19 942 PHE A O 1
ATOM 7575 N N . PRO A 1 943 ? 46.748 6.909 -1.874 1.00 65.75 943 PRO A N 1
ATOM 7576 C CA . PRO A 1 943 ? 47.333 5.649 -1.441 1.00 65.75 943 PRO A CA 1
ATOM 7577 C C . PRO A 1 943 ? 48.821 5.575 -1.804 1.00 65.75 943 PRO A C 1
ATOM 7579 O O . PRO A 1 943 ? 49.220 5.728 -2.959 1.00 65.75 943 PRO A O 1
ATOM 7582 N N . GLY A 1 944 ? 49.667 5.280 -0.818 1.00 71.69 944 GLY A N 1
ATOM 7583 C CA . GLY A 1 944 ? 51.109 5.179 -1.023 1.00 71.69 944 GLY A CA 1
ATOM 7584 C C . GLY A 1 944 ? 51.843 4.566 0.164 1.00 71.69 944 GLY A C 1
ATOM 7585 O O . GLY A 1 944 ? 51.375 4.592 1.299 1.00 71.69 944 GLY A O 1
ATOM 7586 N N . ARG A 1 945 ? 53.034 4.011 -0.078 1.00 76.00 945 ARG A N 1
ATOM 7587 C CA . ARG A 1 945 ? 53.902 3.498 0.991 1.00 76.00 945 ARG A CA 1
ATOM 7588 C C . ARG A 1 945 ? 54.950 4.548 1.341 1.00 76.00 945 ARG A C 1
ATOM 7590 O O . ARG A 1 945 ? 55.734 4.937 0.479 1.00 76.00 945 ARG A O 1
ATOM 7597 N N . ARG A 1 946 ? 55.023 4.963 2.611 1.00 77.12 946 ARG A N 1
ATOM 7598 C CA . ARG A 1 946 ? 56.103 5.845 3.083 1.00 77.12 946 ARG A CA 1
ATOM 7599 C C . ARG A 1 946 ? 57.449 5.142 2.897 1.00 77.12 946 ARG A C 1
ATOM 7601 O O . ARG A 1 946 ? 57.701 4.099 3.498 1.00 77.12 946 ARG A O 1
ATOM 7608 N N . VAL A 1 947 ? 58.315 5.728 2.078 1.00 76.69 947 VAL A N 1
ATOM 7609 C CA . VAL A 1 947 ? 59.650 5.212 1.756 1.00 76.69 947 VAL A CA 1
ATOM 7610 C C . VAL A 1 947 ? 60.697 6.287 2.023 1.00 76.69 947 VAL A C 1
ATOM 7612 O O . VAL A 1 947 ? 60.496 7.453 1.697 1.00 76.69 947 VAL A O 1
ATOM 7615 N N . LYS A 1 948 ? 61.829 5.899 2.617 1.00 78.88 948 LYS A N 1
ATOM 7616 C CA . LYS A 1 948 ? 63.018 6.754 2.697 1.00 78.88 948 LYS A CA 1
ATOM 7617 C C . LYS A 1 948 ? 63.904 6.435 1.494 1.00 78.88 948 LYS A C 1
ATOM 7619 O O . LYS A 1 948 ? 64.351 5.299 1.348 1.00 78.88 948 LYS A O 1
ATOM 7624 N N . LYS A 1 949 ? 64.150 7.424 0.638 1.00 74.06 949 LYS A N 1
ATOM 7625 C CA . LYS A 1 949 ? 65.116 7.352 -0.464 1.00 74.06 949 LYS A CA 1
ATOM 7626 C C . LYS A 1 949 ? 66.099 8.503 -0.314 1.00 74.06 949 LYS A C 1
ATOM 7628 O O . LYS A 1 949 ? 65.683 9.648 -0.175 1.00 74.06 949 LYS A O 1
ATOM 7633 N N . ILE A 1 950 ? 67.386 8.180 -0.342 1.00 77.56 950 ILE A N 1
ATOM 7634 C CA . ILE A 1 950 ? 68.451 9.170 -0.477 1.00 77.56 950 ILE A CA 1
ATOM 7635 C C . ILE A 1 950 ? 68.550 9.457 -1.974 1.00 77.56 950 ILE A C 1
ATOM 7637 O O . ILE A 1 950 ? 68.883 8.561 -2.749 1.00 77.56 950 ILE A O 1
ATOM 7641 N N . LEU A 1 951 ? 68.178 10.669 -2.381 1.00 76.31 951 LEU A N 1
ATOM 7642 C CA . LEU A 1 951 ? 68.400 11.150 -3.742 1.00 76.31 951 LEU A CA 1
ATOM 7643 C C . LEU A 1 951 ? 69.788 11.804 -3.801 1.00 76.31 951 LEU A C 1
ATOM 7645 O O . LEU A 1 951 ? 70.118 12.546 -2.868 1.00 76.31 951 LEU A O 1
ATOM 7649 N N . PRO A 1 952 ? 70.592 11.572 -4.857 1.00 71.56 952 PRO A N 1
ATOM 7650 C CA . PRO A 1 952 ? 71.814 12.341 -5.063 1.00 71.56 952 PRO A CA 1
ATOM 7651 C C . PRO A 1 952 ? 71.446 13.828 -5.122 1.00 71.56 952 PRO A C 1
ATOM 7653 O O . PRO A 1 952 ? 70.533 14.220 -5.848 1.00 71.56 952 PRO A O 1
ATOM 7656 N N . HIS A 1 953 ? 72.087 14.639 -4.283 1.00 58.28 953 HIS A N 1
ATOM 7657 C CA . HIS A 1 953 ? 71.809 16.069 -4.211 1.00 58.28 953 HIS A CA 1
ATOM 7658 C C . HIS A 1 953 ? 72.546 16.797 -5.340 1.00 58.28 953 HIS A C 1
ATOM 7660 O O . HIS A 1 953 ? 73.768 16.713 -5.413 1.00 58.28 953 HIS A O 1
ATOM 7666 N N . GLY A 1 954 ? 71.800 17.551 -6.151 1.00 57.22 954 GLY A N 1
ATOM 7667 C CA . GLY A 1 954 ? 72.341 18.540 -7.085 1.00 57.22 954 GLY A CA 1
ATOM 7668 C C . GLY A 1 954 ? 72.399 18.103 -8.550 1.00 57.22 954 GLY A C 1
ATOM 7669 O O . GLY A 1 954 ? 73.317 17.398 -8.961 1.00 57.22 954 GLY A O 1
ATOM 7670 N N . LEU A 1 955 ? 71.456 18.624 -9.337 1.00 35.09 955 LEU A N 1
ATOM 7671 C CA . LEU A 1 955 ? 71.746 19.601 -10.393 1.00 35.09 955 LEU A CA 1
ATOM 7672 C C . LEU A 1 955 ? 70.569 20.583 -10.479 1.00 35.09 955 LEU A C 1
ATOM 7674 O O . LEU A 1 955 ? 69.419 20.099 -10.378 1.00 35.09 955 LEU A O 1
#